Protein AF-0000000083410922 (afdb_homodimer)

InterPro domains:
  IPR001233 RNA-splicing ligase, RtcB [PF01139] (26-390)
  IPR036025 tRNA-splicing ligase RtcB-like superfamily [G3DSA:3.90.1860.10] (3-390)
  IPR036025 tRNA-splicing ligase RtcB-like superfamily [SSF103365] (4-390)
  IPR052915 RNA-splicing ligase RtcB-like [PTHR43749] (8-390)

Secondary structure (DSSP, 8-state):
-EEEEETTEEEEE--SS--HHHHHHHHHHTT-TTEEEEEEEEEEEEEEESEEEEEEEEESSEE-HHHH-SSTT-EEEEEEEEEEGGGS-HHIIIIIIIHHHHHHS-BTT---SSPPPGGGS--S--GGG-SHHHHTHHHHHHHTT--BSTT-EEEEEE-TT-EEEEEEEE--HHHHHHHHHHHHHHHHHHHHHTTBSS-GGG----EETTSHHHHHHHHHHHHHHHHHHHHHHHHHHHHHHHHHHHSTT--BPPPEEEE-EEEEEEEETTEEEEEEEESEEE--TT-EEEE---TTS-EEEEEE---GGGTSEEESSS-BSS-HHHHHHHS-HHHHHHHHHHTT-B----SGGGGGG-GGGB--HHHHHHTTTTTEEEEEEEEEEEEEE-/-EEEEETTEEEEE--SS--HHHHHHHHHHTT-TTEEEEEEEEEEEEEEESEEEEEEEEESSEE-HHHH-SSTT-EEEEEEEEEEGGGS-HHIIIIIIIHHHHHHS-BTT---SSPPPGGGS--S--GGG-SHHHHTHHHHHHHTT--BSTT-EEEEEE-TT-EEEEEEEE--HHHHHHHHHHHHHHHHHHHHHTTBSS-GGG----EETTSHHHHHHHHHHHHHHHHHHHHHHHHHHHHHHHHHHHSTT--BPPPEEEE-EEEEEEEETTEEEEEEEESEEE--TT-EEEE---TTS-EEEEEE---GGGTSEEESSS-BSS-HHHHHHHS-HHHHHHHHHHTT-B----SGGGGGG-GGGB--HHHHHHTTTTTEEEEEEEEEEEEEE-

Sequence (780 aa):
MEVTTINNIVVKNWATGLDQHAVQEVENLCKLPFVFKHIALMPDAHGGKGMPIGGVLATKGVVVPNAVGVDIGCGMCAVKTNIKVDDITQEVLRKKILRGIRKQIPLGRAHHKIAQPEEFMPQGHNLEATVVVARQQMSAMKQIGTLGGGNHFIELQRDEEDNLWIMIHSGSRNLGKQVGDYYNEKAEALNRRWFSSVPSEIQLPFLPMRTDEFRQYWAEMSYCIDFALANRRLMMQRIQEVIGEVMPGAEFEPMINIAHNYAAFEKHFGEDVIVHRKGATLAREGSVGIIPGSQGTCSYITEGLGNPESFMSCSHGAGRRLSRSEAVNTLSMESEIAMLERQGIVHSIRTKTDLEEAAGAYKNIDEVMEAQSDLVKIRTKLMPIAVIKGMEVTTINNIVVKNWATGLDQHAVQEVENLCKLPFVFKHIALMPDAHGGKGMPIGGVLATKGVVVPNAVGVDIGCGMCAVKTNIKVDDITQEVLRKKILRGIRKQIPLGRAHHKIAQPEEFMPQGHNLEATVVVARQQMSAMKQIGTLGGGNHFIELQRDEEDNLWIMIHSGSRNLGKQVGDYYNEKAEALNRRWFSSVPSEIQLPFLPMRTDEFRQYWAEMSYCIDFALANRRLMMQRIQEVIGEVMPGAEFEPMINIAHNYAAFEKHFGEDVIVHRKGATLAREGSVGIIPGSQGTCSYITEGLGNPESFMSCSHGAGRRLSRSEAVNTLSMESEIAMLERQGIVHSIRTKTDLEEAAGAYKNIDEVMEAQSDLVKIRTKLMPIAVIKG

Solvent-accessible surface area (backbone atoms only — not comparable to full-atom values): 38298 Å² total; per-residue (Å²): 113,47,79,48,72,45,82,89,29,40,34,40,31,30,40,80,76,66,45,71,62,20,50,52,24,50,56,47,56,36,62,46,90,46,66,42,85,47,37,24,31,23,32,19,33,22,59,62,61,47,34,25,31,9,27,34,44,32,18,62,58,42,47,39,42,35,41,21,37,36,51,20,19,19,30,43,36,37,31,48,37,74,42,48,47,88,75,52,50,70,62,50,46,52,68,44,43,50,46,43,39,57,73,70,33,38,45,30,91,48,56,49,92,60,65,49,67,71,85,62,48,67,77,95,69,68,54,85,72,37,69,58,62,52,74,39,46,70,61,46,31,17,41,56,31,37,45,26,41,72,86,17,34,40,35,37,25,30,36,89,83,34,30,29,31,45,36,40,29,36,33,21,58,70,60,13,36,53,46,26,53,53,50,36,51,51,18,42,55,48,38,60,66,49,42,27,60,63,60,74,88,54,51,63,40,48,34,38,63,93,38,71,66,28,53,38,48,51,52,48,49,51,47,22,31,41,36,7,51,33,18,51,51,47,38,50,51,52,42,49,51,42,44,38,72,74,38,79,83,60,45,73,50,78,72,45,71,50,50,18,13,41,69,45,84,42,75,56,97,91,36,79,29,30,39,23,19,14,41,18,20,76,12,42,64,72,34,73,42,64,34,42,38,46,82,71,41,50,26,32,37,30,30,14,54,38,33,68,82,46,73,20,34,34,40,44,36,22,30,56,70,40,53,51,68,51,16,45,72,67,55,54,68,67,58,56,51,50,55,29,53,73,67,60,31,47,69,69,78,81,50,71,72,47,30,41,65,34,48,82,17,34,39,62,39,68,59,33,51,61,48,34,59,73,25,35,47,82,75,40,58,30,39,55,43,33,43,47,65,44,112,48,78,48,71,45,81,89,29,40,33,40,32,28,39,82,75,66,45,69,61,20,51,51,23,51,55,47,57,36,62,47,91,45,68,43,86,46,38,22,32,22,34,19,33,21,58,60,61,46,35,24,31,10,26,36,45,31,19,61,59,40,46,40,43,35,42,21,37,36,50,20,20,20,28,41,34,37,30,48,36,75,42,48,48,88,77,54,49,70,62,50,46,55,69,44,42,51,46,42,40,56,73,69,34,36,46,29,92,48,56,48,91,57,66,48,68,71,86,60,48,68,77,94,68,69,54,84,73,37,69,58,62,53,74,38,45,70,61,47,30,18,41,56,29,37,44,26,42,71,87,17,32,40,34,38,25,30,36,89,85,35,30,29,30,44,36,38,32,37,34,21,58,70,58,14,36,52,46,28,52,52,51,36,53,50,17,41,54,49,37,59,66,49,42,28,58,63,61,74,88,53,51,62,41,48,33,39,64,93,38,70,66,30,54,39,48,51,52,48,50,52,47,21,31,40,35,7,51,31,17,51,51,46,39,49,51,53,42,51,50,42,44,38,72,74,37,78,84,61,45,73,50,80,72,46,72,48,50,18,14,40,69,44,86,43,75,55,96,90,37,78,30,31,38,24,20,15,41,18,19,74,11,41,64,73,35,75,39,64,33,43,37,45,82,71,40,51,26,33,37,29,30,14,54,37,32,68,83,46,72,18,34,34,39,45,36,22,31,56,70,41,54,51,69,50,17,46,72,68,55,53,67,68,58,56,52,49,56,30,52,74,66,61,30,46,70,70,77,83,52,67,74,47,30,41,64,34,46,82,15,36,40,63,39,68,60,33,51,62,47,34,59,74,26,35,45,82,75,43,58,30,38,55,43,32,43,45,67,43

pLDDT: mean 96.28, std 3.0, range [81.69, 98.88]

Organism: NCBI:txid2530390

Structure (mmCIF, N/CA/C/O backbone):
data_AF-0000000083410922-model_v1
#
loop_
_entity.id
_entity.type
_entity.pdbx_description
1 polymer '3-phosphate/5-hydroxy nucleic acid ligase'
#
loop_
_atom_site.group_PDB
_atom_site.id
_atom_site.type_symbol
_atom_site.label_atom_id
_atom_site.label_alt_id
_atom_site.label_comp_id
_atom_site.label_asym_id
_atom_site.label_entity_id
_atom_site.label_seq_id
_atom_site.pdbx_PDB_ins_code
_atom_site.Cartn_x
_atom_site.Cartn_y
_atom_site.Cartn_z
_atom_site.occupancy
_atom_site.B_iso_or_equiv
_atom_site.auth_seq_id
_atom_site.auth_comp_id
_atom_site.auth_asym_id
_atom_site.auth_atom_id
_atom_site.pdbx_PDB_model_num
ATOM 1 N N . MET A 1 1 ? 12.586 -18.312 -30.953 1 89.81 1 MET A N 1
ATOM 2 C CA . MET A 1 1 ? 12.125 -17.359 -29.938 1 89.81 1 MET A CA 1
ATOM 3 C C . MET A 1 1 ? 12.078 -15.953 -30.516 1 89.81 1 MET A C 1
ATOM 5 O O . MET A 1 1 ? 13.016 -15.508 -31.172 1 89.81 1 MET A O 1
ATOM 9 N N . GLU A 1 2 ? 10.961 -15.234 -30.375 1 94.38 2 GLU A N 1
ATOM 10 C CA . GLU A 1 2 ? 10.758 -13.867 -30.859 1 94.38 2 GLU A CA 1
ATOM 11 C C . GLU A 1 2 ? 10.836 -12.859 -29.703 1 94.38 2 GLU A C 1
ATOM 13 O O . GLU A 1 2 ? 10.336 -13.125 -28.609 1 94.38 2 GLU A O 1
ATOM 18 N N . VAL A 1 3 ? 11.484 -11.727 -30.031 1 96.69 3 VAL A N 1
ATOM 19 C CA . VAL A 1 3 ? 11.617 -10.68 -29.031 1 96.69 3 VAL A CA 1
ATOM 20 C C . VAL A 1 3 ? 10.805 -9.453 -29.453 1 96.69 3 VAL A C 1
ATOM 22 O O . VAL A 1 3 ? 10.922 -8.984 -30.578 1 96.69 3 VAL A O 1
ATOM 25 N N . THR A 1 4 ? 9.922 -8.977 -28.609 1 96.38 4 THR A N 1
ATOM 26 C CA . THR A 1 4 ? 9.172 -7.746 -28.828 1 96.38 4 THR A CA 1
ATOM 27 C C . THR A 1 4 ? 9.234 -6.855 -27.594 1 96.38 4 THR A C 1
ATOM 29 O O . THR A 1 4 ? 9.672 -7.293 -26.531 1 96.38 4 THR A O 1
ATOM 32 N N . THR A 1 5 ? 8.953 -5.59 -27.781 1 97.12 5 THR A N 1
ATOM 33 C CA . THR A 1 5 ? 8.898 -4.645 -26.672 1 97.12 5 THR A CA 1
ATOM 34 C C . THR A 1 5 ? 7.52 -4 -26.578 1 97.12 5 THR A C 1
ATOM 36 O O . THR A 1 5 ? 6.996 -3.492 -27.578 1 97.12 5 THR A O 1
ATOM 39 N N . ILE A 1 6 ? 6.914 -4.133 -25.484 1 95.94 6 ILE A N 1
ATOM 40 C CA . ILE A 1 6 ? 5.609 -3.545 -25.203 1 95.94 6 ILE A CA 1
ATOM 41 C C . ILE A 1 6 ? 5.699 -2.699 -23.938 1 95.94 6 ILE A C 1
ATOM 43 O O . ILE A 1 6 ? 6.078 -3.197 -22.875 1 95.94 6 ILE A O 1
ATOM 47 N N . ASN A 1 7 ? 5.344 -1.429 -23.953 1 94.19 7 ASN A N 1
ATOM 48 C CA . ASN A 1 7 ? 5.414 -0.535 -22.797 1 94.19 7 ASN A CA 1
ATOM 49 C C . ASN A 1 7 ? 6.797 -0.559 -22.156 1 94.19 7 ASN A C 1
ATOM 51 O O . ASN A 1 7 ? 6.914 -0.717 -20.938 1 94.19 7 ASN A O 1
ATOM 55 N N . ASN A 1 8 ? 7.84 -0.664 -23 1 95.19 8 ASN A N 1
ATOM 56 C CA . ASN A 1 8 ? 9.242 -0.625 -22.594 1 95.19 8 ASN A CA 1
ATOM 57 C C . ASN A 1 8 ? 9.641 -1.891 -21.844 1 95.19 8 ASN A C 1
ATOM 59 O O . ASN A 1 8 ? 10.625 -1.888 -21.094 1 95.19 8 ASN A O 1
ATOM 63 N N . ILE A 1 9 ? 8.781 -2.906 -21.969 1 97.38 9 ILE A N 1
ATOM 64 C CA . ILE A 1 9 ? 9.117 -4.203 -21.391 1 97.38 9 ILE A CA 1
ATOM 65 C C . ILE A 1 9 ? 9.398 -5.207 -22.5 1 97.38 9 ILE A C 1
ATOM 67 O O . ILE A 1 9 ? 8.625 -5.324 -23.453 1 97.38 9 ILE A O 1
ATOM 71 N N . VAL A 1 10 ? 10.469 -5.883 -22.391 1 98.38 10 VAL A N 1
ATOM 72 C CA . VAL A 1 10 ? 10.859 -6.895 -23.359 1 98.38 10 VAL A CA 1
ATOM 73 C C . VAL A 1 10 ? 10.055 -8.172 -23.141 1 98.38 10 VAL A C 1
ATOM 75 O O . VAL A 1 10 ? 9.852 -8.594 -22 1 98.38 10 VAL A O 1
ATOM 78 N N . VAL A 1 11 ? 9.555 -8.727 -24.156 1 98.38 11 VAL A N 1
ATOM 79 C CA . VAL A 1 11 ? 8.859 -10.016 -24.141 1 98.38 11 VAL A CA 1
ATOM 80 C C . VAL A 1 11 ? 9.602 -11.023 -25 1 98.38 11 VAL A C 1
ATOM 82 O O . VAL A 1 11 ? 9.828 -10.789 -26.188 1 98.38 11 VAL A O 1
ATOM 85 N N . LYS A 1 12 ? 10.023 -12.062 -24.422 1 98.56 12 LYS A N 1
ATOM 86 C CA . LYS A 1 12 ? 10.664 -13.172 -25.141 1 98.56 12 LYS A CA 1
ATOM 87 C C . LYS A 1 12 ? 9.695 -14.328 -25.328 1 98.56 12 LYS A C 1
ATOM 89 O O . LYS A 1 12 ? 9.32 -15.008 -24.375 1 98.56 12 LYS A O 1
ATOM 94 N N . ASN A 1 13 ? 9.336 -14.586 -26.5 1 98.31 13 ASN A N 1
ATOM 95 C CA . ASN A 1 13 ? 8.234 -15.484 -26.828 1 98.31 13 ASN A CA 1
ATOM 96 C C . ASN A 1 13 ? 8.719 -16.703 -27.609 1 98.31 13 ASN A C 1
ATOM 98 O O . ASN A 1 13 ? 9.172 -16.578 -28.75 1 98.31 13 ASN A O 1
ATOM 102 N N . TRP A 1 14 ? 8.57 -17.891 -27.031 1 98.38 14 TRP A N 1
ATOM 103 C CA . TRP A 1 14 ? 8.898 -19.141 -27.703 1 98.38 14 TRP A CA 1
ATOM 104 C C . TRP A 1 14 ? 7.672 -19.734 -28.391 1 98.38 14 TRP A C 1
ATOM 106 O O . TRP A 1 14 ? 7.777 -20.719 -29.125 1 98.38 14 TRP A O 1
ATOM 116 N N . ALA A 1 15 ? 6.492 -19.156 -28.125 1 95.81 15 ALA A N 1
ATOM 117 C CA . ALA A 1 15 ? 5.25 -19.703 -28.672 1 95.81 15 ALA A CA 1
ATOM 118 C C . ALA A 1 15 ? 5.023 -19.219 -30.094 1 95.81 15 ALA A C 1
ATOM 120 O O . ALA A 1 15 ? 5.355 -18.078 -30.438 1 95.81 15 ALA A O 1
ATOM 121 N N . THR A 1 16 ? 4.492 -20.25 -30.875 1 86.25 16 THR A N 1
ATOM 122 C CA . THR A 1 16 ? 4.082 -19.875 -32.219 1 86.25 16 THR A CA 1
ATOM 123 C C . THR A 1 16 ? 2.578 -19.609 -32.281 1 86.25 16 THR A C 1
ATOM 125 O O . THR A 1 16 ? 1.782 -20.469 -31.875 1 86.25 16 THR A O 1
ATOM 128 N N . GLY A 1 17 ? 2.154 -18.375 -32.5 1 81.81 17 GLY A N 1
ATOM 129 C CA . GLY A 1 17 ? 0.741 -18.109 -32.688 1 81.81 17 GLY A CA 1
ATOM 130 C C . GLY A 1 17 ? -0.018 -17.906 -31.391 1 81.81 17 GLY A C 1
ATOM 131 O O . GLY A 1 17 ? -0.997 -18.594 -31.125 1 81.81 17 GLY A O 1
ATOM 132 N N . LEU A 1 18 ? 0.151 -17 -30.656 1 90.44 18 LEU A N 1
ATOM 133 C CA . LEU A 1 18 ? -0.597 -16.688 -29.438 1 90.44 18 LEU A CA 1
ATOM 134 C C . LEU A 1 18 ? -2.027 -16.281 -29.781 1 90.44 18 LEU A C 1
ATOM 136 O O . LEU A 1 18 ? -2.258 -15.539 -30.734 1 90.44 18 LEU A O 1
ATOM 140 N N . ASP A 1 19 ? -3.012 -16.875 -29.062 1 91.69 19 ASP A N 1
ATOM 141 C CA . ASP A 1 19 ? -4.387 -16.406 -29.234 1 91.69 19 ASP A CA 1
ATOM 142 C C . ASP A 1 19 ? -4.551 -14.977 -28.734 1 91.69 19 ASP A C 1
ATOM 144 O O . ASP A 1 19 ? -3.688 -14.453 -28.031 1 91.69 19 ASP A O 1
ATOM 148 N N . GLN A 1 20 ? -5.648 -14.422 -29.094 1 93.88 20 GLN A N 1
ATOM 149 C CA . GLN A 1 20 ? -5.875 -13.008 -28.812 1 93.88 20 GLN A CA 1
ATOM 150 C C . GLN A 1 20 ? -5.945 -12.758 -27.297 1 93.88 20 GLN A C 1
ATOM 152 O O . GLN A 1 20 ? -5.512 -11.711 -26.828 1 93.88 20 GLN A O 1
ATOM 157 N N . HIS A 1 21 ? -6.527 -13.68 -26.688 1 95.12 21 HIS A N 1
ATOM 158 C CA . HIS A 1 21 ? -6.652 -13.539 -25.234 1 95.12 21 HIS A CA 1
ATOM 159 C C . HIS A 1 21 ? -5.281 -13.523 -24.562 1 95.12 21 HIS A C 1
ATOM 161 O O . HIS A 1 21 ? -5.031 -12.695 -23.672 1 95.12 21 HIS A O 1
ATOM 167 N N . ALA A 1 22 ? -4.441 -14.359 -24.969 1 96.12 22 ALA A N 1
ATOM 168 C CA . ALA A 1 22 ? -3.078 -14.406 -24.438 1 96.12 22 ALA A CA 1
ATOM 169 C C . ALA A 1 22 ? -2.324 -13.117 -24.75 1 96.12 22 ALA A C 1
ATOM 171 O O . ALA A 1 22 ? -1.593 -12.602 -23.906 1 96.12 22 ALA A O 1
ATOM 172 N N . VAL A 1 23 ? -2.486 -12.594 -25.906 1 96.69 23 VAL A N 1
ATOM 173 C CA . VAL A 1 23 ? -1.829 -11.352 -26.312 1 96.69 23 VAL A CA 1
ATOM 174 C C . VAL A 1 23 ? -2.246 -10.219 -25.375 1 96.69 23 VAL A C 1
ATOM 176 O O . VAL A 1 23 ? -1.403 -9.453 -24.906 1 96.69 23 VAL A O 1
ATOM 179 N N . GLN A 1 24 ? -3.516 -10.148 -25.156 1 97.12 24 GLN A N 1
ATOM 180 C CA . GLN A 1 24 ? -4.031 -9.117 -24.25 1 97.12 24 GLN A CA 1
ATOM 181 C C . GLN A 1 24 ? -3.441 -9.266 -22.859 1 97.12 24 GLN A C 1
ATOM 183 O O . GLN A 1 24 ? -3.107 -8.273 -22.203 1 97.12 24 GLN A O 1
ATOM 188 N N . GLU A 1 25 ? -3.373 -10.469 -22.391 1 97.69 25 GLU A N 1
ATOM 189 C CA . GLU A 1 25 ? -2.809 -10.719 -21.078 1 97.69 25 GLU A CA 1
ATOM 190 C C . GLU A 1 25 ? -1.342 -10.297 -21.016 1 97.69 25 GLU A C 1
ATOM 192 O O . GLU A 1 25 ? -0.882 -9.781 -19.984 1 97.69 25 GLU A O 1
ATOM 197 N N . VAL A 1 26 ? -0.606 -10.539 -22.094 1 97.94 26 VAL A N 1
ATOM 198 C CA . VAL A 1 26 ? 0.792 -10.133 -22.156 1 97.94 26 VAL A CA 1
ATOM 199 C C . VAL A 1 26 ? 0.887 -8.609 -22.109 1 97.94 26 VAL A C 1
ATOM 201 O O . VAL A 1 26 ? 1.735 -8.055 -21.406 1 97.94 26 VAL A O 1
ATOM 204 N N . GLU A 1 27 ? 0.035 -7.949 -22.812 1 97.81 27 GLU A N 1
ATOM 205 C CA . GLU A 1 27 ? -0.007 -6.488 -22.766 1 97.81 27 GLU A CA 1
ATOM 206 C C . GLU A 1 27 ? -0.268 -5.98 -21.359 1 97.81 27 GLU A C 1
ATOM 208 O O . GLU A 1 27 ? 0.334 -4.996 -20.922 1 97.81 27 GLU A O 1
ATOM 213 N N . ASN A 1 28 ? -1.187 -6.621 -20.734 1 97.75 28 ASN A N 1
ATOM 214 C CA . ASN A 1 28 ? -1.501 -6.262 -19.359 1 97.75 28 ASN A CA 1
ATOM 215 C C . ASN A 1 28 ? -0.297 -6.457 -18.438 1 97.75 28 ASN A C 1
ATOM 217 O O . ASN A 1 28 ? -0.015 -5.609 -17.594 1 97.75 28 ASN A O 1
ATOM 221 N N . LEU A 1 29 ? 0.416 -7.574 -18.625 1 98.06 29 LEU A N 1
ATOM 222 C CA . LEU A 1 29 ? 1.618 -7.832 -17.844 1 98.06 29 LEU A CA 1
ATOM 223 C C . LEU A 1 29 ? 2.635 -6.707 -18.016 1 98.06 29 LEU A C 1
ATOM 225 O O . LEU A 1 29 ? 3.322 -6.332 -17.062 1 98.06 29 LEU A O 1
ATOM 229 N N . CYS A 1 30 ? 2.693 -6.184 -19.172 1 98.06 30 CYS A N 1
ATOM 230 C CA . CYS A 1 30 ? 3.688 -5.176 -19.516 1 98.06 30 CYS A CA 1
ATOM 231 C C . CYS A 1 30 ? 3.332 -3.826 -18.906 1 98.06 30 CYS A C 1
ATOM 233 O O . CYS A 1 30 ? 4.102 -2.869 -19.016 1 98.06 30 CYS A O 1
ATOM 235 N N . LYS A 1 31 ? 2.213 -3.732 -18.234 1 96.75 31 LYS A N 1
ATOM 236 C CA . LYS A 1 31 ? 1.818 -2.516 -17.531 1 96.75 31 LYS A CA 1
ATOM 237 C C . LYS A 1 31 ? 2.285 -2.547 -16.078 1 96.75 31 LYS A C 1
ATOM 239 O O . LYS A 1 31 ? 2.211 -1.536 -15.375 1 96.75 31 LYS A O 1
ATOM 244 N N . LEU A 1 32 ? 2.729 -3.682 -15.625 1 97.62 32 LEU A N 1
ATOM 245 C CA . LEU A 1 32 ? 3.133 -3.834 -14.234 1 97.62 32 LEU A CA 1
ATOM 246 C C . LEU A 1 32 ? 4.43 -3.08 -13.961 1 97.62 32 LEU A C 1
ATOM 248 O O . LEU A 1 32 ? 5.391 -3.191 -14.719 1 97.62 32 LEU A O 1
ATOM 252 N N . PRO A 1 33 ? 4.535 -2.324 -12.875 1 96.56 33 PRO A N 1
ATOM 253 C CA . PRO A 1 33 ? 5.711 -1.492 -12.609 1 96.56 33 PRO A CA 1
ATOM 254 C C . PRO A 1 33 ? 6.848 -2.268 -11.945 1 96.56 33 PRO A C 1
ATOM 256 O O . PRO A 1 33 ? 7.914 -1.707 -11.68 1 96.56 33 PRO A O 1
ATOM 259 N N . PHE A 1 34 ? 6.68 -3.521 -11.672 1 97.38 34 PHE A N 1
ATOM 260 C CA . PHE A 1 34 ? 7.684 -4.242 -10.898 1 97.38 34 PHE A CA 1
ATOM 261 C C . PHE A 1 34 ? 8.227 -5.426 -11.688 1 97.38 34 PHE A C 1
ATOM 263 O O . PHE A 1 34 ? 8.789 -6.359 -11.109 1 97.38 34 PHE A O 1
ATOM 270 N N . VAL A 1 35 ? 7.992 -5.5 -13.031 1 98.25 35 VAL A N 1
ATOM 271 C CA . VAL A 1 35 ? 8.547 -6.543 -13.883 1 98.25 35 VAL A CA 1
ATOM 272 C C . VAL A 1 35 ? 10.07 -6.488 -13.844 1 98.25 35 VAL A C 1
ATOM 274 O O . VAL A 1 35 ? 10.664 -5.41 -13.977 1 98.25 35 VAL A O 1
ATOM 277 N N . PHE A 1 36 ? 10.672 -7.57 -13.609 1 98.38 36 PHE A N 1
ATOM 278 C CA . PHE A 1 36 ? 12.125 -7.648 -13.656 1 98.38 36 PHE A CA 1
ATOM 279 C C . PHE A 1 36 ? 12.602 -8.117 -15.031 1 98.38 36 PHE A C 1
ATOM 281 O O . PHE A 1 36 ? 12.312 -9.234 -15.445 1 98.38 36 PHE A O 1
ATOM 288 N N . LYS A 1 37 ? 13.289 -7.312 -15.742 1 97.62 37 LYS A N 1
ATOM 289 C CA . LYS A 1 37 ? 14.031 -7.551 -16.969 1 97.62 37 LYS A CA 1
ATOM 290 C C . LYS A 1 37 ? 13.078 -7.785 -18.141 1 97.62 37 LYS A C 1
ATOM 292 O O . LYS A 1 37 ? 12.891 -6.906 -18.984 1 97.62 37 LYS A O 1
ATOM 297 N N . HIS A 1 38 ? 12.344 -9.031 -18.219 1 98.69 38 HIS A N 1
ATOM 298 C CA . HIS A 1 38 ? 11.453 -9.336 -19.344 1 98.69 38 HIS A CA 1
ATOM 299 C C . HIS A 1 38 ? 10.406 -10.367 -18.938 1 98.69 38 HIS A C 1
ATOM 301 O O . HIS A 1 38 ? 10.445 -10.898 -17.828 1 98.69 38 HIS A O 1
ATOM 307 N N . ILE A 1 39 ? 9.469 -10.516 -19.781 1 98.69 39 ILE A N 1
ATOM 308 C CA . ILE A 1 39 ? 8.469 -11.57 -19.688 1 98.69 39 ILE A CA 1
ATOM 309 C C . ILE A 1 39 ? 8.828 -12.711 -20.625 1 98.69 39 ILE A C 1
ATOM 311 O O . ILE A 1 39 ? 9.25 -12.477 -21.766 1 98.69 39 ILE A O 1
ATOM 315 N N . ALA A 1 40 ? 8.703 -13.922 -20.141 1 98.81 40 ALA A N 1
ATOM 316 C CA . ALA A 1 40 ? 8.984 -15.078 -20.984 1 98.81 40 ALA A CA 1
ATOM 317 C C . ALA A 1 40 ? 7.723 -15.906 -21.219 1 98.81 40 ALA A C 1
ATOM 319 O O . ALA A 1 40 ? 6.965 -16.172 -20.281 1 98.81 40 ALA A O 1
ATOM 320 N N . LEU A 1 41 ? 7.516 -16.266 -22.438 1 98.69 41 LEU A N 1
ATOM 321 C CA . LEU A 1 41 ? 6.41 -17.141 -22.828 1 98.69 41 LEU A CA 1
ATOM 322 C C . LEU A 1 41 ? 6.926 -18.453 -23.391 1 98.69 41 LEU A C 1
ATOM 324 O O . LEU A 1 41 ? 7.672 -18.453 -24.375 1 98.69 41 LEU A O 1
ATOM 328 N N . MET A 1 42 ? 6.504 -19.469 -22.75 1 98.75 42 MET A N 1
ATOM 329 C CA . MET A 1 42 ? 6.906 -20.797 -23.203 1 98.75 42 MET A CA 1
ATOM 330 C C . MET A 1 42 ? 6.145 -21.203 -24.469 1 98.75 42 MET A C 1
ATOM 332 O O . MET A 1 42 ? 5.148 -20.562 -24.812 1 98.75 42 MET A O 1
ATOM 336 N N . PRO A 1 43 ? 6.566 -22.25 -25.125 1 97.94 43 PRO A N 1
ATOM 337 C CA . PRO A 1 43 ? 5.988 -22.609 -26.422 1 97.94 43 PRO A CA 1
ATOM 338 C C . PRO A 1 43 ? 4.52 -23 -26.328 1 97.94 43 PRO A C 1
ATOM 340 O O . PRO A 1 43 ? 3.783 -22.906 -27.312 1 97.94 43 PRO A O 1
ATOM 343 N N . ASP A 1 44 ? 4.074 -23.359 -25.172 1 97.62 44 ASP A N 1
ATOM 344 C CA . ASP A 1 44 ? 2.707 -23.844 -25 1 97.62 44 ASP A CA 1
ATOM 345 C C . ASP A 1 44 ? 1.787 -22.719 -24.516 1 97.62 44 ASP A C 1
ATOM 347 O O . ASP A 1 44 ? 0.662 -22.969 -24.078 1 97.62 44 ASP A O 1
ATOM 351 N N . ALA A 1 45 ? 2.246 -21.516 -24.625 1 98 45 ALA A N 1
ATOM 352 C CA . ALA A 1 45 ? 1.504 -20.406 -24.062 1 98 45 ALA A CA 1
ATOM 353 C C . ALA A 1 45 ? 0.133 -20.266 -24.719 1 98 45 ALA A C 1
ATOM 355 O O . ALA A 1 45 ? 0.001 -20.406 -25.938 1 98 45 ALA A O 1
ATOM 356 N N . HIS A 1 46 ? -0.894 -19.969 -23.953 1 96.5 46 HIS A N 1
ATOM 357 C CA . HIS A 1 46 ? -2.27 -19.703 -24.359 1 96.5 46 HIS A CA 1
ATOM 358 C C . HIS A 1 46 ? -3.02 -18.922 -23.297 1 96.5 46 HIS A C 1
ATOM 360 O O . HIS A 1 46 ? -2.49 -18.688 -22.203 1 96.5 46 HIS A O 1
ATOM 366 N N . GLY A 1 47 ? -4.168 -18.531 -23.609 1 95.12 47 GLY A N 1
ATOM 367 C CA . GLY A 1 47 ? -4.926 -17.656 -22.719 1 95.12 47 GLY A CA 1
ATOM 368 C C . GLY A 1 47 ? -5.246 -18.312 -21.391 1 95.12 47 GLY A C 1
ATOM 369 O O . GLY A 1 47 ? -5.574 -19.5 -21.328 1 95.12 47 GLY A O 1
ATOM 370 N N . GLY A 1 48 ? -5.102 -17.562 -20.359 1 93.19 48 GLY A N 1
ATOM 371 C CA . GLY A 1 48 ? -5.461 -17.953 -19 1 93.19 48 GLY A CA 1
ATOM 372 C C . GLY A 1 48 ? -6.277 -16.906 -18.281 1 93.19 48 GLY A C 1
ATOM 373 O O . GLY A 1 48 ? -7.188 -16.312 -18.859 1 93.19 48 GLY A O 1
ATOM 374 N N . LYS A 1 49 ? -6.043 -16.703 -17 1 91.56 49 LYS A N 1
ATOM 375 C CA . LYS A 1 49 ? -6.625 -15.648 -16.172 1 91.56 49 LYS A CA 1
ATOM 376 C C . LYS A 1 49 ? -5.539 -14.797 -15.516 1 91.56 49 LYS A C 1
ATOM 378 O O . LYS A 1 49 ? -4.836 -15.273 -14.625 1 91.56 49 LYS A O 1
ATOM 383 N N . GLY A 1 50 ? -5.465 -13.57 -15.984 1 91.94 50 GLY A N 1
ATOM 384 C CA . GLY A 1 50 ? -4.426 -12.688 -15.477 1 91.94 50 GLY A CA 1
ATOM 385 C C . GLY A 1 50 ? -3.141 -12.75 -16.281 1 91.94 50 GLY A C 1
ATOM 386 O O . GLY A 1 50 ? -2.742 -11.766 -16.906 1 91.94 50 GLY A O 1
ATOM 387 N N . MET A 1 51 ? -2.625 -13.922 -16.281 1 96.94 51 MET A N 1
ATOM 388 C CA . MET A 1 51 ? -1.421 -14.219 -17.047 1 96.94 51 MET A CA 1
ATOM 389 C C . MET A 1 51 ? -1.62 -15.453 -17.922 1 96.94 51 MET A C 1
ATOM 391 O O . MET A 1 51 ? -2.277 -16.406 -17.5 1 96.94 51 MET A O 1
ATOM 395 N N . PRO A 1 52 ? -1.035 -15.398 -19.078 1 97.62 52 PRO A N 1
ATOM 396 C CA . PRO A 1 52 ? -1.16 -16.594 -19.922 1 97.62 52 PRO A CA 1
ATOM 397 C C . PRO A 1 52 ? -0.58 -17.844 -19.266 1 97.62 52 PRO A C 1
ATOM 399 O O . PRO A 1 52 ? 0.43 -17.766 -18.562 1 97.62 52 PRO A O 1
ATOM 402 N N . ILE A 1 53 ? -1.297 -18.984 -19.484 1 97.81 53 ILE A N 1
ATOM 403 C CA . ILE A 1 53 ? -0.646 -20.25 -19.188 1 97.81 53 ILE A CA 1
ATOM 404 C C . ILE A 1 53 ? 0.596 -20.406 -20.062 1 97.81 53 ILE A C 1
ATOM 406 O O . ILE A 1 53 ? 0.565 -20.094 -21.25 1 97.81 53 ILE A O 1
ATOM 410 N N . GLY A 1 54 ? 1.676 -20.828 -19.469 1 98.31 54 GLY A N 1
ATOM 411 C CA . GLY A 1 54 ? 2.941 -20.828 -20.172 1 98.31 54 GLY A CA 1
ATOM 412 C C . GLY A 1 54 ? 3.756 -19.578 -19.953 1 98.31 54 GLY A C 1
ATOM 413 O O . GLY A 1 54 ? 4.785 -19.375 -20.609 1 98.31 54 GLY A O 1
ATOM 414 N N . GLY A 1 55 ? 3.281 -18.703 -19.094 1 98.44 55 GLY A N 1
ATOM 415 C CA . GLY A 1 55 ? 3.961 -17.453 -18.812 1 98.44 55 GLY A CA 1
ATOM 416 C C . GLY A 1 55 ? 4.895 -17.531 -17.625 1 98.44 55 GLY A C 1
ATOM 417 O O . GLY A 1 55 ? 4.617 -18.25 -16.656 1 98.44 55 GLY A O 1
ATOM 418 N N . VAL A 1 56 ? 5.992 -16.766 -17.688 1 98.88 56 VAL A N 1
ATOM 419 C CA . VAL A 1 56 ? 6.957 -16.609 -16.609 1 98.88 56 VAL A CA 1
ATOM 420 C C . VAL A 1 56 ? 7.18 -15.125 -16.328 1 98.88 56 VAL A C 1
ATOM 422 O O . VAL A 1 56 ? 7.547 -14.367 -17.219 1 98.88 56 VAL A O 1
ATOM 425 N N . LEU A 1 57 ? 6.891 -14.758 -15.117 1 98.81 57 LEU A N 1
ATOM 426 C CA . LEU A 1 57 ? 7.039 -13.383 -14.664 1 98.81 57 LEU A CA 1
ATOM 427 C C . LEU A 1 57 ? 7.992 -13.305 -13.477 1 98.81 57 LEU A C 1
ATOM 429 O O . LEU A 1 57 ? 7.773 -13.953 -12.453 1 98.81 57 LEU A O 1
ATOM 433 N N . ALA A 1 58 ? 9.07 -12.594 -13.617 1 98.88 58 ALA A N 1
ATOM 434 C CA . ALA A 1 58 ? 9.945 -12.273 -12.492 1 98.88 58 ALA A CA 1
ATOM 435 C C . ALA A 1 58 ? 9.68 -10.867 -11.969 1 98.88 58 ALA A C 1
ATOM 437 O O . ALA A 1 58 ? 9.523 -9.93 -12.75 1 98.88 58 ALA A O 1
ATOM 438 N N . THR A 1 59 ? 9.531 -10.75 -10.68 1 98.56 59 THR A N 1
ATOM 439 C CA . THR A 1 59 ? 9.234 -9.461 -10.078 1 98.56 59 THR A CA 1
ATOM 440 C C . THR A 1 59 ? 10.258 -9.117 -9 1 98.56 59 THR A C 1
ATOM 442 O O . THR A 1 59 ? 10.914 -10.008 -8.453 1 98.56 59 THR A O 1
ATOM 445 N N . LYS A 1 60 ? 10.336 -7.871 -8.695 1 94.62 60 LYS A N 1
ATOM 446 C CA . LYS A 1 60 ? 11.164 -7.398 -7.586 1 94.62 60 LYS A CA 1
ATOM 447 C C . LYS A 1 60 ? 10.305 -7.09 -6.359 1 94.62 60 LYS A C 1
ATOM 449 O O . LYS A 1 60 ? 9.625 -6.062 -6.312 1 94.62 60 LYS A O 1
ATOM 454 N N . GLY A 1 61 ? 10.273 -8.008 -5.473 1 94.62 61 GLY A N 1
ATOM 455 C CA . GLY A 1 61 ? 9.781 -7.703 -4.137 1 94.62 61 GLY A CA 1
ATOM 456 C C . GLY A 1 61 ? 8.281 -7.867 -4 1 94.62 61 GLY A C 1
ATOM 457 O O . GLY A 1 61 ? 7.691 -7.422 -3.016 1 94.62 61 GLY A O 1
ATOM 458 N N . VAL A 1 62 ? 7.551 -8.43 -5.035 1 98.25 62 VAL A N 1
ATOM 459 C CA . VAL A 1 62 ? 6.109 -8.602 -4.91 1 98.25 62 VAL A CA 1
ATOM 460 C C . VAL A 1 62 ? 5.711 -9.992 -5.41 1 98.25 62 VAL A C 1
ATOM 462 O O . VAL A 1 62 ? 6.41 -10.586 -6.23 1 98.25 62 VAL A O 1
ATOM 465 N N . VAL A 1 63 ? 4.629 -10.461 -4.898 1 98.75 63 VAL A N 1
ATOM 466 C CA . VAL A 1 63 ? 4.004 -11.672 -5.43 1 98.75 63 VAL A CA 1
ATOM 467 C C . VAL A 1 63 ? 2.617 -11.344 -5.973 1 98.75 63 VAL A C 1
ATOM 469 O O . VAL A 1 63 ? 1.904 -10.508 -5.406 1 98.75 63 VAL A O 1
ATOM 472 N N . VAL A 1 64 ? 2.293 -11.891 -7.082 1 98.75 64 VAL A N 1
ATOM 473 C CA . VAL A 1 64 ? 1.006 -11.711 -7.746 1 98.75 64 VAL A CA 1
ATOM 474 C C . VAL A 1 64 ? 0.236 -13.031 -7.746 1 98.75 64 VAL A C 1
ATOM 476 O O . VAL A 1 64 ? 0.515 -13.922 -8.547 1 98.75 64 VAL A O 1
ATOM 479 N N . PRO A 1 65 ? -0.755 -13.148 -6.906 1 98.5 65 PRO A N 1
ATOM 480 C CA . PRO A 1 65 ? -1.454 -14.43 -6.773 1 98.5 65 PRO A CA 1
ATOM 481 C C . PRO A 1 65 ? -2.012 -14.938 -8.102 1 98.5 65 PRO A C 1
ATOM 483 O O . PRO A 1 65 ? -1.845 -16.109 -8.445 1 98.5 65 PRO A O 1
ATOM 486 N N . ASN A 1 66 ? -2.523 -14.047 -8.891 1 97.81 66 ASN A N 1
ATOM 487 C CA . ASN A 1 66 ? -3.139 -14.445 -10.156 1 97.81 66 ASN A CA 1
ATOM 488 C C . ASN A 1 66 ? -2.088 -14.82 -11.195 1 97.81 66 ASN A C 1
ATOM 490 O O . ASN A 1 66 ? -2.416 -15.398 -12.234 1 97.81 66 ASN A O 1
ATOM 494 N N . ALA A 1 67 ? -0.852 -14.492 -10.961 1 98.38 67 ALA A N 1
ATOM 495 C CA . ALA A 1 67 ? 0.235 -14.922 -11.844 1 98.38 67 ALA A CA 1
ATOM 496 C C . ALA A 1 67 ? 0.711 -16.328 -11.477 1 98.38 67 ALA A C 1
ATOM 498 O O . ALA A 1 67 ? 1.428 -16.969 -12.25 1 98.38 67 ALA A O 1
ATOM 499 N N . VAL A 1 68 ? 0.327 -16.75 -10.297 1 98 68 VAL A N 1
ATOM 500 C CA . VAL A 1 68 ? 0.553 -18.141 -9.883 1 98 68 VAL A CA 1
ATOM 501 C C . VAL A 1 68 ? -0.581 -19.016 -10.398 1 98 68 VAL A C 1
ATOM 503 O O . VAL A 1 68 ? -0.343 -20.141 -10.867 1 98 68 VAL A O 1
ATOM 506 N N . GLY A 1 69 ? -1.777 -18.453 -10.336 1 96 69 GLY A N 1
ATOM 507 C CA . GLY A 1 69 ? -2.969 -19.219 -10.672 1 96 69 GLY A CA 1
ATOM 508 C C . GLY A 1 69 ? -3.611 -19.875 -9.469 1 96 69 GLY A C 1
ATOM 509 O O . GLY A 1 69 ? -3.053 -19.859 -8.367 1 96 69 GLY A O 1
ATOM 510 N N . VAL A 1 70 ? -4.754 -20.547 -9.688 1 93.88 70 VAL A N 1
ATOM 511 C CA . VAL A 1 70 ? -5.543 -21.031 -8.555 1 93.88 70 VAL A CA 1
ATOM 512 C C . VAL A 1 70 ? -5.23 -22.5 -8.305 1 93.88 70 VAL A C 1
ATOM 514 O O . VAL A 1 70 ? -5.477 -23.016 -7.211 1 93.88 70 VAL A O 1
ATOM 517 N N . ASP A 1 71 ? -4.785 -23.219 -9.312 1 96.75 71 ASP A N 1
ATOM 518 C CA . ASP A 1 71 ? -4.34 -24.578 -9.07 1 96.75 71 ASP A CA 1
ATOM 519 C C . ASP A 1 71 ? -2.879 -24.609 -8.625 1 96.75 71 ASP A C 1
ATOM 521 O O . ASP A 1 71 ? -2.023 -25.141 -9.336 1 96.75 71 ASP A O 1
ATOM 525 N N . ILE A 1 72 ? -2.664 -24.156 -7.426 1 98.62 72 ILE A N 1
ATOM 526 C CA . ILE A 1 72 ? -1.323 -23.938 -6.895 1 98.62 72 ILE A CA 1
ATOM 527 C C . ILE A 1 72 ? -0.617 -25.281 -6.73 1 98.62 72 ILE A C 1
ATOM 529 O O . ILE A 1 72 ? -1.169 -26.219 -6.137 1 98.62 72 ILE A O 1
ATOM 533 N N . GLY A 1 73 ? 0.555 -25.391 -7.25 1 98.56 73 GLY A N 1
ATOM 534 C CA . GLY A 1 73 ? 1.35 -26.594 -7.098 1 98.56 73 GLY A CA 1
ATOM 535 C C . GLY A 1 73 ? 0.987 -27.672 -8.102 1 98.56 73 GLY A C 1
ATOM 536 O O . GLY A 1 73 ? 1.511 -28.797 -8.031 1 98.56 73 GLY A O 1
ATOM 537 N N . CYS A 1 74 ? 0.03 -27.344 -8.984 1 98.44 74 CYS A N 1
ATOM 538 C CA . CYS A 1 74 ? -0.251 -28.297 -10.055 1 98.44 74 CYS A CA 1
ATOM 539 C C . CYS A 1 74 ? 1.037 -28.766 -10.719 1 98.44 74 CYS A C 1
ATOM 541 O O . CYS A 1 74 ? 1.97 -27.984 -10.898 1 98.44 74 CYS A O 1
ATOM 543 N N . GLY A 1 75 ? 1.041 -30.031 -11.031 1 98.25 75 GLY A N 1
ATOM 544 C CA . GLY A 1 75 ? 2.264 -30.578 -11.602 1 98.25 75 GLY A CA 1
ATOM 545 C C . GLY A 1 75 ? 2.1 -31.984 -12.148 1 98.25 75 GLY A C 1
ATOM 546 O O . GLY A 1 75 ? 0.978 -32.438 -12.375 1 98.25 75 GLY A O 1
ATOM 547 N N . MET A 1 76 ? 3.252 -32.531 -12.414 1 98.5 76 MET A N 1
ATOM 548 C CA . MET A 1 76 ? 3.344 -33.875 -13.008 1 98.5 76 MET A CA 1
ATOM 549 C C . MET A 1 76 ? 4.215 -34.781 -12.156 1 98.5 76 MET A C 1
ATOM 551 O O . MET A 1 76 ? 5.168 -34.312 -11.523 1 98.5 76 MET A O 1
ATOM 555 N N . CYS A 1 77 ? 3.893 -36.031 -12.203 1 98.56 77 CYS A N 1
ATOM 556 C CA . CYS A 1 77 ? 4.836 -37.031 -11.719 1 98.56 77 CYS A CA 1
ATOM 557 C C . CYS A 1 77 ? 4.836 -38.25 -12.625 1 98.56 77 CYS A C 1
ATOM 559 O O . CYS A 1 77 ? 3.885 -38.469 -13.375 1 98.56 77 CYS A O 1
ATOM 561 N N . ALA A 1 78 ? 5.945 -38.969 -12.594 1 98.81 78 ALA A N 1
ATOM 562 C CA . ALA A 1 78 ? 6.105 -40.156 -13.438 1 98.81 78 ALA A CA 1
ATOM 563 C C . ALA A 1 78 ? 7.004 -41.188 -12.766 1 98.81 78 ALA A C 1
ATOM 565 O O . ALA A 1 78 ? 7.961 -40.844 -12.078 1 98.81 78 ALA A O 1
ATOM 566 N N . VAL A 1 79 ? 6.695 -42.438 -12.977 1 98.81 79 VAL A N 1
ATOM 567 C CA . VAL A 1 79 ? 7.469 -43.562 -12.438 1 98.81 79 VAL A CA 1
ATOM 568 C C . VAL A 1 79 ? 7.668 -44.625 -13.523 1 98.81 79 VAL A C 1
ATOM 570 O O . VAL A 1 79 ? 6.711 -45.031 -14.18 1 98.81 79 VAL A O 1
ATOM 573 N N . LYS A 1 80 ? 8.875 -45.031 -13.703 1 98.75 80 LYS A N 1
ATOM 574 C CA . LYS A 1 80 ? 9.203 -46.125 -14.609 1 98.75 80 LYS A CA 1
ATOM 575 C C . LYS A 1 80 ? 9.109 -47.469 -13.898 1 98.75 80 LYS A C 1
ATOM 577 O O . LYS A 1 80 ? 9.508 -47.594 -12.742 1 98.75 80 LYS A O 1
ATOM 582 N N . THR A 1 81 ? 8.586 -48.5 -14.602 1 98.56 81 THR A N 1
ATOM 583 C CA . THR A 1 81 ? 8.539 -49.844 -14.047 1 98.56 81 THR A CA 1
ATOM 584 C C . THR A 1 81 ? 9.422 -50.812 -14.852 1 98.56 81 THR A C 1
ATOM 586 O O . THR A 1 81 ? 9.938 -50.438 -15.914 1 98.56 81 THR A O 1
ATOM 589 N N . ASN A 1 82 ? 9.594 -52 -14.328 1 98 82 ASN A N 1
ATOM 590 C CA . ASN A 1 82 ? 10.328 -53.031 -15.055 1 98 82 ASN A CA 1
ATOM 591 C C . ASN A 1 82 ? 9.406 -53.875 -15.906 1 98 82 ASN A C 1
ATOM 593 O O . ASN A 1 82 ? 9.836 -54.875 -16.484 1 98 82 ASN A O 1
ATOM 597 N N . ILE A 1 83 ? 8.133 -53.5 -15.922 1 98.12 83 ILE A N 1
ATOM 598 C CA . ILE A 1 83 ? 7.129 -54.281 -16.641 1 98.12 83 ILE A CA 1
ATOM 599 C C . ILE A 1 83 ? 7.145 -53.938 -18.125 1 98.12 83 ILE A C 1
ATOM 601 O O . ILE A 1 83 ? 7.141 -52.75 -18.484 1 98.12 83 ILE A O 1
ATOM 605 N N . LYS A 1 84 ? 7.188 -54.938 -18.969 1 97.88 84 LYS A N 1
ATOM 606 C CA . LYS A 1 84 ? 7.012 -54.688 -20.391 1 97.88 84 LYS A CA 1
ATOM 607 C C . LYS A 1 84 ? 5.535 -54.594 -20.75 1 97.88 84 LYS A C 1
ATOM 609 O O . LYS A 1 84 ? 4.727 -55.438 -20.359 1 97.88 84 LYS A O 1
ATOM 614 N N . VAL A 1 85 ? 5.195 -53.562 -21.516 1 97.69 85 VAL A N 1
ATOM 615 C CA . VAL A 1 85 ? 3.809 -53.281 -21.891 1 97.69 85 VAL A CA 1
ATOM 616 C C . VAL A 1 85 ? 3.24 -54.5 -22.625 1 97.69 85 VAL A C 1
ATOM 618 O O . VAL A 1 85 ? 2.074 -54.875 -22.453 1 97.69 85 VAL A O 1
ATOM 621 N N . ASP A 1 86 ? 4.062 -55.156 -23.422 1 96 86 ASP A N 1
ATOM 622 C CA . ASP A 1 86 ? 3.633 -56.281 -24.219 1 96 86 ASP A CA 1
ATOM 623 C C . ASP A 1 86 ? 3.244 -57.469 -23.328 1 96 86 ASP A C 1
ATOM 625 O O . ASP A 1 86 ? 2.584 -58.406 -23.781 1 96 86 ASP A O 1
ATOM 629 N N . ASP A 1 87 ? 3.631 -57.406 -22.109 1 95.81 87 ASP A N 1
ATOM 630 C CA . ASP A 1 87 ? 3.301 -58.5 -21.156 1 95.81 87 ASP A CA 1
ATOM 631 C C . ASP A 1 87 ? 1.928 -58.25 -20.531 1 95.81 87 ASP A C 1
ATOM 633 O O . ASP A 1 87 ? 1.41 -59.125 -19.828 1 95.81 87 ASP A O 1
ATOM 637 N N . ILE A 1 88 ? 1.339 -57.125 -20.812 1 96.38 88 ILE A N 1
ATOM 638 C CA . ILE A 1 88 ? 0.034 -56.812 -20.25 1 96.38 88 ILE A CA 1
ATOM 639 C C . ILE A 1 88 ? -1.05 -57.031 -21.312 1 96.38 88 ILE A C 1
ATOM 641 O O . ILE A 1 88 ? -1.146 -56.281 -22.281 1 96.38 88 ILE A O 1
ATOM 645 N N . THR A 1 89 ? -1.914 -58 -21.078 1 94.69 89 THR A N 1
ATOM 646 C CA . THR A 1 89 ? -3.014 -58.219 -22.016 1 94.69 89 THR A CA 1
ATOM 647 C C . THR A 1 89 ? -4.059 -57.125 -21.891 1 94.69 89 THR A C 1
ATOM 649 O O . THR A 1 89 ? -4.156 -56.469 -20.859 1 94.69 89 THR A O 1
ATOM 652 N N . GLN A 1 90 ? -4.812 -56.969 -22.906 1 93.19 90 GLN A N 1
ATOM 653 C CA . GLN A 1 90 ? -5.863 -55.969 -22.906 1 93.19 90 GLN A CA 1
ATOM 654 C C . GLN A 1 90 ? -6.859 -56.188 -21.781 1 93.19 90 GLN A C 1
ATOM 656 O O . GLN A 1 90 ? -7.383 -55.25 -21.188 1 93.19 90 GLN A O 1
ATOM 661 N N . GLU A 1 91 ? -7.121 -57.406 -21.547 1 94.25 91 GLU A N 1
ATOM 662 C CA . GLU A 1 91 ? -8.047 -57.75 -20.469 1 94.25 91 GLU A CA 1
ATOM 663 C C . GLU A 1 91 ? -7.504 -57.344 -19.109 1 94.25 91 GLU A C 1
ATOM 665 O O . GLU A 1 91 ? -8.227 -56.75 -18.297 1 94.25 91 GLU A O 1
ATOM 670 N N . VAL A 1 92 ? -6.238 -57.625 -18.906 1 95.75 92 VAL A N 1
ATOM 671 C CA . VAL A 1 92 ? -5.598 -57.25 -17.641 1 95.75 92 VAL A CA 1
ATOM 672 C C . VAL A 1 92 ? -5.555 -55.719 -17.516 1 95.75 92 VAL A C 1
ATOM 674 O O . VAL A 1 92 ? -5.871 -55.188 -16.453 1 95.75 92 VAL A O 1
ATOM 677 N N . LEU A 1 93 ? -5.176 -55.094 -18.562 1 96.5 93 LEU A N 1
ATOM 678 C CA . LEU A 1 93 ? -5.098 -53.656 -18.578 1 96.5 93 LEU A CA 1
ATOM 679 C C . LEU A 1 93 ? -6.445 -53.031 -18.219 1 96.5 93 LEU A C 1
ATOM 681 O O . LEU A 1 93 ? -6.531 -52.188 -17.297 1 96.5 93 LEU A O 1
ATOM 685 N N . ARG A 1 94 ? -7.574 -53.438 -18.797 1 96.06 94 ARG A N 1
ATOM 686 C CA . ARG A 1 94 ? -8.891 -52.812 -18.656 1 96.06 94 ARG A CA 1
ATOM 687 C C . ARG A 1 94 ? -9.578 -53.25 -17.375 1 96.06 94 ARG A C 1
ATOM 689 O O . ARG A 1 94 ? -10.039 -52.438 -16.594 1 96.06 94 ARG A O 1
ATOM 696 N N . LYS A 1 95 ? -9.562 -54.531 -17.125 1 95.44 95 LYS A N 1
ATOM 697 C CA . LYS A 1 95 ? -10.445 -55.094 -16.109 1 95.44 95 LYS A CA 1
ATOM 698 C C . LYS A 1 95 ? -9.75 -55.188 -14.75 1 95.44 95 LYS A C 1
ATOM 700 O O . LYS A 1 95 ? -10.406 -55.312 -13.711 1 95.44 95 LYS A O 1
ATOM 705 N N . LYS A 1 96 ? -8.5 -55.094 -14.797 1 97.12 96 LYS A N 1
ATOM 706 C CA . LYS A 1 96 ? -7.797 -55.188 -13.516 1 97.12 96 LYS A CA 1
ATOM 707 C C . LYS A 1 96 ? -7.078 -53.906 -13.164 1 97.12 96 LYS A C 1
ATOM 709 O O . LYS A 1 96 ? -7.375 -53.281 -12.141 1 97.12 96 LYS A O 1
ATOM 714 N N . ILE A 1 97 ? -6.227 -53.438 -14.039 1 97.56 97 ILE A N 1
ATOM 715 C CA . ILE A 1 97 ? -5.398 -52.281 -13.719 1 97.56 97 ILE A CA 1
ATOM 716 C C . ILE A 1 97 ? -6.254 -51.031 -13.695 1 97.56 97 ILE A C 1
ATOM 718 O O . ILE A 1 97 ? -6.387 -50.375 -12.656 1 97.56 97 ILE A O 1
ATOM 722 N N . LEU A 1 98 ? -6.898 -50.656 -14.797 1 97.69 98 LEU A N 1
ATOM 723 C CA . LEU A 1 98 ? -7.672 -49.438 -14.883 1 97.69 98 LEU A CA 1
ATOM 724 C C . LEU A 1 98 ? -8.844 -49.469 -13.914 1 97.69 98 LEU A C 1
ATOM 726 O O . LEU A 1 98 ? -9.141 -48.469 -13.266 1 97.69 98 LEU A O 1
ATOM 730 N N . ARG A 1 99 ? -9.516 -50.594 -13.828 1 96.69 99 ARG A N 1
ATOM 731 C CA . ARG A 1 99 ? -10.617 -50.719 -12.875 1 96.69 99 ARG A CA 1
ATOM 732 C C . ARG A 1 99 ? -10.117 -50.562 -11.445 1 96.69 99 ARG A C 1
ATOM 734 O O . ARG A 1 99 ? -10.773 -49.906 -10.625 1 96.69 99 ARG A O 1
ATOM 741 N N . GLY A 1 100 ? -8.992 -51.156 -11.133 1 97.5 100 GLY A N 1
ATOM 742 C CA . GLY A 1 100 ? -8.406 -51.031 -9.812 1 97.5 100 GLY A CA 1
ATOM 743 C C . GLY A 1 100 ? -8.055 -49.594 -9.461 1 97.5 100 GLY A C 1
ATOM 744 O O . GLY A 1 100 ? -8.273 -49.156 -8.328 1 97.5 100 GLY A O 1
ATOM 745 N N . ILE A 1 101 ? -7.484 -48.875 -10.43 1 97.94 101 ILE A N 1
ATOM 746 C CA . ILE A 1 101 ? -7.113 -47.469 -10.227 1 97.94 101 ILE A CA 1
ATOM 747 C C . ILE A 1 101 ? -8.367 -46.656 -9.945 1 97.94 101 ILE A C 1
ATOM 749 O O . ILE A 1 101 ? -8.398 -45.844 -9 1 97.94 101 ILE A O 1
ATOM 753 N N . ARG A 1 102 ? -9.438 -46.844 -10.68 1 96.62 102 ARG A N 1
ATOM 754 C CA . ARG A 1 102 ? -10.672 -46.094 -10.547 1 96.62 102 ARG A CA 1
ATOM 755 C C . ARG A 1 102 ? -11.344 -46.375 -9.211 1 96.62 102 ARG A C 1
ATOM 757 O O . ARG A 1 102 ? -12.031 -45.5 -8.664 1 96.62 102 ARG A O 1
ATOM 764 N N . LYS A 1 103 ? -11.133 -47.531 -8.719 1 96.12 103 LYS A N 1
ATOM 765 C CA . LYS A 1 103 ? -11.711 -47.906 -7.426 1 96.12 103 LYS A CA 1
ATOM 766 C C . LYS A 1 103 ? -11 -47.188 -6.285 1 96.12 103 LYS A C 1
ATOM 768 O O . LYS A 1 103 ? -11.625 -46.844 -5.273 1 96.12 103 LYS A O 1
ATOM 773 N N . GLN A 1 104 ? -9.734 -46.875 -6.48 1 96.56 104 GLN A N 1
ATOM 774 C CA . GLN A 1 104 ? -8.922 -46.375 -5.383 1 96.56 104 GLN A CA 1
ATOM 775 C C . GLN A 1 104 ? -8.812 -44.844 -5.453 1 96.56 104 GLN A C 1
ATOM 777 O O . GLN A 1 104 ? -8.539 -44.188 -4.445 1 96.56 104 GLN A O 1
ATOM 782 N N . ILE A 1 105 ? -8.961 -44.281 -6.617 1 98 105 ILE A N 1
ATOM 783 C CA . ILE A 1 105 ? -8.703 -42.844 -6.805 1 98 105 ILE A CA 1
ATOM 784 C C . ILE A 1 105 ? -9.961 -42.156 -7.328 1 98 105 ILE A C 1
ATOM 786 O O . ILE A 1 105 ? -10.32 -42.312 -8.5 1 98 105 ILE A O 1
ATOM 790 N N . PRO A 1 106 ? -10.641 -41.406 -6.449 1 97.31 106 PRO A N 1
ATOM 791 C CA . PRO A 1 106 ? -11.805 -40.656 -6.922 1 97.31 106 PRO A CA 1
ATOM 792 C C . PRO A 1 106 ? -11.445 -39.656 -8.016 1 97.31 106 PRO A C 1
ATOM 794 O O . PRO A 1 106 ? -10.367 -39.062 -7.996 1 97.31 106 PRO A O 1
ATOM 797 N N . LEU A 1 107 ? -12.352 -39.438 -8.969 1 94.94 107 LEU A N 1
ATOM 798 C CA . LEU A 1 107 ? -12.133 -38.562 -10.125 1 94.94 107 LEU A CA 1
ATOM 799 C C . LEU A 1 107 ? -13.07 -37.375 -10.094 1 94.94 107 LEU A C 1
ATOM 801 O O . LEU A 1 107 ? -14.062 -37.344 -9.359 1 94.94 107 LEU A O 1
ATOM 805 N N . GLY A 1 108 ? -12.719 -36.344 -10.828 1 92.19 108 GLY A N 1
ATOM 806 C CA . GLY A 1 108 ? -13.578 -35.156 -10.953 1 92.19 108 GLY A CA 1
ATOM 807 C C . GLY A 1 108 ? -13.789 -34.438 -9.641 1 92.19 108 GLY A C 1
ATOM 808 O O . GLY A 1 108 ? -12.836 -34.125 -8.93 1 92.19 108 GLY A O 1
ATOM 809 N N . ARG A 1 109 ? -15.094 -34.281 -9.25 1 88 109 ARG A N 1
ATOM 810 C CA . ARG A 1 109 ? -15.461 -33.531 -8.047 1 88 109 ARG A CA 1
ATOM 811 C C . ARG A 1 109 ? -15.617 -34.469 -6.855 1 88 109 ARG A C 1
ATOM 813 O O . ARG A 1 109 ? -15.883 -34.031 -5.738 1 88 109 ARG A O 1
ATOM 820 N N . ALA A 1 110 ? -15.375 -35.688 -7.113 1 90.81 110 ALA A N 1
ATOM 821 C CA . ALA A 1 110 ? -15.555 -36.656 -6.047 1 90.81 110 ALA A CA 1
ATOM 822 C C . ALA A 1 110 ? -14.398 -36.625 -5.055 1 90.81 110 ALA A C 1
ATOM 824 O O . ALA A 1 110 ? -13.297 -36.188 -5.398 1 90.81 110 ALA A O 1
ATOM 825 N N . HIS A 1 111 ? -14.688 -37.062 -3.803 1 94.25 111 HIS A N 1
ATOM 826 C CA . HIS A 1 111 ? -13.703 -37.156 -2.732 1 94.25 111 HIS A CA 1
ATOM 827 C C . HIS A 1 111 ? -13.898 -38.438 -1.92 1 94.25 111 HIS A C 1
ATOM 829 O O . HIS A 1 111 ? -14.875 -39.156 -2.111 1 94.25 111 HIS A O 1
ATOM 835 N N . HIS A 1 112 ? -12.938 -38.625 -1.123 1 96.06 112 HIS A N 1
ATOM 836 C CA . HIS A 1 112 ? -13.078 -39.75 -0.232 1 96.06 112 HIS A CA 1
ATOM 837 C C . HIS A 1 112 ? -14.195 -39.531 0.787 1 96.06 112 HIS A C 1
ATOM 839 O O . HIS A 1 112 ? -14.359 -38.406 1.294 1 96.06 112 HIS A O 1
ATOM 845 N N . LYS A 1 113 ? -14.898 -40.5 1.041 1 94.5 113 LYS A N 1
ATOM 846 C CA . LYS A 1 113 ? -15.961 -40.406 2.039 1 94.5 113 LYS A CA 1
ATOM 847 C C . LYS A 1 113 ? -15.383 -40.188 3.438 1 94.5 113 LYS A C 1
ATOM 849 O O . LYS A 1 113 ? -15.953 -39.469 4.246 1 94.5 113 LYS A O 1
ATOM 854 N N . ILE A 1 114 ? -14.258 -40.875 3.586 1 95.25 114 ILE A N 1
ATOM 855 C CA . ILE A 1 114 ? -13.594 -40.781 4.883 1 95.25 114 ILE A CA 1
ATOM 856 C C . ILE A 1 114 ? -12.273 -40.031 4.742 1 95.25 114 ILE A C 1
ATOM 858 O O . ILE A 1 114 ? -11.508 -40.281 3.811 1 95.25 114 ILE A O 1
ATOM 862 N N . ALA A 1 115 ? -12.016 -39.188 5.719 1 96.88 115 ALA A N 1
ATOM 863 C CA . ALA A 1 115 ? -10.766 -38.438 5.727 1 96.88 115 ALA A CA 1
ATOM 864 C C . ALA A 1 115 ? -9.562 -39.375 5.758 1 96.88 115 ALA A C 1
ATOM 866 O O . ALA A 1 115 ? -9.562 -40.344 6.496 1 96.88 115 ALA A O 1
ATOM 867 N N . GLN A 1 116 ? -8.609 -39.062 4.926 1 97.56 116 GLN A N 1
ATOM 868 C CA . GLN A 1 116 ? -7.379 -39.844 4.898 1 97.56 116 GLN A CA 1
ATOM 869 C C . GLN A 1 116 ? -6.508 -39.562 6.113 1 97.56 116 GLN A C 1
ATOM 871 O O . GLN A 1 116 ? -6.637 -38.5 6.734 1 97.56 116 GLN A O 1
ATOM 876 N N . PRO A 1 117 ? -5.664 -40.5 6.449 1 96.62 117 PRO A N 1
ATOM 877 C CA . PRO A 1 117 ? -4.789 -40.281 7.602 1 96.62 117 PRO A CA 1
ATOM 878 C C . PRO A 1 117 ? -3.922 -39.031 7.461 1 96.62 117 PRO A C 1
ATOM 880 O O . PRO A 1 117 ? -3.449 -38.719 6.363 1 96.62 117 PRO A O 1
ATOM 883 N N . GLU A 1 118 ? -3.627 -38.375 8.555 1 95.38 118 GLU A N 1
ATOM 884 C CA . GLU A 1 118 ? -2.875 -37.125 8.609 1 95.38 118 GLU A CA 1
ATOM 885 C C . GLU A 1 118 ? -1.45 -37.312 8.094 1 95.38 118 GLU A C 1
ATOM 887 O O . GLU A 1 118 ? -0.818 -36.375 7.633 1 95.38 118 GLU A O 1
ATOM 892 N N . GLU A 1 119 ? -0.979 -38.5 8.164 1 96.25 119 GLU A N 1
ATOM 893 C CA . GLU A 1 119 ? 0.394 -38.781 7.758 1 96.25 119 GLU A CA 1
ATOM 894 C C . GLU A 1 119 ? 0.593 -38.5 6.27 1 96.25 119 GLU A C 1
ATOM 896 O O . GLU A 1 119 ? 1.723 -38.312 5.812 1 96.25 119 GLU A O 1
ATOM 901 N N . PHE A 1 120 ? -0.513 -38.469 5.52 1 97.38 120 PHE A N 1
ATOM 902 C CA . PHE A 1 120 ? -0.416 -38.25 4.082 1 97.38 120 PHE A CA 1
ATOM 903 C C . PHE A 1 120 ? -0.408 -36.75 3.773 1 97.38 120 PHE A C 1
ATOM 905 O O . PHE A 1 120 ? -0.1 -36.344 2.65 1 97.38 120 PHE A O 1
ATOM 912 N N . MET A 1 121 ? -0.739 -35.938 4.773 1 97.69 121 MET A N 1
ATOM 913 C CA . MET A 1 121 ? -0.77 -34.5 4.59 1 97.69 121 MET A CA 1
ATOM 914 C C . MET A 1 121 ? 0.634 -33.906 4.676 1 97.69 121 MET A C 1
ATOM 916 O O . MET A 1 121 ? 1.538 -34.531 5.238 1 97.69 121 MET A O 1
ATOM 920 N N . PRO A 1 122 ? 0.775 -32.656 4.098 1 97.44 122 PRO A N 1
ATOM 921 C CA . PRO A 1 122 ? 2.082 -32 4.23 1 97.44 122 PRO A CA 1
ATOM 922 C C . PRO A 1 122 ? 2.506 -31.828 5.684 1 97.44 122 PRO A C 1
ATOM 924 O O . PRO A 1 122 ? 1.678 -31.5 6.535 1 97.44 122 PRO A O 1
ATOM 927 N N . GLN A 1 123 ? 3.779 -32.062 5.926 1 95.31 123 GLN A N 1
ATOM 928 C CA . GLN A 1 123 ? 4.332 -31.906 7.27 1 95.31 123 GLN A CA 1
ATOM 929 C C . GLN A 1 123 ? 5.262 -30.703 7.34 1 95.31 123 GLN A C 1
ATOM 931 O O . GLN A 1 123 ? 5.695 -30.188 6.309 1 95.31 123 GLN A O 1
ATOM 936 N N . GLY A 1 124 ? 5.48 -30.109 8.555 1 94.69 124 GLY A N 1
ATOM 937 C CA . GLY A 1 124 ? 6.484 -29.078 8.758 1 94.69 124 GLY A CA 1
ATOM 938 C C . GLY A 1 124 ? 5.949 -27.672 8.555 1 94.69 124 GLY A C 1
ATOM 939 O O . GLY A 1 124 ? 6.723 -26.719 8.422 1 94.69 124 GLY A O 1
ATOM 940 N N . HIS A 1 125 ? 4.676 -27.562 8.383 1 96.38 125 HIS A N 1
ATOM 941 C CA . HIS A 1 125 ? 4.07 -26.25 8.219 1 96.38 125 HIS A CA 1
ATOM 942 C C . HIS A 1 125 ? 3.408 -25.781 9.508 1 96.38 125 HIS A C 1
ATOM 944 O O . HIS A 1 125 ? 2.891 -26.594 10.273 1 96.38 125 HIS A O 1
ATOM 950 N N . ASN A 1 126 ? 3.457 -24.469 9.828 1 95.12 126 ASN A N 1
ATOM 951 C CA . ASN A 1 126 ? 2.734 -23.891 10.961 1 95.12 126 ASN A CA 1
ATOM 952 C C . ASN A 1 126 ? 1.294 -23.547 10.586 1 95.12 126 ASN A C 1
ATOM 954 O O . ASN A 1 126 ? 0.994 -22.406 10.234 1 95.12 126 ASN A O 1
ATOM 958 N N . LEU A 1 127 ? 0.429 -24.438 10.805 1 93.44 127 LEU A N 1
ATOM 959 C CA . LEU A 1 127 ? -0.955 -24.297 10.367 1 93.44 127 LEU A CA 1
ATOM 960 C C . LEU A 1 127 ? -1.668 -23.203 11.148 1 93.44 127 LEU A C 1
ATOM 962 O O . LEU A 1 127 ? -2.613 -22.594 10.648 1 93.44 127 LEU A O 1
ATOM 966 N N . GLU A 1 128 ? -1.219 -22.891 12.305 1 90.81 128 GLU A N 1
ATOM 967 C CA . GLU A 1 128 ? -1.843 -21.875 13.141 1 90.81 128 GLU A CA 1
ATOM 968 C C . GLU A 1 128 ? -1.641 -20.484 12.562 1 90.81 128 GLU A C 1
ATOM 970 O O . GLU A 1 128 ? -2.422 -19.578 12.844 1 90.81 128 GLU A O 1
ATOM 975 N N . ALA A 1 129 ? -0.654 -20.406 11.805 1 91.12 129 ALA A N 1
ATOM 976 C CA . ALA A 1 129 ? -0.323 -19.109 11.242 1 91.12 129 ALA A CA 1
ATOM 977 C C . ALA A 1 129 ? -1.023 -18.891 9.906 1 91.12 129 ALA A C 1
ATOM 979 O O . ALA A 1 129 ? -0.907 -17.812 9.297 1 91.12 129 ALA A O 1
ATOM 980 N N . THR A 1 130 ? -1.788 -19.906 9.445 1 95.5 130 THR A N 1
ATOM 981 C CA . THR A 1 130 ? -2.473 -19.812 8.164 1 95.5 130 THR A CA 1
ATOM 982 C C . THR A 1 130 ? -3.941 -19.453 8.359 1 95.5 130 THR A C 1
ATOM 984 O O . THR A 1 130 ? -4.48 -19.594 9.453 1 95.5 130 THR A O 1
ATOM 987 N N . VAL A 1 131 ? -4.531 -18.938 7.371 1 96.81 131 VAL A N 1
ATOM 988 C CA . VAL A 1 131 ? -5.926 -18.5 7.457 1 96.81 131 VAL A CA 1
ATOM 989 C C . VAL A 1 131 ? -6.816 -19.484 6.695 1 96.81 131 VAL A C 1
ATOM 991 O O . VAL A 1 131 ? -7.652 -20.172 7.293 1 96.81 131 VAL A O 1
ATOM 994 N N . VAL A 1 132 ? -6.551 -19.688 5.43 1 97.94 132 VAL A N 1
ATOM 995 C CA . VAL A 1 132 ? -7.406 -20.5 4.566 1 97.94 132 VAL A CA 1
ATOM 996 C C . VAL A 1 132 ? -7.109 -21.984 4.781 1 97.94 132 VAL A C 1
ATOM 998 O O . VAL A 1 132 ? -8.031 -22.781 4.934 1 97.94 132 VAL A O 1
ATOM 1001 N N . VAL A 1 133 ? -5.855 -22.328 4.793 1 98.12 133 VAL A N 1
ATOM 1002 C CA . VAL A 1 133 ? -5.441 -23.719 4.941 1 98.12 133 VAL A CA 1
ATOM 1003 C C . VAL A 1 133 ? -5.996 -24.297 6.242 1 98.12 133 VAL A C 1
ATOM 1005 O O . VAL A 1 133 ? -6.523 -25.406 6.266 1 98.12 133 VAL A O 1
ATOM 1008 N N . ALA A 1 134 ? -5.93 -23.5 7.309 1 96.94 134 ALA A N 1
ATOM 1009 C CA . ALA A 1 134 ? -6.43 -23.953 8.609 1 96.94 134 ALA A CA 1
ATOM 1010 C C . ALA A 1 134 ? -7.918 -24.281 8.539 1 96.94 134 ALA A C 1
ATOM 1012 O O . ALA A 1 134 ? -8.375 -25.266 9.117 1 96.94 134 ALA A O 1
ATOM 1013 N N . ARG A 1 135 ? -8.648 -23.5 7.836 1 96.81 135 ARG A N 1
ATOM 1014 C CA . ARG A 1 135 ? -10.094 -23.656 7.738 1 96.81 135 ARG A CA 1
ATOM 1015 C C . ARG A 1 135 ? -10.461 -24.828 6.828 1 96.81 135 ARG A C 1
ATOM 1017 O O . ARG A 1 135 ? -11.547 -25.391 6.941 1 96.81 135 ARG A O 1
ATOM 1024 N N . GLN A 1 136 ? -9.5 -25.266 5.926 1 97 136 GLN A N 1
ATOM 1025 C CA . GLN A 1 136 ? -9.828 -26.234 4.891 1 97 136 GLN A CA 1
ATOM 1026 C C . GLN A 1 136 ? -9.227 -27.594 5.215 1 97 136 GLN A C 1
ATOM 1028 O O . GLN A 1 136 ? -9.242 -28.5 4.383 1 97 136 GLN A O 1
ATOM 1033 N N . GLN A 1 137 ? -8.758 -27.812 6.375 1 95.94 137 GLN A N 1
ATOM 1034 C CA . GLN A 1 137 ? -8 -29.016 6.711 1 95.94 137 GLN A CA 1
ATOM 1035 C C . GLN A 1 137 ? -8.859 -30.266 6.555 1 95.94 137 GLN A C 1
ATOM 1037 O O . GLN A 1 137 ? -8.422 -31.25 5.953 1 95.94 137 GLN A O 1
ATOM 1042 N N . MET A 1 138 ? -10.023 -30.266 7.105 1 95.44 138 MET A N 1
ATOM 1043 C CA . MET A 1 138 ? -10.891 -31.438 7.035 1 95.44 138 MET A CA 1
ATOM 1044 C C . MET A 1 138 ? -11.234 -31.766 5.59 1 95.44 138 MET A C 1
ATOM 1046 O O . MET A 1 138 ? -11.188 -32.938 5.191 1 95.44 138 MET A O 1
ATOM 1050 N N . SER A 1 139 ? -11.602 -30.75 4.875 1 96.75 139 SER A N 1
ATOM 1051 C CA . SER A 1 139 ? -11.898 -30.938 3.461 1 96.75 139 SER A CA 1
ATOM 1052 C C . SER A 1 139 ? -10.68 -31.453 2.701 1 96.75 139 SER A C 1
ATOM 1054 O O . SER A 1 139 ? -10.797 -32.344 1.851 1 96.75 139 SER A O 1
ATOM 1056 N N . ALA A 1 140 ? -9.523 -30.922 3 1 97.62 140 ALA A N 1
ATOM 1057 C CA . ALA A 1 140 ? -8.281 -31.312 2.338 1 97.62 140 ALA A CA 1
ATOM 1058 C C . ALA A 1 140 ? -7.949 -32.781 2.613 1 97.62 140 ALA A C 1
ATOM 1060 O O . ALA A 1 140 ? -7.441 -33.5 1.736 1 97.62 140 ALA A O 1
ATOM 1061 N N . MET A 1 141 ? -8.312 -33.25 3.748 1 97.94 141 MET A N 1
ATOM 1062 C CA . MET A 1 141 ? -8.031 -34.656 4.125 1 97.94 141 MET A CA 1
ATOM 1063 C C . MET A 1 141 ? -8.93 -35.594 3.365 1 97.94 141 MET A C 1
ATOM 1065 O O . MET A 1 141 ? -8.594 -36.781 3.199 1 97.94 141 MET A O 1
ATOM 1069 N N . LYS A 1 142 ? -10.016 -35.125 2.904 1 97.88 142 LYS A N 1
ATOM 1070 C CA . LYS A 1 142 ? -10.898 -35.938 2.09 1 97.88 142 LYS A CA 1
ATOM 1071 C C . LYS A 1 142 ? -10.531 -35.844 0.611 1 97.88 142 LYS A C 1
ATOM 1073 O O . LYS A 1 142 ? -10.961 -36.688 -0.195 1 97.88 142 LYS A O 1
ATOM 1078 N N . GLN A 1 143 ? -9.727 -34.844 0.313 1 97.5 143 GLN A N 1
ATOM 1079 C CA . GLN A 1 143 ? -9.398 -34.594 -1.087 1 97.5 143 GLN A CA 1
ATOM 1080 C C . GLN A 1 143 ? -8.039 -35.188 -1.442 1 97.5 143 GLN A C 1
ATOM 1082 O O . GLN A 1 143 ? -7.754 -35.438 -2.613 1 97.5 143 GLN A O 1
ATOM 1087 N N . ILE A 1 144 ? -7.18 -35.375 -0.431 1 98.38 144 ILE A N 1
ATOM 1088 C CA . ILE A 1 144 ? -5.852 -35.875 -0.739 1 98.38 144 ILE A CA 1
ATOM 1089 C C . ILE A 1 144 ? -5.969 -37.281 -1.336 1 98.38 144 ILE A C 1
ATOM 1091 O O . ILE A 1 144 ? -6.797 -38.094 -0.897 1 98.38 144 ILE A O 1
ATOM 1095 N N . GLY A 1 145 ? -5.262 -37.531 -2.428 1 98.25 145 GLY A N 1
ATOM 1096 C CA . GLY A 1 145 ? -5.32 -38.812 -3.131 1 98.25 145 GLY A CA 1
ATOM 1097 C C . GLY A 1 145 ? -6.438 -38.875 -4.156 1 98.25 145 GLY A C 1
ATOM 1098 O O . GLY A 1 145 ? -6.91 -39.969 -4.496 1 98.25 145 GLY A O 1
ATOM 1099 N N . THR A 1 146 ? -6.926 -37.75 -4.539 1 98.31 146 THR A N 1
ATOM 1100 C CA . THR A 1 146 ? -7.918 -37.688 -5.605 1 98.31 146 THR A CA 1
ATOM 1101 C C . THR A 1 146 ? -7.348 -36.969 -6.832 1 98.31 146 THR A C 1
ATOM 1103 O O . THR A 1 146 ? -6.449 -36.156 -6.711 1 98.31 146 THR A O 1
ATOM 1106 N N . LEU A 1 147 ? -7.836 -37.281 -7.973 1 98 147 LEU A N 1
ATOM 1107 C CA . LEU A 1 147 ? -7.254 -36.812 -9.227 1 98 147 LEU A CA 1
ATOM 1108 C C . LEU A 1 147 ? -7.715 -35.406 -9.562 1 98 147 LEU A C 1
ATOM 1110 O O . LEU A 1 147 ? -6.93 -34.594 -10.047 1 98 147 LEU A O 1
ATOM 1114 N N . GLY A 1 148 ? -8.984 -35.125 -9.266 1 95.44 148 GLY A N 1
ATOM 1115 C CA . GLY A 1 148 ? -9.578 -33.875 -9.711 1 95.44 148 GLY A CA 1
ATOM 1116 C C . GLY A 1 148 ? -10.148 -33.938 -11.109 1 95.44 148 GLY A C 1
ATOM 1117 O O . GLY A 1 148 ? -10.305 -35.031 -11.664 1 95.44 148 GLY A O 1
ATOM 1118 N N . GLY A 1 149 ? -10.492 -32.812 -11.664 1 93.06 149 GLY A N 1
ATOM 1119 C CA . GLY A 1 149 ? -11.117 -32.75 -12.969 1 93.06 149 GLY A CA 1
ATOM 1120 C C . GLY A 1 149 ? -10.312 -31.922 -13.969 1 93.06 149 GLY A C 1
ATOM 1121 O O . GLY A 1 149 ? -9.102 -31.75 -13.812 1 93.06 149 GLY A O 1
ATOM 1122 N N . GLY A 1 150 ? -10.961 -31.641 -15.094 1 89.25 150 GLY A N 1
ATOM 1123 C CA . GLY A 1 150 ? -10.32 -30.797 -16.094 1 89.25 150 GLY A CA 1
ATOM 1124 C C . GLY A 1 150 ? -9.234 -31.531 -16.859 1 89.25 150 GLY A C 1
ATOM 1125 O O . GLY A 1 150 ? -9.469 -32.594 -17.422 1 89.25 150 GLY A O 1
ATOM 1126 N N . ASN A 1 151 ? -8.102 -30.875 -16.812 1 92.12 151 ASN A N 1
ATOM 1127 C CA . ASN A 1 151 ? -7.004 -31.422 -17.594 1 92.12 151 ASN A CA 1
ATOM 1128 C C . ASN A 1 151 ? -6.191 -32.438 -16.812 1 92.12 151 ASN A C 1
ATOM 1130 O O . ASN A 1 151 ? -5.16 -32.906 -17.281 1 92.12 151 ASN A O 1
ATOM 1134 N N . HIS A 1 152 ? -6.586 -32.719 -15.609 1 96.69 152 HIS A N 1
ATOM 1135 C CA . HIS A 1 152 ? -5.887 -33.719 -14.805 1 96.69 152 HIS A CA 1
ATOM 1136 C C . HIS A 1 152 ? -6.098 -35.125 -15.367 1 96.69 152 HIS A C 1
ATOM 1138 O O . HIS A 1 152 ? -7.145 -35.406 -15.953 1 96.69 152 HIS A O 1
ATOM 1144 N N . PHE A 1 153 ? -5.035 -36 -15.141 1 97.31 153 PHE A N 1
ATOM 1145 C CA . PHE A 1 153 ? -5.152 -37.312 -15.719 1 97.31 153 PHE A CA 1
ATOM 1146 C C . PHE A 1 153 ? -4.18 -38.281 -15.055 1 97.31 153 PHE A C 1
ATOM 1148 O O . PHE A 1 153 ? -3.254 -37.875 -14.359 1 97.31 153 PHE A O 1
ATOM 1155 N N . ILE A 1 154 ? -4.492 -39.5 -15.188 1 98.12 154 ILE A N 1
ATOM 1156 C CA . ILE A 1 154 ? -3.594 -40.656 -14.992 1 98.12 154 ILE A CA 1
ATOM 1157 C C . ILE A 1 154 ? -3.365 -41.344 -16.312 1 98.12 154 ILE A C 1
ATOM 1159 O O . ILE A 1 154 ? -4.32 -41.688 -17.031 1 98.12 154 ILE A O 1
ATOM 1163 N N . GLU A 1 155 ? -2.123 -41.562 -16.641 1 98.06 155 GLU A N 1
ATOM 1164 C CA . GLU A 1 155 ? -1.819 -42.188 -17.922 1 98.06 155 GLU A CA 1
ATOM 1165 C C . GLU A 1 155 ? -0.808 -43.344 -17.75 1 98.06 155 GLU A C 1
ATOM 1167 O O . GLU A 1 155 ? 0.161 -43.188 -17 1 98.06 155 GLU A O 1
ATOM 1172 N N . LEU A 1 156 ? -1.119 -44.406 -18.312 1 98.38 156 LEU A N 1
ATOM 1173 C CA . LEU A 1 156 ? -0.142 -45.469 -18.516 1 98.38 156 LEU A CA 1
ATOM 1174 C C . LEU A 1 156 ? 0.504 -45.375 -19.891 1 98.38 156 LEU A C 1
ATOM 1176 O O . LEU A 1 156 ? -0.191 -45.219 -20.891 1 98.38 156 LEU A O 1
ATOM 1180 N N . GLN A 1 157 ? 1.835 -45.438 -19.891 1 98.38 157 GLN A N 1
ATOM 1181 C CA . GLN A 1 157 ? 2.555 -45.188 -21.141 1 98.38 157 GLN A CA 1
ATOM 1182 C C . GLN A 1 157 ? 3.664 -46.219 -21.359 1 98.38 157 GLN A C 1
ATOM 1184 O O . GLN A 1 157 ? 4.066 -46.906 -20.422 1 98.38 157 GLN A O 1
ATOM 1189 N N . ARG A 1 158 ? 4.094 -46.312 -22.594 1 97.88 158 ARG A N 1
ATOM 1190 C CA . ARG A 1 158 ? 5.23 -47.156 -22.953 1 97.88 158 ARG A CA 1
ATOM 1191 C C . ARG A 1 158 ? 6.398 -46.312 -23.453 1 97.88 158 ARG A C 1
ATOM 1193 O O . ARG A 1 158 ? 6.203 -45.344 -24.203 1 97.88 158 ARG A O 1
ATOM 1200 N N . ASP A 1 159 ? 7.625 -46.656 -23.062 1 98.31 159 ASP A N 1
ATOM 1201 C CA . ASP A 1 159 ? 8.797 -45.969 -23.594 1 98.31 159 ASP A CA 1
ATOM 1202 C C . ASP A 1 159 ? 9.367 -46.719 -24.797 1 98.31 159 ASP A C 1
ATOM 1204 O O . ASP A 1 159 ? 8.758 -47.688 -25.281 1 98.31 159 ASP A O 1
ATOM 1208 N N . GLU A 1 160 ? 10.438 -46.25 -25.297 1 97.31 160 GLU A N 1
ATOM 1209 C CA . GLU A 1 160 ? 11.047 -46.812 -26.516 1 97.31 160 GLU A CA 1
ATOM 1210 C C . GLU A 1 160 ? 11.531 -48.219 -26.297 1 97.31 160 GLU A C 1
ATOM 1212 O O . GLU A 1 160 ? 11.703 -49 -27.25 1 97.31 160 GLU A O 1
ATOM 1217 N N . GLU A 1 161 ? 11.734 -48.625 -25.078 1 97.75 161 GLU A N 1
ATOM 1218 C CA . GLU A 1 161 ? 12.172 -49.969 -24.75 1 97.75 161 GLU A CA 1
ATOM 1219 C C . GLU A 1 161 ? 10.992 -50.844 -24.297 1 97.75 161 GLU A C 1
ATOM 1221 O O . GLU A 1 161 ? 11.188 -51.906 -23.734 1 97.75 161 GLU A O 1
ATOM 1226 N N . ASP A 1 162 ? 9.836 -50.312 -24.328 1 97.81 162 ASP A N 1
ATOM 1227 C CA . ASP A 1 162 ? 8.578 -51 -24.062 1 97.81 162 ASP A CA 1
ATOM 1228 C C . ASP A 1 162 ? 8.32 -51.125 -22.562 1 97.81 162 ASP A C 1
ATOM 1230 O O . ASP A 1 162 ? 7.5 -51.938 -22.125 1 97.81 162 ASP A O 1
ATOM 1234 N N . ASN A 1 163 ? 9.039 -50.344 -21.812 1 98.44 163 ASN A N 1
ATOM 1235 C CA . ASN A 1 163 ? 8.766 -50.312 -20.375 1 98.44 163 ASN A CA 1
ATOM 1236 C C . ASN A 1 163 ? 7.496 -49.531 -20.062 1 98.44 163 ASN A C 1
ATOM 1238 O O . ASN A 1 163 ? 7.234 -48.5 -20.688 1 98.44 163 ASN A O 1
ATOM 1242 N N . LEU A 1 164 ? 6.793 -49.969 -19.031 1 98.62 164 LEU A N 1
ATOM 1243 C CA . LEU A 1 164 ? 5.59 -49.312 -18.562 1 98.62 164 LEU A CA 1
ATOM 1244 C C . LEU A 1 164 ? 5.945 -48.125 -17.672 1 98.62 164 LEU A C 1
ATOM 1246 O O . LEU A 1 164 ? 6.762 -48.25 -16.766 1 98.62 164 LEU A O 1
ATOM 1250 N N . TRP A 1 165 ? 5.332 -46.969 -17.984 1 98.75 165 TRP A N 1
ATOM 1251 C CA . TRP A 1 165 ? 5.418 -45.75 -17.172 1 98.75 165 TRP A CA 1
ATOM 1252 C C . TRP A 1 165 ? 4.043 -45.375 -16.641 1 98.75 165 TRP A C 1
ATOM 1254 O O . TRP A 1 165 ? 3.027 -45.594 -17.297 1 98.75 165 TRP A O 1
ATOM 1264 N N . ILE A 1 166 ? 4.047 -44.844 -15.43 1 98.81 166 ILE A N 1
ATOM 1265 C CA . ILE A 1 166 ? 2.863 -44.219 -14.828 1 98.81 166 ILE A CA 1
ATOM 1266 C C . ILE A 1 166 ? 3.051 -42.719 -14.727 1 98.81 166 ILE A C 1
ATOM 1268 O O . ILE A 1 166 ? 4.047 -42.25 -14.172 1 98.81 166 ILE A O 1
ATOM 1272 N N . MET A 1 167 ? 2.145 -41.969 -15.289 1 98.75 167 MET A N 1
ATOM 1273 C CA . MET A 1 167 ? 2.209 -40.5 -15.234 1 98.75 167 MET A CA 1
ATOM 1274 C C . MET A 1 167 ? 0.925 -39.938 -14.656 1 98.75 167 MET A C 1
ATOM 1276 O O . MET A 1 167 ? -0.172 -40.375 -14.977 1 98.75 167 MET A O 1
ATOM 1280 N N . ILE A 1 168 ? 1.033 -38.969 -13.734 1 98.81 168 ILE A N 1
ATOM 1281 C CA . ILE A 1 168 ? -0.117 -38.344 -13.102 1 98.81 168 ILE A CA 1
ATOM 1282 C C . ILE A 1 168 ? -0.004 -36.844 -13.234 1 98.81 168 ILE A C 1
ATOM 1284 O O . ILE A 1 168 ? 1.069 -36.25 -13.031 1 98.81 168 ILE A O 1
ATOM 1288 N N . HIS A 1 169 ? -0.995 -36.188 -13.641 1 98.56 169 HIS A N 1
ATOM 1289 C CA . HIS A 1 169 ? -1.161 -34.75 -13.609 1 98.56 169 HIS A CA 1
ATOM 1290 C C . HIS A 1 169 ? -2.242 -34.344 -12.609 1 98.56 169 HIS A C 1
ATOM 1292 O O . HIS A 1 169 ? -3.416 -34.656 -12.789 1 98.56 169 HIS A O 1
ATOM 1298 N N . SER A 1 170 ? -1.905 -33.656 -11.586 1 98.44 170 SER A N 1
ATOM 1299 C CA . SER A 1 170 ? -2.852 -33.219 -10.578 1 98.44 170 SER A CA 1
ATOM 1300 C C . SER A 1 170 ? -2.275 -32.031 -9.766 1 98.44 170 SER A C 1
ATOM 1302 O O . SER A 1 170 ? -1.104 -31.703 -9.922 1 98.44 170 SER A O 1
ATOM 1304 N N . GLY A 1 171 ? -3.141 -31.422 -9.039 1 97.62 171 GLY A N 1
ATOM 1305 C CA . GLY A 1 171 ? -2.713 -30.25 -8.289 1 97.62 171 GLY A CA 1
ATOM 1306 C C . GLY A 1 171 ? -3.215 -30.234 -6.859 1 97.62 171 GLY A C 1
ATOM 1307 O O . GLY A 1 171 ? -3.229 -31.266 -6.191 1 97.62 171 GLY A O 1
ATOM 1308 N N . SER A 1 172 ? -3.512 -29.031 -6.406 1 98.06 172 SER A N 1
ATOM 1309 C CA . SER A 1 172 ? -3.848 -28.844 -5 1 98.06 172 SER A CA 1
ATOM 1310 C C . SER A 1 172 ? -5.355 -28.859 -4.777 1 98.06 172 SER A C 1
ATOM 1312 O O . SER A 1 172 ? -5.844 -28.438 -3.73 1 98.06 172 SER A O 1
ATOM 1314 N N . ARG A 1 173 ? -6.062 -29.312 -5.777 1 96.5 173 ARG A N 1
ATOM 1315 C CA . ARG A 1 173 ? -7.508 -29.469 -5.668 1 96.5 173 ARG A CA 1
ATOM 1316 C C . ARG A 1 173 ? -8.172 -28.156 -5.238 1 96.5 173 ARG A C 1
ATOM 1318 O O . ARG A 1 173 ? -7.766 -27.078 -5.668 1 96.5 173 ARG A O 1
ATOM 1325 N N . ASN A 1 174 ? -9.242 -28.266 -4.469 1 97 174 ASN A N 1
ATOM 1326 C CA . ASN A 1 174 ? -9.992 -27.078 -4.062 1 97 174 ASN A CA 1
ATOM 1327 C C . ASN A 1 174 ? -9.188 -26.203 -3.111 1 97 174 ASN A C 1
ATOM 1329 O O . ASN A 1 174 ? -9.453 -25 -2.984 1 97 174 ASN A O 1
ATOM 1333 N N . LEU A 1 175 ? -8.242 -26.766 -2.443 1 97.81 175 LEU A N 1
ATOM 1334 C CA . LEU A 1 175 ? -7.449 -26.031 -1.468 1 97.81 175 LEU A CA 1
ATOM 1335 C C . LEU A 1 175 ? -6.695 -24.891 -2.133 1 97.81 175 LEU A C 1
ATOM 1337 O O . LEU A 1 175 ? -6.773 -23.734 -1.682 1 97.81 175 LEU A O 1
ATOM 1341 N N . GLY A 1 176 ? -5.996 -25.156 -3.201 1 98.12 176 GLY A N 1
ATOM 1342 C CA . GLY A 1 176 ? -5.273 -24.125 -3.928 1 98.12 176 GLY A CA 1
ATOM 1343 C C . GLY A 1 176 ? -6.176 -23.016 -4.441 1 98.12 176 GLY A C 1
ATOM 1344 O O . GLY A 1 176 ? -5.809 -21.844 -4.398 1 98.12 176 GLY A O 1
ATOM 1345 N N . LYS A 1 177 ? -7.344 -23.422 -4.91 1 97.69 177 LYS A N 1
ATOM 1346 C CA . LYS A 1 177 ? -8.305 -22.453 -5.414 1 97.69 177 LYS A CA 1
ATOM 1347 C C . LYS A 1 177 ? -8.734 -21.484 -4.312 1 97.69 177 LYS A C 1
ATOM 1349 O O . LYS A 1 177 ? -8.797 -20.266 -4.531 1 97.69 177 LYS A O 1
ATOM 1354 N N . GLN A 1 178 ? -9.023 -22.016 -3.146 1 98.38 178 GLN A N 1
ATOM 1355 C CA . GLN A 1 178 ? -9.461 -21.188 -2.029 1 98.38 178 GLN A CA 1
ATOM 1356 C C . GLN A 1 178 ? -8.367 -20.219 -1.601 1 98.38 178 GLN A C 1
ATOM 1358 O O . GLN A 1 178 ? -8.633 -19.047 -1.345 1 98.38 178 GLN A O 1
ATOM 1363 N N . VAL A 1 179 ? -7.184 -20.703 -1.534 1 98.56 179 VAL A N 1
ATOM 1364 C CA . VAL A 1 179 ? -6.055 -19.875 -1.146 1 98.56 179 VAL A CA 1
ATOM 1365 C C . VAL A 1 179 ? -5.828 -18.781 -2.195 1 98.56 179 VAL A C 1
ATOM 1367 O O . VAL A 1 179 ? -5.719 -17.594 -1.861 1 98.56 179 VAL A O 1
ATOM 1370 N N . GLY A 1 180 ? -5.797 -19.203 -3.465 1 98.19 180 GLY A N 1
ATOM 1371 C CA . GLY A 1 180 ? -5.59 -18.25 -4.551 1 98.19 180 GLY A CA 1
ATOM 1372 C C . GLY A 1 180 ? -6.641 -17.156 -4.598 1 98.19 180 GLY A C 1
ATOM 1373 O O . GLY A 1 180 ? -6.312 -15.977 -4.695 1 98.19 180 GLY A O 1
ATOM 1374 N N . ASP A 1 181 ? -7.922 -17.531 -4.445 1 98.19 181 ASP A N 1
ATOM 1375 C CA . ASP A 1 181 ? -9.023 -16.594 -4.504 1 98.19 181 ASP A CA 1
ATOM 1376 C C . ASP A 1 181 ? -8.977 -15.617 -3.326 1 98.19 181 ASP A C 1
ATOM 1378 O O . ASP A 1 181 ? -9.164 -14.406 -3.502 1 98.19 181 ASP A O 1
ATOM 1382 N N . TYR A 1 182 ? -8.742 -16.156 -2.174 1 98.5 182 TYR A N 1
ATOM 1383 C CA . TYR A 1 182 ? -8.734 -15.352 -0.958 1 98.5 182 TYR A CA 1
ATOM 1384 C C . TYR A 1 182 ? -7.66 -14.273 -1.028 1 98.5 182 TYR A C 1
ATOM 1386 O O . TYR A 1 182 ? -7.934 -13.102 -0.769 1 98.5 182 TYR A O 1
ATOM 1394 N N . TYR A 1 183 ? -6.516 -14.594 -1.399 1 98.5 183 TYR A N 1
ATOM 1395 C CA . TYR A 1 183 ? -5.414 -13.641 -1.331 1 98.5 183 TYR A CA 1
ATOM 1396 C C . TYR A 1 183 ? -5.414 -12.727 -2.547 1 98.5 183 TYR A C 1
ATOM 1398 O O . TYR A 1 183 ? -4.879 -11.617 -2.494 1 98.5 183 TYR A O 1
ATOM 1406 N N . ASN A 1 184 ? -5.984 -13.242 -3.682 1 98.25 184 ASN A N 1
ATOM 1407 C CA . ASN A 1 184 ? -6.191 -12.32 -4.793 1 98.25 184 ASN A CA 1
ATOM 1408 C C . ASN A 1 184 ? -7.148 -11.195 -4.418 1 98.25 184 ASN A C 1
ATOM 1410 O O . ASN A 1 184 ? -6.898 -10.031 -4.734 1 98.25 184 ASN A O 1
ATOM 1414 N N . GLU A 1 185 ? -8.219 -11.539 -3.73 1 98.19 185 GLU A N 1
ATOM 1415 C CA . GLU A 1 185 ? -9.188 -10.555 -3.271 1 98.19 185 GLU A CA 1
ATOM 1416 C C . GLU A 1 185 ? -8.562 -9.602 -2.254 1 98.19 185 GLU A C 1
ATOM 1418 O O . GLU A 1 185 ? -8.805 -8.391 -2.299 1 98.19 185 GLU A O 1
ATOM 1423 N N . LYS A 1 186 ? -7.836 -10.188 -1.386 1 97.88 186 LYS A N 1
ATOM 1424 C CA . LYS A 1 186 ? -7.141 -9.383 -0.387 1 97.88 186 LYS A CA 1
ATOM 1425 C C . LYS A 1 186 ? -6.18 -8.398 -1.047 1 97.88 186 LYS A C 1
ATOM 1427 O O . LYS A 1 186 ? -6.102 -7.234 -0.652 1 97.88 186 LYS A O 1
ATOM 1432 N N . ALA A 1 187 ? -5.418 -8.867 -1.995 1 98.25 187 ALA A N 1
ATOM 1433 C CA . ALA A 1 187 ? -4.484 -8.016 -2.727 1 98.25 187 ALA A CA 1
ATOM 1434 C C . ALA A 1 187 ? -5.219 -6.883 -3.438 1 98.25 187 ALA A C 1
ATOM 1436 O O . ALA A 1 187 ? -4.758 -5.738 -3.434 1 98.25 187 ALA A O 1
ATOM 1437 N N . GLU A 1 188 ? -6.336 -7.211 -4.039 1 97.88 188 GLU A N 1
ATOM 1438 C CA . GLU A 1 188 ? -7.129 -6.207 -4.738 1 97.88 188 GLU A CA 1
ATOM 1439 C C . GLU A 1 188 ? -7.578 -5.102 -3.787 1 97.88 188 GLU A C 1
ATOM 1441 O O . GLU A 1 188 ? -7.461 -3.916 -4.109 1 97.88 188 GLU A O 1
ATOM 1446 N N . ALA A 1 189 ? -8.086 -5.461 -2.664 1 96.88 189 ALA A N 1
ATOM 1447 C CA . ALA A 1 189 ? -8.562 -4.5 -1.674 1 96.88 189 ALA A CA 1
ATOM 1448 C C . ALA A 1 189 ? -7.426 -3.604 -1.188 1 96.88 189 ALA A C 1
ATOM 1450 O O . ALA A 1 189 ? -7.598 -2.389 -1.065 1 96.88 189 ALA A O 1
ATOM 1451 N N . LEU A 1 190 ? -6.312 -4.176 -0.926 1 96.38 190 LEU A N 1
ATOM 1452 C CA . LEU A 1 190 ? -5.16 -3.432 -0.434 1 96.38 190 LEU A CA 1
ATOM 1453 C C . LEU A 1 190 ? -4.629 -2.48 -1.502 1 96.38 190 LEU A C 1
ATOM 1455 O O . LEU A 1 190 ? -4.32 -1.322 -1.21 1 96.38 190 LEU A O 1
ATOM 1459 N N . ASN A 1 191 ? -4.496 -3.039 -2.754 1 97.56 191 ASN A N 1
ATOM 1460 C CA . ASN A 1 191 ? -4.016 -2.188 -3.838 1 97.56 191 ASN A CA 1
ATOM 1461 C C . ASN A 1 191 ? -4.91 -0.967 -4.031 1 97.56 191 ASN A C 1
ATOM 1463 O O . ASN A 1 191 ? -4.422 0.125 -4.324 1 97.56 191 ASN A O 1
ATOM 1467 N N . ARG A 1 192 ? -6.223 -1.137 -3.887 1 95.75 192 ARG A N 1
ATOM 1468 C CA . ARG A 1 192 ? -7.152 -0.016 -3.961 1 95.75 192 ARG A CA 1
ATOM 1469 C C . ARG A 1 192 ? -6.898 0.982 -2.838 1 95.75 192 ARG A C 1
ATOM 1471 O O . ARG A 1 192 ? -6.863 2.191 -3.07 1 95.75 192 ARG A O 1
ATOM 1478 N N . ARG A 1 193 ? -6.691 0.522 -1.649 1 94.25 193 ARG A N 1
ATOM 1479 C CA . ARG A 1 193 ? -6.465 1.36 -0.476 1 94.25 193 ARG A CA 1
ATOM 1480 C C . ARG A 1 193 ? -5.152 2.131 -0.6 1 94.25 193 ARG A C 1
ATOM 1482 O O . ARG A 1 193 ? -5.039 3.254 -0.102 1 94.25 193 ARG A O 1
ATOM 1489 N N . TRP A 1 194 ? -4.188 1.526 -1.308 1 94.88 194 TRP A N 1
ATOM 1490 C CA . TRP A 1 194 ? -2.855 2.105 -1.456 1 94.88 194 TRP A CA 1
ATOM 1491 C C . TRP A 1 194 ? -2.795 3.027 -2.67 1 94.88 194 TRP A C 1
ATOM 1493 O O . TRP A 1 194 ? -1.756 3.633 -2.945 1 94.88 194 TRP A O 1
ATOM 1503 N N . PHE A 1 195 ? -4.02 3.088 -3.418 1 95.44 195 PHE A N 1
ATOM 1504 C CA . PHE A 1 195 ? -4.027 3.846 -4.664 1 95.44 195 PHE A CA 1
ATOM 1505 C C . PHE A 1 195 ? -2.867 3.428 -5.559 1 95.44 195 PHE A C 1
ATOM 1507 O O . PHE A 1 195 ? -2.115 4.273 -6.043 1 95.44 195 PHE A O 1
ATOM 1514 N N . SER A 1 196 ? -2.691 2.115 -5.695 1 95.56 196 SER A N 1
ATOM 1515 C CA . SER A 1 196 ? -1.615 1.565 -6.512 1 95.56 196 SER A CA 1
ATOM 1516 C C . SER A 1 196 ? -1.741 2.012 -7.965 1 95.56 196 SER A C 1
ATOM 1518 O O . SER A 1 196 ? -2.848 2.246 -8.453 1 95.56 196 SER A O 1
ATOM 1520 N N . SER A 1 197 ? -0.593 2.082 -8.664 1 95.62 197 SER A N 1
ATOM 1521 C CA . SER A 1 197 ? -0.569 2.443 -10.078 1 95.62 197 SER A CA 1
ATOM 1522 C C . SER A 1 197 ? -0.961 1.26 -10.953 1 95.62 197 SER A C 1
ATOM 1524 O O . SER A 1 197 ? -1.203 1.423 -12.156 1 95.62 197 SER A O 1
ATOM 1526 N N . VAL A 1 198 ? -1.049 0.019 -10.367 1 96.06 198 VAL A N 1
ATOM 1527 C CA . VAL A 1 198 ? -1.491 -1.156 -11.109 1 96.06 198 VAL A CA 1
ATOM 1528 C C . VAL A 1 198 ? -2.988 -1.056 -11.391 1 96.06 198 VAL A C 1
ATOM 1530 O O . VAL A 1 198 ? -3.801 -1.023 -10.469 1 96.06 198 VAL A O 1
ATOM 1533 N N . PRO A 1 199 ? -3.342 -1.022 -12.641 1 94.75 199 PRO A N 1
ATOM 1534 C CA . PRO A 1 199 ? -4.766 -0.876 -12.961 1 94.75 199 PRO A CA 1
ATOM 1535 C C . PRO A 1 199 ? -5.602 -2.053 -12.469 1 94.75 199 PRO A C 1
ATOM 1537 O O . PRO A 1 199 ? -5.215 -3.209 -12.641 1 94.75 199 PRO A O 1
ATOM 1540 N N . SER A 1 200 ? -6.727 -1.769 -11.914 1 93.38 200 SER A N 1
ATOM 1541 C CA . SER A 1 200 ? -7.574 -2.816 -11.359 1 93.38 200 SER A CA 1
ATOM 1542 C C . SER A 1 200 ? -8.148 -3.709 -12.453 1 93.38 200 SER A C 1
ATOM 1544 O O . SER A 1 200 ? -8.391 -4.895 -12.227 1 93.38 200 SER A O 1
ATOM 1546 N N . GLU A 1 201 ? -8.273 -3.191 -13.648 1 94.25 201 GLU A N 1
ATOM 1547 C CA . GLU A 1 201 ? -8.945 -3.895 -14.742 1 94.25 201 GLU A CA 1
ATOM 1548 C C . GLU A 1 201 ? -8.094 -5.055 -15.258 1 94.25 201 GLU A C 1
ATOM 1550 O O . GLU A 1 201 ? -8.609 -5.969 -15.898 1 94.25 201 GLU A O 1
ATOM 1555 N N . ILE A 1 202 ? -6.805 -5.008 -14.977 1 95.56 202 ILE A N 1
ATOM 1556 C CA . ILE A 1 202 ? -5.969 -6.059 -15.547 1 95.56 202 ILE A CA 1
ATOM 1557 C C . ILE A 1 202 ? -5.957 -7.27 -14.617 1 95.56 202 ILE A C 1
ATOM 1559 O O . ILE A 1 202 ? -5.434 -8.328 -14.969 1 95.56 202 ILE A O 1
ATOM 1563 N N . GLN A 1 203 ? -6.422 -7.176 -13.375 1 95.38 203 GLN A N 1
ATOM 1564 C CA . GLN A 1 203 ? -6.672 -8.266 -12.43 1 95.38 203 GLN A CA 1
ATOM 1565 C C . GLN A 1 203 ? -5.371 -8.953 -12.031 1 95.38 203 GLN A C 1
ATOM 1567 O O . GLN A 1 203 ? -5.301 -10.188 -12.008 1 95.38 203 GLN A O 1
ATOM 1572 N N . LEU A 1 204 ? -4.328 -8.156 -11.82 1 98.19 204 LEU A N 1
ATOM 1573 C CA . LEU A 1 204 ? -3.043 -8.648 -11.328 1 98.19 204 LEU A CA 1
ATOM 1574 C C . LEU A 1 204 ? -2.617 -7.891 -10.078 1 98.19 204 LEU A C 1
ATOM 1576 O O . LEU A 1 204 ? -1.504 -7.363 -10.016 1 98.19 204 LEU A O 1
ATOM 1580 N N . PRO A 1 205 ? -3.574 -7.898 -9.094 1 98.19 205 PRO A N 1
ATOM 1581 C CA . PRO A 1 205 ? -3.148 -7.281 -7.832 1 98.19 205 PRO A CA 1
ATOM 1582 C C . PRO A 1 205 ? -1.962 -7.996 -7.191 1 98.19 205 PRO A C 1
ATOM 1584 O O . PRO A 1 205 ? -1.77 -9.195 -7.41 1 98.19 205 PRO A O 1
ATOM 1587 N N . PHE A 1 206 ? -1.238 -7.277 -6.352 1 98.62 206 PHE A N 1
ATOM 1588 C CA . PHE A 1 206 ? 0.024 -7.805 -5.848 1 98.62 206 PHE A CA 1
ATOM 1589 C C . PHE A 1 206 ? 0.127 -7.621 -4.34 1 98.62 206 PHE A C 1
ATOM 1591 O O . PHE A 1 206 ? -0.668 -6.895 -3.742 1 98.62 206 PHE A O 1
ATOM 1598 N N . LEU A 1 207 ? 0.974 -8.336 -3.719 1 98.44 207 LEU A N 1
ATOM 1599 C CA . LEU A 1 207 ? 1.345 -8.242 -2.311 1 98.44 207 LEU A CA 1
ATOM 1600 C C . LEU A 1 207 ? 2.84 -7.977 -2.158 1 98.44 207 LEU A C 1
ATOM 1602 O O . LEU A 1 207 ? 3.664 -8.805 -2.561 1 98.44 207 LEU A O 1
ATOM 1606 N N . PRO A 1 208 ? 3.215 -6.875 -1.589 1 96.88 208 PRO A N 1
ATOM 1607 C CA . PRO A 1 208 ? 4.637 -6.566 -1.413 1 96.88 208 PRO A CA 1
ATOM 1608 C C . PRO A 1 208 ? 5.285 -7.387 -0.3 1 96.88 208 PRO A C 1
ATOM 1610 O O . PRO A 1 208 ? 4.641 -7.68 0.711 1 96.88 208 PRO A O 1
ATOM 1613 N N . MET A 1 209 ? 6.512 -7.578 -0.48 1 94.44 209 MET A N 1
ATOM 1614 C CA . MET A 1 209 ? 7.285 -8.234 0.569 1 94.44 209 MET A CA 1
ATOM 1615 C C . MET A 1 209 ? 7.227 -7.438 1.868 1 94.44 209 MET A C 1
ATOM 1617 O O . MET A 1 209 ? 6.898 -6.25 1.858 1 94.44 209 MET A O 1
ATOM 1621 N N . ARG A 1 210 ? 7.258 -8 2.992 1 86.25 210 ARG A N 1
ATOM 1622 C CA . ARG A 1 210 ? 7.355 -7.441 4.336 1 86.25 210 ARG A CA 1
ATOM 1623 C C . ARG A 1 210 ? 5.984 -7.031 4.859 1 86.25 210 ARG A C 1
ATOM 1625 O O . ARG A 1 210 ? 5.879 -6.383 5.902 1 86.25 210 ARG A O 1
ATOM 1632 N N . THR A 1 211 ? 4.938 -7.266 4.02 1 91.88 211 THR A N 1
ATOM 1633 C CA . THR A 1 211 ? 3.596 -7.125 4.574 1 91.88 211 THR A CA 1
ATOM 1634 C C . THR A 1 211 ? 3.137 -8.43 5.211 1 91.88 211 THR A C 1
ATOM 1636 O O . THR A 1 211 ? 3.656 -9.5 4.891 1 91.88 211 THR A O 1
ATOM 1639 N N . ASP A 1 212 ? 2.221 -8.359 6.102 1 92.94 212 ASP A N 1
ATOM 1640 C CA . ASP A 1 212 ? 1.655 -9.555 6.727 1 92.94 212 ASP A CA 1
ATOM 1641 C C . ASP A 1 212 ? 0.961 -10.438 5.691 1 92.94 212 ASP A C 1
ATOM 1643 O O . ASP A 1 212 ? 1.045 -11.664 5.762 1 92.94 212 ASP A O 1
ATOM 1647 N N . GLU A 1 213 ? 0.316 -9.781 4.766 1 96.31 213 GLU A N 1
ATOM 1648 C CA . GLU A 1 213 ? -0.436 -10.508 3.744 1 96.31 213 GLU A CA 1
ATOM 1649 C C . GLU A 1 213 ? 0.496 -11.281 2.82 1 96.31 213 GLU A C 1
ATOM 1651 O O . GLU A 1 213 ? 0.172 -12.398 2.398 1 96.31 213 GLU A O 1
ATOM 1656 N N . PHE A 1 214 ? 1.712 -10.758 2.514 1 97.81 214 PHE A N 1
ATOM 1657 C CA . PHE A 1 214 ? 2.717 -11.477 1.736 1 97.81 214 PHE A CA 1
ATOM 1658 C C . PHE A 1 214 ? 3.154 -12.742 2.457 1 97.81 214 PHE A C 1
ATOM 1660 O O . PHE A 1 214 ? 3.17 -13.828 1.867 1 97.81 214 PHE A O 1
ATOM 1667 N N . ARG A 1 215 ? 3.43 -12.617 3.723 1 96.75 215 ARG A N 1
ATOM 1668 C CA . ARG A 1 215 ? 3.912 -13.734 4.52 1 96.75 215 ARG A CA 1
ATOM 1669 C C . ARG A 1 215 ? 2.857 -14.836 4.613 1 96.75 215 ARG A C 1
ATOM 1671 O O . ARG A 1 215 ? 3.176 -16.016 4.496 1 96.75 215 ARG A O 1
ATOM 1678 N N . GLN A 1 216 ? 1.684 -14.422 4.816 1 97.75 216 GLN A N 1
ATOM 1679 C CA . GLN A 1 216 ? 0.583 -15.375 4.938 1 97.75 216 GLN A CA 1
ATOM 1680 C C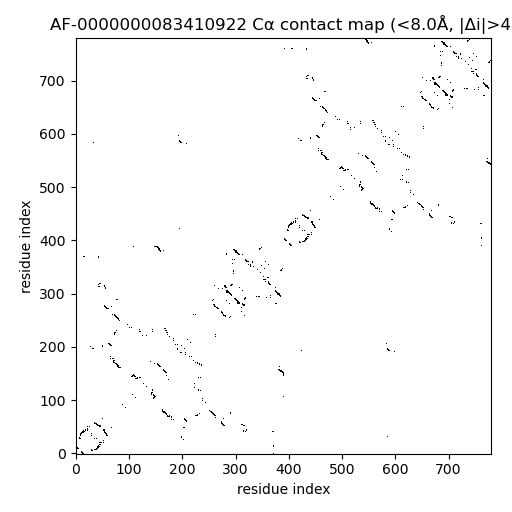 . GLN A 1 216 ? 0.352 -16.125 3.629 1 97.75 216 GLN A C 1
ATOM 1682 O O . GLN A 1 216 ? 0.261 -17.344 3.617 1 97.75 216 GLN A O 1
ATOM 1687 N N . TYR A 1 217 ? 0.285 -15.344 2.547 1 98.5 217 TYR A N 1
ATOM 1688 C CA . TYR A 1 217 ? 0.085 -15.984 1.253 1 98.5 217 TYR A CA 1
ATOM 1689 C C . TYR A 1 217 ? 1.228 -16.953 0.939 1 98.5 217 TYR A C 1
ATOM 1691 O O . TYR A 1 217 ? 0.999 -18.062 0.464 1 98.5 217 TYR A O 1
ATOM 1699 N N . TRP A 1 218 ? 2.422 -16.484 1.162 1 98.19 218 TRP A N 1
ATOM 1700 C CA . TRP A 1 218 ? 3.59 -17.297 0.841 1 98.19 218 TRP A CA 1
ATOM 1701 C C . TRP A 1 218 ? 3.555 -18.625 1.596 1 98.19 218 TRP A C 1
ATOM 1703 O O . TRP A 1 218 ? 3.844 -19.672 1.024 1 98.19 218 TRP A O 1
ATOM 1713 N N . ALA A 1 219 ? 3.174 -18.547 2.828 1 98 219 ALA A N 1
ATOM 1714 C CA . ALA A 1 219 ? 3.088 -19.75 3.646 1 98 219 ALA A CA 1
ATOM 1715 C C . ALA A 1 219 ? 2.016 -20.703 3.115 1 98 219 ALA A C 1
ATOM 1717 O O . ALA A 1 219 ? 2.238 -21.906 3.02 1 98 219 ALA A O 1
ATOM 1718 N N . GLU A 1 220 ? 0.933 -20.141 2.762 1 98.69 220 GLU A N 1
ATOM 1719 C CA . GLU A 1 220 ? -0.181 -20.984 2.336 1 98.69 220 GLU A CA 1
ATOM 1720 C C . GLU A 1 220 ? 0.036 -21.5 0.92 1 98.69 220 GLU A C 1
ATOM 1722 O O . GLU A 1 220 ? -0.368 -22.625 0.601 1 98.69 220 GLU A O 1
ATOM 1727 N N . MET A 1 221 ? 0.683 -20.656 0.091 1 98.56 221 MET A N 1
ATOM 1728 C CA . MET A 1 221 ? 1.096 -21.156 -1.221 1 98.56 221 MET A CA 1
ATOM 1729 C C . MET A 1 221 ? 2.045 -22.328 -1.084 1 98.56 221 MET A C 1
ATOM 1731 O O . MET A 1 221 ? 1.877 -23.344 -1.76 1 98.56 221 MET A O 1
ATOM 1735 N N . SER A 1 222 ? 2.982 -22.188 -0.191 1 98.25 222 SER A N 1
ATOM 1736 C CA . SER A 1 222 ? 3.943 -23.266 0.052 1 98.25 222 SER A CA 1
ATOM 1737 C C . SER A 1 222 ? 3.242 -24.531 0.518 1 98.25 222 SER A C 1
ATOM 1739 O O . SER A 1 222 ? 3.6 -25.641 0.096 1 98.25 222 SER A O 1
ATOM 1741 N N . TYR A 1 223 ? 2.289 -24.406 1.356 1 98.62 223 TYR A N 1
ATOM 1742 C CA . TYR A 1 223 ? 1.518 -25.562 1.8 1 98.62 223 TYR A CA 1
ATOM 1743 C C . TYR A 1 223 ? 0.799 -26.219 0.628 1 98.62 223 TYR A C 1
ATOM 1745 O O . TYR A 1 223 ? 0.774 -27.438 0.518 1 98.62 223 TYR A O 1
ATOM 1753 N N . CYS A 1 224 ? 0.216 -25.406 -0.189 1 98.75 224 CYS A N 1
ATOM 1754 C CA . CYS A 1 224 ? -0.519 -25.922 -1.335 1 98.75 224 CYS A CA 1
ATOM 1755 C C . CYS A 1 224 ? 0.409 -26.688 -2.277 1 98.75 224 CYS A C 1
ATOM 1757 O O . CYS A 1 224 ? 0.022 -27.703 -2.848 1 98.75 224 CYS A O 1
ATOM 1759 N N . ILE A 1 225 ? 1.612 -26.125 -2.494 1 98.62 225 ILE A N 1
ATOM 1760 C CA . ILE A 1 225 ? 2.598 -26.812 -3.328 1 98.62 225 ILE A CA 1
ATOM 1761 C C . ILE A 1 225 ? 2.896 -28.188 -2.752 1 98.62 225 ILE A C 1
ATOM 1763 O O . ILE A 1 225 ? 2.873 -29.188 -3.475 1 98.62 225 ILE A O 1
ATOM 1767 N N . ASP A 1 226 ? 3.086 -28.25 -1.462 1 98.62 226 ASP A N 1
ATOM 1768 C CA . ASP A 1 226 ? 3.387 -29.516 -0.798 1 98.62 226 ASP A CA 1
ATOM 1769 C C . ASP A 1 226 ? 2.168 -30.438 -0.793 1 98.62 226 ASP A C 1
ATOM 1771 O O . ASP A 1 226 ? 2.309 -31.672 -0.871 1 98.62 226 ASP A O 1
ATOM 1775 N N . PHE A 1 227 ? 1.033 -29.844 -0.648 1 98.75 227 PHE A N 1
ATOM 1776 C CA . PHE A 1 227 ? -0.193 -30.625 -0.696 1 98.75 227 PHE A CA 1
ATOM 1777 C C . PHE A 1 227 ? -0.359 -31.297 -2.059 1 98.75 227 PHE A C 1
ATOM 1779 O O . PHE A 1 227 ? -0.729 -32.469 -2.145 1 98.75 227 PHE A O 1
ATOM 1786 N N . ALA A 1 228 ? -0.122 -30.531 -3.076 1 98.81 228 ALA A N 1
ATOM 1787 C CA . ALA A 1 228 ? -0.218 -31.078 -4.43 1 98.81 228 ALA A CA 1
ATOM 1788 C C . ALA A 1 228 ? 0.74 -32.25 -4.625 1 98.81 228 ALA A C 1
ATOM 1790 O O . ALA A 1 228 ? 0.376 -33.25 -5.227 1 98.81 228 ALA A O 1
ATOM 1791 N N . LEU A 1 229 ? 1.953 -32.094 -4.152 1 98.69 229 LEU A N 1
ATOM 1792 C CA . LEU A 1 229 ? 2.926 -33.156 -4.215 1 98.69 229 LEU A CA 1
ATOM 1793 C C . LEU A 1 229 ? 2.438 -34.375 -3.43 1 98.69 229 LEU A C 1
ATOM 1795 O O . LEU A 1 229 ? 2.525 -35.5 -3.91 1 98.69 229 LEU A O 1
ATOM 1799 N N . ALA A 1 230 ? 1.929 -34.156 -2.242 1 98.75 230 ALA A N 1
ATOM 1800 C CA . ALA A 1 230 ? 1.409 -35.25 -1.416 1 98.75 230 ALA A CA 1
ATOM 1801 C C . ALA A 1 230 ? 0.247 -35.969 -2.107 1 98.75 230 ALA A C 1
ATOM 1803 O O . ALA A 1 230 ? 0.113 -37.188 -2.016 1 98.75 230 ALA A O 1
ATOM 1804 N N . ASN A 1 231 ? -0.552 -35.156 -2.701 1 98.75 231 ASN A N 1
ATOM 1805 C CA . ASN A 1 231 ? -1.68 -35.719 -3.455 1 98.75 231 ASN A CA 1
ATOM 1806 C C . ASN A 1 231 ? -1.216 -36.656 -4.555 1 98.75 231 ASN A C 1
ATOM 1808 O O . ASN A 1 231 ? -1.695 -37.781 -4.645 1 98.75 231 ASN A O 1
ATOM 1812 N N . ARG A 1 232 ? -0.294 -36.25 -5.344 1 98.75 232 ARG A N 1
ATOM 1813 C CA . ARG A 1 232 ? 0.245 -37.094 -6.418 1 98.75 232 ARG A CA 1
ATOM 1814 C C . ARG A 1 232 ? 0.954 -38.312 -5.855 1 98.75 232 ARG A C 1
ATOM 1816 O O . ARG A 1 232 ? 0.837 -39.406 -6.406 1 98.75 232 ARG A O 1
ATOM 1823 N N . ARG A 1 233 ? 1.631 -38.125 -4.746 1 98.69 233 ARG A N 1
ATOM 1824 C CA . ARG A 1 233 ? 2.354 -39.25 -4.125 1 98.69 233 ARG A CA 1
ATOM 1825 C C . ARG A 1 233 ? 1.393 -40.344 -3.668 1 98.69 233 ARG A C 1
ATOM 1827 O O . ARG A 1 233 ? 1.651 -41.531 -3.877 1 98.69 233 ARG A O 1
ATOM 1834 N N . LEU A 1 234 ? 0.342 -39.906 -3.049 1 98.69 234 LEU A N 1
ATOM 1835 C CA . LEU A 1 234 ? -0.615 -40.875 -2.545 1 98.69 234 LEU A CA 1
ATOM 1836 C C . LEU A 1 234 ? -1.297 -41.625 -3.695 1 98.69 234 LEU A C 1
ATOM 1838 O O . LEU A 1 234 ? -1.473 -42.844 -3.641 1 98.69 234 LEU A O 1
ATOM 1842 N N . MET A 1 235 ? -1.668 -40.906 -4.684 1 98.75 235 MET A N 1
ATOM 1843 C CA . MET A 1 235 ? -2.256 -41.562 -5.848 1 98.75 235 MET A CA 1
ATOM 1844 C C . MET A 1 235 ? -1.268 -42.531 -6.484 1 98.75 235 MET A C 1
ATOM 1846 O O . MET A 1 235 ? -1.637 -43.656 -6.844 1 98.75 235 MET A O 1
ATOM 1850 N N . MET A 1 236 ? -0.022 -42.094 -6.629 1 98.88 236 MET A N 1
ATOM 1851 C CA . MET A 1 236 ? 1.003 -42.938 -7.219 1 98.88 236 MET A CA 1
ATOM 1852 C C . MET A 1 236 ? 1.175 -44.219 -6.414 1 98.88 236 MET A C 1
ATOM 1854 O O . MET A 1 236 ? 1.259 -45.312 -6.98 1 98.88 236 MET A O 1
ATOM 1858 N N . GLN A 1 237 ? 1.169 -44.094 -5.133 1 98.62 237 GLN A N 1
ATOM 1859 C CA . GLN A 1 237 ? 1.278 -45.281 -4.258 1 98.62 237 GLN A CA 1
ATOM 1860 C C . GLN A 1 237 ? 0.135 -46.25 -4.5 1 98.62 237 GLN A C 1
ATOM 1862 O O . GLN A 1 237 ? 0.355 -47.469 -4.594 1 98.62 237 GLN A O 1
ATOM 1867 N N . ARG A 1 238 ? -0.985 -45.75 -4.605 1 98.56 238 ARG A N 1
ATOM 1868 C CA . ARG A 1 238 ? -2.164 -46.594 -4.809 1 98.56 238 ARG A CA 1
ATOM 1869 C C . ARG A 1 238 ? -2.119 -47.281 -6.168 1 98.56 238 ARG A C 1
ATOM 1871 O O . ARG A 1 238 ? -2.5 -48.438 -6.293 1 98.56 238 ARG A O 1
ATOM 1878 N N . ILE A 1 239 ? -1.691 -46.562 -7.164 1 98.75 239 ILE A N 1
ATOM 1879 C CA . ILE A 1 239 ? -1.564 -47.156 -8.5 1 98.75 239 ILE A CA 1
ATOM 1880 C C . ILE A 1 239 ? -0.514 -48.25 -8.477 1 98.75 239 ILE A C 1
ATOM 1882 O O . ILE A 1 239 ? -0.723 -49.344 -9.055 1 98.75 239 ILE A O 1
ATOM 1886 N N . GLN A 1 240 ? 0.599 -48 -7.836 1 98.69 240 GLN A N 1
ATOM 1887 C CA . GLN A 1 240 ? 1.653 -49 -7.719 1 98.69 240 GLN A CA 1
ATOM 1888 C C . GLN A 1 240 ? 1.147 -50.25 -7.008 1 98.69 240 GLN A C 1
ATOM 1890 O O . GLN A 1 240 ? 1.514 -51.375 -7.371 1 98.69 240 GLN A O 1
ATOM 1895 N N . GLU A 1 241 ? 0.323 -50.062 -6.008 1 98.38 241 GLU A N 1
ATOM 1896 C CA . GLU A 1 241 ? -0.274 -51.188 -5.301 1 98.38 241 GLU A CA 1
ATOM 1897 C C . GLU A 1 241 ? -1.157 -52.031 -6.234 1 98.38 241 GLU A C 1
ATOM 1899 O O . GLU A 1 241 ? -1.082 -53.25 -6.238 1 98.38 241 GLU A O 1
ATOM 1904 N N . VAL A 1 242 ? -1.964 -51.344 -6.992 1 98.38 242 VAL A N 1
ATOM 1905 C CA . VAL A 1 242 ? -2.848 -52.031 -7.938 1 98.38 242 VAL A CA 1
ATOM 1906 C C . VAL A 1 242 ? -2.02 -52.844 -8.938 1 98.38 242 VAL A C 1
ATOM 1908 O O . VAL A 1 242 ? -2.307 -54.031 -9.18 1 98.38 242 VAL A O 1
ATOM 1911 N N . ILE A 1 243 ? -0.981 -52.281 -9.484 1 98.31 243 ILE A N 1
ATOM 1912 C CA . ILE A 1 243 ? -0.141 -52.906 -10.492 1 98.31 243 ILE A CA 1
ATOM 1913 C C . ILE A 1 243 ? 0.626 -54.062 -9.859 1 98.31 243 ILE A C 1
ATOM 1915 O O . ILE A 1 243 ? 0.744 -55.156 -10.445 1 98.31 243 ILE A O 1
ATOM 1919 N N . GLY A 1 244 ? 1.091 -53.844 -8.688 1 97.44 244 GLY A N 1
ATOM 1920 C CA . GLY A 1 244 ? 1.814 -54.906 -7.977 1 97.44 244 GLY A CA 1
ATOM 1921 C C . GLY A 1 244 ? 0.973 -56.125 -7.711 1 97.44 244 GLY A C 1
ATOM 1922 O O . GLY A 1 244 ? 1.489 -57.25 -7.703 1 97.44 244 GLY A O 1
ATOM 1923 N N . GLU A 1 245 ? -0.289 -55.906 -7.461 1 96.94 245 GLU A N 1
ATOM 1924 C CA . GLU A 1 245 ? -1.208 -57.031 -7.223 1 96.94 245 GLU A CA 1
ATOM 1925 C C . GLU A 1 245 ? -1.449 -57.812 -8.5 1 96.94 245 GLU A C 1
ATOM 1927 O O . GLU A 1 245 ? -1.592 -59.062 -8.453 1 96.94 245 GLU A O 1
ATOM 1932 N N . VAL A 1 246 ? -1.451 -57.188 -9.562 1 96.12 246 VAL A N 1
ATOM 1933 C CA . VAL A 1 246 ? -1.806 -57.781 -10.836 1 96.12 246 VAL A CA 1
ATOM 1934 C C . VAL A 1 246 ? -0.554 -58.344 -11.508 1 96.12 246 VAL A C 1
ATOM 1936 O O . VAL A 1 246 ? -0.622 -59.344 -12.219 1 96.12 246 VAL A O 1
ATOM 1939 N N . MET A 1 247 ? 0.565 -57.688 -11.32 1 95.69 247 MET A N 1
ATOM 1940 C CA . MET A 1 247 ? 1.843 -58.062 -11.914 1 95.69 247 MET A CA 1
ATOM 1941 C C . MET A 1 247 ? 2.879 -58.375 -10.828 1 95.69 247 MET A C 1
ATOM 1943 O O . MET A 1 247 ? 3.715 -57.5 -10.523 1 95.69 247 MET A O 1
ATOM 1947 N N . PRO A 1 248 ? 2.891 -59.656 -10.414 1 93.25 248 PRO A N 1
ATOM 1948 C CA . PRO A 1 248 ? 3.873 -60 -9.383 1 93.25 248 PRO A CA 1
ATOM 1949 C C . PRO A 1 248 ? 5.312 -59.75 -9.836 1 93.25 248 PRO A C 1
ATOM 1951 O O . PRO A 1 248 ? 5.672 -60.062 -10.969 1 93.25 248 PRO A O 1
ATOM 1954 N N . GLY A 1 249 ? 6.129 -59.062 -9.023 1 94.62 249 GLY A N 1
ATOM 1955 C CA . GLY A 1 249 ? 7.52 -58.781 -9.352 1 94.62 249 GLY A CA 1
ATOM 1956 C C . GLY A 1 249 ? 7.734 -57.406 -9.898 1 94.62 249 GLY A C 1
ATOM 1957 O O . GLY A 1 249 ? 8.859 -57 -10.219 1 94.62 249 GLY A O 1
ATOM 1958 N N . ALA A 1 250 ? 6.621 -56.688 -10 1 96.94 250 ALA A N 1
ATOM 1959 C CA . ALA A 1 250 ? 6.727 -55.312 -10.469 1 96.94 250 ALA A CA 1
ATOM 1960 C C . ALA A 1 250 ? 7.645 -54.5 -9.562 1 96.94 250 ALA A C 1
ATOM 1962 O O . ALA A 1 250 ? 7.539 -54.562 -8.336 1 96.94 250 ALA A O 1
ATOM 1963 N N . GLU A 1 251 ? 8.609 -53.781 -10.125 1 98.19 251 GLU A N 1
ATOM 1964 C CA . GLU A 1 251 ? 9.477 -52.844 -9.445 1 98.19 251 GLU A CA 1
ATOM 1965 C C . GLU A 1 251 ? 9.273 -51.406 -9.984 1 98.19 251 GLU A C 1
ATOM 1967 O O . GLU A 1 251 ? 8.992 -51.219 -11.172 1 98.19 251 GLU A O 1
ATOM 1972 N N . PHE A 1 252 ? 9.406 -50.5 -9.109 1 98.44 252 PHE A N 1
ATOM 1973 C CA . PHE A 1 252 ? 9.133 -49.125 -9.445 1 98.44 252 PHE A CA 1
ATOM 1974 C C . PHE A 1 252 ? 10.344 -48.25 -9.133 1 98.44 252 PHE A C 1
ATOM 1976 O O . PHE A 1 252 ? 10.883 -48.281 -8.023 1 98.44 252 PHE A O 1
ATOM 1983 N N . GLU A 1 253 ? 10.734 -47.406 -10.086 1 98.31 253 GLU A N 1
ATOM 1984 C CA . GLU A 1 253 ? 11.82 -46.469 -9.875 1 98.31 253 GLU A CA 1
ATOM 1985 C C . GLU A 1 253 ? 11.344 -45.25 -9.062 1 98.31 253 GLU A C 1
ATOM 1987 O O . GLU A 1 253 ? 10.141 -45.094 -8.828 1 98.31 253 GLU A O 1
ATOM 1992 N N . PRO A 1 254 ? 12.328 -44.469 -8.625 1 97.31 254 PRO A N 1
ATOM 1993 C CA . PRO A 1 254 ? 11.938 -43.25 -7.898 1 97.31 254 PRO A CA 1
ATOM 1994 C C . PRO A 1 254 ? 11.055 -42.344 -8.727 1 97.31 254 PRO A C 1
ATOM 1996 O O . PRO A 1 254 ? 11.273 -42.188 -9.93 1 97.31 254 PRO A O 1
ATOM 1999 N N . MET A 1 255 ? 10.172 -41.688 -8.078 1 98.38 255 MET A N 1
ATOM 2000 C CA . MET A 1 255 ? 9.203 -40.844 -8.734 1 98.38 255 MET A CA 1
ATOM 2001 C C . MET A 1 255 ? 9.844 -39.531 -9.172 1 98.38 255 MET A C 1
ATOM 2003 O O . MET A 1 255 ? 10.523 -38.875 -8.375 1 98.38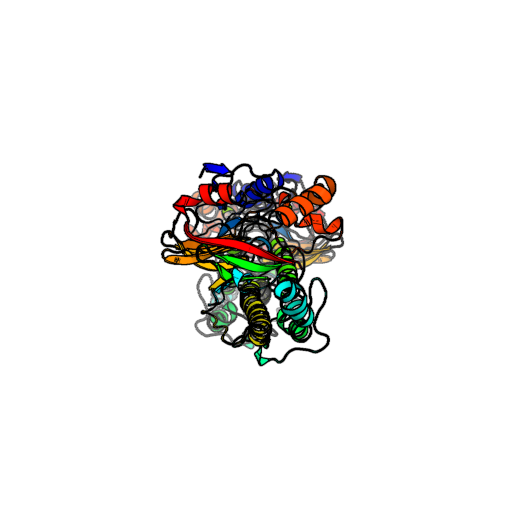 255 MET A O 1
ATOM 2007 N N . ILE A 1 256 ? 9.68 -39.188 -10.438 1 97.94 256 ILE A N 1
ATOM 2008 C CA . ILE A 1 256 ? 9.969 -37.844 -10.93 1 97.94 256 ILE A CA 1
ATOM 2009 C C . ILE A 1 256 ? 8.797 -36.906 -10.625 1 97.94 256 ILE A C 1
ATOM 2011 O O . ILE A 1 256 ? 7.637 -37.281 -10.82 1 97.94 256 ILE A O 1
ATOM 2015 N N . ASN A 1 257 ? 9.07 -35.781 -10.102 1 97.56 257 ASN A N 1
ATOM 2016 C CA . ASN A 1 257 ? 8.031 -34.812 -9.773 1 97.56 257 ASN A CA 1
ATOM 2017 C C . ASN A 1 257 ? 8.414 -33.406 -10.203 1 97.56 257 ASN A C 1
ATOM 2019 O O . ASN A 1 257 ? 9.539 -32.969 -9.969 1 97.56 257 ASN A O 1
ATOM 2023 N N . ILE A 1 258 ? 7.496 -32.719 -10.844 1 97.62 258 ILE A N 1
ATOM 2024 C CA . ILE A 1 258 ? 7.707 -31.312 -11.211 1 97.62 258 ILE A CA 1
ATOM 2025 C C . ILE A 1 258 ? 6.406 -30.531 -11.039 1 97.62 258 ILE A C 1
ATOM 2027 O O . ILE A 1 258 ? 5.32 -31.062 -11.273 1 97.62 258 ILE A O 1
ATOM 2031 N N . ALA A 1 259 ? 6.5 -29.328 -10.602 1 97.75 259 ALA A N 1
ATOM 2032 C CA . ALA A 1 259 ? 5.355 -28.422 -10.469 1 97.75 259 ALA A CA 1
ATOM 2033 C C . ALA A 1 259 ? 5.422 -27.297 -11.5 1 97.75 259 ALA A C 1
ATOM 2035 O O . ALA A 1 259 ? 6.5 -26.969 -11.992 1 97.75 259 ALA A O 1
ATOM 2036 N N . HIS A 1 260 ? 4.184 -26.719 -11.836 1 98.56 260 HIS A N 1
ATOM 2037 C CA . HIS A 1 260 ? 4.23 -25.703 -12.891 1 98.56 260 HIS A CA 1
ATOM 2038 C C . HIS A 1 260 ? 3.35 -24.516 -12.539 1 98.56 260 HIS A C 1
ATOM 2040 O O . HIS A 1 260 ? 3.141 -23.625 -13.375 1 98.56 260 HIS A O 1
ATOM 2046 N N . ASN A 1 261 ? 2.729 -24.406 -11.391 1 98.56 261 ASN A N 1
ATOM 2047 C CA . ASN A 1 261 ? 1.98 -23.25 -10.914 1 98.56 261 ASN A CA 1
ATOM 2048 C C . ASN A 1 261 ? 2.441 -22.812 -9.523 1 98.56 261 ASN A C 1
ATOM 2050 O O . ASN A 1 261 ? 1.978 -23.359 -8.516 1 98.56 261 ASN A O 1
ATOM 2054 N N . TYR A 1 262 ? 3.34 -21.859 -9.422 1 98.38 262 TYR A N 1
ATOM 2055 C CA . TYR A 1 262 ? 3.854 -21.391 -8.141 1 98.38 262 TYR A CA 1
ATOM 2056 C C . TYR A 1 262 ? 4.75 -20.172 -8.328 1 98.38 262 TYR A C 1
ATOM 2058 O O . TYR A 1 262 ? 5.023 -19.766 -9.461 1 98.38 262 TYR A O 1
ATOM 2066 N N . ALA A 1 263 ? 5.141 -19.594 -7.316 1 98.75 263 ALA A N 1
ATOM 2067 C CA . ALA A 1 263 ? 6.18 -18.562 -7.258 1 98.75 263 ALA A CA 1
ATOM 2068 C C . ALA A 1 263 ? 7.324 -19 -6.34 1 98.75 263 ALA A C 1
ATOM 2070 O O . ALA A 1 263 ? 7.109 -19.734 -5.379 1 98.75 263 ALA A O 1
ATOM 2071 N N . ALA A 1 264 ? 8.547 -18.562 -6.66 1 98.5 264 ALA A N 1
ATOM 2072 C CA . ALA A 1 264 ? 9.711 -18.938 -5.863 1 98.5 264 ALA A CA 1
ATOM 2073 C C . ALA A 1 264 ? 10.758 -17.828 -5.867 1 98.5 264 ALA A C 1
ATOM 2075 O O . ALA A 1 264 ? 10.898 -17.109 -6.852 1 98.5 264 ALA A O 1
ATOM 2076 N N . PHE A 1 265 ? 11.508 -17.75 -4.723 1 98.12 265 PHE A N 1
ATOM 2077 C CA . PHE A 1 265 ? 12.688 -16.891 -4.688 1 98.12 265 PHE A CA 1
ATOM 2078 C C . PHE A 1 265 ? 13.828 -17.516 -5.496 1 98.12 265 PHE A C 1
ATOM 2080 O O . PHE A 1 265 ? 14.219 -18.656 -5.254 1 98.12 265 PHE A O 1
ATOM 2087 N N . GLU A 1 266 ? 14.289 -16.781 -6.445 1 98.38 266 GLU A N 1
ATOM 2088 C CA . GLU A 1 266 ? 15.391 -17.234 -7.281 1 98.38 266 GLU A CA 1
ATOM 2089 C C . GLU A 1 266 ? 16.391 -16.109 -7.559 1 98.38 266 GLU A C 1
ATOM 2091 O O . GLU A 1 266 ? 16.094 -14.945 -7.316 1 98.38 266 GLU A O 1
ATOM 2096 N N . LYS A 1 267 ? 17.578 -16.484 -8.016 1 97.69 267 LYS A N 1
ATOM 2097 C CA . LYS A 1 267 ? 18.578 -15.523 -8.469 1 97.69 267 LYS A CA 1
ATOM 2098 C C . LYS A 1 267 ? 18.75 -15.57 -9.984 1 97.69 267 LYS A C 1
ATOM 2100 O O . LYS A 1 267 ? 19.062 -16.625 -10.547 1 97.69 267 LYS A O 1
ATOM 2105 N N . HIS A 1 268 ? 18.484 -14.57 -10.617 1 98.5 268 HIS A N 1
ATOM 2106 C CA . HIS A 1 268 ? 18.656 -14.438 -12.055 1 98.5 268 HIS A CA 1
ATOM 2107 C C . HIS A 1 268 ? 19.344 -13.125 -12.406 1 98.5 268 HIS A C 1
ATOM 2109 O O . HIS A 1 268 ? 19.062 -12.086 -11.805 1 98.5 268 HIS A O 1
ATOM 2115 N N . PHE A 1 269 ? 20.328 -13.211 -13.297 1 98.06 269 PHE A N 1
ATOM 2116 C CA . PHE A 1 269 ? 21.047 -12.039 -13.773 1 98.06 269 PHE A CA 1
ATOM 2117 C C . PHE A 1 269 ? 21.625 -11.242 -12.609 1 98.06 269 PHE A C 1
ATOM 2119 O O . PHE A 1 269 ? 21.531 -10.008 -12.594 1 98.06 269 PHE A O 1
ATOM 2126 N N . GLY A 1 270 ? 21.984 -11.875 -11.609 1 97.5 270 GLY A N 1
ATOM 2127 C CA . GLY A 1 270 ? 22.688 -11.289 -10.484 1 97.5 270 GLY A CA 1
ATOM 2128 C C . GLY A 1 270 ? 21.766 -10.695 -9.438 1 97.5 270 GLY A C 1
ATOM 2129 O O . GLY A 1 270 ? 22.219 -10.109 -8.453 1 97.5 270 GLY A O 1
ATOM 2130 N N . GLU A 1 271 ? 20.453 -10.883 -9.602 1 97.88 271 GLU A N 1
ATOM 2131 C CA . GLU A 1 271 ? 19.516 -10.273 -8.672 1 97.88 271 GLU A CA 1
ATOM 2132 C C . GLU A 1 271 ? 18.594 -11.32 -8.055 1 97.88 271 GLU A C 1
ATOM 2134 O O . GLU A 1 271 ? 18.25 -12.312 -8.703 1 97.88 271 GLU A O 1
ATOM 2139 N N . ASP A 1 272 ? 18.203 -11.062 -6.805 1 97.75 272 ASP A N 1
ATOM 2140 C CA . ASP A 1 272 ? 17.172 -11.859 -6.152 1 97.75 272 ASP A CA 1
ATOM 2141 C C . ASP A 1 272 ? 15.773 -11.422 -6.602 1 97.75 272 ASP A C 1
ATOM 2143 O O . ASP A 1 272 ? 15.398 -10.266 -6.438 1 97.75 272 ASP A O 1
ATOM 2147 N N . VAL A 1 273 ? 15.016 -12.391 -7.199 1 98.62 273 VAL A N 1
ATOM 2148 C CA . VAL A 1 273 ? 13.703 -12.055 -7.738 1 98.62 273 VAL A CA 1
ATOM 2149 C C . VAL A 1 273 ? 12.688 -13.125 -7.344 1 98.62 273 VAL A C 1
ATOM 2151 O O . VAL A 1 273 ? 13.07 -14.195 -6.863 1 98.62 273 VAL A O 1
ATOM 2154 N N . ILE A 1 274 ? 11.461 -12.781 -7.426 1 98.75 274 ILE A N 1
ATOM 2155 C CA . ILE A 1 274 ? 10.383 -13.75 -7.289 1 98.75 274 ILE A CA 1
ATOM 2156 C C . ILE A 1 274 ? 9.898 -14.172 -8.672 1 98.75 274 ILE A C 1
ATOM 2158 O O . ILE A 1 274 ? 9.375 -13.359 -9.438 1 98.75 274 ILE A O 1
ATOM 2162 N N . VAL A 1 275 ? 10.078 -15.43 -9.008 1 98.88 275 VAL A N 1
ATOM 2163 C CA . VAL A 1 275 ? 9.695 -15.93 -10.328 1 98.88 275 VAL A CA 1
ATOM 2164 C C . VAL A 1 275 ? 8.344 -16.641 -10.242 1 98.88 275 VAL A C 1
ATOM 2166 O O . VAL A 1 275 ? 8.188 -17.594 -9.477 1 98.88 275 VAL A O 1
ATOM 2169 N N . HIS A 1 276 ? 7.367 -16.078 -10.945 1 98.88 276 HIS A N 1
ATOM 2170 C CA . HIS A 1 276 ? 6.062 -16.703 -11.102 1 98.88 276 HIS A CA 1
ATOM 2171 C C . HIS A 1 276 ? 6.02 -17.609 -12.336 1 98.88 276 HIS A C 1
ATOM 2173 O O . HIS A 1 276 ? 6.34 -17.172 -13.438 1 98.88 276 HIS A O 1
ATOM 2179 N N . ARG A 1 277 ? 5.648 -18.797 -12.125 1 98.75 277 ARG A N 1
ATOM 2180 C CA . ARG A 1 277 ? 5.41 -19.734 -13.227 1 98.75 277 ARG A CA 1
ATOM 2181 C C . ARG A 1 277 ? 3.955 -20.188 -13.25 1 98.75 277 ARG A C 1
ATOM 2183 O O . ARG A 1 277 ? 3.465 -20.766 -12.273 1 98.75 277 ARG A O 1
ATOM 2190 N N . LYS A 1 278 ? 3.289 -19.844 -14.258 1 98.5 278 LYS A N 1
ATOM 2191 C CA . LYS A 1 278 ? 1.914 -20.281 -14.492 1 98.5 278 LYS A CA 1
ATOM 2192 C C . LYS A 1 278 ? 1.825 -21.172 -15.727 1 98.5 278 LYS A C 1
ATOM 2194 O O . LYS A 1 278 ? 1.692 -20.672 -16.844 1 98.5 278 LYS A O 1
ATOM 2199 N N . GLY A 1 279 ? 1.8 -22.453 -15.43 1 98 279 GLY A N 1
ATOM 2200 C CA . GLY A 1 279 ? 1.893 -23.375 -16.547 1 98 279 GLY A CA 1
ATOM 2201 C C . GLY A 1 279 ? 3.268 -23.406 -17.188 1 98 279 GLY A C 1
ATOM 2202 O O . GLY A 1 279 ? 3.387 -23.438 -18.422 1 98 279 GLY A O 1
ATOM 2203 N N . ALA A 1 280 ? 4.223 -23.25 -16.422 1 98.56 280 ALA A N 1
ATOM 2204 C CA . ALA A 1 280 ? 5.621 -23.359 -16.828 1 98.56 280 ALA A CA 1
ATOM 2205 C C . ALA A 1 280 ? 6.441 -24.125 -15.797 1 98.56 280 ALA A C 1
ATOM 2207 O O . ALA A 1 280 ? 6.121 -24.094 -14.609 1 98.56 280 ALA A O 1
ATOM 2208 N N . THR A 1 281 ? 7.516 -24.781 -16.266 1 98 281 THR A N 1
ATOM 2209 C CA . THR A 1 281 ? 8.289 -25.641 -15.383 1 98 281 THR A CA 1
ATOM 2210 C C . THR A 1 281 ? 9.742 -25.172 -15.312 1 98 281 THR A C 1
ATOM 2212 O O . THR A 1 281 ? 10.312 -24.734 -16.312 1 98 281 THR A O 1
ATOM 2215 N N . LEU A 1 282 ? 10.289 -25.344 -14.109 1 97.94 282 LEU A N 1
ATOM 2216 C CA . LEU A 1 282 ? 11.711 -25.047 -13.938 1 97.94 282 LEU A CA 1
ATOM 2217 C C . LEU A 1 282 ? 12.562 -26 -14.75 1 97.94 282 LEU A C 1
ATOM 2219 O O . LEU A 1 282 ? 12.344 -27.219 -14.727 1 97.94 282 LEU A O 1
ATOM 2223 N N . ALA A 1 283 ? 13.516 -25.516 -15.484 1 98.56 283 ALA A N 1
ATOM 2224 C CA . ALA A 1 283 ? 14.383 -26.297 -16.359 1 98.56 283 ALA A CA 1
ATOM 2225 C C . ALA A 1 283 ? 15.844 -25.906 -16.172 1 98.56 283 ALA A C 1
ATOM 2227 O O . ALA A 1 283 ? 16.547 -25.594 -17.141 1 98.56 283 ALA A O 1
ATOM 2228 N N . ARG A 1 284 ? 16.297 -26.031 -15 1 97.94 284 ARG A N 1
ATOM 2229 C CA . ARG A 1 284 ? 17.719 -25.797 -14.742 1 97.94 284 ARG A CA 1
ATOM 2230 C C . ARG A 1 284 ? 18.578 -26.797 -15.492 1 97.94 284 ARG A C 1
ATOM 2232 O O . ARG A 1 284 ? 18.109 -27.875 -15.875 1 97.94 284 ARG A O 1
ATOM 2239 N N . GLU A 1 285 ? 19.812 -26.453 -15.602 1 98.25 285 GLU A N 1
ATOM 2240 C CA . GLU A 1 285 ? 20.734 -27.359 -16.281 1 98.25 285 GLU A CA 1
ATOM 2241 C C . GLU A 1 285 ? 20.797 -28.703 -15.578 1 98.25 285 GLU A C 1
ATOM 2243 O O . GLU A 1 285 ? 21.062 -28.766 -14.375 1 98.25 285 GLU A O 1
ATOM 2248 N N . GLY A 1 286 ? 20.406 -29.688 -16.312 1 97.88 286 GLY A N 1
ATOM 2249 C CA . GLY A 1 286 ? 20.547 -31.031 -15.781 1 97.88 286 GLY A CA 1
ATOM 2250 C C . GLY A 1 286 ? 19.312 -31.531 -15.062 1 97.88 286 GLY A C 1
ATOM 2251 O O . GLY A 1 286 ? 19.203 -32.719 -14.758 1 97.88 286 GLY A O 1
ATOM 2252 N N . SER A 1 287 ? 18.375 -30.688 -14.82 1 96.75 287 SER A N 1
ATOM 2253 C CA . SER A 1 287 ? 17.188 -31.078 -14.07 1 96.75 287 SER A CA 1
ATOM 2254 C C . SER A 1 287 ? 16.234 -31.906 -14.922 1 96.75 287 SER A C 1
ATOM 2256 O O . SER A 1 287 ? 16.016 -31.594 -16.094 1 96.75 287 SER A O 1
ATOM 2258 N N . VAL A 1 288 ? 15.711 -32.938 -14.328 1 97.88 288 VAL A N 1
ATOM 2259 C CA . VAL A 1 288 ? 14.75 -33.812 -15.016 1 97.88 288 VAL A CA 1
ATOM 2260 C C . VAL A 1 288 ? 13.383 -33.125 -15.047 1 97.88 288 VAL A C 1
ATOM 2262 O O . VAL A 1 288 ? 12.977 -32.5 -14.07 1 97.88 288 VAL A O 1
ATOM 2265 N N . GLY A 1 289 ? 12.766 -33.188 -16.234 1 97.94 289 GLY A N 1
ATOM 2266 C CA . GLY A 1 289 ? 11.43 -32.625 -16.391 1 97.94 289 GLY A CA 1
ATOM 2267 C C . GLY A 1 289 ? 10.469 -33.594 -17.094 1 97.94 289 GLY A C 1
ATOM 2268 O O . GLY A 1 289 ? 10.859 -34.688 -17.5 1 97.94 289 GLY A O 1
ATOM 2269 N N . ILE A 1 290 ? 9.219 -33.219 -17.062 1 98.56 290 ILE A N 1
ATOM 2270 C CA . ILE A 1 290 ? 8.141 -33.938 -17.734 1 98.56 290 ILE A CA 1
ATOM 2271 C C . ILE A 1 290 ? 7.328 -32.969 -18.594 1 98.56 290 ILE A C 1
ATOM 2273 O O . ILE A 1 290 ? 6.855 -31.938 -18.109 1 98.56 290 ILE A O 1
ATOM 2277 N N . ILE A 1 291 ? 7.188 -33.25 -19.844 1 98.44 291 ILE A N 1
ATOM 2278 C CA . ILE A 1 291 ? 6.328 -32.469 -20.75 1 98.44 291 ILE A CA 1
ATOM 2279 C C . ILE A 1 291 ? 5.309 -33.406 -21.406 1 98.44 291 ILE A C 1
ATOM 2281 O O . ILE A 1 291 ? 5.633 -34.094 -22.359 1 98.44 291 ILE A O 1
ATOM 2285 N N . PRO A 1 292 ? 4.129 -33.344 -20.875 1 97.75 292 PRO A N 1
ATOM 2286 C CA . PRO A 1 292 ? 3.09 -34.25 -21.406 1 97.75 292 PRO A CA 1
ATOM 2287 C C . PRO A 1 292 ? 2.484 -33.75 -22.703 1 97.75 292 PRO A C 1
ATOM 2289 O O . PRO A 1 292 ? 2.418 -32.531 -22.938 1 97.75 292 PRO A O 1
ATOM 2292 N N . GLY A 1 293 ? 2.125 -34.656 -23.562 1 94.94 293 GLY A N 1
ATOM 2293 C CA . GLY A 1 293 ? 1.3 -34.312 -24.703 1 94.94 293 GLY A CA 1
ATOM 2294 C C . GLY A 1 293 ? -0.187 -34.344 -24.406 1 94.94 293 GLY A C 1
ATOM 2295 O O . GLY A 1 293 ? -0.642 -33.781 -23.406 1 94.94 293 GLY A O 1
ATOM 2296 N N . SER A 1 294 ? -0.973 -34.875 -25.344 1 90.12 294 SER A N 1
ATOM 2297 C CA . SER A 1 294 ? -2.398 -35.094 -25.141 1 90.12 294 SER A CA 1
ATOM 2298 C C . SER A 1 294 ? -2.689 -36.594 -25 1 90.12 294 SER A C 1
ATOM 2300 O O . SER A 1 294 ? -1.768 -37.406 -24.938 1 90.12 294 SER A O 1
ATOM 2302 N N . GLN A 1 295 ? -3.961 -37 -24.766 1 88.5 295 GLN A N 1
ATOM 2303 C CA . GLN A 1 295 ? -4.336 -38.375 -24.594 1 88.5 295 GLN A CA 1
ATOM 2304 C C . GLN A 1 295 ? -3.965 -39.219 -25.812 1 88.5 295 GLN A C 1
ATOM 2306 O O . GLN A 1 295 ? -3.865 -40.438 -25.734 1 88.5 295 GLN A O 1
ATOM 2311 N N . GLY A 1 296 ? -3.58 -38.625 -26.891 1 87.81 296 GLY A N 1
ATOM 2312 C CA . GLY A 1 296 ? -3.289 -39.375 -28.094 1 87.81 296 GLY A CA 1
ATOM 2313 C C . GLY A 1 296 ? -1.914 -39.062 -28.656 1 87.81 296 GLY A C 1
ATOM 2314 O O . GLY A 1 296 ? -1.561 -39.562 -29.734 1 87.81 296 GLY A O 1
ATOM 2315 N N . THR A 1 297 ? -1.212 -38.312 -27.969 1 93.44 297 THR A N 1
ATOM 2316 C CA . THR A 1 297 ? 0.108 -37.938 -28.469 1 93.44 297 THR A CA 1
ATOM 2317 C C . THR A 1 297 ? 1.184 -38.219 -27.422 1 93.44 297 THR A C 1
ATOM 2319 O O . THR A 1 297 ? 0.872 -38.531 -26.266 1 93.44 297 THR A O 1
ATOM 2322 N N . CYS A 1 298 ? 2.418 -38.156 -27.812 1 95.94 298 CYS A N 1
ATOM 2323 C CA . CYS A 1 298 ? 3.543 -38.562 -26.984 1 95.94 298 CYS A CA 1
ATOM 2324 C C . CYS A 1 298 ? 3.795 -37.531 -25.875 1 95.94 298 CYS A C 1
ATOM 2326 O O . CYS A 1 298 ? 3.463 -36.375 -26.016 1 95.94 298 CYS A O 1
ATOM 2328 N N . SER A 1 299 ? 4.316 -38.031 -24.812 1 98.19 299 SER A N 1
ATOM 2329 C CA . SER A 1 299 ? 4.906 -37.25 -23.734 1 98.19 299 SER A CA 1
ATOM 2330 C C . SER A 1 299 ? 6.418 -37.406 -23.672 1 98.19 299 SER A C 1
ATOM 2332 O O . SER A 1 299 ? 6.961 -38.312 -24.312 1 98.19 299 SER A O 1
ATOM 2334 N N . TYR A 1 300 ? 7.055 -36.562 -22.938 1 98.62 300 TYR A N 1
ATOM 2335 C CA . TYR A 1 300 ? 8.508 -36.625 -22.938 1 98.62 300 TYR A CA 1
ATOM 2336 C C . TYR A 1 300 ? 9.07 -36.469 -21.531 1 98.62 300 TYR A C 1
ATOM 2338 O O . TYR A 1 300 ? 8.57 -35.625 -20.75 1 98.62 300 TYR A O 1
ATOM 2346 N N . ILE A 1 301 ? 10 -37.312 -21.109 1 98.62 301 ILE A N 1
ATOM 2347 C CA . ILE A 1 301 ? 10.938 -36.969 -20.047 1 98.62 301 ILE A CA 1
ATOM 2348 C C . ILE A 1 301 ? 12.086 -36.125 -20.594 1 98.62 301 ILE A C 1
ATOM 2350 O O . ILE A 1 301 ? 12.672 -36.469 -21.625 1 98.62 301 ILE A O 1
ATOM 2354 N N . THR A 1 302 ? 12.352 -35.031 -19.938 1 98.5 302 THR A N 1
ATOM 2355 C CA . THR A 1 302 ? 13.289 -34.062 -20.5 1 98.5 302 THR A CA 1
ATOM 2356 C C . THR A 1 302 ? 14.375 -33.719 -19.5 1 98.5 302 THR A C 1
ATOM 2358 O O . THR A 1 302 ? 14.312 -34.125 -18.344 1 98.5 302 THR A O 1
ATOM 2361 N N . GLU A 1 303 ? 15.375 -33.094 -19.984 1 98.62 303 GLU A N 1
ATOM 2362 C CA . GLU A 1 303 ? 16.438 -32.469 -19.203 1 98.62 303 GLU A CA 1
ATOM 2363 C C . GLU A 1 303 ? 16.547 -30.984 -19.484 1 98.62 303 GLU A C 1
ATOM 2365 O O . GLU A 1 303 ? 16.609 -30.578 -20.641 1 98.62 303 GLU A O 1
ATOM 2370 N N . GLY A 1 304 ? 16.594 -30.203 -18.422 1 98.62 304 GLY A N 1
ATOM 2371 C CA . GLY A 1 304 ? 16.719 -28.766 -18.578 1 98.62 304 GLY A CA 1
ATOM 2372 C C . GLY A 1 304 ? 18.078 -28.328 -19.078 1 98.62 304 GLY A C 1
ATOM 2373 O O . GLY A 1 304 ? 19.094 -28.938 -18.734 1 98.62 304 GLY A O 1
ATOM 2374 N N . LEU A 1 305 ? 18.078 -27.203 -19.797 1 98.75 305 LEU A N 1
ATOM 2375 C CA . LEU A 1 305 ? 19.328 -26.703 -20.359 1 98.75 305 LEU A CA 1
ATOM 2376 C C . LEU A 1 305 ? 19.766 -25.406 -19.672 1 98.75 305 LEU A C 1
ATOM 2378 O O . LEU A 1 305 ? 20.812 -24.859 -19.984 1 98.75 305 LEU A O 1
ATOM 2382 N N . GLY A 1 306 ? 18.953 -24.875 -18.781 1 98.56 306 GLY A N 1
ATOM 2383 C CA . GLY A 1 306 ? 19.328 -23.734 -17.938 1 98.56 306 GLY A CA 1
ATOM 2384 C C . GLY A 1 306 ? 19.391 -22.438 -18.703 1 98.56 306 GLY A C 1
ATOM 2385 O O . GLY A 1 306 ? 20.234 -21.578 -18.422 1 98.56 306 GLY A O 1
ATOM 2386 N N . ASN A 1 307 ? 18.547 -22.203 -19.719 1 98.69 307 ASN A N 1
ATOM 2387 C CA . ASN A 1 307 ? 18.547 -20.969 -20.5 1 98.69 307 ASN A CA 1
ATOM 2388 C C . ASN A 1 307 ? 18.141 -19.766 -19.641 1 98.69 307 ASN A C 1
ATOM 2390 O O . ASN A 1 307 ? 17 -19.703 -19.172 1 98.69 307 ASN A O 1
ATOM 2394 N N . PRO A 1 308 ? 18.984 -18.828 -19.469 1 98.44 308 PRO A N 1
ATOM 2395 C CA . PRO A 1 308 ? 18.672 -17.688 -18.594 1 98.44 308 PRO A CA 1
ATOM 2396 C C . PRO A 1 308 ? 17.562 -16.797 -19.156 1 98.44 308 PRO A C 1
ATOM 2398 O O . PRO A 1 308 ? 16.844 -16.141 -18.391 1 98.44 308 PRO A O 1
ATOM 2401 N N . GLU A 1 309 ? 17.359 -16.797 -20.438 1 98.56 309 GLU A N 1
ATOM 2402 C CA . GLU A 1 309 ? 16.391 -15.906 -21.078 1 98.56 309 GLU A CA 1
ATOM 2403 C C . GLU A 1 309 ? 14.961 -16.344 -20.781 1 98.56 309 GLU A C 1
ATOM 2405 O O . GLU A 1 309 ? 14.023 -15.57 -20.953 1 98.56 309 GLU A O 1
ATOM 2410 N N . SER A 1 310 ? 14.812 -17.562 -20.359 1 98.81 310 SER A N 1
ATOM 2411 C CA . SER A 1 310 ? 13.5 -18.062 -19.969 1 98.81 310 SER A CA 1
ATOM 2412 C C . SER A 1 310 ? 13.375 -18.125 -18.438 1 98.81 310 SER A C 1
ATOM 2414 O O . SER A 1 310 ? 12.461 -18.766 -17.922 1 98.81 310 SER A O 1
ATOM 2416 N N . PHE A 1 311 ? 14.375 -17.547 -17.766 1 98.75 311 PHE A N 1
ATOM 2417 C CA . PHE A 1 311 ? 14.492 -17.719 -16.328 1 98.75 311 PHE A CA 1
ATOM 2418 C C . PHE A 1 311 ? 14.562 -19.188 -15.945 1 98.75 311 PHE A C 1
ATOM 2420 O O . PHE A 1 311 ? 13.961 -19.609 -14.961 1 98.75 311 PHE A O 1
ATOM 2427 N N . MET A 1 312 ? 15.18 -20 -16.812 1 98.75 312 MET A N 1
ATOM 2428 C CA . MET A 1 312 ? 15.375 -21.438 -16.656 1 98.75 312 MET A CA 1
ATOM 2429 C C . MET A 1 312 ? 14.039 -22.156 -16.562 1 98.75 312 MET A C 1
ATOM 2431 O O . MET A 1 312 ? 13.828 -22.953 -15.648 1 98.75 312 MET A O 1
ATOM 2435 N N . SER A 1 313 ? 13.156 -21.844 -17.516 1 98.88 313 SER A N 1
ATOM 2436 C CA . SER A 1 313 ? 11.82 -22.438 -17.562 1 98.88 313 SER A CA 1
ATOM 2437 C C . SER A 1 313 ? 11.57 -23.094 -18.922 1 98.88 313 SER A C 1
ATOM 2439 O O . SER A 1 313 ? 12.25 -22.797 -19.906 1 98.88 313 SER A O 1
ATOM 2441 N N . CYS A 1 314 ? 10.656 -23.969 -18.953 1 98.69 314 CYS A N 1
ATOM 2442 C CA . CYS A 1 314 ? 10.172 -24.609 -20.172 1 98.69 314 CYS A CA 1
ATOM 2443 C C . CYS A 1 314 ? 8.664 -24.844 -20.109 1 98.69 314 CYS A C 1
ATOM 2445 O O . CYS A 1 314 ? 8.016 -24.438 -19.141 1 98.69 314 CYS A O 1
ATOM 2447 N N . SER A 1 315 ? 8.148 -25.344 -21.219 1 98.38 315 SER A N 1
ATOM 2448 C CA . SER A 1 315 ? 6.715 -25.625 -21.266 1 98.38 315 SER A CA 1
ATOM 2449 C C . SER A 1 315 ? 6.316 -26.688 -20.25 1 98.38 315 SER A C 1
ATOM 2451 O O . SER A 1 315 ? 7.145 -27.516 -19.844 1 98.38 315 SER A O 1
ATOM 2453 N N . HIS A 1 316 ? 5.078 -26.594 -19.828 1 97.44 316 HIS A N 1
ATOM 2454 C CA . HIS A 1 316 ? 4.574 -27.594 -18.906 1 97.44 316 HIS A CA 1
ATOM 2455 C C . HIS A 1 316 ? 3.863 -28.719 -19.656 1 97.44 316 HIS A C 1
ATOM 2457 O O . HIS A 1 316 ? 3.562 -29.766 -19.062 1 97.44 316 HIS A O 1
ATOM 2463 N N . GLY A 1 317 ? 3.566 -28.547 -20.906 1 96.81 317 GLY A N 1
ATOM 2464 C CA . GLY A 1 317 ? 2.879 -29.484 -21.781 1 96.81 317 GLY A CA 1
ATOM 2465 C C . GLY A 1 317 ? 2.717 -28.969 -23.203 1 96.81 317 GLY A C 1
ATOM 2466 O O . GLY A 1 317 ? 3.57 -28.234 -23.703 1 96.81 317 GLY A O 1
ATOM 2467 N N . ALA A 1 318 ? 1.702 -29.469 -23.828 1 94.62 318 ALA A N 1
ATOM 2468 C CA . ALA A 1 318 ? 1.466 -29.078 -25.219 1 94.62 318 ALA A CA 1
ATOM 2469 C C . ALA A 1 318 ? 0.82 -27.688 -25.297 1 94.62 318 ALA A C 1
ATOM 2471 O O . ALA A 1 318 ? 1.153 -26.891 -26.172 1 94.62 318 ALA A O 1
ATOM 2472 N N . GLY A 1 319 ? -0.036 -27.469 -24.375 1 93.88 319 GLY A N 1
ATOM 2473 C CA . GLY A 1 319 ? -0.812 -26.234 -24.422 1 93.88 319 GLY A CA 1
ATOM 2474 C C . GLY A 1 319 ? -2.039 -26.344 -25.312 1 93.88 319 GLY A C 1
ATOM 2475 O O . GLY A 1 319 ? -2.002 -26.984 -26.359 1 93.88 319 GLY A O 1
ATOM 2476 N N . ARG A 1 320 ? -3.002 -25.562 -24.953 1 92.31 320 ARG A N 1
ATOM 2477 C CA . ARG A 1 320 ? -4.258 -25.625 -25.703 1 92.31 320 ARG A CA 1
ATOM 2478 C C . ARG A 1 320 ? -4.184 -24.797 -26.984 1 92.31 320 ARG A C 1
ATOM 2480 O O . ARG A 1 320 ? -3.564 -23.734 -27 1 92.31 320 ARG A O 1
ATOM 2487 N N . ARG A 1 321 ? -4.879 -25.328 -27.922 1 91.19 321 ARG A N 1
ATOM 2488 C CA . ARG A 1 321 ? -5.102 -24.578 -29.156 1 91.19 321 ARG A CA 1
ATOM 2489 C C . ARG A 1 321 ? -6.523 -24.031 -29.219 1 91.19 321 ARG A C 1
ATOM 2491 O O . ARG A 1 321 ? -6.766 -22.969 -29.797 1 91.19 321 ARG A O 1
ATOM 2498 N N . LEU A 1 322 ? -7.418 -24.797 -28.594 1 91.56 322 LEU A N 1
ATOM 2499 C CA . LEU A 1 322 ? -8.828 -24.438 -28.516 1 91.56 322 LEU A C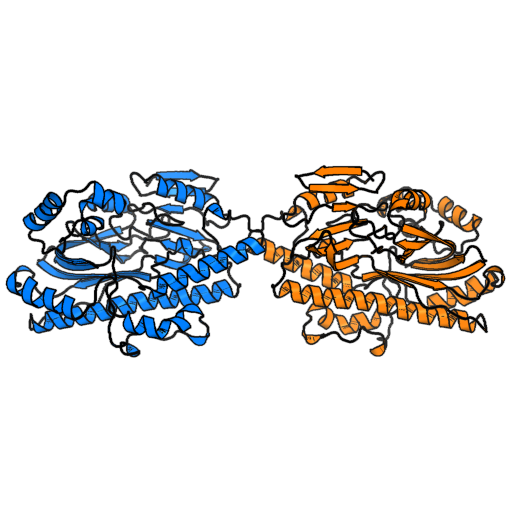A 1
ATOM 2500 C C . LEU A 1 322 ? -9.258 -24.266 -27.062 1 91.56 322 LEU A C 1
ATOM 2502 O O . LEU A 1 322 ? -8.836 -25.031 -26.188 1 91.56 322 LEU A O 1
ATOM 2506 N N . SER A 1 323 ? -10.156 -23.297 -26.906 1 90.12 323 SER A N 1
ATOM 2507 C CA . SER A 1 323 ? -10.797 -23.25 -25.594 1 90.12 323 SER A CA 1
ATOM 2508 C C . SER A 1 323 ? -11.656 -24.484 -25.344 1 90.12 323 SER A C 1
ATOM 2510 O O . SER A 1 323 ? -11.969 -25.219 -26.281 1 90.12 323 SER A O 1
ATOM 2512 N N . ARG A 1 324 ? -12.094 -24.594 -24.109 1 91.06 324 ARG A N 1
ATOM 2513 C CA . ARG A 1 324 ? -12.922 -25.75 -23.766 1 91.06 324 ARG A CA 1
ATOM 2514 C C . ARG A 1 324 ? -14.234 -25.734 -24.531 1 91.06 324 ARG A C 1
ATOM 2516 O O . ARG A 1 324 ? -14.625 -26.75 -25.109 1 91.06 324 ARG A O 1
ATOM 2523 N N . SER A 1 325 ? -14.773 -24.594 -24.594 1 91.5 325 SER A N 1
ATOM 2524 C CA . SER A 1 325 ? -16.031 -24.469 -25.297 1 91.5 325 SER A CA 1
ATOM 2525 C C . SER A 1 325 ? -15.852 -24.656 -26.797 1 91.5 325 SER A C 1
ATOM 2527 O O . SER A 1 325 ? -16.688 -25.297 -27.453 1 91.5 325 SER A O 1
ATOM 2529 N N . GLU A 1 326 ? -14.82 -24.156 -27.344 1 92.25 326 GLU A N 1
ATOM 2530 C CA . GLU A 1 326 ? -14.547 -24.312 -28.766 1 92.25 326 GLU A CA 1
ATOM 2531 C C . GLU A 1 326 ? -14.281 -25.766 -29.125 1 92.25 326 GLU A C 1
ATOM 2533 O O . GLU A 1 326 ? -14.68 -26.234 -30.203 1 92.25 326 GLU A O 1
ATOM 2538 N N . ALA A 1 327 ? -13.57 -26.422 -28.266 1 92.38 327 ALA A N 1
ATOM 2539 C CA . ALA A 1 327 ? -13.281 -27.844 -28.5 1 92.38 327 ALA A CA 1
ATOM 2540 C C . ALA A 1 327 ? -14.57 -28.656 -28.609 1 92.38 327 ALA A C 1
ATOM 2542 O O . ALA A 1 327 ? -14.734 -29.422 -29.547 1 92.38 327 ALA A O 1
ATOM 2543 N N . VAL A 1 328 ? -15.469 -28.375 -27.703 1 92.88 328 VAL A N 1
ATOM 2544 C CA . VAL A 1 328 ? -16.75 -29.094 -27.656 1 92.88 328 VAL A CA 1
ATOM 2545 C C . VAL A 1 328 ? -17.547 -28.781 -28.922 1 92.88 328 VAL A C 1
ATOM 2547 O O . VAL A 1 328 ? -18.203 -29.672 -29.484 1 92.88 328 VAL A O 1
ATOM 2550 N N . ASN A 1 329 ? -17.391 -27.609 -29.453 1 94 329 ASN A N 1
ATOM 2551 C CA . ASN A 1 329 ? -18.219 -27.156 -30.562 1 94 329 ASN A CA 1
ATOM 2552 C C . ASN A 1 329 ? -17.625 -27.547 -31.906 1 94 329 ASN A C 1
ATOM 2554 O O . ASN A 1 329 ? -18.328 -27.656 -32.906 1 94 329 ASN A O 1
ATOM 2558 N N . THR A 1 330 ? -16.359 -27.781 -31.953 1 93.94 330 THR A N 1
ATOM 2559 C CA . THR A 1 330 ? -15.711 -27.891 -33.25 1 93.94 330 THR A CA 1
ATOM 2560 C C . THR A 1 330 ? -15.203 -29.297 -33.5 1 93.94 330 THR A C 1
ATOM 2562 O O . THR A 1 330 ? -15.117 -29.75 -34.656 1 93.94 330 THR A O 1
ATOM 2565 N N . LEU A 1 331 ? -14.906 -30.031 -32.469 1 92.19 331 LEU A N 1
ATOM 2566 C CA . LEU A 1 331 ? -14.297 -31.344 -32.656 1 92.19 331 LEU A CA 1
ATOM 2567 C C . LEU A 1 331 ? -15.367 -32.406 -32.844 1 92.19 331 LEU A C 1
ATOM 2569 O O . LEU A 1 331 ? -16.469 -32.312 -32.281 1 92.19 331 LEU A O 1
ATOM 2573 N N . SER A 1 332 ? -14.945 -33.406 -33.562 1 93.31 332 SER A N 1
ATOM 2574 C CA . SER A 1 332 ? -15.828 -34.562 -33.781 1 93.31 332 SER A CA 1
ATOM 2575 C C . SER A 1 332 ? -15.531 -35.688 -32.781 1 93.31 332 SER A C 1
ATOM 2577 O O . SER A 1 332 ? -14.414 -36.188 -32.781 1 93.31 332 SER A O 1
ATOM 2579 N N . MET A 1 333 ? -16.5 -36.094 -32.094 1 92.94 333 MET A N 1
ATOM 2580 C CA . MET A 1 333 ? -16.344 -37.156 -31.141 1 92.94 333 MET A CA 1
ATOM 2581 C C . MET A 1 333 ? -15.922 -38.469 -31.828 1 92.94 333 MET A C 1
ATOM 2583 O O . MET A 1 333 ? -15.023 -39.156 -31.359 1 92.94 333 MET A O 1
ATOM 2587 N N . GLU A 1 334 ? -16.531 -38.719 -32.938 1 93.25 334 GLU A N 1
ATOM 2588 C CA . GLU A 1 334 ? -16.234 -39.938 -33.688 1 93.25 334 GLU A CA 1
ATOM 2589 C C . GLU A 1 334 ? -14.781 -39.938 -34.156 1 93.25 334 GLU A C 1
ATOM 2591 O O . GLU A 1 334 ? -14.094 -40.969 -34.031 1 93.25 334 GLU A O 1
ATOM 2596 N N . SER A 1 335 ? -14.391 -38.875 -34.625 1 93.25 335 SER A N 1
ATOM 2597 C CA . SER A 1 335 ? -13.031 -38.75 -35.125 1 93.25 335 SER A CA 1
ATOM 2598 C C . SER A 1 335 ? -12.008 -38.906 -34.031 1 93.25 335 SER A C 1
ATOM 2600 O O . SER A 1 335 ? -10.969 -39.562 -34.219 1 93.25 335 SER A O 1
ATOM 2602 N N . GLU A 1 336 ? -12.25 -38.25 -32.938 1 92.62 336 GLU A N 1
ATOM 2603 C CA . GLU A 1 336 ? -11.336 -38.312 -31.797 1 92.62 336 GLU A CA 1
ATOM 2604 C C . GLU A 1 336 ? -11.234 -39.719 -31.25 1 92.62 336 GLU A C 1
ATOM 2606 O O . GLU A 1 336 ? -10.141 -40.188 -30.938 1 92.62 336 GLU A O 1
ATOM 2611 N N . ILE A 1 337 ? -12.344 -40.406 -31.141 1 92.5 337 ILE A N 1
ATOM 2612 C CA . ILE A 1 337 ? -12.391 -41.781 -30.656 1 92.5 337 ILE A CA 1
ATOM 2613 C C . ILE A 1 337 ? -11.656 -42.688 -31.641 1 92.5 337 ILE A C 1
ATOM 2615 O O . ILE A 1 337 ? -10.852 -43.531 -31.219 1 92.5 337 ILE A O 1
ATOM 2619 N N . ALA A 1 338 ? -11.922 -42.5 -32.875 1 93.19 338 ALA A N 1
ATOM 2620 C CA . ALA A 1 338 ? -11.297 -43.312 -33.906 1 93.19 338 ALA A CA 1
ATOM 2621 C C . ALA A 1 338 ? -9.781 -43.188 -33.875 1 93.19 338 ALA A C 1
ATOM 2623 O O . ALA A 1 338 ? -9.055 -44.156 -34.094 1 93.19 338 ALA A O 1
ATOM 2624 N N . MET A 1 339 ? -9.367 -42 -33.719 1 91.12 339 MET A N 1
ATOM 2625 C CA . MET A 1 339 ? -7.93 -41.75 -33.656 1 91.12 339 MET A CA 1
ATOM 2626 C C . MET A 1 339 ? -7.285 -42.531 -32.5 1 91.12 339 MET A C 1
ATOM 2628 O O . MET A 1 339 ? -6.246 -43.156 -32.688 1 91.12 339 MET A O 1
ATOM 2632 N N . LEU A 1 340 ? -7.879 -42.531 -31.359 1 92.38 340 LEU A N 1
ATOM 2633 C CA . LEU A 1 340 ? -7.352 -43.219 -30.172 1 92.38 340 LEU A CA 1
ATOM 2634 C C . LEU A 1 340 ? -7.418 -44.719 -30.344 1 92.38 340 LEU A C 1
ATOM 2636 O O . LEU A 1 340 ? -6.473 -45.438 -30 1 92.38 340 LEU A O 1
ATOM 2640 N N . GLU A 1 341 ? -8.508 -45.156 -30.906 1 91.75 341 GLU A N 1
ATOM 2641 C CA . GLU A 1 341 ? -8.695 -46.594 -31.109 1 91.75 341 GLU A CA 1
ATOM 2642 C C . GLU A 1 341 ? -7.707 -47.156 -32.125 1 91.75 341 GLU A C 1
ATOM 2644 O O . GLU A 1 341 ? -7.207 -48.281 -31.984 1 91.75 341 GLU A O 1
ATOM 2649 N N . ARG A 1 342 ? -7.441 -46.375 -33.125 1 93.31 342 ARG A N 1
ATOM 2650 C CA . ARG A 1 342 ? -6.469 -46.781 -34.125 1 93.31 342 ARG A CA 1
ATOM 2651 C C . ARG A 1 342 ? -5.086 -46.969 -33.531 1 93.31 342 ARG A C 1
ATOM 2653 O O . ARG A 1 342 ? -4.305 -47.812 -33.969 1 93.31 342 ARG A O 1
ATOM 2660 N N . GLN A 1 343 ? -4.879 -46.25 -32.5 1 91.81 343 GLN A N 1
ATOM 2661 C CA . GLN A 1 343 ? -3.582 -46.312 -31.844 1 91.81 343 GLN A CA 1
ATOM 2662 C C . GLN A 1 343 ? -3.59 -47.312 -30.703 1 91.81 343 GLN A C 1
ATOM 2664 O O . GLN A 1 343 ? -2.572 -47.531 -30.047 1 91.81 343 GLN A O 1
ATOM 2669 N N . GLY A 1 344 ? -4.754 -47.875 -30.469 1 91.12 344 GLY A N 1
ATOM 2670 C CA . GLY A 1 344 ? -4.887 -48.875 -29.422 1 91.12 344 GLY A CA 1
ATOM 2671 C C . GLY A 1 344 ? -4.898 -48.312 -28.016 1 91.12 344 GLY A C 1
ATOM 2672 O O . GLY A 1 344 ? -4.531 -49 -27.062 1 91.12 344 GLY A O 1
ATOM 2673 N N . ILE A 1 345 ? -5.234 -47.094 -27.922 1 93.19 345 ILE A N 1
ATOM 2674 C CA . ILE A 1 345 ? -5.211 -46.406 -26.625 1 93.19 345 ILE A CA 1
ATOM 2675 C C . ILE A 1 345 ? -6.566 -46.562 -25.938 1 93.19 345 ILE A C 1
ATOM 2677 O O . ILE A 1 345 ? -7.602 -46.219 -26.5 1 93.19 345 ILE A O 1
ATOM 2681 N N . VAL A 1 346 ? -6.531 -47.094 -24.719 1 92.81 346 VAL A N 1
ATOM 2682 C CA . VAL A 1 346 ? -7.746 -47.188 -23.906 1 92.81 346 VAL A CA 1
ATOM 2683 C C . VAL A 1 346 ? -8.086 -45.781 -23.375 1 92.81 346 VAL A C 1
ATOM 2685 O O . VAL A 1 346 ? -7.277 -45.156 -22.672 1 92.81 346 VAL A O 1
ATOM 2688 N N . HIS A 1 347 ? -9.258 -45.312 -23.75 1 88.5 347 HIS A N 1
ATOM 2689 C CA . HIS A 1 347 ? -9.586 -43.938 -23.422 1 88.5 347 HIS A CA 1
ATOM 2690 C C . HIS A 1 347 ? -10.883 -43.844 -22.625 1 88.5 347 HIS A C 1
ATOM 2692 O O . HIS A 1 347 ? -11.523 -44.844 -22.359 1 88.5 347 HIS A O 1
ATOM 2698 N N . SER A 1 348 ? -11.133 -42.531 -22.234 1 81.69 348 SER A N 1
ATOM 2699 C CA . SER A 1 348 ? -12.289 -42.312 -21.375 1 81.69 348 SER A CA 1
ATOM 2700 C C . SER A 1 348 ? -13.32 -41.438 -22.062 1 81.69 348 SER A C 1
ATOM 2702 O O . SER A 1 348 ? -14.172 -40.844 -21.391 1 81.69 348 SER A O 1
ATOM 2704 N N . ILE A 1 349 ? -13.203 -41.219 -23.312 1 85.38 349 ILE A N 1
ATOM 2705 C CA . ILE A 1 349 ? -14.164 -40.375 -23.984 1 85.38 349 ILE A CA 1
ATOM 2706 C C . ILE A 1 349 ? -15.508 -41.062 -24.109 1 85.38 349 ILE A C 1
ATOM 2708 O O . ILE A 1 349 ? -15.617 -42.094 -24.766 1 85.38 349 ILE A O 1
ATOM 2712 N N . ARG A 1 350 ? -16.578 -40.469 -23.484 1 86.69 350 ARG A N 1
ATOM 2713 C CA . ARG A 1 350 ? -17.906 -41.062 -23.5 1 86.69 350 ARG A CA 1
ATOM 2714 C C . ARG A 1 350 ? -18.984 -40.062 -23.891 1 86.69 350 ARG A C 1
ATOM 2716 O O . ARG A 1 350 ? -19.984 -40.406 -24.5 1 86.69 350 ARG A O 1
ATOM 2723 N N . THR A 1 351 ? -18.656 -38.844 -23.469 1 88.44 351 THR A N 1
ATOM 2724 C CA . THR A 1 351 ? -19.641 -37.781 -23.734 1 88.44 351 THR A CA 1
ATOM 2725 C C . THR A 1 351 ? -19.016 -36.625 -24.484 1 88.44 351 THR A C 1
ATOM 2727 O O . THR A 1 351 ? -17.797 -36.562 -24.609 1 88.44 351 THR A O 1
ATOM 2730 N N . LYS A 1 352 ? -20.031 -35.75 -25.016 1 85.56 352 LYS A N 1
ATOM 2731 C CA . LYS A 1 352 ? -19.609 -34.531 -25.75 1 85.56 352 LYS A CA 1
ATOM 2732 C C . LYS A 1 352 ? -18.719 -33.656 -24.875 1 85.56 352 LYS A C 1
ATOM 2734 O O . LYS A 1 352 ? -17.812 -33 -25.375 1 85.56 352 LYS A O 1
ATOM 2739 N N . THR A 1 353 ? -18.859 -33.625 -23.578 1 87.94 353 THR A N 1
ATOM 2740 C CA . THR A 1 353 ? -18.109 -32.812 -22.641 1 87.94 353 THR A CA 1
ATOM 2741 C C . THR A 1 353 ? -16.656 -33.25 -22.531 1 87.94 353 THR A C 1
ATOM 2743 O O . THR A 1 353 ? -15.766 -32.438 -22.281 1 87.94 353 THR A O 1
ATOM 2746 N N . ASP A 1 354 ? -16.453 -34.438 -22.844 1 90.12 354 ASP A N 1
ATOM 2747 C CA . ASP A 1 354 ? -15.109 -35 -22.781 1 90.12 354 ASP A CA 1
ATOM 2748 C C . ASP A 1 354 ? -14.219 -34.438 -23.891 1 90.12 354 ASP A C 1
ATOM 2750 O O . ASP A 1 354 ? -12.992 -34.562 -23.828 1 90.12 354 ASP A O 1
ATOM 2754 N N . LEU A 1 355 ? -14.852 -33.812 -24.828 1 90.81 355 LEU A N 1
ATOM 2755 C CA . LEU A 1 355 ? -14.117 -33.25 -25.953 1 90.81 355 LEU A CA 1
ATOM 2756 C C . LEU A 1 355 ? -13.32 -32.031 -25.5 1 90.81 355 LEU A C 1
ATOM 2758 O O . LEU A 1 355 ? -12.422 -31.562 -26.219 1 90.81 355 LEU A O 1
ATOM 2762 N N . GLU A 1 356 ? -13.656 -31.531 -24.312 1 90.38 356 GLU A N 1
ATOM 2763 C CA . GLU A 1 356 ? -12.891 -30.406 -23.766 1 90.38 356 GLU A CA 1
ATOM 2764 C C . GLU A 1 356 ? -11.398 -30.75 -23.703 1 90.38 356 GLU A C 1
ATOM 2766 O O . GLU A 1 356 ? -10.555 -29.859 -23.875 1 90.38 356 GLU A O 1
ATOM 2771 N N . GLU A 1 357 ? -11.117 -32.031 -23.469 1 90.44 357 GLU A N 1
ATOM 2772 C CA . GLU A 1 357 ? -9.734 -32.469 -23.25 1 90.44 357 GLU A CA 1
ATOM 2773 C C . GLU A 1 357 ? -9.266 -33.406 -24.328 1 90.44 357 GLU A C 1
ATOM 2775 O O . GLU A 1 357 ? -8.297 -34.156 -24.141 1 90.44 357 GLU A O 1
ATOM 2780 N N . ALA A 1 358 ? -9.984 -33.406 -25.484 1 90.75 358 ALA A N 1
ATOM 2781 C CA . ALA A 1 358 ? -9.617 -34.25 -26.609 1 90.75 358 ALA A CA 1
ATOM 2782 C C . ALA A 1 358 ? -8.258 -33.875 -27.172 1 90.75 358 ALA A C 1
ATOM 2784 O O . ALA A 1 358 ? -7.789 -32.75 -26.969 1 90.75 358 ALA A O 1
ATOM 2785 N N . ALA A 1 359 ? -7.609 -34.75 -27.844 1 89.81 359 ALA A N 1
ATOM 2786 C CA . ALA A 1 359 ? -6.281 -34.531 -28.406 1 89.81 359 ALA A CA 1
ATOM 2787 C C . ALA A 1 359 ? -6.281 -33.312 -29.344 1 89.81 359 ALA A C 1
ATOM 2789 O O . ALA A 1 359 ? -5.324 -32.531 -29.359 1 89.81 359 ALA A O 1
ATOM 2790 N N . GLY A 1 360 ? -7.285 -33.125 -30.016 1 90.44 360 GLY A N 1
ATOM 2791 C CA . GLY A 1 360 ? -7.379 -32.062 -30.984 1 90.44 360 GLY A CA 1
ATOM 2792 C C . GLY A 1 360 ? -7.473 -30.688 -30.344 1 90.44 360 GLY A C 1
ATOM 2793 O O . GLY A 1 360 ? -7.277 -29.656 -31.016 1 90.44 360 GLY A O 1
ATOM 2794 N N . ALA A 1 361 ? -7.758 -30.641 -29.109 1 92.06 361 ALA A N 1
ATOM 2795 C CA . ALA A 1 361 ? -7.887 -29.391 -28.391 1 92.06 361 ALA A CA 1
ATOM 2796 C C . ALA A 1 361 ? -6.52 -28.797 -28.062 1 92.06 361 ALA A C 1
ATOM 2798 O O . ALA A 1 361 ? -6.414 -27.641 -27.641 1 92.06 361 ALA A O 1
ATOM 2799 N N . TYR A 1 362 ? -5.469 -29.578 -28.312 1 94.38 362 TYR A N 1
ATOM 2800 C CA . TYR A 1 362 ? -4.129 -29.203 -27.891 1 94.38 362 TYR A CA 1
ATOM 2801 C C . TYR A 1 362 ? -3.219 -28.969 -29.094 1 94.38 362 TYR A C 1
ATOM 2803 O O . TYR A 1 362 ? -3.484 -29.469 -30.188 1 94.38 362 TYR A O 1
ATOM 2811 N N . LYS A 1 363 ? -2.17 -28.219 -28.859 1 94.75 363 LYS A N 1
ATOM 2812 C CA . LYS A 1 363 ? -1.16 -27.984 -29.891 1 94.75 363 LYS A CA 1
ATOM 2813 C C . LYS A 1 363 ? -0.393 -29.266 -30.219 1 94.75 363 LYS A C 1
ATOM 2815 O O . LYS A 1 363 ? -0.403 -30.219 -29.422 1 94.75 363 LYS A O 1
ATOM 2820 N N . ASN A 1 364 ? 0.165 -29.234 -31.391 1 94.81 364 ASN A N 1
ATOM 2821 C CA . ASN A 1 364 ? 1.03 -30.344 -31.766 1 94.81 364 ASN A CA 1
ATOM 2822 C C . ASN A 1 364 ? 2.271 -30.406 -30.875 1 94.81 364 ASN A C 1
ATOM 2824 O O . ASN A 1 364 ? 3.139 -29.547 -30.953 1 94.81 364 ASN A O 1
ATOM 2828 N N . ILE A 1 365 ? 2.395 -31.453 -30.109 1 96.56 365 ILE A N 1
ATOM 2829 C CA . ILE A 1 365 ? 3.436 -31.562 -29.094 1 96.56 365 ILE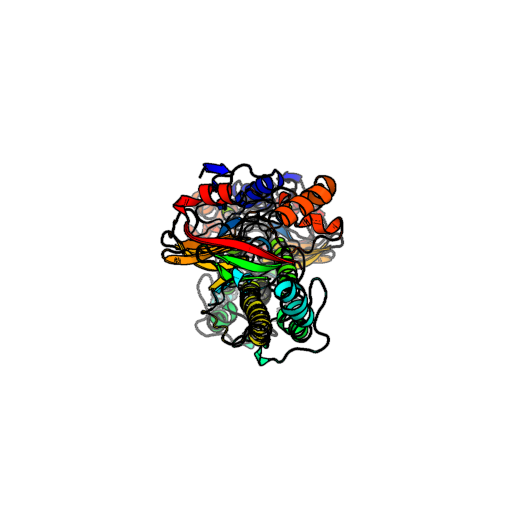 A CA 1
ATOM 2830 C C . ILE A 1 365 ? 4.809 -31.562 -29.766 1 96.56 365 ILE A C 1
ATOM 2832 O O . ILE A 1 365 ? 5.777 -31.047 -29.203 1 96.56 365 ILE A O 1
ATOM 2836 N N . ASP A 1 366 ? 4.941 -32.125 -30.953 1 95.38 366 ASP A N 1
ATOM 2837 C CA . ASP A 1 366 ? 6.223 -32.156 -31.656 1 95.38 366 ASP A CA 1
ATOM 2838 C C . ASP A 1 366 ? 6.676 -30.734 -32 1 95.38 366 ASP A C 1
ATOM 2840 O O . ASP A 1 366 ? 7.859 -30.406 -31.891 1 95.38 366 ASP A O 1
ATOM 2844 N N . GLU A 1 367 ? 5.773 -29.938 -32.406 1 95.81 367 GLU A N 1
ATOM 2845 C CA . GLU A 1 367 ? 6.074 -28.547 -32.719 1 95.81 367 GLU A CA 1
ATOM 2846 C C . GLU A 1 367 ? 6.461 -27.766 -31.469 1 95.81 367 GLU A C 1
ATOM 2848 O O . GLU A 1 367 ? 7.363 -26.922 -31.5 1 95.81 367 GLU A O 1
ATOM 2853 N N . VAL A 1 368 ? 5.773 -28.078 -30.422 1 97.06 368 VAL A N 1
ATOM 2854 C CA . VAL A 1 368 ? 6.043 -27.438 -29.141 1 97.06 368 VAL A CA 1
ATOM 2855 C C . VAL A 1 368 ? 7.457 -27.781 -28.688 1 97.06 368 VAL A C 1
ATOM 2857 O O . VAL A 1 368 ? 8.195 -26.891 -28.234 1 97.06 368 VAL A O 1
ATOM 2860 N N . MET A 1 369 ? 7.844 -29.047 -28.828 1 97.81 369 MET A N 1
ATOM 2861 C CA . MET A 1 369 ? 9.18 -29.469 -28.422 1 97.81 369 MET A CA 1
ATOM 2862 C C . MET A 1 369 ? 10.25 -28.828 -29.297 1 97.81 369 MET A C 1
ATOM 2864 O O . MET A 1 369 ? 11.297 -28.422 -28.812 1 97.81 369 MET A O 1
ATOM 2868 N N . GLU A 1 370 ? 9.961 -28.75 -30.562 1 97.25 370 GLU A N 1
ATOM 2869 C CA . GLU A 1 370 ? 10.906 -28.125 -31.5 1 97.25 370 GLU A CA 1
ATOM 2870 C C . GLU A 1 370 ? 11.133 -26.656 -31.141 1 97.25 370 GLU A C 1
ATOM 2872 O O . GLU A 1 370 ? 12.258 -26.172 -31.234 1 97.25 370 GLU A O 1
ATOM 2877 N N . ALA A 1 371 ? 10.156 -26 -30.688 1 97.62 371 ALA A N 1
ATOM 2878 C CA . ALA A 1 371 ? 10.195 -24.562 -30.406 1 97.62 371 ALA A CA 1
ATOM 2879 C C . ALA A 1 371 ? 11.008 -24.281 -29.141 1 97.62 371 ALA A C 1
ATOM 2881 O O . ALA A 1 371 ? 11.367 -23.141 -28.875 1 97.62 371 ALA A O 1
ATOM 2882 N N . GLN A 1 372 ? 11.32 -25.375 -28.375 1 98.12 372 GLN A N 1
ATOM 2883 C CA . GLN A 1 372 ? 12.047 -25.156 -27.125 1 98.12 372 GLN A CA 1
ATOM 2884 C C . GLN A 1 372 ? 13.312 -26.016 -27.078 1 98.12 372 GLN A C 1
ATOM 2886 O O . GLN A 1 372 ? 13.688 -26.5 -26 1 98.12 372 GLN A O 1
ATOM 2891 N N . SER A 1 373 ? 13.898 -26.219 -28.219 1 98.06 373 SER A N 1
ATOM 2892 C CA . SER A 1 373 ? 15.102 -27.031 -28.312 1 98.06 373 SER A CA 1
ATOM 2893 C C . SER A 1 373 ? 16.266 -26.406 -27.547 1 98.06 373 SER A C 1
ATOM 2895 O O . SER A 1 373 ? 17.234 -27.078 -27.219 1 98.06 373 SER A O 1
ATOM 2897 N N . ASP A 1 374 ? 16.188 -25.094 -27.266 1 98.5 374 ASP A N 1
ATOM 2898 C CA . ASP A 1 374 ? 17.219 -24.422 -26.5 1 98.5 374 ASP A CA 1
ATOM 2899 C C . ASP A 1 374 ? 16.891 -24.375 -25.016 1 98.5 374 ASP A C 1
ATOM 2901 O O . ASP A 1 374 ? 17.672 -23.875 -24.219 1 98.5 374 ASP A O 1
ATOM 2905 N N . LEU A 1 375 ? 15.727 -24.891 -24.594 1 98.69 375 LEU A N 1
ATOM 2906 C CA . LEU A 1 375 ? 15.312 -24.859 -23.203 1 98.69 375 LEU A CA 1
ATOM 2907 C C . LEU A 1 375 ? 15.461 -26.25 -22.562 1 98.69 375 LEU A C 1
ATOM 2909 O O . LEU A 1 375 ? 15.797 -26.359 -21.391 1 98.69 375 LEU A O 1
ATOM 2913 N N . VAL A 1 376 ? 15.172 -27.297 -23.344 1 98.69 376 VAL A N 1
ATOM 2914 C CA . VAL A 1 376 ? 15.234 -28.656 -22.828 1 98.69 376 VAL A CA 1
ATOM 2915 C C . VAL A 1 376 ? 15.734 -29.609 -23.906 1 98.69 376 VAL A C 1
ATOM 2917 O O . VAL A 1 376 ? 15.664 -29.297 -25.094 1 98.69 376 VAL A O 1
ATOM 2920 N N . LYS A 1 377 ? 16.188 -30.719 -23.531 1 98.5 377 LYS A N 1
ATOM 2921 C CA . LYS A 1 377 ? 16.469 -31.828 -24.438 1 98.5 377 LYS A CA 1
ATOM 2922 C C . LYS A 1 377 ? 15.664 -33.062 -24.062 1 98.5 377 LYS A C 1
ATOM 2924 O O . LYS A 1 377 ? 15.414 -33.312 -22.875 1 98.5 377 LYS A O 1
ATOM 2929 N N . ILE A 1 378 ? 15.32 -33.844 -25 1 98.31 378 ILE A N 1
ATOM 2930 C CA . ILE A 1 378 ? 14.492 -35.031 -24.812 1 98.31 378 ILE A CA 1
ATOM 2931 C C . ILE A 1 378 ? 15.359 -36.188 -24.328 1 98.31 378 ILE A C 1
ATOM 2933 O O . ILE A 1 378 ? 16.406 -36.469 -24.922 1 98.31 378 ILE A O 1
ATOM 2937 N N . ARG A 1 379 ? 14.953 -36.844 -23.281 1 98.25 379 ARG A N 1
ATOM 2938 C CA . ARG A 1 379 ? 15.648 -38.031 -22.781 1 98.25 379 ARG A CA 1
ATOM 2939 C C . ARG A 1 379 ? 14.891 -39.312 -23.125 1 98.25 379 ARG A C 1
ATOM 2941 O O . ARG A 1 379 ? 15.492 -40.312 -23.438 1 98.25 379 ARG A O 1
ATOM 2948 N N . THR A 1 380 ? 13.555 -39.25 -22.953 1 98.25 380 THR A N 1
ATOM 2949 C CA . THR A 1 380 ? 12.711 -40.406 -23.188 1 98.25 380 THR A CA 1
ATOM 2950 C C . THR A 1 380 ? 11.383 -40 -23.828 1 98.25 380 THR A C 1
ATOM 2952 O O . THR A 1 380 ? 10.805 -38.969 -23.438 1 98.25 380 THR A O 1
ATOM 2955 N N . LYS A 1 381 ? 11.023 -40.688 -24.859 1 98.38 381 LYS A N 1
ATOM 2956 C CA . LYS A 1 381 ? 9.711 -40.5 -25.469 1 98.38 381 LYS A CA 1
ATOM 2957 C C . LYS A 1 381 ? 8.719 -41.531 -24.922 1 98.38 381 LYS A C 1
ATOM 2959 O O . LYS A 1 381 ? 9.039 -42.719 -24.828 1 98.38 381 LYS A O 1
ATOM 2964 N N . LEU A 1 382 ? 7.535 -41.094 -24.547 1 98.25 382 LEU A N 1
ATOM 2965 C CA . LEU A 1 382 ? 6.508 -41.969 -23.969 1 98.25 382 LEU A CA 1
ATOM 2966 C C . LEU A 1 382 ? 5.234 -41.938 -24.812 1 98.25 382 LEU A C 1
ATOM 2968 O O . LEU A 1 382 ? 4.758 -40.844 -25.188 1 98.25 382 LEU A O 1
ATOM 2972 N N . MET A 1 383 ? 4.703 -43.062 -25.078 1 97.12 383 MET A N 1
ATOM 2973 C CA . MET A 1 383 ? 3.449 -43.188 -25.812 1 97.12 383 MET A CA 1
ATOM 2974 C C . MET A 1 383 ? 2.336 -43.719 -24.922 1 97.12 383 MET A C 1
ATOM 2976 O O . MET A 1 383 ? 2.506 -44.75 -24.266 1 97.12 383 MET A O 1
ATOM 2980 N N . PRO A 1 384 ? 1.21 -43.094 -24.953 1 96.81 384 PRO A N 1
ATOM 2981 C CA . PRO A 1 384 ? 0.127 -43.531 -24.078 1 96.81 384 PRO A CA 1
ATOM 2982 C C . PRO A 1 384 ? -0.453 -44.875 -24.516 1 96.81 384 PRO A C 1
ATOM 2984 O O . PRO A 1 384 ? -0.581 -45.156 -25.719 1 96.81 384 PRO A O 1
ATOM 2987 N N . ILE A 1 385 ? -0.845 -45.656 -23.516 1 96.88 385 ILE A N 1
ATOM 2988 C CA . ILE A 1 385 ? -1.545 -46.906 -23.812 1 96.88 385 ILE A CA 1
ATOM 2989 C C . ILE A 1 385 ? -2.928 -46.906 -23.156 1 96.88 385 ILE A C 1
ATOM 2991 O O . ILE A 1 385 ? -3.84 -47.594 -23.609 1 96.88 385 ILE A O 1
ATOM 2995 N N . ALA A 1 386 ? -3.049 -46.156 -22.078 1 97.06 386 ALA A N 1
ATOM 2996 C CA . ALA A 1 386 ? -4.332 -45.969 -21.406 1 97.06 386 ALA A CA 1
ATOM 2997 C C . ALA A 1 386 ? -4.391 -44.656 -20.672 1 97.06 386 ALA A C 1
ATOM 2999 O O . ALA A 1 386 ? -3.396 -44.219 -20.078 1 97.06 386 ALA A O 1
ATOM 3000 N N . VAL A 1 387 ? -5.555 -44.031 -20.688 1 95.94 387 VAL A N 1
ATOM 3001 C CA . VAL A 1 387 ? -5.699 -42.719 -20.047 1 95.94 387 VAL A CA 1
ATOM 3002 C C . VAL A 1 387 ? -6.957 -42.719 -19.188 1 95.94 387 VAL A C 1
ATOM 3004 O O . VAL A 1 387 ? -8.023 -43.188 -19.609 1 95.94 387 VAL A O 1
ATOM 3007 N N . ILE A 1 388 ? -6.82 -42.281 -17.953 1 95.19 388 ILE A N 1
ATOM 3008 C CA . ILE A 1 388 ? -7.926 -41.906 -17.062 1 95.19 388 ILE A CA 1
ATOM 3009 C C . ILE A 1 388 ? -7.988 -40.406 -16.891 1 95.19 388 ILE A C 1
ATOM 3011 O O . ILE A 1 388 ? -7.031 -39.781 -16.438 1 95.19 388 ILE A O 1
ATOM 3015 N N . LYS A 1 389 ? -9.109 -39.844 -17.266 1 92.31 389 LYS A N 1
ATOM 3016 C CA . LYS A 1 389 ? -9.258 -38.406 -17.172 1 92.31 389 LYS A CA 1
ATOM 3017 C C . LYS A 1 389 ? -10.055 -38.031 -15.93 1 92.31 389 LYS A C 1
ATOM 3019 O O . LYS A 1 389 ? -10.938 -38.75 -15.492 1 92.31 389 LYS A O 1
ATOM 3024 N N . GLY A 1 390 ? -9.75 -36.906 -15.438 1 88.81 390 GLY A N 1
ATOM 3025 C CA . GLY A 1 390 ? -10.492 -36.375 -14.305 1 88.81 390 GLY A CA 1
ATOM 3026 C C . GLY A 1 390 ? -11.875 -35.875 -14.672 1 88.81 390 GLY A C 1
ATOM 3027 O O . GLY A 1 390 ? -12.188 -35.719 -15.852 1 88.81 390 GLY A O 1
ATOM 3028 N N . MET B 1 1 ? -14.156 35.156 -3.043 1 89.81 1 MET B N 1
ATOM 3029 C CA . MET B 1 1 ? -13.641 33.812 -3.229 1 89.81 1 MET B CA 1
ATOM 3030 C C . MET B 1 1 ? -13.695 33.406 -4.699 1 89.81 1 MET B C 1
ATOM 3032 O O . MET B 1 1 ? -14.711 33.594 -5.363 1 89.81 1 MET B O 1
ATOM 3036 N N . GLU B 1 2 ? -12.594 32.906 -5.277 1 94.25 2 GLU B N 1
ATOM 3037 C CA . GLU B 1 2 ? -12.484 32.469 -6.664 1 94.25 2 GLU B CA 1
ATOM 3038 C C . GLU B 1 2 ? -12.508 30.938 -6.77 1 94.25 2 GLU B C 1
ATOM 3040 O O . GLU B 1 2 ? -11.922 30.25 -5.934 1 94.25 2 GLU B O 1
ATOM 3045 N N . VAL B 1 3 ? -13.219 30.5 -7.816 1 96.69 3 VAL B N 1
ATOM 3046 C CA . VAL B 1 3 ? -13.305 29.062 -8.031 1 96.69 3 VAL B CA 1
ATOM 3047 C C . VAL B 1 3 ? -12.586 28.688 -9.32 1 96.69 3 VAL B C 1
ATOM 3049 O O . VAL B 1 3 ? -12.82 29.281 -10.367 1 96.69 3 VAL B O 1
ATOM 3052 N N . THR B 1 4 ? -11.672 27.766 -9.266 1 96.38 4 THR B N 1
ATOM 3053 C CA . THR B 1 4 ? -10.992 27.219 -10.43 1 96.38 4 THR B CA 1
ATOM 3054 C C . THR B 1 4 ? -10.992 25.688 -10.391 1 96.38 4 THR B C 1
ATOM 3056 O O . THR B 1 4 ? -11.297 25.094 -9.352 1 96.38 4 THR B O 1
ATOM 3059 N N . THR B 1 5 ? -10.773 25.094 -11.539 1 97.19 5 THR B N 1
ATOM 3060 C CA . THR B 1 5 ? -10.672 23.641 -11.625 1 97.19 5 THR B CA 1
ATOM 3061 C C . THR B 1 5 ? -9.312 23.234 -12.195 1 97.19 5 THR B C 1
ATOM 3063 O O . THR B 1 5 ? -8.898 23.734 -13.242 1 97.19 5 THR B O 1
ATOM 3066 N N . ILE B 1 6 ? -8.617 22.469 -11.477 1 96 6 ILE B N 1
ATOM 3067 C CA . ILE B 1 6 ? -7.324 21.938 -11.875 1 96 6 ILE B CA 1
ATOM 3068 C C . ILE B 1 6 ? -7.344 20.406 -11.781 1 96 6 ILE B C 1
ATOM 3070 O O . ILE B 1 6 ? -7.609 19.859 -10.711 1 96 6 ILE B O 1
ATOM 3074 N N . ASN B 1 7 ? -7.051 19.656 -12.828 1 94.19 7 ASN B N 1
ATOM 3075 C CA . ASN B 1 7 ? -7.066 18.203 -12.836 1 94.19 7 ASN B CA 1
ATOM 3076 C C . ASN B 1 7 ? -8.391 17.656 -12.312 1 94.19 7 ASN B C 1
ATOM 3078 O O . ASN B 1 7 ? -8.398 16.781 -11.445 1 94.19 7 ASN B O 1
ATOM 3082 N N . ASN B 1 8 ? -9.484 18.344 -12.648 1 95.19 8 ASN B N 1
ATOM 3083 C CA . ASN B 1 8 ? -10.852 17.953 -12.32 1 95.19 8 ASN B CA 1
ATOM 3084 C C . ASN B 1 8 ? -11.133 18.109 -10.828 1 95.19 8 ASN B C 1
ATOM 3086 O O . ASN B 1 8 ? -12.055 17.484 -10.297 1 95.19 8 ASN B O 1
ATOM 3090 N N . ILE B 1 9 ? -10.25 18.844 -10.172 1 97.44 9 ILE B N 1
ATOM 3091 C CA . ILE B 1 9 ? -10.477 19.156 -8.766 1 97.44 9 ILE B CA 1
ATOM 3092 C C . ILE B 1 9 ? -10.812 20.641 -8.617 1 97.44 9 ILE B C 1
ATOM 3094 O O . ILE B 1 9 ? -10.117 21.5 -9.164 1 97.44 9 ILE B O 1
ATOM 3098 N N . VAL B 1 10 ? -11.836 20.938 -7.918 1 98.38 10 VAL B N 1
ATOM 3099 C CA . VAL B 1 10 ? -12.266 22.297 -7.668 1 98.38 10 VAL B CA 1
ATOM 3100 C C . VAL B 1 10 ? -11.391 22.922 -6.586 1 98.38 10 VAL B C 1
ATOM 3102 O O . VAL B 1 10 ? -11.078 22.281 -5.582 1 98.38 10 VAL B O 1
ATOM 3105 N N . VAL B 1 11 ? -10.953 24.094 -6.805 1 98.38 11 VAL B N 1
ATOM 3106 C CA . VAL B 1 11 ? -10.203 24.875 -5.828 1 98.38 11 VAL B CA 1
ATOM 3107 C C . VAL B 1 11 ? -10.969 26.156 -5.48 1 98.38 11 VAL B C 1
ATOM 3109 O O . VAL B 1 11 ? -11.297 26.953 -6.363 1 98.38 11 VAL B O 1
ATOM 3112 N N . LYS B 1 12 ? -11.297 26.312 -4.273 1 98.56 12 LYS B N 1
ATOM 3113 C CA . LYS B 1 12 ? -11.945 27.516 -3.77 1 98.56 12 LYS B CA 1
ATOM 3114 C C . LYS B 1 12 ? -10.945 28.422 -3.051 1 98.56 12 LYS B C 1
ATOM 3116 O O . LYS B 1 12 ? -10.469 28.094 -1.963 1 98.56 12 LYS B O 1
ATOM 3121 N N . ASN B 1 13 ? -10.68 29.516 -3.582 1 98.31 13 ASN B N 1
ATOM 3122 C CA . ASN B 1 13 ? -9.57 30.359 -3.16 1 98.31 13 ASN B CA 1
ATOM 3123 C C . ASN B 1 13 ? -10.07 31.703 -2.627 1 98.31 13 ASN B C 1
ATOM 3125 O O . ASN B 1 13 ? -10.625 32.5 -3.375 1 98.31 13 ASN B O 1
ATOM 3129 N N . TRP B 1 14 ? -9.82 31.969 -1.352 1 98.38 14 TRP B N 1
ATOM 3130 C CA . TRP B 1 14 ? -10.156 33.25 -0.729 1 98.38 14 TRP B CA 1
ATOM 3131 C C . TRP B 1 14 ? -8.969 34.219 -0.782 1 98.38 14 TRP B C 1
ATOM 3133 O O . TRP B 1 14 ? -9.094 35.375 -0.438 1 98.38 14 TRP B O 1
ATOM 3143 N N . ALA B 1 15 ? -7.793 33.688 -1.168 1 95.75 15 ALA B N 1
ATOM 3144 C CA . ALA B 1 15 ? -6.586 34.531 -1.176 1 95.75 15 ALA B CA 1
ATOM 3145 C C . ALA B 1 15 ? -6.504 35.375 -2.443 1 95.75 15 ALA B C 1
ATOM 3147 O O . ALA B 1 15 ? -6.91 34.906 -3.52 1 95.75 15 ALA B O 1
ATOM 3148 N N . THR B 1 16 ? -6.012 36.656 -2.125 1 85.81 16 THR B N 1
ATOM 3149 C CA . THR B 1 16 ? -5.738 37.5 -3.266 1 85.81 16 THR B CA 1
ATOM 3150 C C . THR B 1 16 ? -4.262 37.469 -3.646 1 85.81 16 THR B C 1
ATOM 3152 O O . THR B 1 16 ? -3.391 37.719 -2.812 1 85.81 16 THR B O 1
ATOM 3155 N N . GLY B 1 17 ? -3.902 36.844 -4.758 1 81.69 17 GLY B N 1
ATOM 3156 C CA . GLY B 1 17 ? -2.527 36.875 -5.227 1 81.69 17 GLY B CA 1
ATOM 3157 C C . GLY B 1 17 ? -1.672 35.75 -4.672 1 81.69 17 GLY B C 1
ATOM 3158 O O . GLY B 1 17 ? -0.653 36 -4.027 1 81.69 17 GLY B O 1
ATOM 3159 N N . LEU B 1 18 ? -1.787 34.625 -4.938 1 90.31 18 LEU B N 1
ATOM 3160 C CA . LEU B 1 18 ? -0.952 33.5 -4.516 1 90.31 18 LEU B CA 1
ATOM 3161 C C . LEU B 1 18 ? 0.428 33.594 -5.16 1 90.31 18 LEU B C 1
ATOM 3163 O O . LEU B 1 18 ? 0.546 33.906 -6.344 1 90.31 18 LEU B O 1
ATOM 3167 N N . ASP B 1 19 ? 1.493 33.438 -4.348 1 91.75 19 ASP B N 1
ATOM 3168 C CA . ASP B 1 19 ? 2.83 33.344 -4.926 1 91.75 19 ASP B CA 1
ATOM 3169 C C . ASP B 1 19 ? 2.979 32.094 -5.781 1 91.75 19 ASP B C 1
ATOM 3171 O O . ASP B 1 19 ? 2.154 31.172 -5.699 1 91.75 19 ASP B O 1
ATOM 3175 N N . GLN B 1 20 ? 4.012 32.094 -6.527 1 93.88 20 GLN B N 1
ATOM 3176 C CA . GLN B 1 20 ? 4.203 31 -7.492 1 93.88 20 GLN B CA 1
ATOM 3177 C C . GLN B 1 20 ? 4.391 29.656 -6.793 1 93.88 20 GLN B C 1
ATOM 3179 O O . GLN B 1 20 ? 3.953 28.625 -7.305 1 93.88 20 GLN B O 1
ATOM 3184 N N . HIS B 1 21 ? 5.055 29.75 -5.73 1 95.12 21 HIS B N 1
ATOM 3185 C CA . HIS B 1 21 ? 5.289 28.516 -4.98 1 95.12 21 HIS B CA 1
ATOM 3186 C C . HIS B 1 21 ? 3.98 27.922 -4.48 1 95.12 21 HIS B C 1
ATOM 3188 O O . HIS B 1 21 ? 3.768 26.719 -4.578 1 95.12 21 HIS B O 1
ATOM 3194 N N . ALA B 1 22 ? 3.146 28.719 -3.982 1 96.12 22 ALA B N 1
ATOM 3195 C CA . ALA B 1 22 ? 1.835 28.266 -3.514 1 96.12 22 ALA B CA 1
ATOM 3196 C C . ALA B 1 22 ? 1.006 27.703 -4.664 1 96.12 22 ALA B C 1
ATOM 3198 O O . ALA B 1 22 ? 0.318 26.688 -4.504 1 96.12 22 ALA B O 1
ATOM 3199 N N . VAL B 1 23 ? 1.054 28.312 -5.801 1 96.69 23 VAL B N 1
ATOM 3200 C CA . VAL B 1 23 ? 0.315 27.859 -6.973 1 96.69 23 VAL B CA 1
ATOM 3201 C C . VAL B 1 23 ? 0.76 26.438 -7.344 1 96.69 23 VAL B C 1
ATOM 3203 O O . VAL B 1 23 ? -0.073 25.578 -7.602 1 96.69 23 VAL B O 1
ATOM 3206 N N . GLN B 1 24 ? 2.041 26.281 -7.363 1 97.19 24 GLN B N 1
ATOM 3207 C CA . GLN B 1 24 ? 2.586 24.969 -7.68 1 97.19 24 GLN B CA 1
ATOM 3208 C C . GLN B 1 24 ? 2.119 23.922 -6.672 1 97.19 24 GLN B C 1
ATOM 3210 O O . GLN B 1 24 ? 1.799 22.781 -7.047 1 97.19 24 GLN B O 1
ATOM 3215 N N . GLU B 1 25 ? 2.143 24.281 -5.438 1 97.69 25 GLU B N 1
ATOM 3216 C CA . GLU B 1 25 ? 1.698 23.359 -4.395 1 97.69 25 GLU B CA 1
ATOM 3217 C C . GLU B 1 25 ? 0.227 22.984 -4.57 1 97.69 25 GLU B C 1
ATOM 3219 O O . GLU B 1 25 ? -0.169 21.844 -4.332 1 97.69 25 GLU B O 1
ATOM 3224 N N . VAL B 1 26 ? -0.585 23.953 -4.973 1 97.88 26 VAL B N 1
ATOM 3225 C CA . VAL B 1 26 ? -2 23.703 -5.223 1 97.88 26 VAL B CA 1
ATOM 3226 C C . VAL B 1 26 ? -2.152 22.734 -6.391 1 97.88 26 VAL B C 1
ATOM 3228 O O . VAL B 1 26 ? -2.961 21.812 -6.336 1 97.88 26 VAL B O 1
ATOM 3231 N N . GLU B 1 27 ? -1.389 22.938 -7.402 1 97.75 27 GLU B N 1
ATOM 3232 C CA . GLU B 1 27 ? -1.406 22.016 -8.539 1 97.75 27 GLU B CA 1
ATOM 3233 C C . GLU B 1 27 ? -1.051 20.594 -8.117 1 97.75 27 GLU B C 1
ATOM 3235 O O . GLU B 1 27 ? -1.654 19.625 -8.586 1 97.75 27 GLU B O 1
ATOM 3240 N N . ASN B 1 28 ? -0.056 20.531 -7.312 1 97.75 28 ASN B N 1
ATOM 3241 C CA . ASN B 1 28 ? 0.356 19.234 -6.797 1 97.75 28 ASN B CA 1
ATOM 3242 C C . ASN B 1 28 ? -0.759 18.578 -5.992 1 97.75 28 ASN B C 1
ATOM 3244 O O . ASN B 1 28 ? -1.004 17.375 -6.133 1 97.75 28 ASN B O 1
ATOM 3248 N N . LEU B 1 29 ? -1.439 19.375 -5.156 1 98.06 29 LEU B N 1
ATOM 3249 C CA . LEU B 1 29 ? -2.561 18.859 -4.383 1 98.06 29 LEU B CA 1
ATOM 3250 C C . LEU B 1 29 ? -3.633 18.266 -5.297 1 98.06 29 LEU B C 1
ATOM 3252 O O . LEU B 1 29 ? -4.254 17.25 -4.965 1 98.06 29 LEU B O 1
ATOM 3256 N N . CYS B 1 30 ? -3.807 18.875 -6.398 1 98.06 30 CYS B N 1
ATOM 3257 C CA . CYS B 1 30 ? -4.867 18.484 -7.324 1 98.06 30 CYS B CA 1
ATOM 3258 C C . CYS B 1 30 ? -4.512 17.203 -8.062 1 98.06 30 CYS B C 1
ATOM 3260 O O . CYS B 1 30 ? -5.328 16.672 -8.82 1 98.06 30 CYS B O 1
ATOM 3262 N N . LYS B 1 31 ? -3.352 16.656 -7.824 1 96.75 31 LYS B N 1
ATOM 3263 C CA . LYS B 1 31 ? -2.949 15.375 -8.398 1 96.75 31 LYS B CA 1
ATOM 3264 C C . LYS B 1 31 ? -3.293 14.219 -7.457 1 96.75 31 LYS B C 1
ATOM 3266 O O . LYS B 1 31 ? -3.209 13.047 -7.844 1 96.75 31 LYS B O 1
ATOM 3271 N N . LEU B 1 32 ? -3.648 14.523 -6.246 1 97.62 32 LEU B N 1
ATOM 3272 C CA . LEU B 1 32 ? -3.932 13.492 -5.254 1 97.62 32 LEU B CA 1
ATOM 3273 C C . LEU B 1 32 ? -5.23 12.766 -5.578 1 97.62 32 LEU B C 1
ATOM 3275 O O . LEU B 1 32 ? -6.246 13.398 -5.875 1 97.62 32 LEU B O 1
ATOM 3279 N N . PRO B 1 33 ? -5.285 11.445 -5.512 1 96.56 33 PRO B N 1
ATOM 3280 C CA . PRO B 1 33 ? -6.469 10.688 -5.91 1 96.56 33 PRO B CA 1
ATOM 3281 C C . PRO B 1 33 ? -7.508 10.578 -4.797 1 96.56 33 PRO B C 1
ATOM 3283 O O . PRO B 1 33 ? -8.57 9.992 -4.992 1 96.56 33 PRO B O 1
ATOM 3286 N N . PHE B 1 34 ? -7.27 11.133 -3.66 1 97.38 34 PHE B N 1
ATOM 3287 C CA . PHE B 1 34 ? -8.172 10.914 -2.537 1 97.38 34 PHE B CA 1
ATOM 3288 C C . PHE B 1 34 ? -8.734 12.242 -2.029 1 97.38 34 PHE B C 1
ATOM 3290 O O . PHE B 1 34 ? -9.203 12.328 -0.895 1 97.38 34 PHE B O 1
ATOM 3297 N N . VAL B 1 35 ? -8.609 13.359 -2.797 1 98.25 35 VAL B N 1
ATOM 3298 C CA . VAL B 1 35 ? -9.188 14.648 -2.438 1 98.25 35 VAL B CA 1
ATOM 3299 C C . VAL B 1 35 ? -10.703 14.523 -2.332 1 98.25 35 VAL B C 1
ATOM 3301 O O . VAL B 1 35 ? -11.352 13.945 -3.215 1 98.25 35 VAL B O 1
ATOM 3304 N N . PHE B 1 36 ? -11.242 14.969 -1.284 1 98.38 36 PHE B N 1
ATOM 3305 C CA . PHE B 1 36 ? -12.688 14.992 -1.129 1 98.38 36 PHE B CA 1
ATOM 3306 C C . PHE B 1 36 ? -13.258 16.344 -1.541 1 98.38 36 PHE B C 1
ATOM 3308 O O . PHE B 1 36 ? -12.953 17.375 -0.922 1 98.38 36 PHE B O 1
ATOM 3315 N N . LYS B 1 37 ? -14.039 16.391 -2.541 1 97.56 37 LYS B N 1
ATOM 3316 C CA . LYS B 1 37 ? -14.867 17.5 -3.031 1 97.56 37 LYS B CA 1
ATOM 3317 C C . LYS B 1 37 ? -14.008 18.609 -3.631 1 97.56 37 LYS B C 1
ATOM 3319 O O . LYS B 1 37 ? -13.922 18.734 -4.855 1 97.56 37 LYS B O 1
ATOM 3324 N N . HIS B 1 38 ? -13.227 19.453 -2.76 1 98.69 38 HIS B N 1
ATOM 3325 C CA . HIS B 1 38 ? -12.422 20.562 -3.264 1 98.69 38 HIS B CA 1
ATOM 3326 C C . HIS B 1 38 ? -11.297 20.906 -2.295 1 98.69 38 HIS B C 1
ATOM 3328 O O . HIS B 1 38 ? -11.211 20.344 -1.202 1 98.69 38 HIS B O 1
ATOM 3334 N N . ILE B 1 39 ? -10.43 21.703 -2.76 1 98.69 39 ILE B N 1
ATOM 3335 C CA . ILE B 1 39 ? -9.383 22.297 -1.946 1 98.69 39 ILE B CA 1
ATOM 3336 C C . ILE B 1 39 ? -9.766 23.734 -1.58 1 98.69 39 ILE B C 1
ATOM 3338 O O . ILE B 1 39 ? -10.297 24.469 -2.412 1 98.69 39 ILE B O 1
ATOM 3342 N N . ALA B 1 40 ? -9.555 24.094 -0.335 1 98.81 40 ALA B N 1
ATOM 3343 C CA . ALA B 1 40 ? -9.852 25.453 0.096 1 98.81 40 ALA B CA 1
ATOM 3344 C C . ALA B 1 40 ? -8.586 26.203 0.507 1 98.81 40 ALA B C 1
ATOM 3346 O O . ALA B 1 40 ? -7.738 25.641 1.213 1 98.81 40 ALA B O 1
ATOM 3347 N N . LEU B 1 41 ? -8.469 27.391 0.04 1 98.69 41 LEU B N 1
ATOM 3348 C CA . LEU B 1 41 ? -7.363 28.266 0.406 1 98.69 41 LEU B CA 1
ATOM 3349 C C . LEU B 1 41 ? -7.871 29.5 1.151 1 98.69 41 LEU B C 1
ATOM 3351 O O . LEU B 1 41 ? -8.695 30.25 0.628 1 98.69 41 LEU B O 1
ATOM 3355 N N . MET B 1 42 ? -7.352 29.625 2.307 1 98.69 42 MET B N 1
ATOM 3356 C CA . MET B 1 42 ? -7.734 30.766 3.125 1 98.69 42 MET B CA 1
ATOM 3357 C C . MET B 1 42 ? -7.062 32.031 2.623 1 98.69 42 MET B C 1
ATOM 3359 O O . MET B 1 42 ? -6.125 31.984 1.827 1 98.69 42 MET B O 1
ATOM 3363 N N . PRO B 1 43 ? -7.488 33.188 3.1 1 97.94 43 PRO B N 1
ATOM 3364 C CA . PRO B 1 43 ? -7.004 34.438 2.549 1 97.94 43 PRO B CA 1
ATOM 3365 C C . PRO B 1 43 ? -5.516 34.656 2.795 1 97.94 43 PRO B C 1
ATOM 3367 O O . PRO B 1 43 ? -4.867 35.438 2.064 1 97.94 43 PRO B O 1
ATOM 3370 N N . ASP B 1 44 ? -4.969 34 3.742 1 97.62 44 ASP B N 1
ATOM 3371 C CA . ASP B 1 44 ? -3.574 34.188 4.117 1 97.62 44 ASP B CA 1
ATOM 3372 C C . ASP B 1 44 ? -2.666 33.188 3.43 1 97.62 44 ASP B C 1
ATOM 3374 O O . ASP B 1 44 ? -1.496 33.031 3.793 1 97.62 44 ASP B O 1
ATOM 3378 N N . ALA B 1 45 ? -3.174 32.531 2.441 1 98 45 ALA B N 1
ATOM 3379 C CA . ALA B 1 45 ? -2.436 31.422 1.831 1 98 45 ALA B CA 1
ATOM 3380 C C . ALA B 1 45 ? -1.131 31.906 1.211 1 98 45 ALA B C 1
ATOM 3382 O O . ALA B 1 45 ? -1.092 32.969 0.587 1 98 45 ALA B O 1
ATOM 3383 N N . HIS B 1 46 ? -0.061 31.172 1.365 1 96.56 46 HIS B N 1
ATOM 3384 C CA . HIS B 1 46 ? 1.264 31.391 0.795 1 96.56 46 HIS B CA 1
ATOM 3385 C C . HIS B 1 46 ? 2.064 30.094 0.751 1 96.56 46 HIS B C 1
ATOM 3387 O O . HIS B 1 46 ? 1.621 29.062 1.269 1 96.56 46 HIS B O 1
ATOM 3393 N N . GLY B 1 47 ? 3.174 30.156 0.158 1 95.12 47 GLY B N 1
ATOM 3394 C CA . GLY B 1 47 ? 3.967 28.953 -0.049 1 95.12 47 GLY B CA 1
ATOM 3395 C C . GLY B 1 47 ? 4.418 28.297 1.245 1 95.12 47 GLY B C 1
ATOM 3396 O O . GLY B 1 47 ? 4.793 29 2.193 1 95.12 47 GLY B O 1
ATOM 3397 N N . GLY B 1 48 ? 4.328 27.031 1.282 1 93.25 48 GLY B N 1
ATOM 3398 C CA . GLY B 1 48 ? 4.809 26.203 2.377 1 93.25 48 GLY B CA 1
ATOM 3399 C C . GLY B 1 48 ? 5.637 25.031 1.909 1 93.25 48 GLY B C 1
ATOM 3400 O O . GLY B 1 48 ? 6.484 25.172 1.025 1 93.25 48 GLY B O 1
ATOM 3401 N N . LYS B 1 49 ? 5.496 23.859 2.527 1 91.75 49 LYS B N 1
ATOM 3402 C CA . LYS B 1 49 ? 6.102 22.594 2.135 1 91.75 49 LYS B CA 1
ATOM 3403 C C . LYS B 1 49 ? 5.039 21.516 1.953 1 91.75 49 LYS B C 1
ATOM 3405 O O . LYS B 1 49 ? 4.438 21.062 2.928 1 91.75 49 LYS B O 1
ATOM 3410 N N . GLY B 1 50 ? 4.867 21.141 0.701 1 92 50 GLY B N 1
ATOM 3411 C CA . GLY B 1 50 ? 3.84 20.156 0.393 1 92 50 GLY B CA 1
ATOM 3412 C C . GLY B 1 50 ? 2.496 20.781 0.069 1 92 50 GLY B C 1
ATOM 3413 O O . GLY B 1 50 ? 1.996 20.656 -1.05 1 92 50 GLY B O 1
ATOM 3414 N N . MET B 1 51 ? 2.027 21.484 1.037 1 96.94 51 MET B N 1
ATOM 3415 C CA . MET B 1 51 ? 0.778 22.234 0.907 1 96.94 51 MET B CA 1
ATOM 3416 C C . MET B 1 51 ? 0.958 23.672 1.352 1 96.94 51 MET B C 1
ATOM 3418 O O . MET B 1 51 ? 1.688 23.953 2.305 1 96.94 51 MET B O 1
ATOM 3422 N N . PRO B 1 52 ? 0.281 24.547 0.66 1 97.62 52 PRO B N 1
ATOM 3423 C CA . PRO B 1 52 ? 0.388 25.938 1.093 1 97.62 52 PRO B CA 1
ATOM 3424 C C . PRO B 1 52 ? -0.084 26.141 2.529 1 97.62 52 PRO B C 1
ATOM 3426 O O . PRO B 1 52 ? -1.044 25.5 2.969 1 97.62 52 PRO B O 1
ATOM 3429 N N . ILE B 1 53 ? 0.661 27.031 3.24 1 97.81 53 ILE B N 1
ATOM 3430 C CA . ILE B 1 53 ? 0.087 27.547 4.477 1 97.81 53 ILE B CA 1
ATOM 3431 C C . ILE B 1 53 ? -1.215 28.281 4.176 1 97.81 53 ILE B C 1
ATOM 3433 O O . ILE B 1 53 ? -1.296 29.047 3.205 1 97.81 53 ILE B O 1
ATOM 3437 N N . GLY B 1 54 ? -2.219 28.031 4.961 1 98.31 54 GLY B N 1
ATOM 3438 C CA . GLY B 1 54 ? -3.539 28.547 4.641 1 98.31 54 GLY B CA 1
ATOM 3439 C C . GLY B 1 54 ? -4.383 27.578 3.84 1 98.31 54 GLY B C 1
ATOM 3440 O O . GLY B 1 54 ? -5.473 27.922 3.381 1 98.31 54 GLY B O 1
ATOM 3441 N N . GLY B 1 55 ? -3.873 26.375 3.633 1 98.44 55 GLY B N 1
ATOM 3442 C CA . GLY B 1 55 ? -4.578 25.359 2.867 1 98.44 55 GLY B CA 1
ATOM 3443 C C . GLY B 1 55 ? -5.41 24.422 3.73 1 98.44 55 GLY B C 1
ATOM 3444 O O . GLY B 1 55 ? -5.023 24.109 4.855 1 98.44 55 GLY B O 1
ATOM 3445 N N . VAL B 1 56 ? -6.543 23.969 3.174 1 98.88 56 VAL B N 1
ATOM 3446 C CA . VAL B 1 56 ? -7.418 22.969 3.781 1 98.88 56 VAL B CA 1
ATOM 3447 C C . VAL B 1 56 ? -7.68 21.844 2.789 1 98.88 56 VAL B C 1
ATOM 3449 O O . VAL B 1 56 ? -8.156 22.078 1.679 1 98.88 56 VAL B O 1
ATOM 3452 N N . LEU B 1 57 ? -7.305 20.688 3.195 1 98.81 57 LEU B N 1
ATOM 3453 C CA . LEU B 1 57 ? -7.473 19.484 2.391 1 98.81 57 LEU B CA 1
ATOM 3454 C C . LEU B 1 57 ? -8.328 18.453 3.123 1 98.81 57 LEU B C 1
ATOM 3456 O O . LEU B 1 57 ? -8 18.047 4.242 1 98.81 57 LEU B O 1
ATOM 3460 N N . ALA B 1 58 ? -9.445 18.078 2.561 1 98.88 58 ALA B N 1
ATOM 3461 C CA . ALA B 1 58 ? -10.234 16.953 3.061 1 98.88 58 ALA B CA 1
ATOM 3462 C C . ALA B 1 58 ? -9.984 15.703 2.234 1 98.88 58 ALA B C 1
ATOM 3464 O O . ALA B 1 58 ? -9.938 15.758 1.004 1 98.88 58 ALA B O 1
ATOM 3465 N N . THR B 1 59 ? -9.727 14.625 2.912 1 98.56 59 THR B N 1
ATOM 3466 C CA . THR B 1 59 ? -9.438 13.367 2.225 1 98.56 59 THR B CA 1
ATOM 3467 C C . THR B 1 59 ? -10.383 12.266 2.693 1 98.56 59 THR B C 1
ATOM 3469 O O . THR B 1 59 ? -10.953 12.352 3.781 1 98.56 59 THR B O 1
ATOM 3472 N N . LYS B 1 60 ? -10.492 11.266 1.89 1 94.69 60 LYS B N 1
ATOM 3473 C CA . LYS B 1 60 ? -11.234 10.07 2.252 1 94.69 60 LYS B CA 1
ATOM 3474 C C . LYS B 1 60 ? -10.297 8.938 2.67 1 94.69 60 LYS B C 1
ATOM 3476 O O . LYS B 1 60 ? -9.664 8.312 1.823 1 94.69 60 LYS B O 1
ATOM 3481 N N . GLY B 1 61 ? -10.156 8.773 3.92 1 94.62 61 GLY B N 1
ATOM 3482 C CA . GLY B 1 61 ? -9.562 7.551 4.438 1 94.62 61 GLY B CA 1
ATOM 3483 C C . GLY B 1 61 ? -8.055 7.605 4.523 1 94.62 61 GLY B C 1
ATOM 3484 O O . GLY B 1 61 ? -7.398 6.574 4.703 1 94.62 61 GLY B O 1
ATOM 3485 N N . VAL B 1 62 ? -7.391 8.805 4.293 1 98.25 62 VAL B N 1
ATOM 3486 C CA . VAL B 1 62 ? -5.938 8.875 4.387 1 98.25 62 VAL B CA 1
ATOM 3487 C C . VAL B 1 62 ? -5.527 10.125 5.156 1 98.25 62 VAL B C 1
ATOM 3489 O O . VAL B 1 62 ? -6.27 11.109 5.199 1 98.25 62 VAL B O 1
ATOM 3492 N N . VAL B 1 63 ? -4.387 10.055 5.746 1 98.75 63 VAL B N 1
ATOM 3493 C CA . VAL B 1 63 ? -3.76 11.234 6.332 1 98.75 63 VAL B CA 1
ATOM 3494 C C . VAL B 1 63 ? -2.436 11.516 5.629 1 98.75 63 VAL B C 1
ATOM 3496 O O . VAL B 1 63 ? -1.719 10.594 5.242 1 98.75 63 VAL B O 1
ATOM 3499 N N . VAL B 1 64 ? -2.182 12.742 5.375 1 98.75 64 VAL B N 1
ATOM 3500 C CA . VAL B 1 64 ? -0.961 13.211 4.727 1 98.75 64 VAL B CA 1
ATOM 3501 C C . VAL B 1 64 ? -0.137 14.039 5.711 1 98.75 64 VAL B C 1
ATOM 3503 O O . VAL B 1 64 ? -0.439 15.211 5.953 1 98.75 64 VAL B O 1
ATOM 3506 N N . PRO B 1 65 ? 0.921 13.492 6.23 1 98.5 65 PRO B N 1
ATOM 3507 C CA . PRO B 1 65 ? 1.684 14.188 7.266 1 98.5 65 PRO B CA 1
ATOM 3508 C C . PRO B 1 65 ? 2.15 15.578 6.816 1 98.5 65 PRO B C 1
ATOM 3510 O O . PRO B 1 65 ? 2.006 16.547 7.562 1 98.5 65 PRO B O 1
ATOM 3513 N N . ASN B 1 66 ? 2.555 15.68 5.586 1 97.81 66 ASN B N 1
ATOM 3514 C CA . ASN B 1 66 ? 3.08 16.953 5.094 1 97.81 66 ASN B CA 1
ATOM 3515 C C . ASN B 1 66 ? 1.965 17.969 4.852 1 97.81 66 ASN B C 1
ATOM 3517 O O . ASN B 1 66 ? 2.23 19.156 4.664 1 97.81 66 ASN B O 1
ATOM 3521 N N . ALA B 1 67 ? 0.738 17.531 4.844 1 98.38 67 ALA B N 1
ATOM 3522 C CA . ALA B 1 67 ? -0.398 18.438 4.746 1 98.38 67 ALA B CA 1
ATOM 3523 C C . ALA B 1 67 ? -0.781 19 6.117 1 98.38 67 ALA B C 1
ATOM 3525 O O . ALA B 1 67 ? -1.518 19.984 6.215 1 98.38 67 ALA B O 1
ATOM 3526 N N . VAL B 1 68 ? -0.281 18.328 7.141 1 98 68 VAL B N 1
ATOM 3527 C CA . VAL B 1 68 ? -0.411 18.828 8.5 1 98 68 VAL B CA 1
ATOM 3528 C C . VAL B 1 68 ? 0.715 19.828 8.797 1 98 68 VAL B C 1
ATOM 3530 O O . VAL B 1 68 ? 0.49 20.859 9.422 1 98 68 VAL B O 1
ATOM 3533 N N . GLY B 1 69 ? 1.887 19.469 8.281 1 96 69 GLY B N 1
ATOM 3534 C CA . GLY B 1 69 ? 3.08 20.234 8.578 1 96 69 GLY B CA 1
ATOM 3535 C C . GLY B 1 69 ? 3.844 19.719 9.781 1 96 69 GLY B C 1
ATOM 3536 O O . GLY B 1 69 ? 3.375 18.812 10.477 1 96 69 GLY B O 1
ATOM 3537 N N . VAL B 1 70 ? 4.996 20.344 10.086 1 94.12 70 VAL B N 1
ATOM 3538 C CA . VAL B 1 70 ? 5.895 19.766 11.086 1 94.12 70 VAL B CA 1
ATOM 3539 C C . VAL B 1 70 ? 5.664 20.453 12.43 1 94.12 70 VAL B C 1
ATOM 3541 O O . VAL B 1 70 ? 6.012 19.906 13.477 1 94.12 70 VAL B O 1
ATOM 3544 N N . ASP B 1 71 ? 5.164 21.672 12.422 1 96.69 71 ASP B N 1
ATOM 3545 C CA . ASP B 1 71 ? 4.801 22.281 13.695 1 96.69 71 ASP B CA 1
ATOM 3546 C C . ASP B 1 71 ? 3.385 21.891 14.109 1 96.69 71 ASP B C 1
ATOM 3548 O O . ASP B 1 71 ? 2.502 22.75 14.195 1 96.69 71 ASP B O 1
ATOM 3552 N N . ILE B 1 72 ? 3.244 20.656 14.484 1 98.62 72 ILE B N 1
ATOM 3553 C CA . ILE B 1 72 ? 1.942 20.047 14.75 1 98.62 72 ILE B CA 1
ATOM 3554 C C . ILE B 1 72 ? 1.312 20.703 15.984 1 98.62 72 ILE B C 1
ATOM 3556 O O . ILE B 1 72 ? 1.951 20.812 17.031 1 98.62 72 ILE B O 1
ATOM 3560 N N . GLY B 1 73 ? 0.103 21.141 15.852 1 98.56 73 GLY B N 1
ATOM 3561 C CA . GLY B 1 73 ? -0.622 21.719 16.969 1 98.56 73 GLY B CA 1
ATOM 3562 C C . GLY B 1 73 ? -0.299 23.188 17.188 1 98.56 73 GLY B C 1
ATOM 3563 O O . GLY B 1 73 ? -0.772 23.781 18.156 1 98.56 73 GLY B O 1
ATOM 3564 N N . CYS B 1 74 ? 0.559 23.719 16.297 1 98.44 74 CYS B N 1
ATOM 3565 C CA . CYS B 1 74 ? 0.791 25.156 16.391 1 98.44 74 CYS B CA 1
ATOM 3566 C C . CYS B 1 74 ? -0.526 25.922 16.469 1 98.44 74 CYS B C 1
ATOM 3568 O O . CYS B 1 74 ? -1.507 25.547 15.828 1 98.44 74 CYS B O 1
ATOM 3570 N N . GLY B 1 75 ? -0.499 26.938 17.297 1 98.31 75 GLY B N 1
ATOM 3571 C CA . GLY B 1 75 ? -1.742 27.672 17.484 1 98.31 75 GLY B CA 1
ATOM 3572 C C . GLY B 1 75 ? -1.563 28.953 18.266 1 98.31 75 GLY B C 1
ATOM 3573 O O . GLY B 1 75 ? -0.446 29.469 18.391 1 98.31 75 GLY B O 1
ATOM 3574 N N . MET B 1 76 ? -2.705 29.453 18.625 1 98.5 76 MET B N 1
ATOM 3575 C CA . MET B 1 76 ? -2.789 30.734 19.328 1 98.5 76 MET B CA 1
ATOM 3576 C C . MET B 1 76 ? -3.547 30.578 20.641 1 98.5 76 MET B C 1
ATOM 3578 O O . MET B 1 76 ? -4.457 29.766 20.75 1 98.5 76 MET B O 1
ATOM 3582 N N . CYS B 1 77 ? -3.182 31.391 21.578 1 98.56 77 CYS B N 1
ATOM 3583 C CA . CYS B 1 77 ? -4.039 31.578 22.75 1 98.56 77 CYS B CA 1
ATOM 3584 C C . CYS B 1 77 ? -4.062 33.031 23.188 1 98.56 77 CYS B C 1
ATOM 3586 O O . CYS B 1 77 ? -3.168 33.812 22.828 1 98.56 77 CYS B O 1
ATOM 3588 N N . ALA B 1 78 ? -5.137 33.406 23.859 1 98.81 78 ALA B N 1
ATOM 3589 C CA . ALA B 1 78 ? -5.316 34.781 24.312 1 98.81 78 ALA B CA 1
ATOM 3590 C C . ALA B 1 78 ? -6.113 34.844 25.609 1 98.81 78 ALA B C 1
ATOM 3592 O O . ALA B 1 78 ? -7.02 34.031 25.812 1 98.81 78 ALA B O 1
ATOM 3593 N N . VAL B 1 79 ? -5.77 35.781 26.453 1 98.81 79 VAL B N 1
ATOM 3594 C CA . VAL B 1 79 ? -6.449 36 27.719 1 98.81 79 VAL B CA 1
ATOM 3595 C C . VAL B 1 79 ? -6.695 37.5 27.922 1 98.81 79 VAL B C 1
ATOM 3597 O O . VAL B 1 79 ? -5.777 38.312 27.766 1 98.81 79 VAL B O 1
ATOM 3600 N N . LYS B 1 80 ? -7.895 37.844 28.25 1 98.75 80 LYS B N 1
ATOM 3601 C CA . LYS B 1 80 ? -8.25 39.219 28.609 1 98.75 80 LYS B CA 1
ATOM 3602 C C . LYS B 1 80 ? -8.047 39.469 30.094 1 98.75 80 LYS B C 1
ATOM 3604 O O . LYS B 1 80 ? -8.344 38.594 30.922 1 98.75 80 LYS B O 1
ATOM 3609 N N . THR B 1 81 ? -7.535 40.656 30.438 1 98.56 81 THR B N 1
ATOM 3610 C CA . THR B 1 81 ? -7.383 41.031 31.844 1 98.56 81 THR B CA 1
ATOM 3611 C C . THR B 1 81 ? -8.289 42.219 32.188 1 98.56 81 THR B C 1
ATOM 3613 O O . THR B 1 81 ? -8.906 42.812 31.297 1 98.56 81 THR B O 1
ATOM 3616 N N . ASN B 1 82 ? -8.359 42.531 33.469 1 97.94 82 ASN B N 1
ATOM 3617 C CA . ASN B 1 82 ? -9.109 43.719 33.906 1 97.94 82 ASN B CA 1
ATOM 3618 C C . ASN B 1 82 ? -8.211 44.938 34 1 97.94 82 ASN B C 1
ATOM 3620 O O . ASN B 1 82 ? -8.641 46 34.5 1 97.94 82 ASN B O 1
ATOM 3624 N N . ILE B 1 83 ? -6.977 44.75 33.562 1 98.12 83 ILE B N 1
ATOM 3625 C CA . ILE B 1 83 ? -6.008 45.844 33.688 1 98.12 83 ILE B CA 1
ATOM 3626 C C . ILE B 1 83 ? -6.16 46.812 32.5 1 98.12 83 ILE B C 1
ATOM 3628 O O . ILE B 1 83 ? -6.227 46.375 31.344 1 98.12 83 ILE B O 1
ATOM 3632 N N . LYS B 1 84 ? -6.223 48.094 32.812 1 97.88 84 LYS B N 1
ATOM 3633 C CA . LYS B 1 84 ? -6.176 49.094 31.75 1 97.88 84 LYS B CA 1
ATOM 3634 C C . LYS B 1 84 ? -4.742 49.375 31.312 1 97.88 84 LYS B C 1
ATOM 3636 O O . LYS B 1 84 ? -3.865 49.594 32.156 1 97.88 84 LYS B O 1
ATOM 3641 N N . VAL B 1 85 ? -4.52 49.344 30 1 97.62 85 VAL B N 1
ATOM 3642 C CA . VAL B 1 85 ? -3.184 49.531 29.453 1 97.62 85 VAL B CA 1
ATOM 3643 C C . VAL B 1 85 ? -2.627 50.875 29.922 1 97.62 85 VAL B C 1
ATOM 3645 O O . VAL B 1 85 ? -1.435 51 30.203 1 97.62 85 VAL B O 1
ATOM 3648 N N . ASP B 1 86 ? -3.473 51.875 30.031 1 95.94 86 ASP B N 1
ATOM 3649 C CA . ASP B 1 86 ? -3.061 53.219 30.422 1 95.94 86 ASP B CA 1
ATOM 3650 C C . ASP B 1 86 ? -2.549 53.25 31.859 1 95.94 86 ASP B C 1
ATOM 3652 O O . ASP B 1 86 ? -1.882 54.188 32.281 1 95.94 86 ASP B O 1
ATOM 3656 N N . ASP B 1 87 ? -2.836 52.219 32.594 1 95.81 87 ASP B N 1
ATOM 3657 C CA . ASP B 1 87 ? -2.385 52.156 33.969 1 95.81 87 ASP B CA 1
ATOM 3658 C C . ASP B 1 87 ? -0.975 51.562 34.062 1 95.81 87 ASP B C 1
ATOM 3660 O O . ASP B 1 87 ? -0.362 51.562 35.125 1 95.81 87 ASP B O 1
ATOM 3664 N N . ILE B 1 88 ? -0.47 51.125 32.969 1 96.38 88 ILE B N 1
ATOM 3665 C CA . ILE B 1 88 ? 0.861 50.531 32.906 1 96.38 88 ILE B CA 1
ATOM 3666 C C . ILE B 1 88 ? 1.861 51.562 32.375 1 96.38 88 ILE B C 1
ATOM 3668 O O . ILE B 1 88 ? 1.85 51.875 31.172 1 96.38 88 ILE B O 1
ATOM 3672 N N . THR B 1 89 ? 2.793 52 33.219 1 94.62 89 THR B N 1
ATOM 3673 C CA . THR B 1 89 ? 3.818 52.906 32.719 1 94.62 89 THR B CA 1
ATOM 3674 C C . THR B 1 89 ? 4.824 52.188 31.844 1 94.62 89 THR B C 1
ATOM 3676 O O . THR B 1 89 ? 4.98 50.969 31.938 1 94.62 89 THR B O 1
ATOM 3679 N N . GLN B 1 90 ? 5.484 52.938 31.047 1 93.12 90 GLN B N 1
ATOM 3680 C CA . GLN B 1 90 ? 6.488 52.375 30.156 1 93.12 90 GLN B CA 1
ATOM 3681 C C . GLN B 1 90 ? 7.582 51.656 30.938 1 93.12 90 GLN B C 1
ATOM 3683 O O . GLN B 1 90 ? 8.109 50.625 30.5 1 93.12 90 GLN B O 1
ATOM 3688 N N . GLU B 1 91 ? 7.914 52.219 32.031 1 94.25 91 GLU B N 1
ATOM 3689 C CA . GLU B 1 91 ? 8.938 51.625 32.875 1 94.25 91 GLU B CA 1
ATOM 3690 C C . GLU B 1 91 ? 8.492 50.25 33.406 1 94.25 91 GLU B C 1
ATOM 3692 O O . GLU B 1 91 ? 9.258 49.281 33.375 1 94.25 91 GLU B O 1
ATOM 3697 N N . VAL B 1 92 ? 7.258 50.219 33.844 1 95.69 92 VAL B N 1
ATOM 3698 C CA . VAL B 1 92 ? 6.711 48.969 34.375 1 95.69 92 VAL B CA 1
ATOM 3699 C C . VAL B 1 92 ? 6.613 47.938 33.25 1 95.69 92 VAL B C 1
ATOM 3701 O O . VAL B 1 92 ? 6.98 46.75 33.406 1 95.69 92 VAL B O 1
ATOM 3704 N N . LEU B 1 93 ? 6.125 48.375 32.125 1 96.5 93 LEU B N 1
ATOM 3705 C CA . LEU B 1 93 ? 5.984 47.5 30.984 1 96.5 93 LEU B CA 1
ATOM 3706 C C . LEU B 1 93 ? 7.328 46.875 30.594 1 96.5 93 LEU B C 1
ATOM 3708 O O . LEU B 1 93 ? 7.453 45.656 30.469 1 96.5 93 LEU B O 1
ATOM 3712 N N . ARG B 1 94 ? 8.414 47.625 30.453 1 95.94 94 ARG B N 1
ATOM 3713 C CA . ARG B 1 94 ? 9.711 47.219 29.938 1 95.94 94 ARG B CA 1
ATOM 3714 C C . ARG B 1 94 ? 10.523 46.5 31.016 1 95.94 94 ARG B C 1
ATOM 3716 O O . ARG B 1 94 ? 11.016 45.375 30.797 1 95.94 94 ARG B O 1
ATOM 3723 N N . LYS B 1 95 ? 10.594 47.062 32.188 1 95.31 95 LYS B N 1
ATOM 3724 C CA . LYS B 1 95 ? 11.586 46.625 33.188 1 95.31 95 LYS B CA 1
ATOM 3725 C C . LYS B 1 95 ? 11.008 45.562 34.125 1 95.31 95 LYS B C 1
ATOM 3727 O O . LYS B 1 95 ? 11.75 44.844 34.781 1 95.31 95 LYS B O 1
ATOM 3732 N N . LYS B 1 96 ? 9.742 45.5 34.125 1 97 96 LYS B N 1
ATOM 3733 C CA . LYS B 1 96 ? 9.148 44.531 35.031 1 97 96 LYS B CA 1
ATOM 3734 C C . LYS B 1 96 ? 8.414 43.438 34.281 1 97 96 LYS B C 1
ATOM 3736 O O . LYS B 1 96 ? 8.773 42.25 34.375 1 97 96 LYS B O 1
ATOM 3741 N N . ILE B 1 97 ? 7.469 43.812 33.469 1 97.5 97 ILE B N 1
ATOM 3742 C CA . ILE B 1 97 ? 6.621 42.812 32.812 1 97.5 97 ILE B CA 1
ATOM 3743 C C . ILE B 1 97 ? 7.422 42.094 31.75 1 97.5 97 ILE B C 1
ATOM 3745 O O . ILE B 1 97 ? 7.613 40.875 31.859 1 97.5 97 ILE B O 1
ATOM 3749 N N . LEU B 1 98 ? 7.957 42.75 30.75 1 97.69 98 LEU B N 1
ATOM 3750 C CA . LEU B 1 98 ? 8.664 42.125 29.656 1 97.69 98 LEU B CA 1
ATOM 3751 C C . LEU B 1 98 ? 9.914 41.406 30.156 1 97.69 98 LEU B C 1
ATOM 3753 O O . LEU B 1 98 ? 10.227 40.281 29.719 1 97.69 98 LEU B O 1
ATOM 3757 N N . ARG B 1 99 ? 10.648 42.062 31.047 1 96.62 99 ARG B N 1
ATOM 3758 C CA . ARG B 1 99 ? 11.828 41.406 31.641 1 96.62 99 ARG B CA 1
ATOM 3759 C C . ARG B 1 99 ? 11.445 40.156 32.406 1 96.62 99 ARG B C 1
ATOM 3761 O O . ARG B 1 99 ? 12.141 39.156 32.344 1 96.62 99 ARG B O 1
ATOM 3768 N N . GLY B 1 100 ? 10.375 40.219 33.156 1 97.5 100 GLY B N 1
ATOM 3769 C CA . GLY B 1 100 ? 9.891 39.062 33.906 1 97.5 100 GLY B CA 1
ATOM 3770 C C . GLY B 1 100 ? 9.508 37.906 33 1 97.5 100 GLY B C 1
ATOM 3771 O O . GLY B 1 100 ? 9.797 36.75 33.312 1 97.5 100 GLY B O 1
ATOM 3772 N N . ILE B 1 101 ? 8.828 38.219 31.891 1 97.88 101 ILE B N 1
ATOM 3773 C CA . ILE B 1 101 ? 8.414 37.188 30.938 1 97.88 101 ILE B CA 1
ATOM 3774 C C . ILE B 1 101 ? 9.648 36.531 30.344 1 97.88 101 ILE B C 1
ATOM 3776 O O . ILE B 1 101 ? 9.727 35.312 30.281 1 97.88 101 ILE B O 1
ATOM 3780 N N . ARG B 1 102 ? 10.672 37.281 29.984 1 96.5 102 ARG B N 1
ATOM 3781 C CA . ARG B 1 102 ? 11.883 36.75 29.344 1 96.5 102 ARG B CA 1
ATOM 3782 C C . ARG B 1 102 ? 12.672 35.875 30.312 1 96.5 102 ARG B C 1
ATOM 3784 O O . ARG B 1 102 ? 13.359 34.938 29.906 1 96.5 102 ARG B O 1
ATOM 3791 N N . LYS B 1 103 ? 12.547 36.219 31.562 1 96.19 103 LYS B N 1
ATOM 3792 C CA . LYS B 1 103 ? 13.25 35.406 32.594 1 96.19 103 LYS B CA 1
ATOM 3793 C C . LYS B 1 103 ? 12.602 34.031 32.75 1 96.19 103 LYS B C 1
ATOM 3795 O O . LYS B 1 103 ? 13.289 33.062 33.031 1 96.19 103 LYS B O 1
ATOM 3800 N N . GLN B 1 104 ? 11.312 33.969 32.5 1 96.56 104 GLN B N 1
ATOM 3801 C CA . GLN B 1 104 ? 10.578 32.75 32.812 1 96.56 104 GLN B CA 1
ATOM 3802 C C . GLN B 1 104 ? 10.398 31.891 31.578 1 96.56 104 GLN B C 1
ATOM 3804 O O . GLN B 1 104 ? 10.18 30.688 31.688 1 96.56 104 GLN B O 1
ATOM 3809 N N . ILE B 1 105 ? 10.406 32.469 30.422 1 98.06 105 ILE B N 1
ATOM 3810 C CA . ILE B 1 105 ? 10.078 31.75 29.203 1 98.06 105 ILE B CA 1
ATOM 3811 C C . ILE B 1 105 ? 11.258 31.797 28.234 1 98.06 105 ILE B C 1
ATOM 3813 O O . ILE B 1 105 ? 11.523 32.844 27.625 1 98.06 105 ILE B O 1
ATOM 3817 N N . PRO B 1 106 ? 11.977 30.656 28.109 1 97.38 106 PRO B N 1
ATOM 3818 C CA . PRO B 1 106 ? 13.062 30.609 27.125 1 97.38 106 PRO B CA 1
ATOM 3819 C C . PRO B 1 106 ? 12.578 30.875 25.703 1 97.38 106 PRO B C 1
ATOM 3821 O O . PRO B 1 106 ? 11.477 30.453 25.328 1 97.38 106 PRO B O 1
ATOM 3824 N N . LEU B 1 107 ? 13.398 31.531 24.875 1 94.94 107 LEU B N 1
ATOM 3825 C CA . LEU B 1 107 ? 13.047 31.922 23.516 1 94.94 107 LEU B CA 1
ATOM 3826 C C . LEU B 1 107 ? 13.938 31.203 22.5 1 94.94 107 LEU B C 1
ATOM 3828 O O . LEU B 1 107 ? 14.977 30.656 22.859 1 94.94 107 LEU B O 1
ATOM 3832 N N . GLY B 1 108 ? 13.484 31.156 21.266 1 92.12 108 GLY B N 1
ATOM 3833 C CA . GLY B 1 108 ? 14.273 30.578 20.188 1 92.12 108 GLY B CA 1
ATOM 3834 C C . GLY B 1 108 ? 14.57 29.109 20.391 1 92.12 108 GLY B C 1
ATOM 3835 O O . GLY B 1 108 ? 13.656 28.312 20.641 1 92.12 108 GLY B O 1
ATOM 3836 N N . ARG B 1 109 ? 15.891 28.75 20.391 1 88.12 109 ARG B N 1
ATOM 3837 C CA . ARG B 1 109 ? 16.328 27.359 20.5 1 88.12 109 ARG B CA 1
ATOM 3838 C C . ARG B 1 109 ? 16.609 26.984 21.938 1 88.12 109 ARG B C 1
ATOM 3840 O O . ARG B 1 109 ? 16.953 25.844 22.234 1 88.12 109 ARG B O 1
ATOM 3847 N N . ALA B 1 110 ? 16.391 27.922 22.781 1 90.94 110 ALA B N 1
ATOM 3848 C CA . ALA B 1 110 ? 16.703 27.672 24.188 1 90.94 110 ALA B CA 1
ATOM 3849 C C . ALA B 1 110 ? 15.633 26.812 24.828 1 90.94 110 ALA B C 1
ATOM 3851 O O . ALA B 1 110 ? 14.492 26.766 24.375 1 90.94 110 ALA B O 1
ATOM 3852 N N . HIS B 1 111 ? 16.047 26.078 25.922 1 94.31 111 HIS B N 1
ATOM 3853 C CA . HIS B 1 111 ? 15.164 25.25 26.719 1 94.31 111 HIS B CA 1
ATOM 3854 C C . HIS B 1 111 ? 15.477 25.391 28.203 1 94.31 111 HIS B C 1
ATOM 3856 O O . HIS B 1 111 ? 16.469 26.031 28.578 1 94.31 111 HIS B O 1
ATOM 3862 N N . HIS B 1 112 ? 14.602 24.844 28.906 1 96.06 112 HIS B N 1
ATOM 3863 C CA . HIS B 1 112 ? 14.859 24.844 30.344 1 96.06 112 HIS B CA 1
ATOM 3864 C C . HIS B 1 112 ? 16.047 23.938 30.688 1 96.06 112 HIS B C 1
ATOM 3866 O O . HIS B 1 112 ? 16.219 22.875 30.078 1 96.06 112 HIS B O 1
ATOM 3872 N N . LYS B 1 113 ? 16.797 24.344 31.531 1 94.5 113 LYS B N 1
ATOM 3873 C CA . LYS B 1 113 ? 17.938 23.547 31.969 1 94.5 113 LYS B CA 1
ATOM 3874 C C . LYS B 1 113 ? 17.469 22.297 32.719 1 94.5 113 LYS B C 1
ATOM 3876 O O . LYS B 1 113 ? 18.094 21.234 32.594 1 94.5 113 LYS B O 1
ATOM 3881 N N . ILE B 1 114 ? 16.406 22.531 33.406 1 95.31 114 ILE B N 1
ATOM 3882 C CA . ILE B 1 114 ? 15.852 21.438 34.188 1 95.31 114 ILE B CA 1
ATOM 3883 C C . ILE B 1 114 ? 14.492 21.031 33.625 1 95.31 114 ILE B C 1
ATOM 3885 O O . ILE B 1 114 ? 13.656 21.891 33.312 1 95.31 114 ILE B O 1
ATOM 3889 N N . ALA B 1 115 ? 14.281 19.719 33.531 1 96.88 115 ALA B N 1
ATOM 3890 C CA . ALA B 1 115 ? 13.008 19.203 33.062 1 96.88 115 ALA B CA 1
ATOM 3891 C C . ALA B 1 115 ? 11.852 19.688 33.906 1 96.88 115 ALA B C 1
ATOM 3893 O O . ALA B 1 115 ? 11.953 19.719 35.156 1 96.88 115 ALA B O 1
ATOM 3894 N N . GLN B 1 116 ? 10.805 20.125 33.25 1 97.56 116 GLN B N 1
ATOM 3895 C CA . GLN B 1 116 ? 9.617 20.578 33.969 1 97.56 116 GLN B CA 1
ATOM 3896 C C . GLN B 1 116 ? 8.836 19.391 34.531 1 97.56 116 GLN B C 1
ATOM 3898 O O . GLN B 1 116 ? 8.977 18.266 34.062 1 97.56 116 GLN B O 1
ATOM 3903 N N . PRO B 1 117 ? 8.07 19.672 35.562 1 96.69 117 PRO B N 1
ATOM 3904 C CA . PRO B 1 117 ? 7.281 18.578 36.156 1 96.69 117 PRO B CA 1
ATOM 3905 C C . PRO B 1 117 ? 6.355 17.906 35.156 1 96.69 117 PRO B C 1
ATOM 3907 O O . PRO B 1 117 ? 5.781 18.578 34.281 1 96.69 117 PRO B O 1
ATOM 3910 N N . GLU B 1 118 ? 6.117 16.625 35.312 1 95.38 118 GLU B N 1
ATOM 3911 C CA . GLU B 1 118 ? 5.316 15.797 34.438 1 95.38 118 GLU B CA 1
ATOM 3912 C C . GLU B 1 118 ? 3.865 16.266 34.375 1 95.38 118 GLU B C 1
ATOM 3914 O O . GLU B 1 118 ? 3.156 16.031 33.406 1 95.38 118 GLU B O 1
ATOM 3919 N N . GLU B 1 119 ? 3.453 16.906 35.406 1 96.25 119 GLU B N 1
ATOM 3920 C CA . GLU B 1 119 ? 2.064 17.344 35.5 1 96.25 119 GLU B CA 1
ATOM 3921 C C . GLU B 1 119 ? 1.732 18.359 34.406 1 96.25 119 GLU B C 1
ATOM 3923 O O . GLU B 1 119 ? 0.563 18.562 34.062 1 96.25 119 GLU B O 1
ATOM 3928 N N . PHE B 1 120 ? 2.764 18.969 33.812 1 97.38 120 PHE B N 1
ATOM 3929 C CA . PHE B 1 120 ? 2.541 19.969 32.781 1 97.38 120 PHE B CA 1
ATOM 3930 C C . PHE B 1 120 ? 2.443 19.297 31.406 1 97.38 120 PHE B C 1
ATOM 3932 O O . PHE B 1 120 ? 2.016 19.922 30.438 1 97.38 120 PHE B O 1
ATOM 3939 N N . MET B 1 121 ? 2.824 18.031 31.344 1 97.69 121 MET B N 1
ATOM 3940 C CA . MET B 1 121 ? 2.781 17.297 30.078 1 97.69 121 MET B CA 1
ATOM 3941 C C . MET B 1 121 ? 1.366 16.828 29.781 1 97.69 121 MET B C 1
ATOM 3943 O O . MET B 1 121 ? 0.541 16.703 30.688 1 97.69 121 MET B O 1
ATOM 3947 N N . PRO B 1 122 ? 1.124 16.516 28.453 1 97.38 122 PRO B N 1
ATOM 3948 C CA . PRO B 1 122 ? -0.194 15.977 28.125 1 97.38 122 PRO B CA 1
ATOM 3949 C C . PRO B 1 122 ? -0.508 14.688 28.891 1 97.38 122 PRO B C 1
ATOM 3951 O O . PRO B 1 122 ? 0.372 13.844 29.078 1 97.38 122 PRO B O 1
ATOM 3954 N N . GLN B 1 123 ? -1.748 14.586 29.328 1 95.31 123 GLN B N 1
ATOM 3955 C CA . GLN B 1 123 ? -2.201 13.398 30.062 1 95.31 123 GLN B CA 1
ATOM 3956 C C . GLN B 1 123 ? -3.17 12.578 29.219 1 95.31 123 GLN B C 1
ATOM 3958 O O . GLN B 1 123 ? -3.697 13.062 28.219 1 95.31 123 GLN B O 1
ATOM 3963 N N . GLY B 1 124 ? -3.312 11.25 29.484 1 94.75 124 GLY B N 1
ATOM 3964 C CA . GLY B 1 124 ? -4.34 10.422 28.875 1 94.75 124 GLY B CA 1
ATOM 3965 C C . GLY B 1 124 ? -3.877 9.758 27.594 1 94.75 124 GLY B C 1
ATOM 3966 O O . GLY B 1 124 ? -4.695 9.258 26.812 1 94.75 124 GLY B O 1
ATOM 3967 N N . HIS B 1 125 ? -2.627 9.875 27.297 1 96.5 125 HIS B N 1
ATOM 3968 C CA . HIS B 1 125 ? -2.086 9.234 26.109 1 96.5 125 HIS B CA 1
ATOM 3969 C C . HIS B 1 125 ? -1.342 7.949 26.453 1 96.5 125 HIS B C 1
ATOM 3971 O O . HIS B 1 125 ? -0.73 7.855 27.531 1 96.5 125 HIS B O 1
ATOM 3977 N N . ASN B 1 126 ? -1.41 6.898 25.625 1 95.31 126 ASN B N 1
ATOM 3978 C CA . ASN B 1 126 ? -0.623 5.68 25.781 1 95.31 126 ASN B CA 1
ATOM 3979 C C . ASN B 1 126 ? 0.767 5.828 25.172 1 95.31 126 ASN B C 1
ATOM 3981 O O . ASN B 1 126 ? 0.995 5.418 24.031 1 95.31 126 ASN B O 1
ATOM 3985 N N . LEU B 1 127 ? 1.677 6.223 25.953 1 93.69 127 LEU B N 1
ATOM 3986 C CA . LEU B 1 127 ? 3.014 6.543 25.469 1 93.69 127 LEU B CA 1
ATOM 3987 C C . LEU B 1 127 ? 3.742 5.285 25 1 93.69 127 LEU B C 1
ATOM 3989 O O . LEU B 1 127 ? 4.613 5.352 24.125 1 93.69 127 LEU B O 1
ATOM 3993 N N . GLU B 1 128 ? 3.369 4.168 25.469 1 91.19 128 GLU B N 1
ATOM 3994 C CA . GLU B 1 128 ? 4.02 2.912 25.109 1 91.19 128 GLU B CA 1
ATOM 3995 C C . GLU B 1 128 ? 3.713 2.521 23.672 1 91.19 128 GLU B C 1
ATOM 3997 O O . GLU B 1 128 ? 4.477 1.78 23.047 1 91.19 128 GLU B O 1
ATOM 4002 N N . ALA B 1 129 ? 2.652 3.047 23.25 1 91.56 129 ALA B N 1
ATOM 4003 C CA . ALA B 1 129 ? 2.225 2.691 21.906 1 91.56 129 ALA B CA 1
ATOM 4004 C C . ALA B 1 129 ? 2.809 3.652 20.875 1 91.56 129 ALA B C 1
ATOM 4006 O O . ALA B 1 129 ? 2.604 3.479 19.672 1 91.56 129 ALA B O 1
ATOM 4007 N N . THR B 1 130 ? 3.592 4.656 21.344 1 95.62 130 THR B N 1
ATOM 4008 C CA . THR B 1 130 ? 4.168 5.645 20.438 1 95.62 130 THR B CA 1
ATOM 4009 C C . THR B 1 130 ? 5.633 5.332 20.156 1 95.62 130 THR B C 1
ATOM 4011 O O . THR B 1 130 ? 6.262 4.562 20.891 1 95.62 130 THR B O 1
ATOM 4014 N N . VAL B 1 131 ? 6.113 5.824 19.094 1 96.88 131 VAL B N 1
ATOM 4015 C CA . VAL B 1 131 ? 7.488 5.555 18.688 1 96.88 131 VAL B CA 1
ATOM 4016 C C . VAL B 1 131 ? 8.352 6.789 18.938 1 96.88 131 VAL B C 1
ATOM 4018 O O . VAL B 1 131 ? 9.258 6.762 19.781 1 96.88 131 VAL B O 1
ATOM 4021 N N . VAL B 1 132 ? 7.992 7.902 18.359 1 98 132 VAL B N 1
ATOM 4022 C CA . VAL B 1 132 ? 8.805 9.109 18.406 1 98 132 VAL B CA 1
ATOM 4023 C C . VAL B 1 132 ? 8.586 9.828 19.734 1 98 132 VAL B C 1
ATOM 4025 O O . VAL B 1 132 ? 9.547 10.242 20.391 1 98 132 VAL B O 1
ATOM 4028 N N . VAL B 1 133 ? 7.352 9.969 20.125 1 98.12 133 VAL B N 1
ATOM 4029 C CA . VAL B 1 133 ? 7.008 10.68 21.344 1 98.12 133 VAL B CA 1
ATOM 4030 C C . VAL B 1 133 ? 7.691 10.016 22.547 1 98.12 133 VAL B C 1
ATOM 4032 O O . VAL B 1 133 ? 8.25 10.703 23.406 1 98.12 133 VAL B O 1
ATOM 4035 N N . ALA B 1 134 ? 7.684 8.695 22.562 1 96.94 134 ALA B N 1
ATOM 4036 C CA . ALA B 1 134 ? 8.305 7.961 23.656 1 96.94 134 ALA B CA 1
ATOM 4037 C C . ALA B 1 134 ? 9.797 8.266 23.75 1 96.94 134 ALA B C 1
ATOM 4039 O O . ALA B 1 134 ? 10.336 8.422 24.844 1 96.94 134 ALA B O 1
ATOM 4040 N N . ARG B 1 135 ? 10.422 8.391 22.656 1 96.94 135 ARG B N 1
ATOM 4041 C CA . ARG B 1 135 ? 11.859 8.617 22.594 1 96.94 135 ARG B CA 1
ATOM 4042 C C . ARG B 1 135 ? 12.203 10.062 22.938 1 96.94 135 ARG B C 1
ATOM 4044 O O . ARG B 1 135 ? 13.32 10.352 23.359 1 96.94 135 ARG B O 1
ATOM 4051 N N . GLN B 1 136 ? 11.195 10.992 22.828 1 97 136 GLN B N 1
ATOM 4052 C CA . GLN B 1 136 ? 11.469 12.422 22.953 1 97 136 GLN B CA 1
ATOM 4053 C C . GLN B 1 136 ? 10.953 12.969 24.281 1 97 136 GLN B C 1
ATOM 4055 O O . GLN B 1 136 ? 10.945 14.18 24.5 1 97 136 GLN B O 1
ATOM 4060 N N . GLN B 1 137 ? 10.594 12.164 25.188 1 96 137 GLN B N 1
ATOM 4061 C CA . GLN B 1 137 ? 9.922 12.594 26.406 1 96 137 GLN B CA 1
ATOM 4062 C C . GLN B 1 137 ? 10.812 13.516 27.234 1 96 137 GLN B C 1
ATOM 4064 O O . GLN B 1 137 ? 10.375 14.57 27.703 1 96 137 GLN B O 1
ATOM 4069 N N . MET B 1 138 ? 12.031 13.133 27.469 1 95.5 138 MET B N 1
ATOM 4070 C CA . MET B 1 138 ? 12.938 13.938 28.281 1 95.5 138 MET B CA 1
ATOM 4071 C C . MET B 1 138 ? 13.172 15.297 27.641 1 95.5 138 MET B C 1
ATOM 4073 O O . MET B 1 138 ? 13.148 16.328 28.328 1 95.5 138 MET B O 1
ATOM 4077 N N . SER B 1 139 ? 13.43 15.258 26.375 1 96.75 139 SER B N 1
ATOM 4078 C CA . SER B 1 139 ? 13.617 16.516 25.641 1 96.75 139 SER B CA 1
ATOM 4079 C C . SER B 1 139 ? 12.359 17.375 25.703 1 96.75 139 SER B C 1
ATOM 4081 O O . SER B 1 139 ? 12.438 18.594 25.875 1 96.75 139 SER B O 1
ATOM 4083 N N . ALA B 1 140 ? 11.203 16.766 25.562 1 97.62 140 ALA B N 1
ATOM 4084 C CA . ALA B 1 140 ? 9.93 17.469 25.578 1 97.62 140 ALA B CA 1
ATOM 4085 C C . ALA B 1 140 ? 9.688 18.125 26.938 1 97.62 140 ALA B C 1
ATOM 4087 O O . ALA B 1 140 ? 9.133 19.234 27.016 1 97.62 140 ALA B O 1
ATOM 4088 N N . MET B 1 141 ? 10.164 17.531 27.969 1 97.94 141 MET B N 1
ATOM 4089 C CA . MET B 1 141 ? 9.977 18.062 29.312 1 97.94 141 MET B CA 1
ATOM 4090 C C . MET B 1 141 ? 10.852 19.297 29.547 1 97.94 141 MET B C 1
ATOM 4092 O O . MET B 1 141 ? 10.547 20.125 30.406 1 97.94 141 MET B O 1
ATOM 4096 N N . LYS B 1 142 ? 11.875 19.406 28.781 1 97.88 142 LYS B N 1
ATOM 4097 C CA . LYS B 1 142 ? 12.719 20.594 28.875 1 97.88 142 LYS B CA 1
ATOM 4098 C C . LYS B 1 142 ? 12.227 21.688 27.953 1 97.88 142 LYS B C 1
ATOM 4100 O O . LYS B 1 142 ? 12.609 22.859 28.094 1 97.88 142 LYS B O 1
ATOM 4105 N N . GLN B 1 143 ? 11.359 21.281 27.047 1 97.5 143 GLN B N 1
ATOM 4106 C CA . GLN B 1 143 ? 10.898 22.234 26.031 1 97.5 143 GLN B CA 1
ATOM 4107 C C . GLN B 1 143 ? 9.539 22.812 26.391 1 97.5 143 GLN B C 1
ATOM 4109 O O . GLN B 1 143 ? 9.164 23.891 25.922 1 97.5 143 GLN B O 1
ATOM 4114 N N . ILE B 1 144 ? 8.773 22.078 27.203 1 98.38 144 ILE B N 1
ATOM 4115 C CA . ILE B 1 144 ? 7.449 22.594 27.547 1 98.38 144 ILE B CA 1
ATOM 4116 C C . ILE B 1 144 ? 7.578 23.922 28.297 1 98.38 144 ILE B C 1
ATOM 4118 O O . ILE B 1 144 ? 8.484 24.094 29.109 1 98.38 144 ILE B O 1
ATOM 4122 N N . GLY B 1 145 ? 6.793 24.922 27.906 1 98.25 145 GLY B N 1
ATOM 4123 C CA . GLY B 1 145 ? 6.852 26.25 28.5 1 98.25 145 GLY B CA 1
ATOM 4124 C C . GLY B 1 145 ? 7.883 27.141 27.828 1 98.25 145 GLY B C 1
ATOM 4125 O O . GLY B 1 145 ? 8.375 28.094 28.453 1 98.25 145 GLY B O 1
ATOM 4126 N N . THR B 1 146 ? 8.281 26.781 26.656 1 98.38 146 THR B N 1
ATOM 4127 C CA . THR B 1 146 ? 9.188 27.625 25.891 1 98.38 146 THR B CA 1
ATOM 4128 C C . THR B 1 146 ? 8.484 28.156 24.625 1 98.38 146 THR B C 1
ATOM 4130 O O . THR B 1 146 ? 7.562 27.516 24.125 1 98.38 146 THR B O 1
ATOM 4133 N N . LEU B 1 147 ? 8.891 29.266 24.141 1 98 147 LEU B N 1
ATOM 4134 C CA . LEU B 1 147 ? 8.195 29.953 23.078 1 98 147 LEU B CA 1
ATOM 4135 C C . LEU B 1 147 ? 8.57 29.375 21.703 1 98 147 LEU B C 1
ATOM 4137 O O . LEU B 1 147 ? 7.715 29.25 20.828 1 98 147 LEU B O 1
ATOM 4141 N N . GLY B 1 148 ? 9.836 29.031 21.547 1 95.5 148 GLY B N 1
ATOM 4142 C CA . GLY B 1 148 ? 10.344 28.641 20.234 1 95.5 148 GLY B CA 1
ATOM 4143 C C . GLY B 1 148 ? 10.797 29.828 19.406 1 95.5 148 GLY B C 1
ATOM 4144 O O . GLY B 1 148 ? 10.938 30.938 19.922 1 95.5 148 GLY B O 1
ATOM 4145 N N . GLY B 1 149 ? 11.055 29.594 18.156 1 93.06 149 GLY B N 1
ATOM 4146 C CA . GLY B 1 149 ? 11.562 30.609 17.25 1 93.06 149 GLY B CA 1
ATOM 4147 C C . GLY B 1 149 ? 10.648 30.875 16.078 1 93.06 149 GLY B C 1
ATOM 4148 O O . GLY B 1 149 ? 9.453 30.578 16.141 1 93.06 149 GLY B O 1
ATOM 4149 N N . GLY B 1 150 ? 11.188 31.609 15.109 1 89.31 150 GLY B N 1
ATOM 4150 C CA . GLY B 1 150 ? 10.438 31.875 13.898 1 89.31 150 GLY B CA 1
ATOM 4151 C C . GLY B 1 150 ? 9.32 32.875 14.094 1 89.31 150 GLY B C 1
ATOM 4152 O O . GLY B 1 150 ? 9.547 33.969 14.602 1 89.31 150 GLY B O 1
ATOM 4153 N N . ASN B 1 151 ? 8.164 32.375 13.711 1 92.25 151 ASN B N 1
ATOM 4154 C CA . ASN B 1 151 ? 7.023 33.312 13.75 1 92.25 151 ASN B CA 1
ATOM 4155 C C . ASN B 1 151 ? 6.328 33.25 15.109 1 92.25 151 ASN B C 1
ATOM 4157 O O . ASN B 1 151 ? 5.285 33.906 15.289 1 92.25 151 ASN B O 1
ATOM 4161 N N . HIS B 1 152 ? 6.832 32.5 16.016 1 96.69 152 HIS B N 1
ATOM 4162 C CA . HIS B 1 152 ? 6.246 32.438 17.359 1 96.69 152 HIS B CA 1
ATOM 4163 C C . HIS B 1 152 ? 6.469 33.75 18.109 1 96.69 152 HIS B C 1
ATOM 4165 O O . HIS B 1 152 ? 7.469 34.438 17.891 1 96.69 152 HIS B O 1
ATOM 4171 N N . PHE B 1 153 ? 5.461 34.062 19.031 1 97.31 153 PHE B N 1
ATOM 4172 C CA . PHE B 1 153 ? 5.586 35.312 19.719 1 97.31 153 PHE B CA 1
ATOM 4173 C C . PHE B 1 153 ? 4.715 35.344 20.969 1 97.31 153 PHE B C 1
ATOM 4175 O O . PHE B 1 153 ? 3.83 34.5 21.141 1 97.31 153 PHE B O 1
ATOM 4182 N N . ILE B 1 154 ? 5.066 36.219 21.844 1 98.19 154 ILE B N 1
ATOM 4183 C CA . ILE B 1 154 ? 4.234 36.688 22.938 1 98.19 154 ILE B CA 1
ATOM 4184 C C . ILE B 1 154 ? 3.924 38.188 22.719 1 98.19 154 ILE B C 1
ATOM 4186 O O . ILE B 1 154 ? 4.832 38.969 22.469 1 98.19 154 ILE B O 1
ATOM 4190 N N . GLU B 1 155 ? 2.67 38.5 22.812 1 98.06 155 GLU B N 1
ATOM 4191 C CA . GLU B 1 155 ? 2.291 39.875 22.562 1 98.06 155 GLU B CA 1
ATOM 4192 C C . GLU B 1 155 ? 1.342 40.406 23.641 1 98.06 155 GLU B C 1
ATOM 4194 O O . GLU B 1 155 ? 0.432 39.688 24.062 1 98.06 155 GLU B O 1
ATOM 4199 N N . LEU B 1 156 ? 1.652 41.531 24.141 1 98.38 156 LEU B N 1
ATOM 4200 C CA . LEU B 1 156 ? 0.707 42.281 24.938 1 98.38 156 LEU B CA 1
ATOM 4201 C C . LEU B 1 156 ? -0.054 43.281 24.094 1 98.38 156 LEU B C 1
ATOM 4203 O O . LEU B 1 156 ? 0.549 44.031 23.297 1 98.38 156 LEU B O 1
ATOM 4207 N N . GLN B 1 157 ? -1.385 43.281 24.266 1 98.38 157 GLN B N 1
ATOM 4208 C CA . GLN B 1 157 ? -2.215 44.094 23.359 1 98.38 157 GLN B CA 1
ATOM 4209 C C . GLN B 1 157 ? -3.293 44.844 24.141 1 98.38 157 GLN B C 1
ATOM 4211 O O . GLN B 1 157 ? -3.59 44.5 25.281 1 98.38 157 GLN B O 1
ATOM 4216 N N . ARG B 1 158 ? -3.82 45.875 23.5 1 97.81 158 ARG B N 1
ATOM 4217 C CA . ARG B 1 158 ? -4.945 46.625 24.047 1 97.81 158 ARG B CA 1
ATOM 4218 C C . ARG B 1 158 ? -6.188 46.469 23.188 1 97.81 158 ARG B C 1
ATOM 4220 O O . ARG B 1 158 ? -6.094 46.469 21.953 1 97.81 158 ARG B O 1
ATOM 4227 N N . ASP B 1 159 ? -7.355 46.312 23.797 1 98.31 159 ASP B N 1
ATOM 4228 C CA . ASP B 1 159 ? -8.594 46.25 23.031 1 98.31 159 ASP B CA 1
ATOM 4229 C C . ASP B 1 159 ? -9.234 47.656 22.953 1 98.31 159 ASP B C 1
ATOM 4231 O O . ASP B 1 159 ? -8.633 48.656 23.344 1 98.31 159 ASP B O 1
ATOM 4235 N N . GLU B 1 160 ? -10.367 47.719 22.375 1 97.31 160 GLU B N 1
ATOM 4236 C CA . GLU B 1 160 ? -11.055 48.969 22.125 1 97.31 160 GLU B CA 1
ATOM 4237 C C . GLU B 1 160 ? -11.461 49.656 23.438 1 97.31 160 GLU B C 1
ATOM 4239 O O . GLU B 1 160 ? -11.68 50.875 23.469 1 97.31 160 GLU B O 1
ATOM 4244 N N . GLU B 1 161 ? -11.531 48.906 24.5 1 97.75 161 GLU B N 1
ATOM 4245 C CA . GLU B 1 161 ? -11.875 49.469 25.812 1 97.75 161 GLU B CA 1
ATOM 4246 C C . GLU B 1 161 ? -10.633 49.656 26.672 1 97.75 161 GLU B C 1
ATOM 4248 O O . GLU B 1 161 ? -10.727 49.875 27.875 1 97.75 161 GLU B O 1
ATOM 4253 N N . ASP B 1 162 ? -9.516 49.438 26.141 1 97.81 162 ASP B N 1
ATOM 4254 C CA . ASP B 1 162 ? -8.211 49.688 26.734 1 97.81 162 ASP B CA 1
ATOM 4255 C C . ASP B 1 162 ? -7.82 48.594 27.703 1 97.81 162 ASP B C 1
ATOM 4257 O O . ASP B 1 162 ? -6.93 48.75 28.547 1 97.81 162 ASP B O 1
ATOM 4261 N N . ASN B 1 163 ? -8.508 47.469 27.594 1 98.44 163 ASN B N 1
ATOM 4262 C CA . ASN B 1 163 ? -8.109 46.344 28.422 1 98.44 163 ASN B CA 1
ATOM 4263 C C . ASN B 1 163 ? -6.859 45.656 27.875 1 98.44 163 ASN B C 1
ATOM 4265 O O . ASN B 1 163 ? -6.691 45.531 26.656 1 98.44 163 ASN B O 1
ATOM 4269 N N . LEU B 1 164 ? -6.051 45.156 28.797 1 98.62 164 LEU B N 1
ATOM 4270 C CA . LEU B 1 164 ? -4.84 44.438 28.438 1 98.62 164 LEU B CA 1
ATOM 4271 C C . LEU B 1 164 ? -5.172 42.969 28.062 1 98.62 164 LEU B C 1
ATOM 4273 O O . LEU B 1 164 ? -5.902 42.312 28.781 1 98.62 164 LEU B O 1
ATOM 4277 N N . TRP B 1 165 ? -4.645 42.562 26.906 1 98.75 165 TRP B N 1
ATOM 4278 C CA . TRP B 1 165 ? -4.711 41.188 26.453 1 98.75 165 TRP B CA 1
ATOM 4279 C C . TRP B 1 165 ? -3.318 40.562 26.344 1 98.75 165 TRP B C 1
ATOM 4281 O O . TRP B 1 165 ? -2.352 41.281 26.031 1 98.75 165 TRP B O 1
ATOM 4291 N N . ILE B 1 166 ? -3.244 39.281 26.656 1 98.81 166 ILE B N 1
ATOM 4292 C CA . ILE B 1 166 ? -2.041 38.5 26.438 1 98.81 166 ILE B CA 1
ATOM 4293 C C . ILE B 1 166 ? -2.285 37.5 25.312 1 98.81 166 ILE B C 1
ATOM 4295 O O . ILE B 1 166 ? -3.256 36.719 25.344 1 98.81 166 ILE B O 1
ATOM 4299 N N . MET B 1 167 ? -1.451 37.5 24.312 1 98.75 167 MET B N 1
ATOM 4300 C CA . MET B 1 167 ? -1.5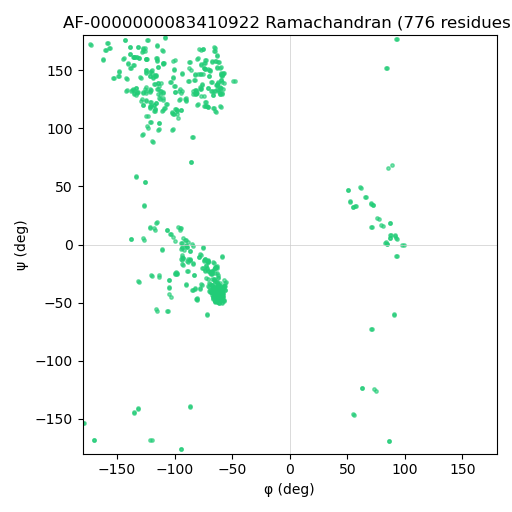73 36.594 23.188 1 98.75 167 MET B CA 1
ATOM 4301 C C . MET B 1 167 ? -0.272 35.812 22.969 1 98.75 167 MET B C 1
ATOM 4303 O O . MET B 1 167 ? 0.813 36.406 23.047 1 98.75 167 MET B O 1
ATOM 4307 N N . ILE B 1 168 ? -0.342 34.531 22.781 1 98.81 168 ILE B N 1
ATOM 4308 C CA . ILE B 1 168 ? 0.829 33.688 22.547 1 98.81 168 ILE B CA 1
ATOM 4309 C C . ILE B 1 168 ? 0.641 32.844 21.281 1 98.81 168 ILE B C 1
ATOM 4311 O O . ILE B 1 168 ? -0.434 32.312 21.047 1 98.81 168 ILE B O 1
ATOM 4315 N N . HIS B 1 169 ? 1.568 32.844 20.438 1 98.56 169 HIS B N 1
ATOM 4316 C CA . HIS B 1 169 ? 1.677 31.922 19.297 1 98.56 169 HIS B CA 1
ATOM 4317 C C . HIS B 1 169 ? 2.816 30.938 19.484 1 98.56 169 HIS B C 1
ATOM 4319 O O . HIS B 1 169 ? 3.984 31.328 19.547 1 98.56 169 HIS B O 1
ATOM 4325 N N . SER B 1 170 ? 2.541 29.703 19.594 1 98.44 170 SER B N 1
ATOM 4326 C CA . SER B 1 170 ? 3.547 28.656 19.766 1 98.44 170 SER B CA 1
ATOM 4327 C C . SER B 1 170 ? 2.992 27.281 19.375 1 98.44 170 SER B C 1
ATOM 4329 O O . SER B 1 170 ? 1.798 27.156 19.109 1 98.44 170 SER B O 1
ATOM 4331 N N . GLY B 1 171 ? 3.891 26.359 19.25 1 97.62 171 GLY B N 1
ATOM 4332 C CA . GLY B 1 171 ? 3.479 25.031 18.797 1 97.62 171 GLY B CA 1
ATOM 4333 C C . GLY B 1 171 ? 4.098 23.906 19.609 1 97.62 171 GLY B C 1
ATOM 4334 O O . GLY B 1 171 ? 4.203 24 20.828 1 97.62 171 GLY B O 1
ATOM 4335 N N . SER B 1 172 ? 4.387 22.844 18.906 1 98.12 172 SER B N 1
ATOM 4336 C CA . SER B 1 172 ? 4.828 21.625 19.562 1 98.12 172 SER B CA 1
ATOM 4337 C C . SER B 1 172 ? 6.348 21.516 19.594 1 98.12 172 SER B C 1
ATOM 4339 O O . SER B 1 172 ? 6.902 20.453 19.844 1 98.12 172 SER B O 1
ATOM 4341 N N . ARG B 1 173 ? 6.996 22.609 19.281 1 96.5 173 ARG B N 1
ATOM 4342 C CA . ARG B 1 173 ? 8.453 22.672 19.359 1 96.5 173 ARG B CA 1
ATOM 4343 C C . ARG B 1 173 ? 9.094 21.562 18.516 1 96.5 173 ARG B C 1
ATOM 4345 O O . ARG B 1 173 ? 8.602 21.234 17.438 1 96.5 173 ARG B O 1
ATOM 4352 N N . ASN B 1 174 ? 10.219 21.062 18.969 1 97 174 ASN B N 1
ATOM 4353 C CA . ASN B 1 174 ? 10.953 20.047 18.219 1 97 174 ASN B CA 1
ATOM 4354 C C . ASN B 1 174 ? 10.188 18.719 18.172 1 97 174 ASN B C 1
ATOM 4356 O O . ASN B 1 174 ? 10.406 17.906 17.281 1 97 174 ASN B O 1
ATOM 4360 N N . LEU B 1 175 ? 9.32 18.516 19.109 1 97.88 175 LEU B N 1
ATOM 4361 C CA . LEU B 1 175 ? 8.578 17.266 19.172 1 97.88 175 LEU B CA 1
ATOM 4362 C C . LEU B 1 175 ? 7.727 17.062 17.922 1 97.88 175 LEU B C 1
ATOM 4364 O O . LEU B 1 175 ? 7.785 16.016 17.297 1 97.88 175 LEU B O 1
ATOM 4368 N N . GLY B 1 176 ? 6.949 18.062 17.562 1 98.12 176 GLY B N 1
ATOM 4369 C CA . GLY B 1 176 ? 6.129 17.984 16.359 1 98.12 176 GLY B CA 1
ATOM 4370 C C . GLY B 1 176 ? 6.938 17.75 15.102 1 98.12 176 GLY B C 1
ATOM 4371 O O . GLY B 1 176 ? 6.523 16.984 14.219 1 98.12 176 GLY B O 1
ATOM 4372 N N . LYS B 1 177 ? 8.078 18.406 15.047 1 97.69 177 LYS B N 1
ATOM 4373 C CA . LYS B 1 177 ? 8.953 18.25 13.891 1 97.69 177 LYS B CA 1
ATOM 4374 C C . LYS B 1 177 ? 9.43 16.812 13.75 1 97.69 177 LYS B C 1
ATOM 4376 O O . LYS B 1 177 ? 9.43 16.25 12.648 1 97.69 177 LYS B O 1
ATOM 4381 N N . GLN B 1 178 ? 9.852 16.219 14.852 1 98.38 178 GLN B N 1
ATOM 4382 C CA . GLN B 1 178 ? 10.344 14.852 14.828 1 98.38 178 GLN B CA 1
ATOM 4383 C C . GLN B 1 178 ? 9.25 13.883 14.406 1 98.38 178 GLN B C 1
ATOM 4385 O O . GLN B 1 178 ? 9.484 12.977 13.602 1 98.38 178 GLN B O 1
ATOM 4390 N N . VAL B 1 179 ? 8.094 14.078 14.922 1 98.62 179 VAL B N 1
ATOM 4391 C CA . VAL B 1 179 ? 6.965 13.219 14.586 1 98.62 179 VAL B CA 1
ATOM 4392 C C . VAL B 1 179 ? 6.609 13.383 13.109 1 98.62 179 VAL B C 1
ATOM 4394 O O . VAL B 1 179 ? 6.473 12.398 12.383 1 98.62 179 VAL B O 1
ATOM 4397 N N . GLY B 1 180 ? 6.484 14.641 12.688 1 98.19 180 GLY B N 1
ATOM 4398 C CA . GLY B 1 180 ? 6.148 14.922 11.297 1 98.19 180 GLY B CA 1
ATOM 4399 C C . GLY B 1 180 ? 7.145 14.344 10.312 1 98.19 180 GLY B C 1
ATOM 4400 O O . GLY B 1 180 ? 6.762 13.695 9.344 1 98.19 180 GLY B O 1
ATOM 4401 N N . ASP B 1 181 ? 8.445 14.5 10.602 1 98.25 181 ASP B N 1
ATOM 4402 C CA . ASP B 1 181 ? 9.5 14.016 9.719 1 98.25 181 ASP B CA 1
ATOM 4403 C C . ASP B 1 181 ? 9.508 12.492 9.664 1 98.25 181 ASP B C 1
ATOM 4405 O O . ASP B 1 181 ? 9.633 11.906 8.586 1 98.25 181 ASP B O 1
ATOM 4409 N N . TYR B 1 182 ? 9.391 11.891 10.805 1 98.56 182 TYR B N 1
ATOM 4410 C CA . TYR B 1 182 ? 9.453 10.438 10.898 1 98.56 182 TYR B CA 1
ATOM 4411 C C . TYR B 1 182 ? 8.336 9.789 10.086 1 98.56 182 TYR B C 1
ATOM 4413 O O . TYR B 1 182 ? 8.578 8.891 9.281 1 98.56 182 TYR B O 1
ATOM 4421 N N . TYR B 1 183 ? 7.184 10.242 10.211 1 98.5 183 TYR B N 1
ATOM 4422 C CA . TYR B 1 183 ? 6.051 9.562 9.586 1 98.5 183 TYR B CA 1
ATOM 4423 C C . TYR B 1 183 ? 5.91 9.969 8.125 1 98.5 183 TYR B C 1
ATOM 4425 O O . TYR B 1 183 ? 5.34 9.234 7.32 1 98.5 183 TYR B O 1
ATOM 4433 N N . ASN B 1 184 ? 6.406 11.203 7.805 1 98.25 184 ASN B N 1
ATOM 4434 C CA . ASN B 1 184 ? 6.477 11.531 6.383 1 98.25 184 ASN B CA 1
ATOM 4435 C C . ASN B 1 184 ? 7.414 10.594 5.637 1 98.25 184 ASN B C 1
ATOM 4437 O O . ASN B 1 184 ? 7.094 10.133 4.535 1 98.25 184 ASN B O 1
ATOM 4441 N N . GLU B 1 185 ? 8.555 10.305 6.246 1 98.19 185 GLU B N 1
ATOM 4442 C CA . GLU B 1 185 ? 9.516 9.383 5.652 1 98.19 185 GLU B CA 1
ATOM 4443 C C . GLU B 1 185 ? 8.945 7.973 5.559 1 98.19 185 GLU B C 1
ATOM 4445 O O . GLU B 1 185 ? 9.125 7.285 4.555 1 98.19 185 GLU B O 1
ATOM 4450 N N . LYS B 1 186 ? 8.312 7.609 6.605 1 97.88 186 LYS B N 1
ATOM 4451 C CA . LYS B 1 186 ? 7.672 6.297 6.621 1 97.88 186 LYS B CA 1
ATOM 4452 C C . LYS B 1 186 ? 6.617 6.188 5.523 1 97.88 186 LYS B C 1
ATOM 4454 O O . LYS B 1 186 ? 6.527 5.164 4.84 1 97.88 186 LYS B O 1
ATOM 4459 N N . ALA B 1 187 ? 5.801 7.188 5.383 1 98.25 187 ALA B N 1
ATOM 4460 C CA . ALA B 1 187 ? 4.773 7.215 4.344 1 98.25 187 ALA B CA 1
ATOM 4461 C C . ALA B 1 187 ? 5.398 7.125 2.953 1 98.25 187 ALA B C 1
ATOM 4463 O O . ALA B 1 187 ? 4.895 6.41 2.084 1 98.25 187 ALA B O 1
ATOM 4464 N N . GLU B 1 188 ? 6.48 7.848 2.771 1 97.88 188 GLU B N 1
ATOM 4465 C CA . GLU B 1 188 ? 7.176 7.828 1.486 1 97.88 188 GLU B CA 1
ATOM 4466 C C . GLU B 1 188 ? 7.652 6.418 1.14 1 97.88 188 GLU B C 1
ATOM 4468 O O . GLU B 1 188 ? 7.461 5.953 0.016 1 97.88 188 GLU B O 1
ATOM 4473 N N . ALA B 1 189 ? 8.266 5.766 2.061 1 96.88 189 ALA B N 1
ATOM 4474 C CA . ALA B 1 189 ? 8.781 4.414 1.85 1 96.88 189 ALA B CA 1
ATOM 4475 C C . ALA B 1 189 ? 7.652 3.441 1.525 1 96.88 189 ALA B C 1
ATOM 4477 O O . ALA B 1 189 ? 7.781 2.611 0.622 1 96.88 189 ALA B O 1
ATOM 4478 N N . LEU B 1 190 ? 6.59 3.527 2.229 1 96.38 190 LEU B N 1
ATOM 4479 C CA . LEU B 1 190 ? 5.449 2.641 2.029 1 96.38 190 LEU B CA 1
ATOM 4480 C C . LEU B 1 190 ? 4.793 2.889 0.675 1 96.38 190 LEU B C 1
ATOM 4482 O O . LEU B 1 190 ? 4.465 1.942 -0.043 1 96.38 190 LEU B O 1
ATOM 4486 N N . ASN B 1 191 ? 4.578 4.215 0.38 1 97.56 191 ASN B N 1
ATOM 4487 C CA . ASN B 1 191 ? 3.973 4.535 -0.908 1 97.56 191 ASN B CA 1
ATOM 4488 C C . ASN B 1 191 ? 4.797 3.986 -2.068 1 97.56 191 ASN B C 1
ATOM 4490 O O . ASN B 1 191 ? 4.242 3.539 -3.074 1 97.56 191 ASN B O 1
ATOM 4494 N N . ARG B 1 192 ? 6.125 4.035 -1.955 1 95.81 192 ARG B N 1
ATOM 4495 C CA . ARG B 1 192 ? 7 3.453 -2.969 1 95.81 192 ARG B CA 1
ATOM 4496 C C . ARG B 1 192 ? 6.797 1.944 -3.066 1 95.81 192 ARG B C 1
ATOM 4498 O O . ARG B 1 192 ? 6.688 1.397 -4.164 1 95.81 192 ARG B O 1
ATOM 4505 N N . ARG B 1 193 ? 6.711 1.267 -1.97 1 94.31 193 ARG B N 1
ATOM 4506 C CA . ARG B 1 193 ? 6.551 -0.182 -1.915 1 94.31 193 ARG B CA 1
ATOM 4507 C C . ARG B 1 193 ? 5.203 -0.605 -2.49 1 94.31 193 ARG B C 1
ATOM 4509 O O . ARG B 1 193 ? 5.082 -1.685 -3.074 1 94.31 193 ARG B O 1
ATOM 4516 N N . TRP B 1 194 ? 4.207 0.284 -2.355 1 94.88 194 TRP B N 1
ATOM 4517 C CA . TRP B 1 194 ? 2.844 -0.003 -2.795 1 94.88 194 TRP B CA 1
ATOM 4518 C C . TRP B 1 194 ? 2.646 0.401 -4.25 1 94.88 194 TRP B C 1
ATOM 4520 O O . TRP B 1 194 ? 1.565 0.208 -4.812 1 94.88 194 TRP B O 1
ATOM 4530 N N . PHE B 1 195 ? 3.797 1.017 -4.848 1 95.44 195 PHE B N 1
ATOM 4531 C CA . PHE B 1 195 ? 3.674 1.547 -6.199 1 95.44 195 PHE B CA 1
ATOM 4532 C C . PHE B 1 195 ? 2.459 2.463 -6.312 1 95.44 195 PHE B C 1
ATOM 4534 O O . PHE B 1 195 ? 1.637 2.303 -7.219 1 95.44 195 PHE B O 1
ATOM 4541 N N . SER B 1 196 ? 2.326 3.354 -5.336 1 95.56 196 SER B N 1
ATOM 4542 C CA . SER B 1 196 ? 1.21 4.293 -5.305 1 95.56 196 SER B CA 1
ATOM 4543 C C . SER B 1 196 ? 1.195 5.176 -6.547 1 95.56 196 SER B C 1
ATOM 4545 O O . SER B 1 196 ? 2.246 5.473 -7.117 1 95.56 196 SER B O 1
ATOM 4547 N N . SER B 1 197 ? -0.009 5.641 -6.922 1 95.56 197 SER B N 1
ATOM 4548 C CA . SER B 1 197 ? -0.165 6.543 -8.055 1 95.56 197 SER B CA 1
ATOM 4549 C C . SER B 1 197 ? 0.199 7.977 -7.684 1 95.56 197 SER B C 1
ATOM 4551 O O . SER B 1 197 ? 0.332 8.836 -8.555 1 95.56 197 SER B O 1
ATOM 4553 N N . VAL B 1 198 ? 0.387 8.258 -6.348 1 96 198 VAL B N 1
ATOM 4554 C CA . VAL B 1 198 ? 0.811 9.578 -5.898 1 96 198 VAL B CA 1
ATOM 4555 C C . VAL B 1 198 ? 2.273 9.805 -6.27 1 96 198 VAL B C 1
ATOM 4557 O O . VAL B 1 198 ? 3.16 9.086 -5.809 1 96 198 VAL B O 1
ATOM 4560 N N . PRO B 1 199 ? 2.518 10.805 -7.066 1 94.75 199 PRO B N 1
ATOM 4561 C CA . PRO B 1 199 ? 3.9 11.031 -7.496 1 94.75 199 PRO B CA 1
ATOM 4562 C C . PRO B 1 199 ? 4.824 11.391 -6.336 1 94.75 199 PRO B C 1
ATOM 4564 O O . PRO B 1 199 ? 4.473 12.211 -5.488 1 94.75 199 PRO B O 1
ATOM 4567 N N . SER B 1 200 ? 5.977 10.82 -6.324 1 93.44 200 SER B N 1
ATOM 4568 C CA . SER B 1 200 ? 6.914 11.047 -5.23 1 93.44 200 SER B CA 1
ATOM 4569 C C . SER B 1 200 ? 7.43 12.484 -5.23 1 93.44 200 SER B C 1
ATOM 4571 O O . SER B 1 200 ? 7.746 13.031 -4.176 1 93.44 200 SER B O 1
ATOM 4573 N N . GLU B 1 201 ? 7.43 13.133 -6.371 1 94.25 201 GLU B N 1
ATOM 4574 C CA . GLU B 1 201 ? 8.031 14.453 -6.527 1 94.25 201 GLU B CA 1
ATOM 4575 C C . GLU B 1 201 ? 7.195 15.523 -5.84 1 94.25 201 GLU B C 1
ATOM 4577 O O . GLU B 1 201 ? 7.695 16.609 -5.547 1 94.25 201 GLU B O 1
ATOM 4582 N N . ILE B 1 202 ? 5.934 15.227 -5.605 1 95.56 202 ILE B N 1
ATOM 4583 C CA . ILE B 1 202 ? 5.094 16.281 -5.039 1 95.56 202 ILE B CA 1
ATOM 4584 C C . ILE B 1 202 ? 5.215 16.266 -3.516 1 95.56 202 ILE B C 1
ATOM 4586 O O . ILE B 1 202 ? 4.703 17.172 -2.842 1 95.56 202 ILE B O 1
ATOM 4590 N N . GLN B 1 203 ? 5.773 15.242 -2.881 1 95.44 203 GLN B N 1
ATOM 4591 C CA . GLN B 1 203 ? 6.145 15.164 -1.473 1 95.44 203 GLN B CA 1
ATOM 4592 C C . GLN B 1 203 ? 4.914 15.211 -0.575 1 95.44 203 GLN B C 1
ATOM 4594 O O . GLN B 1 203 ? 4.891 15.93 0.423 1 95.44 203 GLN B O 1
ATOM 4599 N N . LEU B 1 204 ? 3.861 14.516 -0.996 1 98.19 204 LEU B N 1
ATOM 4600 C CA . LEU B 1 204 ? 2.643 14.367 -0.207 1 98.19 204 LEU B CA 1
ATOM 4601 C C . LEU B 1 204 ? 2.291 12.898 -0.019 1 98.19 204 LEU B C 1
ATOM 4603 O O . LEU B 1 204 ? 1.168 12.477 -0.31 1 98.19 204 LEU B O 1
ATOM 4607 N N . PRO B 1 205 ? 3.33 12.148 0.507 1 98.19 205 PRO B N 1
ATOM 4608 C CA . PRO B 1 205 ? 2.986 10.758 0.805 1 98.19 205 PRO B CA 1
ATOM 4609 C C . PRO B 1 205 ? 1.888 10.633 1.859 1 98.19 205 PRO B C 1
ATOM 4611 O O . PRO B 1 205 ? 1.73 11.523 2.699 1 98.19 205 PRO B O 1
ATOM 4614 N N . PHE B 1 206 ? 1.202 9.5 1.849 1 98.62 206 PHE B N 1
ATOM 4615 C CA . PHE B 1 206 ? 0.01 9.375 2.678 1 98.62 206 PHE B CA 1
ATOM 4616 C C . PHE B 1 206 ? 0.027 8.055 3.451 1 98.62 206 PHE B C 1
ATOM 4618 O O . PHE B 1 206 ? 0.84 7.176 3.168 1 98.62 206 PHE B O 1
ATOM 4625 N N . LEU B 1 207 ? -0.733 7.973 4.461 1 98.44 207 LEU B N 1
ATOM 4626 C CA . LEU B 1 207 ? -0.989 6.785 5.27 1 98.44 207 LEU B CA 1
ATOM 4627 C C . LEU B 1 207 ? -2.475 6.441 5.273 1 98.44 207 LEU B C 1
ATOM 4629 O O . LEU B 1 207 ? -3.297 7.223 5.754 1 98.44 207 LEU B O 1
ATOM 4633 N N . PRO B 1 208 ? -2.85 5.293 4.777 1 96.88 208 PRO B N 1
ATOM 4634 C CA . PRO B 1 208 ? -4.262 4.91 4.758 1 96.88 208 PRO B CA 1
ATOM 4635 C C . PRO B 1 208 ? -4.781 4.5 6.137 1 96.88 208 PRO B C 1
ATOM 4637 O O . PRO B 1 208 ? -4.047 3.898 6.922 1 96.88 208 PRO B O 1
ATOM 4640 N N . MET B 1 209 ? -6.012 4.711 6.273 1 94.5 209 MET B N 1
ATOM 4641 C CA . MET B 1 209 ? -6.668 4.246 7.492 1 94.5 209 MET B CA 1
ATOM 4642 C C . MET B 1 209 ? -6.535 2.734 7.641 1 94.5 209 MET B C 1
ATOM 4644 O O . MET B 1 209 ? -6.281 2.031 6.66 1 94.5 209 MET B O 1
ATOM 4648 N N . ARG B 1 210 ? -6.441 2.197 8.766 1 86.44 210 ARG B N 1
ATOM 4649 C CA . ARG B 1 210 ? -6.449 0.787 9.141 1 86.44 210 ARG B CA 1
ATOM 4650 C C . ARG B 1 210 ? -5.059 0.178 9.016 1 86.44 210 ARG B C 1
ATOM 4652 O O . ARG B 1 210 ? -4.891 -1.037 9.141 1 86.44 210 ARG B O 1
ATOM 4659 N N . THR B 1 211 ? -4.082 1.021 8.602 1 92 211 THR B N 1
ATOM 4660 C CA . THR B 1 211 ? -2.705 0.553 8.711 1 92 211 THR B CA 1
ATOM 4661 C C . THR B 1 211 ? -2.143 0.856 10.094 1 92 211 THR B C 1
ATOM 4663 O O . THR B 1 211 ? -2.643 1.739 10.797 1 92 211 THR B O 1
ATOM 4666 N N . ASP B 1 212 ? -1.168 0.149 10.508 1 93.06 212 ASP B N 1
ATOM 4667 C CA . ASP B 1 212 ? -0.504 0.399 11.781 1 93.06 212 ASP B CA 1
ATOM 4668 C C . ASP B 1 212 ? 0.138 1.784 11.805 1 93.06 212 ASP B C 1
ATOM 4670 O O . ASP B 1 212 ? 0.111 2.471 12.828 1 93.06 212 ASP B O 1
ATOM 4674 N N . GLU B 1 213 ? 0.681 2.156 10.664 1 96.38 213 GLU B N 1
ATOM 4675 C CA . GLU B 1 213 ? 1.375 3.438 10.562 1 96.38 213 GLU B CA 1
ATOM 4676 C C . GLU B 1 213 ? 0.404 4.605 10.703 1 96.38 213 GLU B C 1
ATOM 4678 O O . GLU B 1 213 ? 0.739 5.629 11.297 1 96.38 213 GLU B O 1
ATOM 4683 N N . PHE B 1 214 ? -0.851 4.469 10.203 1 97.81 214 PHE B N 1
ATOM 4684 C CA . PHE B 1 214 ? -1.887 5.477 10.391 1 97.81 214 PHE B CA 1
ATOM 4685 C C . PHE B 1 214 ? -2.211 5.656 11.867 1 97.81 214 PHE B C 1
ATOM 4687 O O . PHE B 1 214 ? -2.234 6.781 12.367 1 97.81 214 PHE B O 1
ATOM 4694 N N . ARG B 1 215 ? -2.371 4.574 12.555 1 96.81 215 ARG B N 1
ATOM 4695 C CA . ARG B 1 215 ? -2.738 4.602 13.961 1 96.81 215 ARG B CA 1
ATOM 4696 C C . ARG B 1 215 ? -1.636 5.238 14.805 1 96.81 215 ARG B C 1
ATOM 4698 O O . ARG B 1 215 ? -1.914 6.031 15.703 1 96.81 215 ARG B O 1
ATOM 4705 N N . GLN B 1 216 ? -0.479 4.875 14.5 1 97.81 216 GLN B N 1
ATOM 4706 C CA . GLN B 1 216 ? 0.668 5.398 15.234 1 97.81 216 GLN B CA 1
ATOM 4707 C C . GLN B 1 216 ? 0.82 6.898 15.023 1 97.81 216 GLN B C 1
ATOM 4709 O O . GLN B 1 216 ? 0.967 7.656 15.984 1 97.81 216 GLN B O 1
ATOM 4714 N N . TYR B 1 217 ? 0.767 7.281 13.742 1 98.5 217 TYR B N 1
ATOM 4715 C CA . TYR B 1 217 ? 0.885 8.711 13.461 1 98.5 217 TYR B CA 1
ATOM 4716 C C . TYR B 1 217 ? -0.239 9.492 14.125 1 98.5 217 TYR B C 1
ATOM 4718 O O . TYR B 1 217 ? -0.004 10.555 14.703 1 98.5 217 TYR B O 1
ATOM 4726 N N . TRP B 1 218 ? -1.429 8.977 14 1 98.25 218 TRP B N 1
ATOM 4727 C CA . TRP B 1 218 ? -2.586 9.68 14.555 1 98.25 218 TRP B CA 1
ATOM 4728 C C . TRP B 1 218 ? -2.434 9.883 16.062 1 98.25 218 TRP B C 1
ATOM 4730 O O . TRP B 1 218 ? -2.729 10.961 16.578 1 98.25 218 TRP B O 1
ATOM 4740 N N . ALA B 1 219 ? -1.959 8.883 16.703 1 98 219 ALA B N 1
ATOM 4741 C CA . ALA B 1 219 ? -1.756 8.969 18.141 1 98 219 ALA B CA 1
ATOM 4742 C C . ALA B 1 219 ? -0.692 10.008 18.484 1 98 219 ALA B C 1
ATOM 4744 O O . ALA B 1 219 ? -0.868 10.805 19.422 1 98 219 ALA B O 1
ATOM 4745 N N . GLU B 1 220 ? 0.333 9.992 17.734 1 98.69 220 GLU B N 1
ATOM 4746 C CA . GLU B 1 220 ? 1.442 10.883 18.047 1 98.69 220 GLU B CA 1
ATOM 4747 C C . GLU B 1 220 ? 1.133 12.32 17.641 1 98.69 220 GLU B C 1
ATOM 4749 O O . GLU B 1 220 ? 1.555 13.273 18.297 1 98.69 220 GLU B O 1
ATOM 4754 N N . MET B 1 221 ? 0.381 12.438 16.516 1 98.56 221 MET B N 1
ATOM 4755 C CA . MET B 1 221 ? -0.117 13.758 16.156 1 98.56 221 MET B CA 1
ATOM 4756 C C . MET B 1 221 ? -1.002 14.328 17.25 1 98.56 221 MET B C 1
ATOM 4758 O O . MET B 1 221 ? -0.852 15.492 17.641 1 98.56 221 MET B O 1
ATOM 4762 N N . SER B 1 222 ? -1.866 13.5 17.766 1 98.25 222 SER B N 1
ATOM 4763 C CA . SER B 1 222 ? -2.756 13.914 18.844 1 98.25 222 SER B CA 1
ATOM 4764 C C . SER B 1 222 ? -1.968 14.344 20.062 1 98.25 222 SER B C 1
ATOM 4766 O O . SER B 1 222 ? -2.314 15.336 20.719 1 98.25 222 SER B O 1
ATOM 4768 N N . TYR B 1 223 ? -0.957 13.633 20.391 1 98.62 223 TYR B N 1
ATOM 4769 C CA . TYR B 1 223 ? -0.103 14.016 21.5 1 98.62 223 TYR B CA 1
ATOM 4770 C C . TYR B 1 223 ? 0.544 15.375 21.266 1 98.62 223 TYR B C 1
ATOM 4772 O O . TYR B 1 223 ? 0.615 16.203 22.172 1 98.62 223 TYR B O 1
ATOM 4780 N N . CYS B 1 224 ? 1.019 15.547 20.078 1 98.75 224 CYS B N 1
ATOM 4781 C CA . CYS B 1 224 ? 1.678 16.812 19.734 1 98.75 224 CYS B CA 1
ATOM 4782 C C . CYS B 1 224 ? 0.708 17.984 19.844 1 98.75 224 CYS B C 1
ATOM 4784 O O . CYS B 1 224 ? 1.091 19.062 20.281 1 98.75 224 CYS B O 1
ATOM 4786 N N . ILE B 1 225 ? -0.526 17.766 19.391 1 98.62 225 ILE B N 1
ATOM 4787 C CA . ILE B 1 225 ? -1.549 18.797 19.5 1 98.62 225 ILE B CA 1
ATOM 4788 C C . ILE B 1 225 ? -1.741 19.156 20.969 1 98.62 225 ILE B C 1
ATOM 4790 O O . ILE B 1 225 ? -1.741 20.344 21.328 1 98.62 225 ILE B O 1
ATOM 4794 N N . ASP B 1 226 ? -1.817 18.172 21.812 1 98.62 226 ASP B N 1
ATOM 4795 C CA . ASP B 1 226 ? -2.012 18.406 23.25 1 98.62 226 ASP B CA 1
ATOM 4796 C C . ASP B 1 226 ? -0.759 19 23.875 1 98.62 226 ASP B C 1
ATOM 4798 O O . ASP B 1 226 ? -0.854 19.797 24.812 1 98.62 226 ASP B O 1
ATOM 4802 N N . PHE B 1 227 ? 0.356 18.578 23.391 1 98.75 227 PHE B N 1
ATOM 4803 C CA . PHE B 1 227 ? 1.606 19.141 23.891 1 98.75 227 PHE B CA 1
ATOM 4804 C C . PHE B 1 227 ? 1.686 20.641 23.578 1 98.75 227 PHE B C 1
ATOM 4806 O O . PHE B 1 227 ? 2.094 21.422 24.422 1 98.75 227 PHE B O 1
ATOM 4813 N N . ALA B 1 228 ? 1.332 20.969 22.375 1 98.81 228 ALA B N 1
ATOM 4814 C CA . ALA B 1 228 ? 1.338 22.375 21.984 1 98.81 228 ALA B CA 1
ATOM 4815 C C . ALA B 1 228 ? 0.415 23.203 22.875 1 98.81 228 ALA B C 1
ATOM 4817 O O . ALA B 1 228 ? 0.765 24.312 23.281 1 98.81 228 ALA B O 1
ATOM 4818 N N . LEU B 1 229 ? -0.756 22.672 23.141 1 98.69 229 LEU B N 1
ATOM 4819 C CA . LEU B 1 229 ? -1.686 23.344 24.047 1 98.69 229 LEU B CA 1
ATOM 4820 C C . LEU B 1 229 ? -1.086 23.484 25.438 1 98.69 229 LEU B C 1
ATOM 4822 O O . LEU B 1 229 ? -1.171 24.547 26.047 1 98.69 229 LEU B O 1
ATOM 4826 N N . ALA B 1 230 ? -0.486 22.422 25.938 1 98.75 230 ALA B N 1
ATOM 4827 C CA . ALA B 1 230 ? 0.146 22.453 27.25 1 98.75 230 ALA B CA 1
ATOM 4828 C C . ALA B 1 230 ? 1.276 23.469 27.297 1 98.75 230 ALA B C 1
ATOM 4830 O O . ALA B 1 230 ? 1.473 24.141 28.312 1 98.75 230 ALA B O 1
ATOM 4831 N N . ASN B 1 231 ? 1.985 23.5 26.25 1 98.75 231 ASN B N 1
ATOM 4832 C CA . ASN B 1 231 ? 3.068 24.469 26.125 1 98.75 231 ASN B CA 1
ATOM 4833 C C . ASN B 1 231 ? 2.557 25.906 26.25 1 98.75 231 ASN B C 1
ATOM 4835 O O . ASN B 1 231 ? 3.076 26.688 27.062 1 98.75 231 ASN B O 1
ATOM 4839 N N . ARG B 1 232 ? 1.556 26.234 25.531 1 98.75 232 ARG B N 1
ATOM 4840 C CA . ARG B 1 232 ? 0.965 27.578 25.594 1 98.75 232 ARG B CA 1
ATOM 4841 C C . ARG B 1 232 ? 0.357 27.844 26.969 1 98.75 232 ARG B C 1
ATOM 4843 O O . ARG B 1 232 ? 0.465 28.953 27.484 1 98.75 232 ARG B O 1
ATOM 4850 N N . ARG B 1 233 ? -0.236 26.828 27.562 1 98.69 233 ARG B N 1
ATOM 4851 C CA . ARG B 1 233 ? -0.856 26.984 28.875 1 98.69 233 ARG B CA 1
ATOM 4852 C C . ARG B 1 233 ? 0.184 27.328 29.938 1 98.69 233 ARG B C 1
ATOM 4854 O O . ARG B 1 233 ? -0.042 28.188 30.781 1 98.69 233 ARG B O 1
ATOM 4861 N N . LEU B 1 234 ? 1.265 26.625 29.875 1 98.69 234 LEU B N 1
ATOM 4862 C CA . LEU B 1 234 ? 2.301 26.844 30.875 1 98.69 234 LEU B CA 1
ATOM 4863 C C . LEU B 1 234 ? 2.918 28.234 30.703 1 98.69 234 LEU B C 1
ATOM 4865 O O . LEU B 1 234 ? 3.156 28.938 31.688 1 98.69 234 LEU B O 1
ATOM 4869 N N . MET B 1 235 ? 3.176 28.609 29.531 1 98.75 235 MET B N 1
ATOM 4870 C CA . MET B 1 235 ? 3.691 29.953 29.281 1 98.75 235 MET B CA 1
ATOM 4871 C C . MET B 1 235 ? 2.697 31 29.766 1 98.75 235 MET B C 1
ATOM 4873 O O . MET B 1 235 ? 3.084 31.984 30.391 1 98.75 235 MET B O 1
ATOM 4877 N N . MET B 1 236 ? 1.429 30.797 29.422 1 98.88 236 MET B N 1
ATOM 4878 C CA . MET B 1 236 ? 0.395 31.75 29.828 1 98.88 236 MET B CA 1
ATOM 4879 C C . MET B 1 236 ? 0.342 31.875 31.359 1 98.88 236 MET B C 1
ATOM 4881 O O . MET B 1 236 ? 0.245 32.969 31.875 1 98.88 236 MET B O 1
ATOM 4885 N N . GLN B 1 237 ? 0.453 30.781 32.031 1 98.62 237 GLN B N 1
ATOM 4886 C CA . GLN B 1 237 ? 0.468 30.797 33.469 1 98.62 237 GLN B CA 1
ATOM 4887 C C . GLN B 1 237 ? 1.627 31.625 34.031 1 98.62 237 GLN B C 1
ATOM 4889 O O . GLN B 1 237 ? 1.45 32.438 34.938 1 98.62 237 GLN B O 1
ATOM 4894 N N . ARG B 1 238 ? 2.705 31.453 33.469 1 98.56 238 ARG B N 1
ATOM 4895 C CA . ARG B 1 238 ? 3.896 32.188 33.906 1 98.56 238 ARG B CA 1
ATOM 4896 C C . ARG B 1 238 ? 3.768 33.656 33.625 1 98.56 238 ARG B C 1
ATOM 4898 O O . ARG B 1 238 ? 4.195 34.5 34.438 1 98.56 238 ARG B O 1
ATOM 4905 N N . ILE B 1 239 ? 3.234 34 32.5 1 98.75 239 ILE B N 1
ATOM 4906 C CA . ILE B 1 239 ? 3.023 35.406 32.188 1 98.75 239 ILE B CA 1
ATOM 4907 C C . ILE B 1 239 ? 2.025 36.031 33.156 1 98.75 239 ILE B C 1
ATOM 4909 O O . ILE B 1 239 ? 2.227 37.156 33.625 1 98.75 239 ILE B O 1
ATOM 4913 N N . GLN B 1 240 ? 0.967 35.312 33.438 1 98.69 240 GLN B N 1
ATOM 4914 C CA . GLN B 1 240 ? -0.031 35.781 34.406 1 98.69 240 GLN B CA 1
ATOM 4915 C C . GLN B 1 240 ? 0.584 36 35.781 1 98.69 240 GLN B C 1
ATOM 4917 O O . GLN B 1 240 ? 0.233 36.969 36.469 1 98.69 240 GLN B O 1
ATOM 4922 N N . GLU B 1 241 ? 1.471 35.125 36.156 1 98.38 241 GLU B N 1
ATOM 4923 C CA . GLU B 1 241 ? 2.172 35.281 37.438 1 98.38 241 GLU B CA 1
ATOM 4924 C C . GLU B 1 241 ? 3.008 36.562 37.438 1 98.38 241 GLU B C 1
ATOM 4926 O O . GLU B 1 241 ? 2.988 37.312 38.438 1 98.38 241 GLU B O 1
ATOM 4931 N N . VAL B 1 242 ? 3.721 36.781 36.406 1 98.38 242 VAL B N 1
ATOM 4932 C CA . VAL B 1 242 ? 4.551 38 36.281 1 98.38 242 VAL B CA 1
ATOM 4933 C C . VAL B 1 242 ? 3.68 39.25 36.406 1 98.38 242 VAL B C 1
ATOM 4935 O O . VAL B 1 242 ? 3.996 40.156 37.156 1 98.38 242 VAL B O 1
ATOM 4938 N N . ILE B 1 243 ? 2.582 39.281 35.688 1 98.31 243 ILE B N 1
ATOM 4939 C CA . ILE B 1 243 ? 1.689 40.438 35.656 1 98.31 243 ILE B CA 1
ATOM 4940 C C . ILE B 1 243 ? 1.026 40.594 37.031 1 98.31 243 ILE B C 1
ATOM 4942 O O . ILE B 1 243 ? 0.893 41.719 37.531 1 98.31 243 ILE B O 1
ATOM 4946 N N . GLY B 1 244 ? 0.654 39.531 37.594 1 97.44 244 GLY B N 1
ATOM 4947 C CA . GLY B 1 244 ? 0.036 39.562 38.906 1 97.44 244 GLY B CA 1
ATOM 4948 C C . GLY B 1 244 ? 0.948 40.125 40 1 97.44 244 GLY B C 1
ATOM 4949 O O . GLY B 1 244 ? 0.481 40.781 40.938 1 97.44 244 GLY B O 1
ATOM 4950 N N . GLU B 1 245 ? 2.205 39.844 39.875 1 96.88 245 GLU B N 1
ATOM 4951 C CA . GLU B 1 245 ? 3.186 40.375 40.812 1 96.88 245 GLU B CA 1
ATOM 4952 C C . GLU B 1 245 ? 3.355 41.875 40.656 1 96.88 245 GLU B C 1
ATOM 4954 O O . GLU B 1 245 ? 3.557 42.594 41.656 1 96.88 245 GLU B O 1
ATOM 4959 N N . VAL B 1 246 ? 3.246 42.344 39.5 1 96 246 VAL B N 1
ATOM 4960 C CA . VAL B 1 246 ? 3.52 43.75 39.188 1 96 246 VAL B CA 1
ATOM 4961 C C . VAL B 1 246 ? 2.244 44.562 39.344 1 96 246 VAL B C 1
ATOM 4963 O O . VAL B 1 246 ? 2.297 45.75 39.688 1 96 246 VAL B O 1
ATOM 4966 N N . MET B 1 247 ? 1.116 43.969 39.031 1 95.69 247 MET B N 1
ATOM 4967 C CA . MET B 1 247 ? -0.189 44.594 39.094 1 95.69 247 MET B CA 1
ATOM 4968 C C . MET B 1 247 ? -1.115 43.875 40.062 1 95.69 247 MET B C 1
ATOM 4970 O O . MET B 1 247 ? -1.961 43.094 39.656 1 95.69 247 MET B O 1
ATOM 4974 N N . PRO B 1 248 ? -1.028 44.344 41.312 1 93.12 248 PRO B N 1
ATOM 4975 C CA . PRO B 1 248 ? -1.906 43.688 42.312 1 93.12 248 PRO B CA 1
ATOM 4976 C C . PRO B 1 248 ? -3.387 43.844 41.969 1 93.12 248 PRO B C 1
ATOM 4978 O O . PRO B 1 248 ? -3.824 44.938 41.562 1 93.12 248 PRO B O 1
ATOM 4981 N N . GLY B 1 249 ? -4.164 42.75 42 1 94.5 249 GLY B N 1
ATOM 4982 C CA . GLY B 1 249 ? -5.586 42.781 41.688 1 94.5 249 GLY B CA 1
ATOM 4983 C C . GLY B 1 249 ? -5.906 42.375 40.281 1 94.5 249 GLY B C 1
ATOM 4984 O O . GLY B 1 249 ? -7.07 42.344 39.875 1 94.5 249 GLY B O 1
ATOM 4985 N N . ALA B 1 250 ? -4.836 42.062 39.562 1 96.88 250 ALA B N 1
ATOM 4986 C CA . ALA B 1 250 ? -5.039 41.594 38.188 1 96.88 250 ALA B CA 1
ATOM 4987 C C . ALA B 1 250 ? -5.91 40.344 38.156 1 96.88 250 ALA B C 1
ATOM 4989 O O . ALA B 1 250 ? -5.703 39.406 38.938 1 96.88 250 ALA B O 1
ATOM 4990 N N . GLU B 1 251 ? -6.949 40.312 37.344 1 98.12 251 GLU B N 1
ATOM 4991 C CA . GLU B 1 251 ? -7.801 39.156 37.062 1 98.12 251 GLU B CA 1
ATOM 4992 C C . GLU B 1 251 ? -7.699 38.75 35.594 1 98.12 251 GLU B C 1
ATOM 4994 O O . GLU B 1 251 ? -7.523 39.594 34.719 1 98.12 251 GLU B O 1
ATOM 4999 N N . PHE B 1 252 ? -7.801 37.5 35.406 1 98.44 252 PHE B N 1
ATOM 5000 C CA . PHE B 1 252 ? -7.621 36.938 34.062 1 98.44 252 PHE B CA 1
ATOM 5001 C C . PHE B 1 252 ? -8.836 36.094 33.656 1 98.44 252 PHE B C 1
ATOM 5003 O O . PHE B 1 252 ? -9.281 35.219 34.438 1 98.44 252 PHE B O 1
ATOM 5010 N N . GLU B 1 253 ? -9.352 36.344 32.469 1 98.31 253 GLU B N 1
ATOM 5011 C CA . GLU B 1 253 ? -10.445 35.562 31.938 1 98.31 253 GLU B CA 1
ATOM 5012 C C . GLU B 1 253 ? -9.953 34.219 31.422 1 98.31 253 GLU B C 1
ATOM 5014 O O . GLU B 1 253 ? -8.75 33.969 31.344 1 98.31 253 GLU B O 1
ATOM 5019 N N . PRO B 1 254 ? -10.938 33.344 31.156 1 97.38 254 PRO B N 1
ATOM 5020 C CA . PRO B 1 254 ? -10.531 32.031 30.594 1 97.38 254 PRO B CA 1
ATOM 5021 C C . PRO B 1 254 ? -9.766 32.156 29.281 1 97.38 254 PRO B C 1
ATOM 5023 O O . PRO B 1 254 ? -10.094 33.031 28.453 1 97.38 254 PRO B O 1
ATOM 5026 N N . MET B 1 255 ? -8.859 31.312 29.109 1 98.31 255 MET B N 1
ATOM 5027 C CA . MET B 1 255 ? -7.984 31.344 27.938 1 98.31 255 MET B CA 1
ATOM 5028 C C . MET B 1 255 ? -8.719 30.859 26.688 1 98.31 255 MET B C 1
ATOM 5030 O O . MET B 1 255 ? -9.352 29.812 26.703 1 98.31 255 MET B O 1
ATOM 5034 N N . ILE B 1 256 ? -8.672 31.672 25.641 1 97.94 256 ILE B N 1
ATOM 5035 C CA . ILE B 1 256 ? -9.062 31.234 24.297 1 97.94 256 ILE B CA 1
ATOM 5036 C C . ILE B 1 256 ? -7.906 30.484 23.656 1 97.94 256 ILE B C 1
ATOM 5038 O O . ILE B 1 256 ? -6.754 30.906 23.734 1 97.94 256 ILE B O 1
ATOM 5042 N N . ASN B 1 257 ? -8.18 29.375 23.094 1 97.56 257 ASN B N 1
ATOM 5043 C CA . ASN B 1 257 ? -7.152 28.578 22.438 1 97.56 257 ASN B CA 1
ATOM 5044 C C . ASN B 1 257 ? -7.633 28.031 21.094 1 97.56 257 ASN B C 1
ATOM 5046 O O . ASN B 1 257 ? -8.75 27.531 20.984 1 97.56 257 ASN B O 1
ATOM 5050 N N . ILE B 1 258 ? -6.809 28.156 20.062 1 97.69 258 ILE B N 1
ATOM 5051 C CA . ILE B 1 258 ? -7.102 27.594 18.766 1 97.69 258 ILE B CA 1
ATOM 5052 C C . ILE B 1 258 ? -5.824 27.031 18.141 1 97.69 258 ILE B C 1
ATOM 5054 O O . ILE B 1 258 ? -4.738 27.578 18.344 1 97.69 258 ILE B O 1
ATOM 5058 N N . ALA B 1 259 ? -5.926 25.938 17.453 1 97.75 259 ALA B N 1
ATOM 5059 C CA . ALA B 1 259 ? -4.812 25.344 16.719 1 97.75 259 ALA B CA 1
ATOM 5060 C C . ALA B 1 259 ? -5.008 25.484 15.219 1 97.75 259 ALA B C 1
ATOM 5062 O O . ALA B 1 259 ? -6.137 25.609 14.742 1 97.75 259 ALA B O 1
ATOM 5063 N N . HIS B 1 260 ? -3.826 25.438 14.453 1 98.5 260 HIS B N 1
ATOM 5064 C CA . HIS B 1 260 ? -4.004 25.656 13.023 1 98.5 260 HIS B CA 1
ATOM 5065 C C . HIS B 1 260 ? -3.145 24.688 12.211 1 98.5 260 HIS B C 1
ATOM 5067 O O . HIS B 1 260 ? -3.043 24.828 10.984 1 98.5 260 HIS B O 1
ATOM 5073 N N . ASN B 1 261 ? -2.439 23.734 12.75 1 98.56 261 ASN B N 1
ATOM 5074 C CA . ASN B 1 261 ? -1.704 22.688 12.062 1 98.56 261 ASN B CA 1
ATOM 5075 C C . ASN B 1 261 ? -2.068 21.297 12.594 1 98.56 261 ASN B C 1
ATOM 5077 O O . ASN B 1 261 ? -1.5 20.844 13.594 1 98.56 261 ASN B O 1
ATOM 5081 N N . TYR B 1 262 ? -2.994 20.609 11.977 1 98.38 262 TYR B N 1
ATOM 5082 C CA . TYR B 1 262 ? -3.422 19.297 12.414 1 98.38 262 TYR B CA 1
ATOM 5083 C C . TYR B 1 262 ? -4.379 18.672 11.414 1 98.38 262 TYR B C 1
ATOM 5085 O O . TYR B 1 262 ? -4.766 19.297 10.43 1 98.38 262 TYR B O 1
ATOM 5093 N N . ALA B 1 263 ? -4.707 17.484 11.586 1 98.69 263 ALA B N 1
ATOM 5094 C CA . ALA B 1 263 ? -5.777 16.766 10.898 1 98.69 263 ALA B CA 1
ATOM 5095 C C . ALA B 1 263 ? -6.82 16.266 11.883 1 98.69 263 ALA B C 1
ATOM 5097 O O . ALA B 1 263 ? -6.496 15.953 13.039 1 98.69 263 ALA B O 1
ATOM 5098 N N . ALA B 1 264 ? -8.086 16.203 11.453 1 98.56 264 ALA B N 1
ATOM 5099 C CA . ALA B 1 264 ? -9.164 15.758 12.328 1 98.56 264 ALA B CA 1
ATOM 5100 C C . ALA B 1 264 ? -10.25 15.039 11.539 1 98.56 264 ALA B C 1
ATOM 5102 O O . ALA B 1 264 ? -10.5 15.375 10.375 1 98.56 264 ALA B O 1
ATOM 5103 N N . PHE B 1 265 ? -10.906 14.055 12.211 1 98.12 265 PHE B N 1
ATOM 5104 C CA . PHE B 1 265 ? -12.117 13.461 11.664 1 98.12 265 PHE B CA 1
ATOM 5105 C C . PHE B 1 265 ? -13.289 14.43 11.758 1 98.12 265 PHE B C 1
ATOM 5107 O O . PHE B 1 265 ? -13.617 14.906 12.844 1 98.12 265 PHE B O 1
ATOM 5114 N N . GLU B 1 266 ? -13.859 14.719 10.648 1 98.38 266 GLU B N 1
ATOM 5115 C CA . GLU B 1 266 ? -15.008 15.617 10.602 1 98.38 266 GLU B CA 1
ATOM 5116 C C . GLU B 1 266 ? -16.062 15.117 9.625 1 98.38 266 GLU B C 1
ATOM 5118 O O . GLU B 1 266 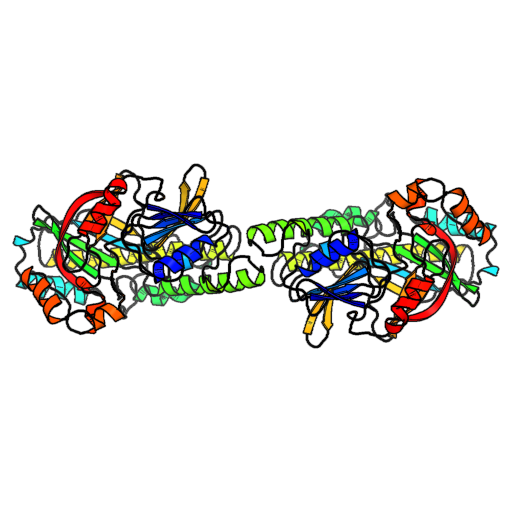? -15.805 14.219 8.82 1 98.38 266 GLU B O 1
ATOM 5123 N N . LYS B 1 267 ? -17.281 15.656 9.742 1 97.62 267 LYS B N 1
ATOM 5124 C CA . LYS B 1 267 ? -18.359 15.391 8.797 1 97.62 267 LYS B CA 1
ATOM 5125 C C . LYS B 1 267 ? -18.641 16.625 7.934 1 97.62 267 LYS B C 1
ATOM 5127 O O . LYS B 1 267 ? -18.953 17.688 8.453 1 97.62 267 LYS B O 1
ATOM 5132 N N . HIS B 1 268 ? -18.469 16.531 6.734 1 98.5 268 HIS B N 1
ATOM 5133 C CA . HIS B 1 268 ? -18.766 17.578 5.773 1 98.5 268 HIS B CA 1
ATOM 5134 C C . HIS B 1 268 ? -19.531 17.031 4.574 1 98.5 268 HIS B C 1
ATOM 5136 O O . HIS B 1 268 ? -19.25 15.93 4.098 1 98.5 268 HIS B O 1
ATOM 5142 N N . PHE B 1 269 ? -20.578 17.75 4.188 1 98.06 269 PHE B N 1
ATOM 5143 C CA . PHE B 1 269 ? -21.375 17.391 3.027 1 98.06 269 PHE B CA 1
ATOM 5144 C C . PHE B 1 269 ? -21.891 15.953 3.143 1 98.06 269 PHE B C 1
ATOM 5146 O O . PHE B 1 269 ? -21.859 15.203 2.17 1 98.06 269 PHE B O 1
ATOM 5153 N N . GLY B 1 270 ? -22.141 15.539 4.273 1 97.5 270 GLY B N 1
ATOM 5154 C CA . GLY B 1 270 ? -22.781 14.258 4.535 1 97.5 270 GLY B CA 1
ATOM 5155 C C . GLY B 1 270 ? -21.797 13.102 4.625 1 97.5 270 GLY B C 1
ATOM 5156 O O . GLY B 1 270 ? -22.203 11.953 4.789 1 97.5 270 GLY B O 1
ATOM 5157 N N . GLU B 1 271 ? -20.5 13.406 4.578 1 97.88 271 GLU B N 1
ATOM 5158 C CA . GLU B 1 271 ? -19.516 12.336 4.578 1 97.88 271 GLU B CA 1
ATOM 5159 C C . GLU B 1 271 ? -18.5 12.516 5.711 1 97.88 271 GLU B C 1
ATOM 5161 O O . GLU B 1 271 ? -18.172 13.641 6.082 1 97.88 271 GLU B O 1
ATOM 5166 N N . ASP B 1 272 ? -18.016 11.383 6.223 1 97.75 272 ASP B N 1
ATOM 5167 C CA . ASP B 1 272 ? -16.906 11.391 7.164 1 97.75 272 ASP B CA 1
ATOM 5168 C C . ASP B 1 272 ? -15.57 11.539 6.434 1 97.75 272 ASP B C 1
ATOM 5170 O O . ASP B 1 272 ? -15.234 10.711 5.578 1 97.75 272 ASP B O 1
ATOM 5174 N N . VAL B 1 273 ? -14.828 12.625 6.77 1 98.62 273 VAL B N 1
ATOM 5175 C CA . VAL B 1 273 ? -13.578 12.906 6.066 1 98.62 273 VAL B CA 1
ATOM 5176 C C . VAL B 1 273 ? -12.492 13.289 7.07 1 98.62 273 VAL B C 1
ATOM 5178 O O . VAL B 1 273 ? -12.789 13.539 8.242 1 98.62 273 VAL B O 1
ATOM 5181 N N . ILE B 1 274 ? -11.297 13.195 6.637 1 98.75 274 ILE B N 1
ATOM 5182 C CA . ILE B 1 274 ? -10.164 13.719 7.395 1 98.75 274 ILE B CA 1
ATOM 5183 C C . ILE B 1 274 ? -9.781 15.094 6.859 1 98.75 274 ILE B C 1
ATOM 5185 O O . ILE B 1 274 ? -9.352 15.219 5.711 1 98.75 274 ILE B O 1
ATOM 5189 N N . VAL B 1 275 ? -9.938 16.109 7.672 1 98.88 275 VAL B N 1
ATOM 5190 C CA . VAL B 1 275 ? -9.648 17.484 7.25 1 98.88 275 VAL B CA 1
ATOM 5191 C C . VAL B 1 275 ? -8.266 17.891 7.746 1 98.88 275 VAL B C 1
ATOM 5193 O O . VAL B 1 275 ? -8 17.875 8.953 1 98.88 275 VAL B O 1
ATOM 5196 N N . HIS B 1 276 ? -7.371 18.156 6.797 1 98.88 276 HIS B N 1
ATOM 5197 C CA . HIS B 1 276 ? -6.055 18.703 7.094 1 98.88 276 HIS B CA 1
ATOM 5198 C C . HIS B 1 276 ? -6.078 20.234 7.062 1 98.88 276 HIS B C 1
ATOM 5200 O O . HIS B 1 276 ? -6.512 20.828 6.074 1 98.88 276 HIS B O 1
ATOM 5206 N N . ARG B 1 277 ? -5.648 20.812 8.109 1 98.75 277 ARG B N 1
ATOM 5207 C CA . ARG B 1 277 ? -5.461 22.25 8.164 1 98.75 277 ARG B CA 1
ATOM 5208 C C . ARG B 1 277 ? -3.996 22.609 8.391 1 98.75 277 ARG B C 1
ATOM 5210 O O . ARG B 1 277 ? -3.402 22.203 9.391 1 98.75 277 ARG B O 1
ATOM 5217 N N . LYS B 1 278 ? -3.428 23.219 7.453 1 98.5 278 LYS B N 1
ATOM 5218 C CA . LYS B 1 278 ? -2.062 23.734 7.539 1 98.5 278 LYS B CA 1
ATOM 5219 C C . LYS B 1 278 ? -2.039 25.266 7.496 1 98.5 278 LYS B C 1
ATOM 5221 O O . LYS B 1 278 ? -2.043 25.859 6.414 1 98.5 278 LYS B O 1
ATOM 5226 N N . GLY B 1 279 ? -1.926 25.812 8.68 1 98.06 279 GLY B N 1
ATOM 5227 C CA . GLY B 1 279 ? -2.074 27.25 8.742 1 98.06 279 GLY B CA 1
ATOM 5228 C C . GLY B 1 279 ? -3.496 27.719 8.492 1 98.06 279 GLY B C 1
ATOM 5229 O O . GLY B 1 279 ? -3.715 28.703 7.781 1 98.06 279 GLY B O 1
ATOM 5230 N N . ALA B 1 280 ? -4.395 26.984 8.93 1 98.56 280 ALA B N 1
ATOM 5231 C CA . ALA B 1 280 ? -5.816 27.312 8.883 1 98.56 280 ALA B CA 1
ATOM 5232 C C . ALA B 1 280 ? -6.512 26.922 10.188 1 98.56 280 ALA B C 1
ATOM 5234 O O . ALA B 1 280 ? -6.098 25.969 10.859 1 98.56 280 ALA B O 1
ATOM 5235 N N . THR B 1 281 ? -7.586 27.656 10.508 1 98 281 THR B N 1
ATOM 5236 C CA . THR B 1 281 ? -8.25 27.438 11.789 1 98 281 THR B CA 1
ATOM 5237 C C . THR B 1 281 ? -9.703 27.047 11.586 1 98 281 THR B C 1
ATOM 5239 O O . THR B 1 281 ? -10.375 27.547 10.68 1 98 281 THR B O 1
ATOM 5242 N N . LEU B 1 282 ? -10.148 26.172 12.492 1 97.94 282 LEU B N 1
ATOM 5243 C CA . LEU B 1 282 ? -11.555 25.797 12.484 1 97.94 282 LEU B CA 1
ATOM 5244 C C . LEU B 1 282 ? -12.438 26.984 12.828 1 97.94 282 LEU B C 1
ATOM 5246 O O . LEU B 1 282 ? -12.164 27.719 13.781 1 97.94 282 LEU B O 1
ATOM 5250 N N . ALA B 1 283 ? -13.469 27.234 12.078 1 98.56 283 ALA B N 1
ATOM 5251 C CA . ALA B 1 283 ? -14.375 28.359 12.242 1 98.56 283 ALA B CA 1
ATOM 5252 C C . ALA B 1 283 ? -15.828 27.906 12.164 1 98.56 283 ALA B C 1
ATOM 5254 O O . ALA B 1 283 ? -16.609 28.453 11.383 1 98.56 283 ALA B O 1
ATOM 5255 N N . ARG B 1 284 ? -16.172 27.047 13.008 1 97.94 284 ARG B N 1
ATOM 5256 C CA . ARG B 1 284 ? -17.578 26.641 13.102 1 97.94 284 ARG B CA 1
ATOM 5257 C C . ARG B 1 284 ? -18.453 27.812 13.516 1 97.94 284 ARG B C 1
ATOM 5259 O O . ARG B 1 284 ? -17.969 28.781 14.094 1 97.94 284 ARG B O 1
ATOM 5266 N N . GLU B 1 285 ? -19.703 27.641 13.273 1 98.25 285 GLU B N 1
ATOM 5267 C CA . GLU B 1 285 ? -20.641 28.703 13.656 1 98.25 285 GLU B CA 1
ATOM 5268 C C . GLU B 1 285 ? -20.594 28.953 15.156 1 98.25 285 GLU B C 1
ATOM 5270 O O . GLU B 1 285 ? -20.75 28.031 15.961 1 98.25 285 GLU B O 1
ATOM 5275 N N . GLY B 1 286 ? -20.234 30.141 15.453 1 97.88 286 GLY B N 1
ATOM 5276 C CA . GLY B 1 286 ? -20.281 30.547 16.844 1 97.88 286 GLY B CA 1
ATOM 5277 C C . GLY B 1 286 ? -18.969 30.328 17.578 1 97.88 286 GLY B C 1
ATOM 5278 O O . GLY B 1 286 ? -18.766 30.812 18.688 1 97.88 286 GLY B O 1
ATOM 5279 N N . SER B 1 287 ? -18.047 29.656 16.984 1 96.81 287 SER B N 1
ATOM 5280 C CA . SER B 1 287 ? -16.797 29.344 17.656 1 96.81 287 SER B CA 1
ATOM 5281 C C . SER B 1 287 ? -15.875 30.562 17.703 1 96.81 287 SER B C 1
ATOM 5283 O O . SER B 1 287 ? -15.766 31.312 16.734 1 96.81 287 SER B O 1
ATOM 5285 N N . VAL B 1 288 ? -15.258 30.734 18.844 1 97.88 288 VAL B N 1
ATOM 5286 C CA . VAL B 1 288 ? -14.328 31.844 19.031 1 97.88 288 VAL B CA 1
ATOM 5287 C C . VAL B 1 288 ? -12.992 31.516 18.359 1 97.88 288 VAL B C 1
ATOM 5289 O O . VAL B 1 288 ? -12.539 30.359 18.406 1 97.88 288 VAL B O 1
ATOM 5292 N N . GLY B 1 289 ? -12.469 32.531 17.641 1 97.94 289 GLY B N 1
ATOM 5293 C CA . GLY B 1 289 ? -11.18 32.375 17 1 97.94 289 GLY B CA 1
ATOM 5294 C C . GLY B 1 289 ? -10.242 33.531 17.25 1 97.94 289 GLY B C 1
ATOM 5295 O O . GLY B 1 289 ? -10.617 34.5 17.906 1 97.94 289 GLY B O 1
ATOM 5296 N N . ILE B 1 290 ? -9.008 33.344 16.859 1 98.56 290 ILE B N 1
ATOM 5297 C CA . ILE B 1 290 ? -7.961 34.344 16.953 1 98.56 290 ILE B CA 1
ATOM 5298 C C . ILE B 1 290 ? -7.266 34.469 15.594 1 98.56 290 ILE B C 1
ATOM 5300 O O . ILE B 1 290 ? -6.793 33.5 15.031 1 98.56 290 ILE B O 1
ATOM 5304 N N . ILE B 1 291 ? -7.223 35.625 15.039 1 98.5 291 ILE B N 1
ATOM 5305 C CA . ILE B 1 291 ? -6.473 35.906 13.82 1 98.5 291 ILE B CA 1
ATOM 5306 C C . ILE B 1 291 ? -5.477 37.031 14.07 1 98.5 291 ILE B C 1
ATOM 5308 O O . ILE B 1 291 ? -5.848 38.219 14.078 1 98.5 291 ILE B O 1
ATOM 5312 N N . PRO B 1 292 ? -4.254 36.656 14.273 1 97.75 292 PRO B N 1
ATOM 5313 C CA . PRO B 1 292 ? -3.227 37.656 14.578 1 97.75 292 PRO B CA 1
ATOM 5314 C C . PRO B 1 292 ? -2.75 38.406 13.336 1 97.75 292 PRO B C 1
ATOM 5316 O O . PRO B 1 292 ? -2.742 37.844 12.234 1 97.75 292 PRO B O 1
ATOM 5319 N N . GLY B 1 293 ? -2.428 39.625 13.508 1 94.94 293 GLY B N 1
ATOM 5320 C CA . GLY B 1 293 ? -1.718 40.375 12.477 1 94.94 293 GLY B CA 1
ATOM 5321 C C . GLY B 1 293 ? -0.211 40.219 12.562 1 94.94 293 GLY B C 1
ATOM 5322 O O . GLY B 1 293 ? 0.298 39.094 12.672 1 94.94 293 GLY B O 1
ATOM 5323 N N . SER B 1 294 ? 0.517 41.312 12.344 1 90.06 294 SER B N 1
ATOM 5324 C CA . SER B 1 294 ? 1.963 41.344 12.531 1 90.06 294 SER B CA 1
ATOM 5325 C C . SER B 1 294 ? 2.332 42.156 13.773 1 90.06 294 SER B C 1
ATOM 5327 O O . SER B 1 294 ? 1.454 42.562 14.531 1 90.06 294 SER B O 1
ATOM 5329 N N . GLN B 1 295 ? 3.635 42.25 14.109 1 88.38 295 GLN B N 1
ATOM 5330 C CA . GLN B 1 295 ? 4.09 42.969 15.297 1 88.38 295 GLN B CA 1
ATOM 5331 C C . GLN B 1 295 ? 3.646 44.438 15.25 1 88.38 295 GLN B C 1
ATOM 5333 O O . GLN B 1 295 ? 3.594 45.094 16.281 1 88.38 295 GLN B O 1
ATOM 5338 N N . GLY B 1 296 ? 3.15 44.906 14.18 1 87.88 296 GLY B N 1
ATOM 5339 C CA . GLY B 1 296 ? 2.789 46.312 14.07 1 87.88 296 GLY B CA 1
ATOM 5340 C C . GLY B 1 296 ? 1.359 46.531 13.609 1 87.88 296 GLY B C 1
ATOM 5341 O O . GLY B 1 296 ? 0.938 47.656 13.383 1 87.88 296 GLY B O 1
ATOM 5342 N N . THR B 1 297 ? 0.678 45.469 13.469 1 93.44 297 THR B N 1
ATOM 5343 C CA . THR B 1 297 ? -0.693 45.594 12.984 1 93.44 297 THR B CA 1
ATOM 5344 C C . THR B 1 297 ? -1.665 44.906 13.938 1 93.44 297 THR B C 1
ATOM 5346 O O . THR B 1 297 ? -1.247 44.156 14.828 1 93.44 297 THR B O 1
ATOM 5349 N N . CYS B 1 298 ? -2.928 45.125 13.75 1 96 298 CYS B N 1
ATOM 5350 C CA . CYS B 1 298 ? -3.961 44.656 14.672 1 96 298 CYS B CA 1
ATOM 5351 C C . CYS B 1 298 ? -4.168 43.156 14.555 1 96 298 CYS B C 1
ATOM 5353 O O . CYS B 1 298 ? -3.896 42.562 13.508 1 96 298 CYS B O 1
ATOM 5355 N N . SER B 1 299 ? -4.57 42.594 15.617 1 98.19 299 SER B N 1
ATOM 5356 C CA . SER B 1 299 ? -5.105 41.219 15.688 1 98.19 299 SER B CA 1
ATOM 5357 C C . SER B 1 299 ? -6.602 41.219 15.992 1 98.19 299 SER B C 1
ATOM 5359 O O . SER B 1 299 ? -7.156 42.281 16.359 1 98.19 299 SER B O 1
ATOM 5361 N N . TYR B 1 300 ? -7.199 40.094 15.828 1 98.62 300 TYR B N 1
ATOM 5362 C CA . TYR B 1 300 ? -8.648 40.062 15.984 1 98.62 300 TYR B CA 1
ATOM 5363 C C . TYR B 1 300 ? -9.094 38.844 16.75 1 98.62 300 TYR B C 1
ATOM 5365 O O . TYR B 1 300 ? -8.562 37.75 16.531 1 98.62 300 TYR B O 1
ATOM 5373 N N . ILE B 1 301 ? -9.953 39 17.734 1 98.62 301 ILE B N 1
ATOM 5374 C CA . ILE B 1 301 ? -10.812 37.906 18.203 1 98.62 301 ILE B CA 1
ATOM 5375 C C . ILE B 1 301 ? -12.031 37.781 17.281 1 98.62 301 ILE B C 1
ATOM 5377 O O . ILE B 1 301 ? -12.695 38.781 16.984 1 98.62 301 ILE B O 1
ATOM 5381 N N . THR B 1 302 ? -12.289 36.594 16.844 1 98.5 302 THR B N 1
ATOM 5382 C CA . THR B 1 302 ? -13.312 36.406 15.82 1 98.5 302 THR B CA 1
ATOM 5383 C C . THR B 1 302 ? -14.328 35.344 16.234 1 98.5 302 THR B C 1
ATOM 5385 O O . THR B 1 302 ? -14.156 34.688 17.266 1 98.5 302 THR B O 1
ATOM 5388 N N . GLU B 1 303 ? -15.383 35.344 15.516 1 98.62 303 GLU B N 1
ATOM 5389 C CA . GLU B 1 303 ? -16.406 34.281 15.594 1 98.62 303 GLU B CA 1
ATOM 5390 C C . GLU B 1 303 ? -16.594 33.594 14.242 1 98.62 303 GLU B C 1
ATOM 5392 O O . GLU B 1 303 ? -16.766 34.281 13.227 1 98.62 303 GLU B O 1
ATOM 5397 N N . GLY B 1 304 ? -16.594 32.281 14.266 1 98.62 304 GLY B N 1
ATOM 5398 C CA . GLY B 1 304 ? -16.781 31.531 13.039 1 98.62 304 GLY B CA 1
ATOM 5399 C C . GLY B 1 304 ? -18.203 31.609 12.5 1 98.62 304 GLY B C 1
ATOM 5400 O O . GLY B 1 304 ? -19.156 31.672 13.273 1 98.62 304 GLY B O 1
ATOM 5401 N N . LEU B 1 305 ? -18.312 31.5 11.188 1 98.75 305 LEU B N 1
ATOM 5402 C CA . LEU B 1 305 ? -19.625 31.594 10.555 1 98.75 305 LEU B CA 1
ATOM 5403 C C . LEU B 1 305 ? -20.047 30.25 9.977 1 98.75 305 LEU B C 1
ATOM 5405 O O . LEU B 1 305 ? -21.141 30.125 9.43 1 98.75 305 LEU B O 1
ATOM 5409 N N . GLY B 1 306 ? -19.203 29.234 10.031 1 98.56 306 GLY B N 1
ATOM 5410 C CA . GLY B 1 306 ? -19.547 27.875 9.664 1 98.56 306 GLY B CA 1
ATOM 5411 C C . GLY B 1 306 ? -19.719 27.688 8.172 1 98.56 306 GLY B C 1
ATOM 5412 O O . GLY B 1 306 ? -20.578 26.906 7.738 1 98.56 306 GLY B O 1
ATOM 5413 N N . ASN B 1 307 ? -18.969 28.375 7.32 1 98.69 307 ASN B N 1
ATOM 5414 C CA . ASN B 1 307 ? -19.094 28.25 5.875 1 98.69 307 ASN B CA 1
ATOM 5415 C C . ASN B 1 307 ? -18.656 26.859 5.398 1 98.69 307 ASN B C 1
ATOM 5417 O O . ASN B 1 307 ? -17.5 26.484 5.531 1 98.69 307 ASN B O 1
ATOM 5421 N N . PRO B 1 308 ? -19.531 26.109 4.82 1 98.44 308 PRO B N 1
ATOM 5422 C CA . PRO B 1 308 ? -19.188 24.734 4.426 1 98.44 308 PRO B CA 1
ATOM 5423 C C . PRO B 1 308 ? -18.172 24.688 3.287 1 98.44 308 PRO B C 1
ATOM 5425 O O . PRO B 1 308 ? -17.422 23.719 3.17 1 98.44 308 PRO B O 1
ATOM 5428 N N . GLU B 1 309 ? -18.078 25.719 2.5 1 98.5 309 GLU B N 1
ATOM 5429 C CA . GLU B 1 309 ? -17.203 25.719 1.327 1 98.5 309 GLU B CA 1
ATOM 5430 C C . GLU B 1 309 ? -15.742 25.812 1.729 1 98.5 309 GLU B C 1
ATOM 5432 O O . GLU B 1 309 ? -14.852 25.516 0.929 1 98.5 309 GLU B O 1
ATOM 5437 N N . SER B 1 310 ? -15.5 26.234 2.932 1 98.81 310 SER B N 1
ATOM 5438 C CA . SER B 1 310 ? -14.141 26.266 3.457 1 98.81 310 SER B CA 1
ATOM 5439 C C . SER B 1 310 ? -13.883 25.109 4.414 1 98.81 310 SER B C 1
ATOM 5441 O O . SER B 1 310 ? -12.914 25.125 5.172 1 98.81 310 SER B O 1
ATOM 5443 N N . PHE B 1 311 ? -14.852 24.172 4.457 1 98.75 311 PHE B N 1
ATOM 5444 C CA . PHE B 1 311 ? -14.836 23.125 5.465 1 98.75 311 PHE B CA 1
ATOM 5445 C C . PHE B 1 311 ? -14.82 23.719 6.867 1 98.75 311 PHE B C 1
ATOM 5447 O O . PHE B 1 311 ? -14.117 23.219 7.75 1 98.75 311 PHE B O 1
ATOM 5454 N N . MET B 1 312 ? -15.469 24.875 7.031 1 98.75 312 MET B N 1
ATOM 5455 C CA . MET B 1 312 ? -15.594 25.609 8.289 1 98.75 312 MET B CA 1
ATOM 5456 C C . MET B 1 312 ? -14.227 26.031 8.812 1 98.75 312 MET B C 1
ATOM 5458 O O . MET B 1 312 ? -13.898 25.797 9.977 1 98.75 312 MET B O 1
ATOM 5462 N N . SER B 1 313 ? -13.438 26.625 7.902 1 98.88 313 SER B N 1
ATOM 5463 C CA . SER B 1 313 ? -12.094 27.094 8.234 1 98.88 313 SER B CA 1
ATOM 5464 C C . SER B 1 313 ? -11.922 28.562 7.918 1 98.88 313 SER B C 1
ATOM 5466 O O . SER B 1 313 ? -12.695 29.141 7.148 1 98.88 313 SER B O 1
ATOM 5468 N N . CYS B 1 314 ? -10.977 29.172 8.5 1 98.69 314 CYS B N 1
ATOM 5469 C CA . CYS B 1 314 ? -10.57 30.547 8.234 1 98.69 314 CYS B CA 1
ATOM 5470 C C . CYS B 1 314 ? -9.055 30.688 8.336 1 98.69 314 CYS B C 1
ATOM 5472 O O . CYS B 1 314 ? -8.344 29.703 8.539 1 98.69 314 CYS B O 1
ATOM 5474 N N . SER B 1 315 ? -8.609 31.891 8.031 1 98.38 315 SER B N 1
ATOM 5475 C CA . SER B 1 315 ? -7.172 32.156 8.094 1 98.38 315 SER B CA 1
ATOM 5476 C C . SER B 1 315 ? -6.648 32 9.523 1 98.38 315 SER B C 1
ATOM 5478 O O . SER B 1 315 ? -7.402 32.156 10.484 1 98.38 315 SER B O 1
ATOM 5480 N N . HIS B 1 316 ? -5.395 31.672 9.602 1 97.44 316 HIS B N 1
ATOM 5481 C CA . HIS B 1 316 ? -4.77 31.562 10.922 1 97.44 316 HIS B CA 1
ATOM 5482 C C . HIS B 1 316 ? -4.074 32.875 11.305 1 97.44 316 HIS B C 1
ATOM 5484 O O . HIS B 1 316 ? -3.674 33.062 12.453 1 97.44 316 HIS B O 1
ATOM 5490 N N . GLY B 1 317 ? -3.898 33.781 10.375 1 96.81 317 GLY B N 1
ATOM 5491 C CA . GLY B 1 317 ? -3.246 35.062 10.539 1 96.81 317 GLY B CA 1
ATOM 5492 C C . GLY B 1 317 ? -3.227 35.875 9.258 1 96.81 317 GLY B C 1
ATOM 5493 O O . GLY B 1 317 ? -4.148 35.812 8.445 1 96.81 317 GLY B O 1
ATOM 5494 N N . ALA B 1 318 ? -2.248 36.719 9.188 1 94.62 318 ALA B N 1
ATOM 5495 C CA . ALA B 1 318 ? -2.145 37.594 8.016 1 94.62 318 ALA B CA 1
ATOM 5496 C C . ALA B 1 318 ? -1.564 36.844 6.824 1 94.62 318 ALA B C 1
ATOM 5498 O O . ALA B 1 318 ? -1.999 37.031 5.688 1 94.62 318 ALA B O 1
ATOM 5499 N N . GLY B 1 319 ? -0.644 36 7.121 1 93.81 319 GLY B N 1
ATOM 5500 C CA . GLY B 1 319 ? 0.077 35.344 6.055 1 93.81 319 GLY B CA 1
ATOM 5501 C C . GLY B 1 319 ? 1.229 36.156 5.504 1 93.81 319 GLY B C 1
ATOM 5502 O O . GLY B 1 319 ? 1.135 37.375 5.398 1 93.81 319 GLY B O 1
ATOM 5503 N N . ARG B 1 320 ? 2.182 35.438 5.02 1 92.25 320 ARG B N 1
ATOM 5504 C CA . ARG B 1 320 ? 3.373 36.125 4.52 1 92.25 320 ARG B CA 1
ATOM 5505 C C . ARG B 1 320 ? 3.154 36.625 3.102 1 92.25 320 ARG B C 1
ATOM 5507 O O . ARG B 1 320 ? 2.492 35.969 2.293 1 92.25 320 ARG B O 1
ATOM 5514 N N . ARG B 1 321 ? 3.793 37.75 2.91 1 91.12 321 ARG B N 1
ATOM 5515 C CA . ARG B 1 321 ? 3.881 38.281 1.554 1 91.12 321 ARG B CA 1
ATOM 5516 C C . ARG B 1 321 ? 5.27 38.062 0.964 1 91.12 321 ARG B C 1
ATOM 5518 O O . ARG B 1 321 ? 5.414 37.875 -0.247 1 91.12 321 ARG B O 1
ATOM 5525 N N . LEU B 1 322 ? 6.254 38.062 1.855 1 91.5 322 LEU B N 1
ATOM 5526 C CA . LEU B 1 322 ? 7.648 37.844 1.493 1 91.5 322 LEU B CA 1
ATOM 5527 C C . LEU B 1 322 ? 8.188 36.594 2.201 1 91.5 322 LEU B C 1
ATOM 5529 O O . LEU B 1 322 ? 7.871 36.344 3.369 1 91.5 322 LEU B O 1
ATOM 5533 N N . SER B 1 323 ? 9.047 35.906 1.428 1 90.25 323 SER B N 1
ATOM 5534 C CA . SER B 1 323 ? 9.789 34.875 2.121 1 90.25 323 SER B CA 1
ATOM 5535 C C . SER B 1 323 ? 10.719 35.438 3.18 1 90.25 323 SER B C 1
ATOM 5537 O O . SER B 1 323 ? 10.984 36.656 3.18 1 90.25 323 SER B O 1
ATOM 5539 N N . ARG B 1 324 ? 11.25 34.562 3.996 1 90.94 324 ARG B N 1
ATOM 5540 C CA . ARG B 1 324 ? 12.148 35.031 5.051 1 90.94 324 ARG B CA 1
ATOM 5541 C C . ARG B 1 324 ? 13.398 35.688 4.465 1 90.94 324 ARG B C 1
ATOM 5543 O O . ARG B 1 324 ? 13.797 36.75 4.891 1 90.94 324 ARG B O 1
ATOM 5550 N N . SER B 1 325 ? 13.883 35.062 3.479 1 91.56 325 SER B N 1
ATOM 5551 C CA . SER B 1 325 ? 15.078 35.562 2.834 1 91.56 325 SER B CA 1
ATOM 5552 C C . SER B 1 325 ? 14.781 36.875 2.107 1 91.56 325 SER B C 1
ATOM 5554 O O . SER B 1 325 ? 15.586 37.812 2.148 1 91.56 325 SER B O 1
ATOM 5556 N N . GLU B 1 326 ? 13.695 36.969 1.476 1 92.38 326 GLU B N 1
ATOM 5557 C CA . GLU B 1 326 ? 13.312 38.156 0.757 1 92.38 326 GLU B CA 1
ATOM 5558 C C . GLU B 1 326 ? 13.086 39.344 1.72 1 92.38 326 GLU B C 1
ATOM 5560 O O . GLU B 1 326 ? 13.414 40.469 1.407 1 92.38 326 GLU B O 1
ATOM 5565 N N . ALA B 1 327 ? 12.469 39.031 2.818 1 92.44 327 ALA B N 1
ATOM 5566 C CA . ALA B 1 327 ? 12.227 40.062 3.822 1 92.44 327 ALA B CA 1
ATOM 5567 C C . ALA B 1 327 ? 13.531 40.688 4.289 1 92.44 327 ALA B C 1
ATOM 5569 O O . ALA B 1 327 ? 13.648 41.906 4.344 1 92.44 327 ALA B O 1
ATOM 5570 N N . VAL B 1 328 ? 14.5 39.844 4.543 1 92.81 328 VAL B N 1
ATOM 5571 C CA . VAL B 1 328 ? 15.805 40.281 5.027 1 92.81 328 VAL B CA 1
ATOM 5572 C C . VAL B 1 328 ? 16.484 41.125 3.949 1 92.81 328 VAL B C 1
ATOM 5574 O O . VAL B 1 328 ? 17.141 42.125 4.258 1 92.81 328 VAL B O 1
ATOM 5577 N N . ASN B 1 329 ? 16.234 40.844 2.725 1 93.88 329 ASN B N 1
ATOM 5578 C CA . ASN B 1 329 ? 16.953 41.469 1.622 1 93.88 329 ASN B CA 1
ATOM 5579 C C . ASN B 1 329 ? 16.266 42.75 1.174 1 93.88 329 ASN B C 1
ATOM 5581 O O . ASN B 1 329 ? 16.906 43.656 0.606 1 93.88 329 ASN B O 1
ATOM 5585 N N . THR B 1 330 ? 15.016 42.875 1.44 1 94 330 THR B N 1
ATOM 5586 C CA . THR B 1 330 ? 14.273 43.938 0.788 1 94 330 THR B CA 1
ATOM 5587 C C . THR B 1 330 ? 13.812 45 1.808 1 94 330 THR B C 1
ATOM 5589 O O . THR B 1 330 ? 13.656 46.156 1.479 1 94 330 THR B O 1
ATOM 5592 N N . LEU B 1 331 ? 13.617 44.594 3.021 1 92.06 331 LEU B N 1
ATOM 5593 C CA . LEU B 1 331 ? 13.055 45.5 4.004 1 92.06 331 LEU B CA 1
ATOM 5594 C C . LEU B 1 331 ? 14.148 46.344 4.656 1 92.06 331 LEU B C 1
ATOM 5596 O O . LEU B 1 331 ? 15.281 45.875 4.809 1 92.06 331 LEU B O 1
ATOM 5600 N N . SER B 1 332 ? 13.734 47.5 5.039 1 93.25 332 SER B N 1
ATOM 5601 C CA . SER B 1 332 ? 14.633 48.406 5.738 1 93.25 332 SER B CA 1
ATOM 5602 C C . SER B 1 332 ? 14.469 48.281 7.25 1 93.25 332 SER B C 1
ATOM 5604 O O . SER B 1 332 ? 13.383 48.531 7.777 1 93.25 332 SER B O 1
ATOM 5606 N N . MET B 1 333 ? 15.516 48.031 7.895 1 92.94 333 MET B N 1
ATOM 5607 C CA . MET B 1 333 ? 15.477 47.906 9.352 1 92.94 333 MET B CA 1
ATOM 5608 C C . MET B 1 333 ? 15.055 49.219 9.992 1 92.94 333 MET B C 1
ATOM 5610 O O . MET B 1 333 ? 14.234 49.25 10.906 1 92.94 333 MET B O 1
ATOM 5614 N N . GLU B 1 334 ? 15.57 50.281 9.5 1 93.12 334 GLU B N 1
ATOM 5615 C CA . GLU B 1 334 ? 15.258 51.594 10.023 1 93.12 334 GLU B CA 1
ATOM 5616 C C . GLU B 1 334 ? 13.773 51.906 9.875 1 93.12 334 GLU B C 1
ATOM 5618 O O . GLU B 1 334 ? 13.148 52.438 10.805 1 93.12 334 GLU B O 1
ATOM 5623 N N . SER B 1 335 ? 13.297 51.625 8.758 1 93.19 335 SER B N 1
ATOM 5624 C CA . SER B 1 335 ? 11.898 51.906 8.484 1 93.19 335 SER B CA 1
ATOM 5625 C C . SER B 1 335 ? 10.969 51.062 9.359 1 93.19 335 SER B C 1
ATOM 5627 O O . SER B 1 335 ? 9.953 51.562 9.844 1 93.19 335 SER B O 1
ATOM 5629 N N . GLU B 1 336 ? 11.289 49.812 9.484 1 92.62 336 GLU B N 1
ATOM 5630 C CA . GLU B 1 336 ? 10.469 48.906 10.289 1 92.62 336 GLU B CA 1
ATOM 5631 C C . GLU B 1 336 ? 10.477 49.344 11.758 1 92.62 336 GLU B C 1
ATOM 5633 O O . GLU B 1 336 ? 9.43 49.344 12.414 1 92.62 336 GLU B O 1
ATOM 5638 N N . ILE B 1 337 ? 11.617 49.719 12.266 1 92.56 337 ILE B N 1
ATOM 5639 C CA . ILE B 1 337 ? 11.766 50.156 13.641 1 92.56 337 ILE B CA 1
ATOM 5640 C C . ILE B 1 337 ? 10.992 51.469 13.852 1 92.56 337 ILE B C 1
ATOM 5642 O O . ILE B 1 337 ? 10.258 51.625 14.828 1 92.56 337 ILE B O 1
ATOM 5646 N N . ALA B 1 338 ? 11.125 52.344 12.93 1 93.19 338 ALA B N 1
ATOM 5647 C CA . ALA B 1 338 ? 10.461 53.625 13.016 1 93.19 338 ALA B CA 1
ATOM 5648 C C . ALA B 1 338 ? 8.945 53.469 13.055 1 93.19 338 ALA B C 1
ATOM 5650 O O . ALA B 1 338 ? 8.25 54.188 13.758 1 93.19 338 ALA B O 1
ATOM 5651 N N . MET B 1 339 ? 8.492 52.625 12.258 1 91.19 339 MET B N 1
ATOM 5652 C CA . MET B 1 339 ? 7.055 52.344 12.211 1 91.19 339 MET B CA 1
ATOM 5653 C C . MET B 1 339 ? 6.539 51.875 13.562 1 91.19 339 MET B C 1
ATOM 5655 O O . MET B 1 339 ? 5.516 52.344 14.047 1 91.19 339 MET B O 1
ATOM 5659 N N . LEU B 1 340 ? 7.23 51 14.219 1 92.38 340 LEU B N 1
ATOM 5660 C CA . LEU B 1 340 ? 6.836 50.438 15.516 1 92.38 340 LEU B CA 1
ATOM 5661 C C . LEU B 1 340 ? 6.949 51.5 16.609 1 92.38 340 LEU B C 1
ATOM 5663 O O . LEU B 1 340 ? 6.062 51.625 17.469 1 92.38 340 LEU B O 1
ATOM 5667 N N . GLU B 1 341 ? 7.996 52.281 16.531 1 91.69 341 GLU B N 1
ATOM 5668 C CA . GLU B 1 341 ? 8.227 53.312 17.531 1 91.69 341 GLU B CA 1
ATOM 5669 C C . GLU B 1 341 ? 7.176 54.406 17.438 1 91.69 341 GLU B C 1
ATOM 5671 O O . GLU B 1 341 ? 6.742 54.938 18.453 1 91.69 341 GLU B O 1
ATOM 5676 N N . ARG B 1 342 ? 6.793 54.719 16.266 1 93.12 342 ARG B N 1
ATOM 5677 C CA . ARG B 1 342 ? 5.758 55.719 16.062 1 93.12 342 ARG B CA 1
ATOM 5678 C C . ARG B 1 342 ? 4.441 55.281 16.688 1 93.12 342 ARG B C 1
ATOM 5680 O O . ARG B 1 342 ? 3.66 56.125 17.156 1 93.12 342 ARG B O 1
ATOM 5687 N N . GLN B 1 343 ? 4.281 54.031 16.734 1 91.75 343 GLN B N 1
ATOM 5688 C CA . GLN B 1 343 ? 3.049 53.5 17.297 1 91.75 343 GLN B CA 1
ATOM 5689 C C . GLN B 1 343 ? 3.193 53.219 18.781 1 91.75 343 GLN B C 1
ATOM 5691 O O . GLN B 1 343 ? 2.24 52.781 19.438 1 91.75 343 GLN B O 1
ATOM 5696 N N . GLY B 1 344 ? 4.398 53.406 19.281 1 91.06 344 GLY B N 1
ATOM 5697 C CA . GLY B 1 344 ? 4.656 53.219 20.688 1 91.06 344 GLY B CA 1
ATOM 5698 C C . GLY B 1 344 ? 4.762 51.75 21.078 1 91.06 344 GLY B C 1
ATOM 5699 O O . GLY B 1 344 ? 4.508 51.375 22.219 1 91.06 344 GLY B O 1
ATOM 5700 N N . ILE B 1 345 ? 5.055 50.938 20.141 1 93.19 345 ILE B N 1
ATOM 5701 C CA . ILE B 1 345 ? 5.117 49.5 20.391 1 93.19 345 ILE B CA 1
ATOM 5702 C C . ILE B 1 345 ? 6.527 49.094 20.812 1 93.19 345 ILE B C 1
ATOM 5704 O O . ILE B 1 345 ? 7.5 49.375 20.109 1 93.19 345 ILE B O 1
ATOM 5708 N N . VAL B 1 346 ? 6.617 48.469 21.984 1 92.81 346 VAL B N 1
ATOM 5709 C CA . VAL B 1 346 ? 7.898 47.906 22.406 1 92.81 346 VAL B CA 1
ATOM 5710 C C . VAL B 1 346 ? 8.219 46.656 21.609 1 92.81 346 VAL B C 1
ATOM 5712 O O . VAL B 1 346 ? 7.457 45.688 21.609 1 92.81 346 VAL B O 1
ATOM 5715 N N . HIS B 1 347 ? 9.336 46.719 20.891 1 88.44 347 HIS B N 1
ATOM 5716 C CA . HIS B 1 347 ? 9.625 45.625 19.953 1 88.44 347 HIS B CA 1
ATOM 5717 C C . HIS B 1 347 ? 10.969 45 20.25 1 88.44 347 HIS B C 1
ATOM 5719 O O . HIS B 1 347 ? 11.672 45.406 21.172 1 88.44 347 HIS B O 1
ATOM 5725 N N . SER B 1 348 ? 11.211 43.906 19.422 1 81.69 348 SER B N 1
ATOM 5726 C CA . SER B 1 348 ? 12.414 43.125 19.672 1 81.69 348 SER B CA 1
ATOM 5727 C C . SER B 1 348 ? 13.352 43.156 18.469 1 81.69 348 SER B C 1
ATOM 5729 O O . SER B 1 348 ? 14.242 42.312 18.344 1 81.69 348 SER B O 1
ATOM 5731 N N . ILE B 1 349 ? 13.141 44.031 17.562 1 85.31 349 ILE B N 1
ATOM 5732 C CA . ILE B 1 349 ? 14 44.094 16.391 1 85.31 349 ILE B CA 1
ATOM 5733 C C . ILE B 1 349 ? 15.359 44.656 16.766 1 85.31 349 ILE B C 1
ATOM 5735 O O . ILE B 1 349 ? 15.461 45.812 17.172 1 85.31 349 ILE B O 1
ATOM 5739 N N . ARG B 1 350 ? 16.469 43.844 16.562 1 86.38 350 ARG B N 1
ATOM 5740 C CA . ARG B 1 350 ? 17.812 44.281 16.922 1 86.38 350 ARG B CA 1
ATOM 5741 C C . ARG B 1 350 ? 18.797 44.031 15.797 1 86.38 350 ARG B C 1
ATOM 5743 O O . ARG B 1 350 ? 19.797 44.719 15.656 1 86.38 350 ARG B O 1
ATOM 5750 N N . THR B 1 351 ? 18.453 42.938 15.086 1 89.06 351 THR B N 1
ATOM 5751 C CA . THR B 1 351 ? 19.375 42.562 14.023 1 89.06 351 THR B CA 1
ATOM 5752 C C . THR B 1 351 ? 18.641 42.406 12.695 1 89.06 351 THR B C 1
ATOM 5754 O O . THR B 1 351 ? 17.406 42.406 12.656 1 89.06 351 THR B O 1
ATOM 5757 N N . LYS B 1 352 ? 19.422 42.281 11.602 1 88.62 352 LYS B N 1
ATOM 5758 C CA . LYS B 1 352 ? 18.875 42.094 10.258 1 88.62 352 LYS B CA 1
ATOM 5759 C C . LYS B 1 352 ? 18.047 40.844 10.148 1 88.62 352 LYS B C 1
ATOM 5761 O O . LYS B 1 352 ? 17.062 40.781 9.414 1 88.62 352 LYS B O 1
ATOM 5766 N N . THR B 1 353 ? 18.438 39.844 10.883 1 88.62 353 THR B N 1
ATOM 5767 C CA . THR B 1 353 ? 17.734 38.562 10.852 1 88.62 353 THR B CA 1
ATOM 5768 C C . THR B 1 353 ? 16.312 38.719 11.391 1 88.62 353 THR B C 1
ATOM 5770 O O . THR B 1 353 ? 15.414 38 10.984 1 88.62 353 THR B O 1
ATOM 5773 N N . ASP B 1 354 ? 16.125 39.719 12.211 1 90.12 354 ASP B N 1
ATOM 5774 C CA . ASP B 1 354 ? 14.812 39.938 12.805 1 90.12 354 ASP B CA 1
ATOM 5775 C C . ASP B 1 354 ? 13.812 40.438 11.766 1 90.12 354 ASP B C 1
ATOM 5777 O O . ASP B 1 354 ? 12.602 40.406 11.992 1 90.12 354 ASP B O 1
ATOM 5781 N N . LEU B 1 355 ? 14.352 40.844 10.609 1 90.88 355 LEU B N 1
ATOM 5782 C CA . LEU B 1 355 ? 13.5 41.344 9.539 1 90.88 355 LEU B CA 1
ATOM 5783 C C . LEU B 1 355 ? 12.688 40.219 8.914 1 90.88 355 LEU B C 1
ATOM 5785 O O . LEU B 1 355 ? 11.719 40.469 8.195 1 90.88 355 LEU B O 1
ATOM 5789 N N . GLU B 1 356 ? 13.094 38.969 9.227 1 90.38 356 GLU B N 1
ATOM 5790 C CA . GLU B 1 356 ? 12.32 37.844 8.742 1 90.38 356 GLU B CA 1
ATOM 5791 C C . GLU B 1 356 ? 10.859 37.938 9.18 1 90.38 356 GLU B C 1
ATOM 5793 O O . GLU B 1 356 ? 9.969 37.5 8.453 1 90.38 356 GLU B O 1
ATOM 5798 N N . GLU B 1 357 ? 10.656 38.5 10.375 1 90.44 357 GLU B N 1
ATOM 5799 C CA . GLU B 1 357 ? 9.32 38.531 10.961 1 90.44 357 GLU B CA 1
ATOM 5800 C C . GLU B 1 357 ? 8.805 39.969 11.102 1 90.44 357 GLU B C 1
ATOM 5802 O O . GLU B 1 357 ? 7.883 40.219 11.875 1 90.44 357 GLU B O 1
ATOM 5807 N N . ALA B 1 358 ? 9.43 40.906 10.336 1 90.81 358 ALA B N 1
ATOM 5808 C CA . ALA B 1 358 ? 9.008 42.281 10.375 1 90.81 358 ALA B CA 1
ATOM 5809 C C . ALA B 1 358 ? 7.59 42.469 9.836 1 90.81 358 ALA B C 1
ATOM 5811 O O . ALA B 1 358 ? 7.098 41.594 9.094 1 90.81 358 ALA B O 1
ATOM 5812 N N . ALA B 1 359 ? 6.922 43.5 10.188 1 89.75 359 ALA B N 1
ATOM 5813 C CA . ALA B 1 359 ? 5.547 43.75 9.773 1 89.75 359 ALA B CA 1
ATOM 5814 C C . ALA B 1 359 ? 5.418 43.75 8.25 1 89.75 359 ALA B C 1
ATOM 5816 O O . ALA B 1 359 ? 4.43 43.25 7.703 1 89.75 359 ALA B O 1
ATOM 5817 N N . GLY B 1 360 ? 6.359 44.219 7.613 1 90.5 360 GLY B N 1
ATOM 5818 C CA . GLY B 1 360 ? 6.328 44.344 6.164 1 90.5 360 GLY B CA 1
ATOM 5819 C C . GLY B 1 360 ? 6.414 43 5.457 1 90.5 360 GLY B C 1
ATOM 5820 O O . GLY B 1 360 ? 6.121 42.906 4.266 1 90.5 360 GLY B O 1
ATOM 5821 N N . ALA B 1 361 ? 6.797 42 6.152 1 92.19 361 ALA B N 1
ATOM 5822 C CA . ALA B 1 361 ? 6.93 40.656 5.578 1 92.19 361 ALA B CA 1
ATOM 5823 C C . ALA B 1 361 ? 5.57 40 5.43 1 92.19 361 ALA B C 1
ATOM 5825 O O . ALA B 1 361 ? 5.445 38.969 4.746 1 92.19 361 ALA B O 1
ATOM 5826 N N . TYR B 1 362 ? 4.535 40.656 5.988 1 94.38 362 TYR B N 1
ATOM 5827 C CA . TYR B 1 362 ? 3.219 40.031 6.055 1 94.38 362 TYR B CA 1
ATOM 5828 C C . TYR B 1 362 ? 2.205 40.781 5.223 1 94.38 362 TYR B C 1
ATOM 5830 O O . TYR B 1 362 ? 2.402 41.969 4.941 1 94.38 362 TYR B O 1
ATOM 5838 N N . LYS B 1 363 ? 1.14 40.125 4.852 1 94.75 363 LYS B N 1
ATOM 5839 C CA . LYS B 1 363 ? 0.039 40.75 4.133 1 94.75 363 LYS B CA 1
ATOM 5840 C C . LYS B 1 363 ? -0.699 41.75 5.02 1 94.75 363 LYS B C 1
ATOM 5842 O O . LYS B 1 363 ? -0.58 41.688 6.246 1 94.75 363 LYS B O 1
ATOM 5847 N N . ASN B 1 364 ? -1.35 42.656 4.324 1 94.75 364 ASN B N 1
ATOM 5848 C CA . ASN B 1 364 ? -2.197 43.594 5.055 1 94.75 364 ASN B CA 1
ATOM 5849 C C . ASN B 1 364 ? -3.357 42.875 5.746 1 94.75 364 ASN B C 1
ATOM 5851 O O . ASN B 1 364 ? -4.262 42.375 5.082 1 94.75 364 ASN B O 1
ATOM 5855 N N . ILE B 1 365 ? -3.375 42.875 7.051 1 96.62 365 ILE B N 1
ATOM 5856 C CA . ILE B 1 365 ? -4.324 42.094 7.844 1 96.62 365 ILE B CA 1
ATOM 5857 C C . ILE B 1 365 ? -5.746 42.562 7.543 1 96.62 365 ILE B C 1
ATOM 5859 O O . ILE B 1 365 ? -6.684 41.781 7.559 1 96.62 365 ILE B O 1
ATOM 5863 N N . ASP B 1 366 ? -5.953 43.875 7.277 1 95.38 366 ASP B N 1
ATOM 5864 C CA . ASP B 1 366 ? -7.285 44.375 6.973 1 95.38 366 ASP B CA 1
ATOM 5865 C C . ASP B 1 366 ? -7.824 43.781 5.676 1 95.38 366 ASP B C 1
ATOM 5867 O O . ASP B 1 366 ? -9.008 43.438 5.586 1 95.38 366 ASP B O 1
ATOM 5871 N N . GLU B 1 367 ? -6.992 43.656 4.727 1 95.81 367 GLU B N 1
ATOM 5872 C CA . GLU B 1 367 ? -7.375 43.031 3.459 1 95.81 367 GLU B CA 1
ATOM 5873 C C . GLU B 1 367 ? -7.688 41.562 3.639 1 95.81 367 GLU B C 1
ATOM 5875 O O . GLU B 1 367 ? -8.617 41.031 3.027 1 95.81 367 GLU B O 1
ATOM 5880 N N . VAL B 1 368 ? -6.902 40.938 4.469 1 97.12 368 VAL B N 1
ATOM 5881 C CA . VAL B 1 368 ? -7.098 39.531 4.746 1 97.12 368 VAL B CA 1
ATOM 5882 C C . VAL B 1 368 ? -8.453 39.312 5.414 1 97.12 368 VAL B C 1
ATOM 5884 O O . VAL B 1 368 ? -9.188 38.375 5.055 1 97.12 368 VAL B O 1
ATOM 5887 N N . MET B 1 369 ? -8.789 40.188 6.359 1 97.81 369 MET B N 1
ATOM 5888 C CA . MET B 1 369 ? -10.07 40.062 7.055 1 97.81 369 MET B CA 1
ATOM 5889 C C . MET B 1 369 ? -11.227 40.344 6.102 1 97.81 369 MET B C 1
ATOM 5891 O O . MET B 1 369 ? -12.258 39.656 6.16 1 97.81 369 MET B O 1
ATOM 5895 N N . GLU B 1 370 ? -11.047 41.312 5.254 1 97.25 370 GLU B N 1
ATOM 5896 C CA . GLU B 1 370 ? -12.094 41.625 4.281 1 97.25 370 GLU B CA 1
ATOM 5897 C C . GLU B 1 370 ? -12.352 40.438 3.348 1 97.25 370 GLU B C 1
ATOM 5899 O O . GLU B 1 370 ? -13.492 40.188 2.967 1 97.25 370 GLU B O 1
ATOM 5904 N N . ALA B 1 371 ? -11.375 39.719 3.01 1 97.62 371 ALA B N 1
ATOM 5905 C CA . ALA B 1 371 ? -11.445 38.625 2.055 1 97.62 371 ALA B CA 1
ATOM 5906 C C . ALA B 1 371 ? -12.164 37.406 2.662 1 97.62 371 ALA B C 1
ATOM 5908 O O . ALA B 1 371 ? -12.555 36.5 1.945 1 97.62 371 ALA B O 1
ATOM 5909 N N . GLN B 1 372 ? -12.359 37.469 4.016 1 98.12 372 GLN B N 1
ATOM 5910 C CA . GLN B 1 372 ? -12.992 36.312 4.648 1 98.12 372 GLN B CA 1
ATOM 5911 C C . GLN B 1 372 ? -14.211 36.75 5.469 1 98.12 372 GLN B C 1
ATOM 5913 O O . GLN B 1 372 ? -14.477 36.156 6.527 1 98.12 372 GLN B O 1
ATOM 5918 N N . SER B 1 373 ? -14.883 37.75 4.988 1 98.06 373 SER B N 1
ATOM 5919 C CA . SER B 1 373 ? -16.062 38.25 5.676 1 98.06 373 SER B CA 1
ATOM 5920 C C . SER B 1 373 ? -17.172 37.219 5.727 1 98.06 373 SER B C 1
ATOM 5922 O O . SER B 1 373 ? -18.094 37.344 6.547 1 98.06 373 SER B O 1
ATOM 5924 N N . ASP B 1 374 ? -17.125 36.219 4.859 1 98.5 374 ASP B N 1
ATOM 5925 C CA . ASP B 1 374 ? -18.125 35.156 4.859 1 98.5 374 ASP B CA 1
ATOM 5926 C C . ASP B 1 374 ? -17.672 33.969 5.699 1 98.5 374 ASP B C 1
ATOM 5928 O O . ASP B 1 374 ? -18.406 33 5.859 1 98.5 374 ASP B O 1
ATOM 5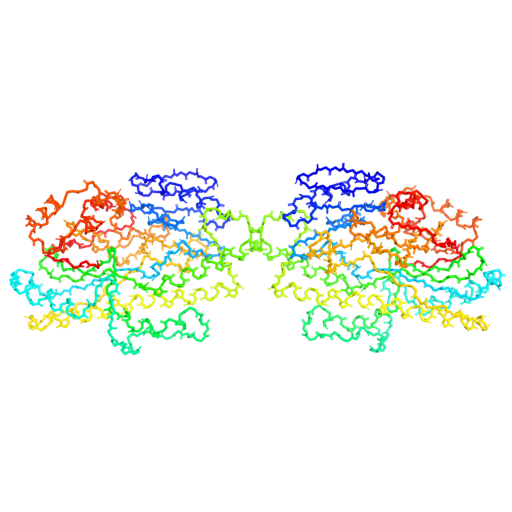932 N N . LEU B 1 375 ? -16.453 34 6.266 1 98.69 375 LEU B N 1
ATOM 5933 C CA . LEU B 1 375 ? -15.922 32.875 7.051 1 98.69 375 LEU B CA 1
ATOM 5934 C C . LEU B 1 375 ? -15.969 33.219 8.539 1 98.69 375 LEU B C 1
ATOM 5936 O O . LEU B 1 375 ? -16.188 32.312 9.367 1 98.69 375 LEU B O 1
ATOM 5940 N N . VAL B 1 376 ? -15.703 34.469 8.867 1 98.69 376 VAL B N 1
ATOM 5941 C CA . VAL B 1 376 ? -15.664 34.875 10.273 1 98.69 376 VAL B CA 1
ATOM 5942 C C . VAL B 1 376 ? -16.203 36.312 10.414 1 98.69 376 VAL B C 1
ATOM 5944 O O . VAL B 1 376 ? -16.25 37.062 9.438 1 98.69 376 VAL B O 1
ATOM 5947 N N . LYS B 1 377 ? -16.594 36.656 11.562 1 98.5 377 LYS B N 1
ATOM 5948 C CA . LYS B 1 377 ? -16.891 38.031 11.914 1 98.5 377 LYS B CA 1
ATOM 5949 C C . LYS B 1 377 ? -16 38.531 13.055 1 98.5 377 LYS B C 1
ATOM 5951 O O . LYS B 1 377 ? -15.641 37.75 13.938 1 98.5 377 LYS B O 1
ATOM 5956 N N . ILE B 1 378 ? -15.719 39.75 13.086 1 98.38 378 ILE B N 1
ATOM 5957 C CA . ILE B 1 378 ? -14.828 40.344 14.078 1 98.38 378 ILE B CA 1
ATOM 5958 C C . ILE B 1 378 ? -15.602 40.656 15.359 1 98.38 378 ILE B C 1
ATOM 5960 O O . ILE B 1 378 ? -16.672 41.25 15.32 1 98.38 378 ILE B O 1
ATOM 5964 N N . ARG B 1 379 ? -15.086 40.219 16.484 1 98.25 379 ARG B N 1
ATOM 5965 C CA . ARG B 1 379 ? -15.68 40.5 17.781 1 98.25 379 ARG B CA 1
ATOM 5966 C C . ARG B 1 379 ? -14.906 41.594 18.516 1 98.25 379 ARG B C 1
ATOM 5968 O O . ARG B 1 379 ? -15.492 42.438 19.219 1 98.25 379 ARG B O 1
ATOM 5975 N N . THR B 1 380 ? -13.57 41.469 18.484 1 98.25 380 THR B N 1
ATOM 5976 C CA . THR B 1 380 ? -12.695 42.406 19.188 1 98.25 380 THR B CA 1
ATOM 5977 C C . THR B 1 380 ? -11.445 42.719 18.359 1 98.25 380 THR B C 1
ATOM 5979 O O . THR B 1 380 ? -10.875 41.812 17.734 1 98.25 380 THR B O 1
ATOM 5982 N N . LYS B 1 381 ? -11.148 43.969 18.266 1 98.38 381 LYS B N 1
ATOM 5983 C CA . LYS B 1 381 ? -9.898 44.406 17.656 1 98.38 381 LYS B CA 1
ATOM 5984 C C . LYS B 1 381 ? -8.828 44.656 18.703 1 98.38 381 LYS B C 1
ATOM 5986 O O . LYS B 1 381 ? -9.086 45.25 19.75 1 98.38 381 LYS B O 1
ATOM 5991 N N . LEU B 1 382 ? -7.633 44.125 18.484 1 98.25 382 LEU B N 1
ATOM 5992 C CA . LEU B 1 382 ? -6.523 44.219 19.422 1 98.25 382 LEU B CA 1
ATOM 5993 C C . LEU B 1 382 ? -5.328 44.906 18.781 1 98.25 382 LEU B C 1
ATOM 5995 O O . LEU B 1 382 ? -4.926 44.562 17.672 1 98.25 382 LEU B O 1
ATOM 5999 N N . MET B 1 383 ? -4.777 45.844 19.5 1 97.12 383 MET B N 1
ATOM 6000 C CA . MET B 1 383 ? -3.588 46.562 19.031 1 97.12 383 MET B CA 1
ATOM 6001 C C . MET B 1 383 ? -2.383 46.219 19.906 1 97.12 383 MET B C 1
ATOM 6003 O O . MET B 1 383 ? -2.451 46.312 21.125 1 97.12 383 MET B O 1
ATOM 6007 N N . PRO B 1 384 ? -1.286 45.906 19.266 1 96.81 384 PRO B N 1
ATOM 6008 C CA . PRO B 1 384 ? -0.116 45.531 20.062 1 96.81 384 PRO B CA 1
ATOM 6009 C C . PRO B 1 384 ? 0.484 46.719 20.828 1 96.81 384 PRO B C 1
ATOM 6011 O O . PRO B 1 384 ? 0.527 47.812 20.312 1 96.81 384 PRO B O 1
ATOM 6014 N N . ILE B 1 385 ? 0.989 46.406 22.031 1 96.88 385 ILE B N 1
ATOM 6015 C CA . ILE B 1 385 ? 1.712 47.406 22.781 1 96.88 385 ILE B CA 1
ATOM 6016 C C . ILE B 1 385 ? 3.143 46.938 23.047 1 96.88 385 ILE B C 1
ATOM 6018 O O . ILE B 1 385 ? 4.043 47.75 23.25 1 96.88 385 ILE B O 1
ATOM 6022 N N . ALA B 1 386 ? 3.324 45.656 23.094 1 97.12 386 ALA B N 1
ATOM 6023 C CA . ALA B 1 386 ? 4.652 45.062 23.25 1 97.12 386 ALA B CA 1
ATOM 6024 C C . ALA B 1 386 ? 4.715 43.656 22.641 1 97.12 386 ALA B C 1
ATOM 6026 O O . ALA B 1 386 ? 3.758 42.906 22.734 1 97.12 386 ALA B O 1
ATOM 6027 N N . VAL B 1 387 ? 5.852 43.344 22.047 1 95.94 387 VAL B N 1
ATOM 6028 C CA . VAL B 1 387 ? 5.992 42.062 21.375 1 95.94 387 VAL B CA 1
ATOM 6029 C C . VAL B 1 387 ? 7.316 41.406 21.766 1 95.94 387 VAL B C 1
ATOM 6031 O O . VAL B 1 387 ? 8.359 42.062 21.797 1 95.94 387 VAL B O 1
ATOM 6034 N N . ILE B 1 388 ? 7.27 40.188 22.188 1 95.25 388 ILE B N 1
ATOM 6035 C CA . ILE B 1 388 ? 8.43 39.312 22.344 1 95.25 388 ILE B CA 1
ATOM 6036 C C . ILE B 1 388 ? 8.445 38.25 21.234 1 95.25 388 ILE B C 1
ATOM 6038 O O . ILE B 1 388 ? 7.496 37.469 21.109 1 95.25 388 ILE B O 1
ATOM 6042 N N . LYS B 1 389 ? 9.508 38.25 20.484 1 92.38 389 LYS B N 1
ATOM 6043 C CA . LYS B 1 389 ? 9.602 37.281 19.375 1 92.38 389 LYS B CA 1
ATOM 6044 C C . LYS B 1 389 ? 10.484 36.094 19.766 1 92.38 389 LYS B C 1
ATOM 6046 O O . LYS B 1 389 ? 11.43 36.25 20.547 1 92.38 389 LYS B O 1
ATOM 6051 N N . GLY B 1 390 ? 10.172 35.031 19.188 1 88.62 390 GLY B N 1
ATOM 6052 C CA . GLY B 1 390 ? 10.969 33.844 19.391 1 88.62 390 GLY B CA 1
ATOM 6053 C C . GLY B 1 390 ? 12.289 33.875 18.641 1 88.62 390 GLY B C 1
ATOM 6054 O O . GLY B 1 390 ? 12.492 34.719 17.766 1 88.62 390 GLY B O 1
#

Nearest PDB structures (foldseek):
  8dcb-assembly2_B  TM=8.737E-01  e=8.785E-37  Pyrococcus horikoshii OT3
  8odp-assembly1_A  TM=8.940E-01  e=2.259E-34  Homo sapiens
  4dwr-assembly3_C  TM=8.609E-01  e=4.739E-33  Pyrococcus horikoshii
  8btt-assembly2_B  TM=8.202E-01  e=3.979E-28  Homo sapiens
  2epg-assembly1_A  TM=7.613E-01  e=1.944E-28  Thermus thermophilus HB8

Radius of gyration: 37.6 Å; Cα contacts (8 Å, |Δi|>4): 1846; chains: 2; bounding box: 46×116×77 Å

Foldseek 3Di:
DDWDAALNAIEAELADDEDPQQVVLLNLVSQDPFFDRHKYAFHQWYHDANHTQRIKTWGDFKDWLVLLPLQQQWWKKKKWKPDFQVVADPCCVPVFQVVQLCVQAPEAPDWAPDFADCVLADPDADLVLADLCVVCVRVLRRHQQYQHADQWKWFWWQWPVRIIMIMTTHGLHVSSNRLSVVLLVVLLVVCVVVVHPNDVVSSGRIDGHPDSSRVRSQRSSVSRSRSGVSSVVNSVVSSVVSCCVSDPPMDIDDMDIWGFRGWDFDDAPRDTIIMGGRQKTAAQAQHWAKEEAALFDKIFTKHFRHDRVNVRIHGRY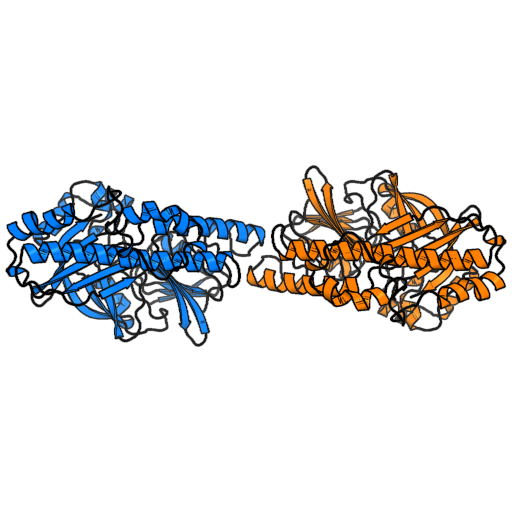QHFPAALVRQLVPDDLVVLVVSCVVVQAAEDDDDSSCSSRGNNRGHDRVVSCVSCVNTIGTDIMIGTNYMGHD/DDWDAALNAIEAELADDEDPQQVVLLNLVSQDPFFDRHKYAFHQWYHDANHTQRIKTWGDFKDWLVLLPQQQQWWKKKKWKPDFQVVADPCCVPVFQVVQLCVQAPEAPDWAPDFADPVLADPDADLVLADLCVVCVRVLRRHQQYQHADQWWWFWWQWPVRIIMIMTTHGLHVQSNRLSVVLLVVLLVVCVVVVHPNDVVSSGRIDGHPDSSRVRSQRSSVSRSRSGVSSVVNSVVSSVVSCCVSDPPMDIDDMDIWGFRGWDFDDAPRDTIIMGGRQKTAAQAQHWAKAEAALFDKIFTKHFRHDRVNVRIHGRYQHFPAALVRQLVPDDLVVLVVSCVVVQAAEDDDDSSCSSRGNNRGHDRVSSCVSCVNTIGTDIMIGTRYMGHD